Protein AF-A0A837ZTP1-F1 (afdb_monomer_lite)

Sequence (764 aa):
MNQFTVVFTGDTSLGDWYVQRAEPDIQRRLREQPLSFFAEVEPLVTGKDLFITNFESVLADDPTSPLEGQKNYLGWDSPDRSVDVLQRIGVDAVSLANNHTMDFGREILADTATKLTDAGIHAFGAGKGTSKAAEPLVRRVRIGDHEKNLYVLGALKNSAVMREQYKFFATETEWGLHPLATRAIARQIAELRADDPDALIILYPHWGQNYQWASDLMWRTSERFRKAGADLIIGHGAHMLQELSLSKHGSTVFSLGNFVFNSRGRYTSLNAPPYSLVSRLGLGVSAGRWHAALRLYPIVTDNVDTAYRSRPVTRDEAHAVFRTLAARSAEPSTFGRSYSLEKDGRGWHILQTRPISARYDSAARPSRRGQWRGKRLLATPLDHYPDAGADQATQGDAATATSDSRAEPAQFPPGSKRYGPGSTHECLANALEARGVPYSAGKATIRDRSQPALRFTINDIPYVSSGAVIFHTRDDGTVVSIDQGSARVVKRKDLLASILDARSFSVPRGSTFGSTRDRDAMLYFDALSTTFRHGFCVKPVDGNLGREVYTGITTRAAFEHAFGAVAAEHDEVLVQEELPGEVYRFLCVGGHVTAIRTGLPMNVRGDGERTITQLVEDKNNARRENPIHQYYPLEIGRPQREELDRQGRTPESIPAAGETVYLAQTSNLHRGADMVDRTDDVHPSYKDEVARAVSSIPGMHICGADVIIQDHRVPAEPGNHGIIELNTGPGVGGHHYPWSGQPRDAAGDIVDYLLTLKPADLDR

Foldseek 3Di:
DQKAKEKEFEEDDLFLVQCVPPDVVSVVCCVPPSLQLCVQVLLVQPPHPAYEYAHQAFADDPADFPCVVPDPDATHDHLVSVLVNCVVSPHQEYECQEPHLCRRHQVRNVVRCVSCVVSNYHYAQKDFAQLRNQAWDWDWDDAPPFIAIETEGEAEAQAPCCCPVSVAAHHGGTIHGHHPLLVLLLVVQLVCCVLWVQHAYEYEYQDDAAQDEDDPLLVVSVVSNLQSQHAEYEYANNQAWYAWDADQSFIYRSHQHHDQDPHQDCCVVSVHQQKGWIWMWIWHADPQWIAIKIKIFIWGHNCPVCVSRIHTDDPVVLVVVLQVNLVHYPHVPCSCVQWDFDADPSGIIIIGPDGRHNSRRDGRDHTDPRDCPRDPSPPPSFFHDDDDDDDHDDDDDDDDDDDDDDDDQDDDDPQDLCCFFLHLNVLLVVLCVVVVWDKHWDWDQAVNDTFTWIWTAAQNWIWIDGRLFIWTQDPVRHTATLLNQLQVQQLFQVSLQVLLVVVVAFAFAWDKDFLVVLVVQLVVCVVCLVVLPQAKWKAARRDDPCPLIDGSHNDSVSSSNSSSHRSNSHRMMIITRDADAFKKKFKDAQLFTQWIKTWAAAKFAFQQPAFLLVRLVVVQVVLCPFRNLVSARDDQDPQLQVQQVVVVHGSRDHDYHGDMDHSDDDRDSNNRTFIETCRPVFDCQVRVSVSVSQVSRPSRRIWTWIKGAHDRNDHPDHSRMHTRGIDSSNTCSSQQGTPYDDGGSSSNSNVVSVNVDHPVSSVD

Radius of gyration: 29.24 Å; chains: 1; bounding box: 66×72×80 Å

InterPro domains:
  IPR011761 ATP-grasp fold [PS50975] (497-755)
  IPR019079 Capsule synthesis protein, CapA [PF09587] (5-262)
  IPR019079 Capsule synthesis protein, CapA [SM00854] (5-263)
  IPR029052 Metallo-dependent phosphatase-like [G3DSA:3.60.21.10] (49-274)
  IPR029052 Metallo-dependent phosphatase-like [SSF56300] (2-267)
  IPR052169 Cell Wall Biosynthesis Accessory Protein [PTHR33393] (2-330)

Structure (mmCIF, N/CA/C/O backbone):
data_AF-A0A837ZTP1-F1
#
_entry.id   AF-A0A837ZTP1-F1
#
loop_
_atom_site.group_PDB
_atom_site.id
_atom_site.type_symbol
_atom_site.label_atom_id
_atom_site.label_alt_id
_atom_site.label_comp_id
_atom_site.label_asym_id
_atom_site.label_entity_id
_atom_site.label_seq_id
_atom_site.pdbx_PDB_ins_code
_atom_site.Cartn_x
_atom_site.Cartn_y
_atom_site.Cartn_z
_atom_site.occupancy
_atom_site.B_iso_or_equiv
_atom_site.auth_seq_id
_atom_site.auth_comp_id
_atom_site.auth_asym_id
_atom_site.auth_atom_id
_atom_site.pdbx_PDB_model_num
ATOM 1 N N . MET A 1 1 ? 10.553 -28.943 -27.998 1.00 48.81 1 MET A N 1
ATOM 2 C CA . MET A 1 1 ? 9.121 -28.872 -27.635 1.00 48.81 1 MET A CA 1
ATOM 3 C C . MET A 1 1 ? 8.634 -27.498 -28.054 1.00 48.81 1 MET A C 1
ATOM 5 O O . MET A 1 1 ? 9.334 -26.543 -27.750 1.00 48.81 1 MET A O 1
ATOM 9 N N . ASN A 1 2 ? 7.516 -27.391 -28.778 1.00 71.75 2 ASN A N 1
ATOM 10 C CA . ASN A 1 2 ? 6.935 -26.083 -29.098 1.00 71.75 2 ASN A CA 1
ATOM 11 C C . ASN A 1 2 ? 6.463 -25.442 -27.787 1.00 71.75 2 ASN A C 1
ATOM 13 O O . ASN A 1 2 ? 5.566 -25.971 -27.134 1.00 71.75 2 ASN A O 1
ATOM 17 N N . GLN A 1 3 ? 7.107 -24.352 -27.384 1.00 88.19 3 GLN A N 1
ATOM 18 C CA . GLN A 1 3 ? 6.805 -23.591 -26.177 1.00 88.19 3 GLN A CA 1
ATOM 19 C C . GLN A 1 3 ? 6.660 -22.130 -26.590 1.00 88.19 3 GLN A C 1
ATOM 21 O O . GLN A 1 3 ? 7.475 -21.652 -27.371 1.00 88.19 3 GLN A O 1
ATOM 26 N N . PHE A 1 4 ? 5.647 -21.441 -26.072 1.00 95.69 4 PHE A N 1
ATOM 27 C CA . PHE A 1 4 ? 5.475 -20.004 -26.264 1.00 95.69 4 PHE A CA 1
ATOM 28 C C . PHE A 1 4 ? 6.051 -19.272 -25.051 1.00 95.69 4 PHE A C 1
ATOM 30 O O . PHE A 1 4 ? 5.613 -19.510 -23.925 1.00 95.69 4 PHE A O 1
ATOM 37 N N . THR A 1 5 ? 7.036 -18.405 -25.245 1.00 97.69 5 THR A N 1
ATOM 38 C CA . THR A 1 5 ? 7.743 -17.710 -24.164 1.00 97.69 5 THR A CA 1
ATOM 39 C C . THR A 1 5 ? 7.392 -16.233 -24.134 1.00 97.69 5 THR A C 1
ATOM 41 O O . THR A 1 5 ? 7.645 -15.508 -25.096 1.00 97.69 5 THR A O 1
ATOM 44 N N . VAL A 1 6 ? 6.885 -15.781 -22.988 1.00 98.50 6 VAL A N 1
ATOM 45 C CA . VAL A 1 6 ? 6.649 -14.366 -22.695 1.00 98.50 6 VAL A CA 1
ATOM 46 C C . VAL A 1 6 ? 7.729 -13.860 -21.746 1.00 98.50 6 VAL A C 1
ATOM 48 O O . VAL A 1 6 ? 7.996 -14.488 -20.722 1.00 98.50 6 VAL A O 1
ATOM 51 N N . VAL A 1 7 ? 8.347 -12.732 -22.075 1.00 98.81 7 VAL A N 1
ATOM 52 C CA . VAL A 1 7 ? 9.304 -12.033 -21.213 1.00 98.81 7 VAL A CA 1
ATOM 53 C C . VAL A 1 7 ? 8.633 -10.794 -20.634 1.00 98.81 7 VAL A C 1
ATOM 55 O O . VAL A 1 7 ? 8.044 -10.022 -21.387 1.00 98.81 7 VAL A O 1
ATOM 58 N N . PHE A 1 8 ? 8.744 -10.609 -19.318 1.00 98.88 8 PHE A N 1
ATOM 59 C CA . PHE A 1 8 ? 8.361 -9.380 -18.625 1.00 98.88 8 PHE A CA 1
ATOM 60 C C . PHE A 1 8 ? 9.575 -8.768 -17.930 1.00 98.88 8 PHE A C 1
ATOM 62 O O . PHE A 1 8 ? 10.322 -9.465 -17.236 1.00 98.88 8 PHE A O 1
ATOM 69 N N . THR A 1 9 ? 9.743 -7.461 -18.077 1.00 98.75 9 THR A N 1
ATOM 70 C CA . THR A 1 9 ? 10.773 -6.675 -17.389 1.00 98.75 9 THR A CA 1
ATOM 71 C C . THR A 1 9 ? 10.155 -5.438 -16.772 1.00 98.75 9 THR A C 1
ATOM 73 O O . THR A 1 9 ? 9.270 -4.848 -17.381 1.00 98.75 9 THR A O 1
ATOM 76 N N . GLY A 1 10 ? 10.623 -5.034 -15.592 1.00 97.94 10 GLY A N 1
ATOM 77 C CA . GLY A 1 10 ? 10.083 -3.864 -14.906 1.00 97.94 10 GLY A CA 1
ATOM 78 C C . GLY A 1 10 ? 10.508 -2.535 -15.537 1.00 97.94 10 GLY A C 1
ATOM 79 O O . GLY A 1 10 ? 10.521 -2.374 -16.757 1.00 97.94 10 GLY A O 1
ATOM 80 N N . ASP A 1 11 ? 10.823 -1.566 -14.692 1.00 98.19 11 ASP A N 1
ATOM 81 C CA . ASP A 1 11 ? 10.925 -0.160 -15.083 1.00 98.19 11 ASP A CA 1
ATOM 82 C C . ASP A 1 11 ? 12.074 0.048 -16.084 1.00 98.19 11 ASP A C 1
ATOM 84 O O . ASP A 1 11 ? 13.220 -0.343 -15.833 1.00 98.19 11 ASP A O 1
ATOM 88 N N . THR A 1 12 ? 11.753 0.597 -17.260 1.00 98.06 12 THR A N 1
ATOM 89 C CA . THR A 1 12 ? 12.681 0.767 -18.385 1.00 98.06 12 THR A CA 1
ATOM 90 C C . THR A 1 12 ? 12.628 2.195 -18.918 1.00 98.06 12 THR A C 1
ATOM 92 O O . THR A 1 12 ? 11.559 2.690 -19.268 1.00 98.06 12 THR A O 1
ATOM 95 N N . SER A 1 13 ? 13.791 2.838 -19.001 1.00 96.31 13 SER A N 1
ATOM 96 C CA . SER A 1 13 ? 13.995 4.159 -19.600 1.00 96.31 13 SER A CA 1
ATOM 97 C C . SER A 1 13 ? 15.477 4.329 -19.943 1.00 96.31 13 SER A C 1
ATOM 99 O O . SER A 1 13 ? 16.359 3.980 -19.147 1.00 96.31 13 SER A O 1
ATOM 101 N N . LEU A 1 14 ? 15.759 4.887 -21.125 1.00 94.44 14 LEU A N 1
ATOM 102 C CA . LEU A 1 14 ? 17.125 5.271 -21.497 1.00 94.44 14 LEU A CA 1
ATOM 103 C C . LEU A 1 14 ? 17.643 6.445 -20.664 1.00 94.44 14 LEU A C 1
ATOM 105 O O . LEU A 1 14 ? 18.859 6.635 -20.577 1.00 94.44 14 LEU A O 1
ATOM 109 N N . GLY A 1 15 ? 16.729 7.158 -20.015 1.00 90.38 15 GLY A N 1
ATOM 110 C CA . GLY A 1 15 ? 16.956 8.191 -19.034 1.00 90.38 15 GLY A CA 1
ATOM 111 C C . GLY A 1 15 ? 17.604 9.428 -19.624 1.00 90.38 15 GLY A C 1
ATOM 112 O O . GLY A 1 15 ? 18.496 9.948 -18.968 1.00 90.38 15 GLY A O 1
ATOM 113 N N . ASP A 1 16 ? 17.212 9.921 -20.803 1.00 93.75 16 ASP A N 1
ATOM 114 C CA . ASP A 1 16 ? 17.805 11.137 -21.388 1.00 93.75 16 ASP A CA 1
ATOM 115 C C . ASP A 1 16 ? 17.778 12.307 -20.383 1.00 93.75 16 ASP A C 1
ATOM 117 O O . ASP A 1 16 ? 18.810 12.943 -20.131 1.00 93.75 16 ASP A O 1
ATOM 121 N N . TRP A 1 17 ? 16.650 12.505 -19.687 1.00 92.38 17 TRP A N 1
ATOM 122 C CA . TRP A 1 17 ? 16.549 13.502 -18.616 1.00 92.38 17 TRP A CA 1
ATOM 123 C C . TRP A 1 17 ? 17.462 13.227 -17.407 1.00 92.38 17 TRP A C 1
ATOM 125 O O . TRP A 1 17 ? 17.926 14.165 -16.753 1.00 92.38 17 TRP A O 1
ATOM 135 N N . TYR A 1 18 ? 17.731 11.965 -17.068 1.00 88.50 18 TYR A N 1
ATOM 136 C CA . TYR A 1 18 ? 18.614 11.607 -15.952 1.00 88.50 18 TYR A CA 1
ATOM 137 C C . TYR A 1 18 ? 20.091 11.731 -16.342 1.00 88.50 18 TYR A C 1
ATOM 139 O O . TYR A 1 18 ? 20.895 12.310 -15.607 1.00 88.50 18 TYR A O 1
ATOM 147 N N . VAL A 1 19 ? 20.440 11.216 -17.519 1.00 88.94 19 VAL A N 1
ATOM 148 C CA . VAL A 1 19 ? 21.801 11.090 -18.036 1.00 88.94 19 VAL A CA 1
ATOM 149 C C . VAL A 1 19 ? 22.401 12.447 -18.374 1.00 88.94 19 VAL A C 1
ATOM 151 O O . VAL A 1 19 ? 23.612 12.596 -18.240 1.00 88.94 19 VAL A O 1
ATOM 154 N N . GLN A 1 20 ? 21.608 13.478 -18.684 1.00 85.81 20 GLN A N 1
ATOM 155 C CA . GLN A 1 20 ? 22.143 14.841 -18.849 1.00 85.81 20 GLN A CA 1
ATOM 156 C C . GLN A 1 20 ? 22.914 15.351 -17.609 1.00 85.81 20 GLN A C 1
ATOM 158 O O . GLN A 1 20 ? 23.756 16.239 -17.724 1.00 85.81 20 GLN A O 1
ATOM 163 N N . ARG A 1 21 ? 22.652 14.776 -16.423 1.00 83.56 21 ARG A N 1
ATOM 164 C CA . ARG A 1 21 ? 23.344 15.073 -15.153 1.00 83.56 21 ARG A CA 1
ATOM 165 C C . ARG A 1 21 ? 24.400 14.023 -14.774 1.00 83.56 21 ARG A C 1
ATOM 167 O O . ARG A 1 21 ? 25.006 14.129 -13.711 1.00 83.56 21 ARG A O 1
ATOM 174 N N . ALA A 1 22 ? 24.593 12.995 -15.598 1.00 86.38 22 ALA A N 1
ATOM 175 C CA . ALA A 1 22 ? 25.599 11.956 -15.399 1.00 86.38 22 ALA A CA 1
ATOM 176 C C . ALA A 1 22 ? 26.975 12.390 -15.930 1.00 86.38 22 ALA A C 1
ATOM 178 O O . ALA A 1 22 ? 27.129 13.443 -16.552 1.00 86.38 22 ALA A O 1
ATOM 179 N N . GLU A 1 23 ? 27.981 11.553 -15.693 1.00 87.00 23 GLU A N 1
ATOM 180 C CA . GLU A 1 23 ? 29.354 11.750 -16.140 1.00 87.00 23 GLU A CA 1
ATOM 181 C C . GLU A 1 23 ? 29.434 11.855 -17.685 1.00 87.00 23 GLU A C 1
ATOM 183 O O . GLU A 1 23 ? 28.685 11.161 -18.386 1.00 87.00 23 GLU A O 1
ATOM 188 N N . PRO A 1 24 ? 30.351 12.669 -18.258 1.00 92.50 24 PRO A N 1
ATOM 189 C CA . PRO A 1 24 ? 30.421 12.911 -19.707 1.00 92.50 24 PRO A CA 1
ATOM 190 C C . PRO A 1 24 ? 30.516 11.647 -20.570 1.00 92.50 24 PRO A C 1
ATOM 192 O O . PRO A 1 24 ? 29.987 11.605 -21.682 1.00 92.50 24 PRO A O 1
ATOM 195 N N . ASP A 1 25 ? 31.157 10.597 -20.055 1.00 92.88 25 ASP A N 1
ATOM 196 C CA . ASP A 1 25 ? 31.279 9.315 -20.746 1.00 92.88 25 ASP A CA 1
ATOM 197 C C . ASP A 1 25 ? 29.939 8.575 -20.857 1.00 92.88 25 ASP A C 1
ATOM 199 O O . ASP A 1 25 ? 29.670 7.961 -21.890 1.00 92.88 25 ASP A O 1
ATOM 203 N N . ILE A 1 26 ? 29.064 8.673 -19.848 1.00 93.62 26 ILE A N 1
ATOM 204 C CA . ILE A 1 26 ? 27.717 8.080 -19.882 1.00 93.62 26 ILE A CA 1
ATOM 205 C C . ILE A 1 26 ? 26.833 8.841 -20.871 1.00 93.62 26 ILE A C 1
ATOM 207 O O . ILE A 1 26 ? 26.133 8.225 -21.674 1.00 93.62 26 ILE A O 1
ATOM 211 N N . GLN A 1 27 ? 26.937 10.172 -20.895 1.00 93.88 27 GLN A N 1
ATOM 212 C CA . GLN A 1 27 ? 26.252 11.000 -21.889 1.00 93.88 27 GLN A CA 1
ATOM 213 C C . GLN A 1 27 ? 26.698 10.671 -23.318 1.00 93.88 27 GLN A C 1
ATOM 215 O O . GLN A 1 27 ? 25.869 10.531 -24.219 1.00 93.88 27 GLN A O 1
ATOM 220 N N . ARG A 1 28 ? 28.013 10.521 -23.536 1.00 95.12 28 ARG A N 1
ATOM 221 C CA . ARG A 1 28 ? 28.572 10.120 -24.832 1.00 95.12 28 ARG A CA 1
ATOM 222 C C . ARG A 1 28 ? 28.072 8.734 -25.236 1.00 95.12 28 ARG A C 1
ATOM 224 O O . ARG A 1 28 ? 27.615 8.559 -26.360 1.00 95.12 28 ARG A O 1
ATOM 231 N N . ARG A 1 29 ? 28.072 7.778 -24.304 1.00 95.00 29 ARG A N 1
ATOM 232 C CA . ARG A 1 29 ? 27.564 6.418 -24.518 1.00 95.00 29 ARG A CA 1
ATOM 233 C C . ARG A 1 29 ? 26.085 6.392 -24.903 1.00 95.00 29 ARG A C 1
ATOM 235 O O . ARG A 1 29 ? 25.729 5.640 -25.802 1.00 95.00 29 ARG A O 1
ATOM 242 N N . LEU A 1 30 ? 25.238 7.211 -24.276 1.00 95.38 30 LEU A N 1
ATOM 243 C CA . LEU A 1 30 ? 23.826 7.338 -24.657 1.00 95.38 30 LEU A CA 1
ATOM 244 C C . LEU A 1 30 ? 23.655 7.859 -26.086 1.00 95.38 30 LEU A C 1
ATOM 246 O O . LEU A 1 30 ? 22.831 7.333 -26.830 1.00 95.38 30 LEU A O 1
ATOM 250 N N . ARG A 1 31 ? 24.458 8.845 -26.497 1.00 93.62 31 ARG A N 1
ATOM 251 C CA . ARG A 1 31 ? 24.390 9.397 -27.858 1.00 93.62 31 ARG A CA 1
ATOM 252 C C . ARG A 1 31 ? 24.933 8.445 -28.922 1.00 93.62 31 ARG A C 1
ATOM 254 O O . ARG A 1 31 ? 24.334 8.329 -29.983 1.00 93.62 31 ARG A O 1
ATOM 261 N N . GLU A 1 32 ? 26.058 7.790 -28.653 1.00 96.50 32 GLU A N 1
ATOM 262 C CA . GLU A 1 32 ? 26.819 7.053 -29.672 1.00 96.50 32 GLU A CA 1
ATOM 263 C C . GLU A 1 32 ? 26.557 5.541 -29.658 1.00 96.50 32 GLU A C 1
ATOM 265 O O . GLU A 1 32 ? 26.683 4.879 -30.686 1.00 96.50 32 GLU A O 1
ATOM 270 N N . GLN A 1 33 ? 26.229 4.965 -28.496 1.00 96.44 33 GLN A N 1
ATOM 271 C CA . GLN A 1 33 ? 26.122 3.515 -28.291 1.00 96.44 33 GLN A CA 1
ATOM 272 C C . GLN A 1 33 ? 24.955 3.130 -27.352 1.00 96.44 33 GLN A C 1
ATOM 274 O O . GLN A 1 33 ? 25.168 2.380 -26.392 1.00 96.44 33 GLN A O 1
ATOM 279 N N . PRO A 1 34 ? 23.710 3.580 -27.592 1.00 96.38 34 PRO A N 1
ATOM 280 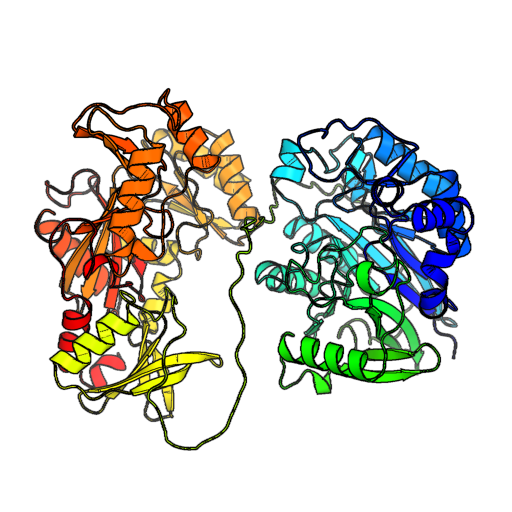C CA . PRO A 1 34 ? 22.600 3.392 -26.650 1.00 96.38 34 PRO A CA 1
ATOM 281 C C . PRO A 1 34 ? 22.220 1.919 -26.406 1.00 96.38 34 PRO A C 1
ATOM 283 O O . PRO A 1 34 ? 21.813 1.553 -25.308 1.00 96.38 34 PRO A O 1
ATOM 286 N N . LEU A 1 35 ? 22.438 1.013 -27.362 1.00 96.75 35 LEU A N 1
ATOM 287 C CA . LEU A 1 35 ? 22.211 -0.420 -27.114 1.00 96.75 35 LEU A CA 1
ATOM 288 C C . LEU A 1 35 ? 23.172 -1.034 -26.100 1.00 96.75 35 LEU A C 1
ATOM 290 O O . LEU A 1 35 ? 22.868 -2.060 -25.495 1.00 96.75 35 LEU A O 1
ATOM 294 N N . SER A 1 36 ? 24.330 -0.414 -25.878 1.00 96.06 36 SER A N 1
ATOM 295 C CA . SER A 1 36 ? 25.312 -0.969 -24.955 1.00 96.06 36 SER A CA 1
ATOM 296 C C . SER A 1 36 ? 24.789 -1.036 -23.515 1.00 96.06 36 SER A C 1
ATOM 298 O O . SER A 1 36 ? 25.313 -1.839 -22.749 1.00 96.06 36 SER A O 1
ATOM 300 N N . PHE A 1 37 ? 23.781 -0.238 -23.127 1.00 96.44 37 PHE A N 1
ATOM 301 C CA . PHE A 1 37 ? 23.142 -0.314 -21.801 1.00 96.44 37 PHE A CA 1
ATOM 302 C C . PHE A 1 37 ? 22.414 -1.650 -21.563 1.00 96.44 37 PHE A C 1
ATOM 304 O O . PHE A 1 37 ? 22.252 -2.058 -20.417 1.00 96.44 37 PHE A O 1
ATOM 311 N N . PHE A 1 38 ? 22.047 -2.359 -22.635 1.00 97.12 38 PHE A N 1
ATOM 312 C CA . PHE A 1 38 ? 21.342 -3.642 -22.589 1.00 97.12 38 PHE A CA 1
ATOM 313 C C . PHE A 1 38 ? 22.257 -4.849 -22.816 1.00 97.12 38 PHE A C 1
ATOM 315 O O . PHE A 1 38 ? 21.817 -5.973 -22.603 1.00 97.12 38 PHE A O 1
ATOM 322 N N . ALA A 1 39 ? 23.510 -4.649 -23.237 1.00 95.81 39 ALA A N 1
ATOM 323 C CA . ALA A 1 39 ? 24.370 -5.719 -23.755 1.00 95.81 39 ALA A CA 1
ATOM 324 C C . ALA A 1 39 ? 24.500 -6.934 -22.814 1.00 95.81 39 ALA A C 1
ATOM 326 O O . ALA A 1 39 ? 24.417 -8.075 -23.258 1.00 95.81 39 ALA A O 1
ATOM 327 N N . GLU A 1 40 ? 24.641 -6.702 -21.507 1.00 96.88 40 GLU A N 1
ATOM 328 C CA . GLU A 1 40 ? 24.808 -7.778 -20.517 1.00 96.88 40 GLU A CA 1
ATOM 329 C C . GLU A 1 40 ? 23.493 -8.513 -20.192 1.00 96.88 40 GLU A C 1
ATOM 331 O O . GLU A 1 40 ? 23.508 -9.664 -19.755 1.00 96.88 40 GLU A O 1
ATOM 336 N N . VAL A 1 41 ? 22.340 -7.871 -20.407 1.00 97.12 41 VAL A N 1
ATOM 337 C CA . VAL A 1 41 ? 21.005 -8.428 -20.117 1.00 97.12 41 VAL A CA 1
ATOM 338 C C . VAL A 1 41 ? 20.237 -8.858 -21.366 1.00 97.12 41 VAL A C 1
ATOM 340 O O . VAL A 1 41 ? 19.221 -9.542 -21.247 1.00 97.12 41 VAL A O 1
ATOM 343 N N . GLU A 1 42 ? 20.732 -8.548 -22.564 1.00 96.19 42 GLU A N 1
ATOM 344 C CA . GLU A 1 42 ? 20.184 -9.011 -23.842 1.00 96.19 42 GLU A CA 1
ATOM 345 C C . GLU A 1 42 ? 19.976 -10.543 -23.868 1.00 96.19 42 GLU A C 1
ATOM 347 O O . GLU A 1 42 ? 18.889 -11.000 -24.255 1.00 96.19 42 GLU A O 1
ATOM 352 N N . PRO A 1 43 ? 20.908 -11.384 -23.365 1.00 95.88 43 PRO A N 1
ATOM 353 C CA . PRO A 1 43 ? 20.678 -12.824 -23.290 1.00 95.88 43 PRO A CA 1
ATOM 354 C C . PRO A 1 43 ? 19.470 -13.216 -22.430 1.00 95.88 43 PRO A C 1
ATOM 356 O O . PRO A 1 43 ? 18.921 -14.297 -22.622 1.00 95.88 43 PRO A O 1
ATOM 359 N N . LEU A 1 44 ? 19.016 -12.382 -21.493 1.00 97.69 44 LEU A N 1
ATOM 360 C CA . LEU A 1 44 ? 17.842 -12.677 -20.665 1.00 97.69 44 LEU A CA 1
ATOM 361 C C . LEU A 1 44 ? 16.526 -12.404 -21.389 1.00 97.69 44 LEU A C 1
ATOM 363 O O . LEU A 1 44 ? 15.505 -12.984 -21.016 1.00 97.69 44 LEU A O 1
ATOM 367 N N . VAL A 1 45 ? 16.539 -11.576 -22.434 1.00 96.69 45 VAL A N 1
ATOM 368 C CA . VAL A 1 45 ? 15.330 -11.163 -23.158 1.00 96.69 45 VAL A CA 1
ATOM 369 C C . VAL A 1 45 ? 15.250 -11.728 -24.570 1.00 96.69 45 VAL A C 1
ATOM 371 O O . VAL A 1 45 ? 14.177 -11.692 -25.145 1.00 96.69 45 VAL A O 1
ATOM 374 N N . THR A 1 46 ? 16.307 -12.336 -25.116 1.00 94.81 46 THR A N 1
ATOM 375 C CA . THR A 1 46 ? 16.298 -12.999 -26.441 1.00 94.81 46 THR A CA 1
ATOM 376 C C . THR A 1 46 ? 15.584 -14.362 -26.456 1.00 94.81 46 THR A C 1
ATOM 378 O O . THR A 1 46 ? 15.331 -14.980 -25.416 1.00 94.81 46 THR A O 1
ATOM 381 N N . GLY A 1 47 ? 15.249 -14.859 -27.657 1.00 94.31 47 GLY A N 1
ATOM 382 C CA . GLY A 1 47 ? 14.610 -16.170 -27.859 1.00 94.31 47 GLY A CA 1
ATOM 383 C C . GLY A 1 47 ? 13.236 -16.271 -27.192 1.00 94.31 47 GLY A C 1
ATOM 384 O O . GLY A 1 47 ? 13.023 -17.146 -26.353 1.00 94.31 47 GLY A O 1
ATOM 385 N N . LYS A 1 48 ? 12.362 -15.310 -27.492 1.00 96.12 48 LYS A N 1
ATOM 386 C CA . LYS A 1 48 ? 11.025 -15.122 -26.916 1.00 96.12 48 LYS A CA 1
ATOM 387 C C . LYS A 1 48 ? 10.005 -14.863 -28.021 1.00 96.12 48 LYS A C 1
ATOM 389 O O . LYS A 1 48 ? 10.389 -14.389 -29.086 1.00 96.12 48 LYS A O 1
ATOM 394 N N . ASP A 1 49 ? 8.737 -15.136 -27.741 1.00 97.56 49 ASP A N 1
ATOM 395 C CA . ASP A 1 49 ? 7.618 -14.916 -28.668 1.00 97.56 49 ASP A CA 1
ATOM 396 C C . ASP A 1 49 ? 6.856 -13.616 -28.382 1.00 97.56 49 ASP A C 1
ATOM 398 O O . ASP A 1 49 ? 6.104 -13.136 -29.231 1.00 97.56 49 ASP A O 1
ATOM 402 N N . LEU A 1 50 ? 7.001 -13.090 -27.162 1.00 98.25 50 LEU A N 1
ATOM 403 C CA . LEU A 1 50 ? 6.424 -11.824 -26.728 1.00 98.25 50 LEU A CA 1
ATOM 404 C C . LEU A 1 50 ? 7.313 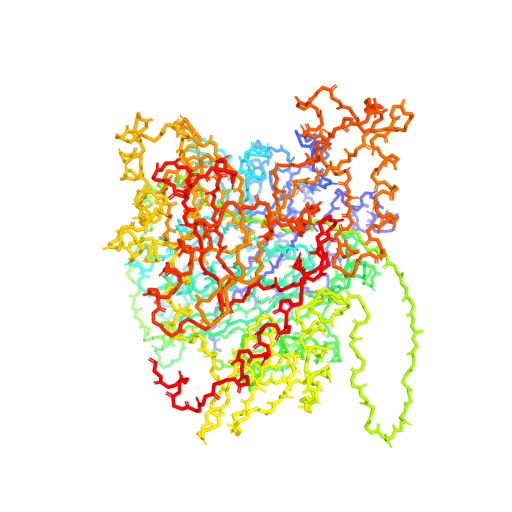-11.193 -25.651 1.00 98.25 50 LEU A C 1
ATOM 406 O O . LEU A 1 50 ? 7.626 -11.848 -24.656 1.00 98.25 50 LEU A O 1
ATOM 410 N N . PHE A 1 51 ? 7.698 -9.933 -25.824 1.00 98.69 51 PHE A N 1
ATOM 411 C CA . PHE A 1 51 ? 8.445 -9.151 -24.843 1.00 98.69 51 PHE A CA 1
ATOM 412 C C . PHE A 1 51 ? 7.647 -7.916 -24.412 1.00 98.69 51 PHE A C 1
ATOM 414 O O . PHE A 1 51 ? 7.338 -7.045 -25.225 1.00 98.69 51 PHE A O 1
ATOM 421 N N . ILE A 1 52 ? 7.313 -7.864 -23.121 1.00 98.88 52 ILE A N 1
ATOM 422 C CA . ILE A 1 52 ? 6.541 -6.801 -22.483 1.00 98.88 52 ILE A CA 1
ATOM 423 C C . ILE A 1 52 ? 7.420 -6.096 -21.449 1.00 98.88 52 ILE A C 1
ATOM 425 O O . ILE A 1 52 ? 8.017 -6.753 -20.597 1.00 98.88 52 ILE A O 1
ATOM 429 N N . THR A 1 53 ? 7.468 -4.766 -21.480 1.00 98.62 53 THR A N 1
ATOM 430 C CA . THR A 1 53 ? 8.180 -3.977 -20.463 1.00 98.62 53 THR A CA 1
ATOM 431 C C . THR A 1 53 ? 7.345 -2.813 -19.928 1.00 98.62 53 THR A C 1
ATOM 433 O O . THR A 1 53 ? 6.339 -2.439 -20.531 1.00 98.62 53 THR A O 1
ATOM 436 N N . ASN A 1 54 ? 7.727 -2.237 -18.788 1.00 98.62 54 ASN A N 1
ATOM 437 C CA . ASN A 1 54 ? 7.209 -0.938 -18.360 1.00 98.62 54 ASN A CA 1
ATOM 438 C C . ASN A 1 54 ? 8.076 0.174 -18.963 1.00 98.62 54 ASN A C 1
ATOM 440 O O . ASN A 1 54 ? 9.253 0.271 -18.618 1.00 98.62 54 ASN A O 1
ATOM 444 N N . PHE A 1 55 ? 7.514 1.004 -19.844 1.00 98.44 55 PHE A N 1
ATOM 445 C CA . PHE A 1 55 ? 8.224 2.172 -20.368 1.00 98.44 55 PHE A CA 1
ATOM 446 C C . PHE A 1 55 ? 7.933 3.379 -19.475 1.00 98.44 55 PHE A C 1
ATOM 448 O O . PHE A 1 55 ? 6.881 4.012 -19.576 1.00 98.44 55 PHE A O 1
ATOM 455 N N . GLU A 1 56 ? 8.851 3.663 -18.556 1.00 97.25 56 GLU A N 1
ATOM 456 C CA . GLU A 1 56 ? 8.664 4.631 -17.471 1.00 97.25 56 GLU A CA 1
ATOM 457 C C . GLU A 1 56 ? 9.212 6.009 -17.836 1.00 97.25 56 GLU A C 1
ATOM 459 O O . GLU A 1 56 ? 10.089 6.563 -17.179 1.00 97.25 56 GLU A O 1
ATOM 464 N N . SER A 1 57 ? 8.716 6.526 -18.956 1.00 96.50 57 SER A N 1
ATOM 465 C CA . SER A 1 57 ? 9.103 7.815 -19.520 1.00 96.50 57 SER A CA 1
ATOM 466 C C . SER A 1 57 ? 8.053 8.280 -20.537 1.00 96.50 57 SER A C 1
ATOM 468 O O . SER A 1 57 ? 7.042 7.606 -20.770 1.00 96.50 57 SER A O 1
ATOM 470 N N . VAL A 1 58 ? 8.300 9.430 -21.159 1.00 97.62 58 VAL A N 1
ATOM 471 C CA . VAL A 1 58 ? 7.601 9.899 -22.364 1.00 97.62 58 VAL A CA 1
ATOM 472 C C . VAL A 1 58 ? 8.583 10.066 -23.522 1.00 97.62 58 VAL A C 1
ATOM 474 O O . VAL A 1 58 ? 9.771 10.284 -23.300 1.00 97.62 58 VAL A O 1
ATOM 477 N N . LEU A 1 59 ? 8.088 9.995 -24.759 1.00 98.31 59 LEU A N 1
ATOM 478 C CA . LEU A 1 59 ? 8.894 10.201 -25.965 1.00 98.31 59 LEU A CA 1
ATOM 479 C C . LEU A 1 59 ? 8.785 11.651 -26.446 1.00 98.31 59 LEU A C 1
ATOM 481 O O . LEU A 1 59 ? 7.913 11.987 -27.257 1.00 98.31 59 LEU A O 1
ATOM 485 N N . ALA A 1 60 ? 9.699 12.499 -25.983 1.00 96.62 60 ALA A N 1
ATOM 486 C CA . ALA A 1 60 ? 9.788 13.907 -26.360 1.00 96.62 60 ALA A CA 1
ATOM 487 C C . ALA A 1 60 ? 11.213 14.440 -26.154 1.00 96.62 60 ALA A C 1
ATOM 489 O O . ALA A 1 60 ? 11.921 13.978 -25.264 1.00 96.62 60 ALA A O 1
ATOM 490 N N . ASP A 1 61 ? 11.619 15.428 -26.952 1.00 93.31 61 ASP A N 1
ATOM 491 C CA . ASP A 1 61 ? 12.922 16.083 -26.814 1.00 93.31 61 ASP A CA 1
ATOM 492 C C . ASP A 1 61 ? 12.776 17.356 -25.970 1.00 93.31 61 ASP A C 1
ATOM 494 O O . ASP A 1 61 ? 12.173 18.331 -26.413 1.00 93.31 61 ASP A O 1
ATOM 498 N N . ASP A 1 62 ? 13.302 17.311 -24.743 1.00 89.50 62 ASP A N 1
ATOM 499 C CA . ASP A 1 62 ? 13.288 18.411 -23.763 1.00 89.50 62 ASP A CA 1
ATOM 500 C C . ASP A 1 62 ? 11.941 19.164 -23.617 1.00 89.50 62 ASP A C 1
ATOM 502 O O . ASP A 1 62 ? 11.870 20.389 -23.758 1.00 89.50 62 ASP A O 1
ATOM 506 N N . PRO A 1 63 ? 10.827 18.449 -23.364 1.00 94.56 63 PRO A N 1
ATOM 507 C CA . PRO A 1 63 ? 9.517 19.068 -23.197 1.00 94.56 63 PRO A CA 1
ATOM 508 C C . PRO A 1 63 ? 9.424 19.938 -21.934 1.00 94.56 63 PRO A C 1
ATOM 510 O O . PRO A 1 63 ? 10.048 19.675 -20.908 1.00 94.56 63 PRO A O 1
ATOM 513 N N . THR A 1 64 ? 8.534 20.933 -21.964 1.00 92.50 64 THR A N 1
ATOM 514 C CA . THR A 1 64 ? 8.148 21.703 -20.768 1.00 92.50 64 THR A CA 1
ATOM 515 C C . THR A 1 64 ? 7.073 20.965 -19.971 1.00 92.50 64 THR A C 1
ATOM 517 O O . THR A 1 64 ? 6.086 20.498 -20.543 1.00 92.50 64 THR A O 1
ATOM 520 N N . SER A 1 65 ? 7.230 20.877 -18.647 1.00 93.38 65 SER A N 1
ATOM 521 C CA . SER A 1 65 ? 6.282 20.173 -17.778 1.00 93.38 65 SER A CA 1
ATOM 522 C C . SER A 1 65 ? 5.290 21.122 -17.089 1.00 93.38 65 SER A C 1
ATOM 524 O O . SER A 1 65 ? 5.701 22.127 -16.510 1.00 93.38 65 SER A O 1
ATOM 526 N N . PRO A 1 66 ? 3.988 20.776 -17.024 1.00 90.75 66 PRO A N 1
ATOM 527 C CA . PRO A 1 66 ? 3.035 21.456 -16.143 1.00 90.75 66 PRO A CA 1
ATOM 528 C C . PRO A 1 66 ? 3.245 21.132 -14.649 1.00 90.75 66 PRO A C 1
ATOM 530 O O . PRO A 1 66 ? 2.590 21.720 -13.789 1.00 90.75 66 PRO A O 1
ATOM 533 N N . LEU A 1 67 ? 4.128 20.182 -14.329 1.00 89.94 67 LEU A N 1
ATOM 534 C CA . LEU A 1 67 ? 4.442 19.721 -12.974 1.00 89.94 67 LEU A CA 1
ATOM 535 C C . LEU A 1 67 ? 5.796 20.242 -12.474 1.00 89.94 67 LEU A C 1
ATOM 537 O O . LEU A 1 67 ? 6.273 19.796 -11.426 1.00 89.94 67 LEU A O 1
ATOM 541 N N . GLU A 1 68 ? 6.405 21.185 -13.195 1.00 89.81 68 GLU A N 1
ATOM 542 C CA . GLU A 1 68 ? 7.616 21.882 -12.766 1.00 89.81 68 GLU A CA 1
ATOM 543 C C . GLU A 1 68 ? 7.417 22.464 -11.355 1.00 89.81 68 GLU A C 1
ATOM 545 O O . GLU A 1 68 ? 6.402 23.098 -11.058 1.00 89.81 68 GLU A O 1
ATOM 550 N N . GLY A 1 69 ? 8.351 22.183 -10.443 1.00 84.44 69 GLY A N 1
ATOM 551 C CA . GLY A 1 69 ? 8.253 22.582 -9.033 1.00 84.44 69 GLY A CA 1
ATOM 552 C C . GLY A 1 69 ? 7.229 21.806 -8.185 1.00 84.44 69 GLY A C 1
ATOM 553 O O . GLY A 1 69 ? 7.195 21.996 -6.972 1.00 84.44 69 GLY A O 1
ATOM 554 N N . GLN A 1 70 ? 6.425 20.912 -8.775 1.00 81.38 70 GLN A N 1
ATOM 555 C CA . GLN A 1 70 ? 5.458 20.065 -8.057 1.00 81.38 70 GLN A CA 1
ATOM 556 C C . GLN A 1 70 ? 5.895 18.602 -7.935 1.00 81.38 70 GLN A C 1
ATOM 558 O O . GLN A 1 70 ? 5.495 17.916 -6.990 1.00 81.38 70 GLN A O 1
ATOM 563 N N . LYS A 1 71 ? 6.681 18.105 -8.896 1.00 80.31 71 LYS A N 1
ATOM 564 C CA . LYS A 1 71 ? 7.243 16.751 -8.897 1.00 80.31 71 LYS A CA 1
ATOM 565 C C . LYS A 1 71 ? 8.765 16.836 -9.014 1.00 80.31 71 LYS A C 1
ATOM 567 O O . LYS A 1 71 ? 9.292 17.538 -9.866 1.00 80.31 71 LYS A O 1
ATOM 572 N N . ASN A 1 72 ? 9.476 16.087 -8.170 1.00 77.00 72 ASN A N 1
ATOM 573 C CA . ASN A 1 72 ? 10.945 16.145 -8.081 1.00 77.00 72 ASN A CA 1
ATOM 574 C C . ASN A 1 72 ? 11.676 15.574 -9.309 1.00 77.00 72 ASN A C 1
ATOM 576 O O . ASN A 1 72 ? 12.857 15.854 -9.504 1.00 77.00 72 ASN A O 1
ATOM 580 N N . TYR A 1 73 ? 11.004 14.728 -10.093 1.00 84.25 73 TYR A N 1
ATOM 581 C CA . TYR A 1 73 ? 11.588 14.027 -11.233 1.00 84.25 73 TYR A CA 1
ATOM 582 C C . TYR A 1 73 ? 10.585 14.001 -12.383 1.00 84.25 73 TYR A C 1
ATOM 584 O O . TYR A 1 73 ? 9.471 13.499 -12.209 1.00 84.25 73 TYR A O 1
ATOM 592 N N . LEU A 1 74 ? 11.006 14.531 -13.529 1.00 89.25 74 LEU A N 1
ATOM 593 C CA . LEU A 1 74 ? 10.203 14.690 -14.738 1.00 89.25 74 LEU A CA 1
ATOM 594 C C . LEU A 1 74 ? 10.921 13.971 -15.882 1.00 89.25 74 LEU A C 1
ATOM 596 O O . LEU A 1 74 ? 11.868 14.506 -16.450 1.00 89.25 74 LEU A O 1
ATOM 600 N N . GLY A 1 75 ? 10.548 12.718 -16.136 1.00 90.31 75 GLY A N 1
ATOM 601 C CA . GLY A 1 75 ? 11.312 11.809 -16.995 1.00 90.31 75 GLY A CA 1
ATOM 602 C C . GLY A 1 75 ? 10.881 11.881 -18.458 1.00 90.31 75 GLY A C 1
ATOM 603 O O . GLY A 1 75 ? 9.732 11.572 -18.765 1.00 90.31 75 GLY A O 1
ATOM 604 N N . TRP A 1 76 ? 11.798 12.255 -19.350 1.00 96.00 76 TRP A N 1
ATOM 605 C CA . TRP A 1 76 ? 11.614 12.179 -20.801 1.00 96.00 76 TRP A CA 1
ATOM 606 C C . TRP A 1 76 ? 12.794 11.465 -21.457 1.00 96.00 76 TRP A C 1
ATOM 608 O O . TRP A 1 76 ? 13.921 11.523 -20.954 1.00 96.00 76 TRP A O 1
ATOM 618 N N . ASP A 1 77 ? 12.510 10.812 -22.583 1.00 97.44 77 ASP A N 1
ATOM 619 C CA . ASP A 1 77 ? 13.480 10.154 -23.446 1.00 97.44 77 ASP A CA 1
ATOM 620 C C . ASP A 1 77 ? 13.321 10.598 -24.906 1.00 97.44 77 ASP A C 1
ATOM 622 O O . ASP A 1 77 ? 12.209 10.837 -25.385 1.00 97.44 77 ASP A O 1
ATOM 626 N N . SER A 1 78 ? 14.438 10.661 -25.636 1.00 97.12 78 SER A N 1
ATOM 627 C CA . SER A 1 78 ? 14.423 11.087 -27.038 1.00 97.12 78 SER A CA 1
ATOM 628 C C . SER A 1 78 ? 13.642 10.080 -27.898 1.00 97.12 78 SER A C 1
ATOM 630 O O . SER A 1 78 ? 13.949 8.878 -27.827 1.00 97.12 78 SER A O 1
ATOM 632 N N . PRO A 1 79 ? 12.664 10.527 -28.717 1.00 97.69 79 PRO A N 1
ATOM 633 C CA . PRO A 1 79 ? 11.824 9.655 -29.533 1.00 97.69 79 PRO A CA 1
ATOM 634 C C . PRO A 1 79 ? 12.622 8.701 -30.421 1.00 97.69 79 PRO A C 1
ATOM 636 O O . PRO A 1 79 ? 12.499 7.486 -30.274 1.00 97.69 79 PRO A O 1
ATOM 639 N N . ASP A 1 80 ? 13.476 9.243 -31.291 1.00 95.56 80 ASP A N 1
ATOM 640 C CA . ASP A 1 80 ? 14.180 8.472 -32.321 1.00 95.56 80 ASP A CA 1
ATOM 641 C C . ASP A 1 80 ? 15.081 7.402 -31.701 1.00 95.56 80 ASP A C 1
ATOM 643 O O . ASP A 1 80 ? 15.074 6.238 -32.103 1.00 95.56 80 ASP A O 1
ATOM 647 N N . ARG A 1 81 ? 15.834 7.789 -30.666 1.00 96.44 81 ARG A N 1
ATOM 648 C CA . ARG A 1 81 ? 16.776 6.902 -29.981 1.00 96.44 81 ARG A CA 1
ATOM 649 C C . ARG A 1 81 ? 16.054 5.808 -29.198 1.00 96.44 81 ARG A C 1
ATOM 651 O O . ARG A 1 81 ? 16.449 4.646 -29.277 1.00 96.44 81 ARG A O 1
ATOM 658 N N . SER A 1 82 ? 15.027 6.162 -28.430 1.00 97.56 82 SER A N 1
ATOM 659 C CA . SER A 1 82 ? 14.328 5.191 -27.584 1.00 97.56 82 SER A CA 1
ATOM 660 C C . SER A 1 82 ? 13.512 4.204 -28.397 1.00 97.56 82 SER A C 1
ATOM 662 O O . SER A 1 82 ? 13.539 3.011 -28.100 1.00 97.56 82 SER A O 1
ATOM 664 N N . VAL A 1 83 ? 12.840 4.668 -29.451 1.00 98.00 83 VAL A N 1
ATOM 665 C CA . VAL A 1 83 ? 12.093 3.791 -30.355 1.00 98.00 83 VAL A CA 1
ATOM 666 C C . VAL A 1 83 ? 13.033 2.817 -31.072 1.00 98.00 83 VAL A C 1
ATOM 668 O O . VAL A 1 83 ? 12.759 1.616 -31.039 1.00 98.00 83 VAL A O 1
ATOM 671 N N . ASP A 1 84 ? 14.167 3.283 -31.621 1.00 97.81 84 ASP A N 1
ATOM 672 C CA . ASP A 1 84 ? 15.172 2.400 -32.245 1.00 97.81 84 ASP A CA 1
ATOM 673 C C . ASP A 1 84 ? 15.661 1.327 -31.263 1.00 97.81 84 ASP A C 1
ATOM 675 O O . ASP A 1 84 ? 15.660 0.134 -31.574 1.00 97.81 84 ASP A O 1
ATOM 679 N N . VAL A 1 85 ? 16.017 1.723 -30.036 1.00 97.75 85 VAL A N 1
ATOM 680 C CA . VAL A 1 85 ? 16.479 0.776 -29.014 1.00 97.75 85 VAL A CA 1
ATOM 681 C C . VAL A 1 85 ? 15.409 -0.255 -28.674 1.00 97.75 85 VAL A C 1
ATOM 683 O O . VAL A 1 85 ? 15.712 -1.450 -28.679 1.00 97.75 85 VAL A O 1
ATOM 686 N N . LEU A 1 86 ? 14.172 0.173 -28.402 1.00 98.00 86 LEU A N 1
ATOM 687 C CA . LEU A 1 86 ? 13.072 -0.730 -28.054 1.00 98.00 86 LEU A CA 1
ATOM 688 C C . LEU A 1 86 ? 12.792 -1.734 -29.184 1.00 98.00 86 LEU A C 1
ATOM 690 O O . LEU A 1 86 ? 12.628 -2.925 -28.911 1.00 98.00 86 LEU A O 1
ATOM 694 N N . GLN A 1 87 ? 12.814 -1.293 -30.445 1.00 97.44 87 GLN A N 1
ATOM 695 C CA . GLN A 1 87 ? 12.663 -2.179 -31.602 1.00 97.44 87 GLN A CA 1
ATOM 696 C C . GLN A 1 87 ? 13.826 -3.171 -31.719 1.00 97.44 87 GLN A C 1
ATOM 698 O O . GLN A 1 87 ? 13.606 -4.364 -31.934 1.00 97.44 87 GLN A O 1
ATOM 703 N N . ARG A 1 88 ? 15.071 -2.715 -31.539 1.00 96.75 88 ARG A N 1
ATOM 704 C CA . ARG A 1 88 ? 16.267 -3.554 -31.711 1.00 96.75 88 ARG A CA 1
ATOM 705 C C . ARG A 1 88 ? 16.451 -4.594 -30.608 1.00 96.75 88 ARG A C 1
ATOM 707 O O . ARG A 1 88 ? 16.900 -5.696 -30.911 1.00 96.75 88 ARG A O 1
ATOM 714 N N . ILE A 1 89 ? 16.052 -4.302 -29.367 1.00 96.19 89 ILE A N 1
ATOM 715 C CA . ILE A 1 89 ? 15.976 -5.322 -28.299 1.00 96.19 89 ILE A CA 1
ATOM 716 C C . ILE A 1 89 ? 14.707 -6.194 -28.417 1.00 96.19 89 ILE A C 1
ATOM 718 O O . ILE A 1 89 ? 14.542 -7.186 -27.699 1.00 96.19 89 ILE A O 1
ATOM 722 N N . GLY A 1 90 ? 13.813 -5.845 -29.348 1.00 97.06 90 GLY A N 1
ATOM 723 C CA . GLY A 1 90 ? 12.627 -6.602 -29.722 1.00 97.06 90 GLY A CA 1
ATOM 724 C C . GLY A 1 90 ? 11.495 -6.507 -28.707 1.00 97.06 90 GLY A C 1
ATOM 725 O O . GLY A 1 90 ? 10.921 -7.544 -28.380 1.00 97.06 90 GLY A O 1
ATOM 726 N N . VAL A 1 91 ? 11.215 -5.325 -28.158 1.00 98.50 91 VAL A N 1
ATOM 727 C CA . VAL A 1 91 ? 10.011 -5.087 -27.349 1.00 98.50 91 VAL A CA 1
ATOM 728 C C . VAL A 1 91 ? 8.782 -5.140 -28.254 1.00 98.50 91 VAL A C 1
ATOM 730 O O . VAL A 1 91 ? 8.726 -4.449 -29.264 1.00 98.50 91 VAL A O 1
ATOM 733 N N . ASP A 1 92 ? 7.789 -5.942 -27.876 1.00 98.56 92 ASP A N 1
ATOM 734 C CA . ASP A 1 92 ? 6.530 -6.077 -28.616 1.00 98.56 92 ASP A CA 1
ATOM 735 C C . ASP A 1 92 ? 5.422 -5.197 -28.019 1.00 98.56 92 ASP A C 1
ATOM 737 O O . ASP A 1 92 ? 4.521 -4.744 -28.727 1.00 98.56 92 ASP A O 1
ATOM 741 N N . ALA A 1 93 ? 5.461 -4.970 -26.703 1.00 98.69 93 ALA A N 1
ATOM 742 C CA . ALA A 1 93 ? 4.484 -4.143 -26.010 1.00 98.69 93 ALA A CA 1
ATOM 743 C C . ALA A 1 93 ? 5.074 -3.432 -24.789 1.00 98.69 93 ALA A C 1
ATOM 745 O O . ALA A 1 93 ? 5.966 -3.950 -24.114 1.00 98.69 93 ALA A O 1
ATOM 746 N N . VAL A 1 94 ? 4.516 -2.267 -24.466 1.00 98.69 94 VAL A N 1
ATOM 747 C CA . VAL A 1 94 ? 4.887 -1.490 -23.283 1.00 98.69 94 VAL A CA 1
ATOM 748 C C . VAL A 1 94 ? 3.667 -1.106 -22.458 1.00 98.69 94 VAL A C 1
ATOM 750 O O . VAL A 1 94 ? 2.642 -0.681 -22.993 1.00 98.69 94 VAL A O 1
ATOM 753 N N . SER A 1 95 ? 3.791 -1.237 -21.140 1.00 98.69 95 SER A N 1
ATOM 754 C CA . SER A 1 95 ? 2.871 -0.580 -20.217 1.00 98.69 95 SER A CA 1
ATOM 755 C C . SER A 1 95 ? 3.251 0.891 -20.110 1.00 98.69 95 SER A C 1
ATOM 757 O O . SER A 1 95 ? 4.415 1.214 -19.872 1.00 98.69 95 SER A O 1
ATOM 759 N N . LEU A 1 96 ? 2.252 1.755 -20.262 1.00 98.62 96 LEU A N 1
ATOM 760 C CA . LEU A 1 96 ? 2.322 3.192 -19.999 1.00 98.62 96 LEU A CA 1
ATOM 761 C C . LEU A 1 96 ? 1.646 3.564 -18.668 1.00 98.62 96 LEU A C 1
ATOM 763 O O . LEU A 1 96 ? 1.576 4.731 -18.304 1.00 98.62 96 LEU A O 1
ATOM 767 N N . ALA A 1 97 ? 1.112 2.587 -17.928 1.00 97.81 97 ALA A N 1
ATOM 768 C CA . ALA A 1 97 ? 0.472 2.824 -16.637 1.00 97.81 97 ALA A CA 1
ATOM 769 C C . ALA A 1 97 ? 1.513 2.969 -15.516 1.00 97.81 97 ALA A C 1
ATOM 771 O O . ALA A 1 97 ? 1.578 2.126 -14.624 1.00 97.81 97 ALA A O 1
ATOM 772 N N . ASN A 1 98 ? 2.320 4.027 -15.556 1.00 97.56 98 ASN A N 1
ATOM 773 C CA . ASN A 1 98 ? 3.325 4.340 -14.540 1.00 97.56 98 ASN A CA 1
ATOM 774 C C . ASN A 1 98 ? 3.311 5.830 -14.166 1.00 97.56 98 ASN A C 1
ATOM 776 O O . ASN A 1 98 ? 2.621 6.650 -14.766 1.00 97.56 98 ASN A O 1
ATOM 780 N N . ASN A 1 99 ? 4.047 6.183 -13.120 1.00 93.94 99 ASN A N 1
ATOM 781 C CA . ASN A 1 99 ? 4.067 7.526 -12.542 1.00 93.94 99 ASN A CA 1
ATOM 782 C C . ASN A 1 99 ? 4.797 8.589 -13.395 1.00 93.94 99 ASN A C 1
ATOM 784 O O . ASN A 1 99 ? 4.787 9.752 -12.989 1.00 93.94 99 ASN A O 1
ATOM 788 N N . HIS A 1 100 ? 5.444 8.226 -14.507 1.00 96.38 100 HIS A N 1
ATOM 789 C CA . HIS A 1 100 ? 6.229 9.141 -15.346 1.00 96.38 100 HIS A CA 1
ATOM 790 C C . HIS A 1 100 ? 5.559 9.481 -16.685 1.00 96.38 100 HIS A C 1
ATOM 792 O O . HIS A 1 100 ? 5.812 10.546 -17.244 1.00 96.38 100 HIS A O 1
ATOM 798 N N . THR A 1 101 ? 4.633 8.659 -17.185 1.00 96.31 101 THR A N 1
ATOM 799 C CA . THR A 1 101 ? 4.035 8.884 -18.516 1.00 96.31 101 THR A CA 1
ATOM 800 C C . THR A 1 101 ? 3.124 10.122 -18.600 1.00 96.31 101 THR A C 1
ATOM 802 O O . THR A 1 101 ? 2.770 10.567 -19.688 1.00 96.31 101 THR A O 1
ATOM 805 N N . MET A 1 102 ? 2.744 10.711 -17.464 1.00 95.88 102 MET A N 1
ATOM 806 C CA . MET A 1 102 ? 1.947 11.945 -17.398 1.00 95.88 102 MET A CA 1
ATOM 807 C C . MET A 1 102 ? 2.757 13.181 -16.991 1.00 95.88 102 MET A C 1
ATOM 809 O O . MET A 1 102 ? 2.178 14.254 -16.813 1.00 95.88 102 MET A O 1
ATOM 813 N N . ASP A 1 103 ? 4.085 13.068 -16.891 1.00 95.31 103 ASP A N 1
ATOM 814 C CA . ASP A 1 103 ? 4.957 14.154 -16.421 1.00 95.31 103 ASP A CA 1
ATOM 815 C C . ASP A 1 103 ? 4.862 15.422 -17.264 1.00 95.31 103 ASP A C 1
ATOM 817 O O . ASP A 1 103 ? 5.041 16.522 -16.748 1.00 95.31 103 ASP A O 1
ATOM 821 N N . PHE A 1 104 ? 4.532 15.282 -18.546 1.00 96.38 104 PHE A N 1
ATOM 822 C CA . PHE A 1 104 ? 4.437 16.390 -19.497 1.00 96.38 104 PHE A CA 1
ATOM 823 C C . PHE A 1 104 ? 3.017 16.561 -20.050 1.00 96.38 104 PHE A C 1
ATOM 825 O O . PHE A 1 104 ? 2.791 17.191 -21.079 1.00 96.38 104 PHE A O 1
ATOM 832 N N . GLY A 1 105 ? 2.033 16.016 -19.332 1.00 95.12 105 GLY A N 1
ATOM 833 C CA . GLY A 1 105 ? 0.620 16.161 -19.646 1.00 95.12 105 GLY A CA 1
ATOM 834 C C . GLY A 1 105 ? 0.101 15.219 -20.735 1.00 95.12 105 GLY A C 1
ATOM 835 O O . GLY A 1 105 ? 0.812 14.433 -21.360 1.00 95.12 105 GLY A O 1
ATOM 836 N N . ARG A 1 106 ? -1.214 15.307 -20.943 1.00 95.62 106 ARG A N 1
ATOM 837 C CA . ARG A 1 106 ? -1.999 14.356 -21.743 1.00 95.62 106 ARG A CA 1
ATOM 838 C C . ARG A 1 106 ? -1.668 14.356 -23.239 1.00 95.62 106 ARG A C 1
ATOM 840 O O . ARG A 1 106 ? -1.887 13.349 -23.904 1.00 95.62 106 ARG A O 1
ATOM 847 N N . GLU A 1 107 ? -1.193 15.482 -23.769 1.00 96.31 107 GLU A N 1
ATOM 848 C CA . GLU A 1 107 ? -0.849 15.623 -25.189 1.00 96.31 107 GLU A CA 1
ATOM 849 C C . GLU A 1 107 ? 0.424 14.840 -25.510 1.00 96.31 107 GLU A C 1
ATOM 851 O O . GLU A 1 107 ? 0.431 14.041 -26.443 1.00 96.31 107 GLU A O 1
ATOM 856 N N . ILE A 1 108 ? 1.451 14.974 -24.667 1.00 97.81 108 ILE A N 1
ATOM 857 C CA . ILE A 1 108 ? 2.700 14.219 -24.804 1.00 97.81 108 ILE A CA 1
ATOM 858 C C . ILE A 1 108 ? 2.488 12.730 -24.501 1.00 97.81 108 ILE A C 1
ATOM 860 O O . ILE A 1 108 ? 3.082 11.892 -25.179 1.00 97.81 108 ILE A O 1
ATOM 864 N N . LEU A 1 109 ? 1.596 12.365 -23.568 1.00 98.00 109 LEU A N 1
ATOM 865 C CA . LEU A 1 109 ? 1.159 10.969 -23.404 1.00 98.00 109 LEU A CA 1
ATOM 866 C C . LEU A 1 109 ? 0.563 10.412 -24.710 1.00 98.00 109 LEU A C 1
ATOM 868 O O . LEU A 1 109 ? 0.933 9.321 -25.146 1.00 98.00 109 LEU A O 1
ATOM 872 N N . ALA A 1 110 ? -0.371 11.143 -25.325 1.00 97.81 110 ALA A N 1
ATOM 873 C CA . ALA A 1 110 ? -1.043 10.707 -26.548 1.00 97.81 110 ALA A CA 1
ATOM 874 C C . ALA A 1 110 ? -0.062 10.552 -27.722 1.00 97.81 110 ALA A C 1
ATOM 876 O O . ALA A 1 110 ? -0.120 9.571 -28.466 1.00 97.81 110 ALA A O 1
ATOM 877 N N . ASP A 1 111 ? 0.860 11.502 -27.862 1.00 98.25 111 ASP A N 1
ATOM 878 C CA . ASP A 1 111 ? 1.916 11.481 -28.872 1.00 98.25 111 ASP A CA 1
ATOM 879 C C . ASP A 1 111 ? 2.915 10.334 -28.628 1.00 98.25 111 ASP A C 1
ATOM 881 O O . ASP A 1 111 ? 3.227 9.574 -29.542 1.00 98.25 111 ASP A O 1
ATOM 885 N N . THR A 1 112 ? 3.313 10.101 -27.372 1.00 98.50 112 THR A N 1
ATOM 886 C CA . THR A 1 112 ? 4.139 8.946 -26.972 1.00 98.50 112 THR A CA 1
ATOM 887 C C . THR A 1 112 ? 3.489 7.623 -27.381 1.00 98.50 112 THR A C 1
ATOM 889 O O . THR A 1 112 ? 4.132 6.785 -28.014 1.00 98.50 112 THR A O 1
ATOM 892 N N . ALA A 1 113 ? 2.203 7.435 -27.067 1.00 97.94 113 ALA A N 1
ATOM 893 C CA . ALA A 1 113 ? 1.465 6.229 -27.442 1.00 97.94 113 ALA A CA 1
ATOM 894 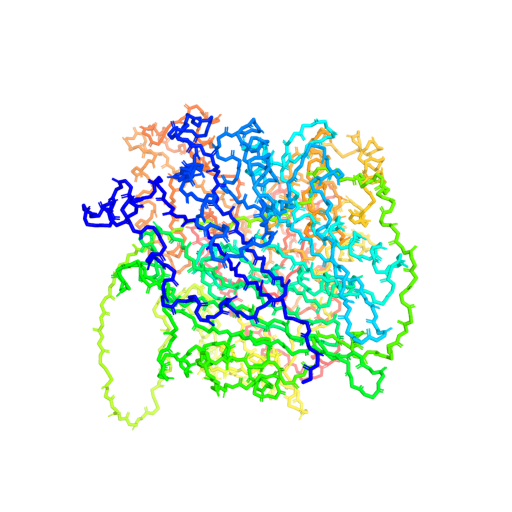C C . ALA A 1 113 ? 1.356 6.056 -28.969 1.00 97.94 113 ALA A C 1
ATOM 896 O O . ALA A 1 113 ? 1.431 4.931 -29.470 1.00 97.94 113 ALA A O 1
ATOM 897 N N . THR A 1 114 ? 1.216 7.161 -29.708 1.00 97.69 114 THR A N 1
ATOM 898 C CA . THR A 1 114 ? 1.161 7.165 -31.178 1.00 97.69 114 THR A CA 1
ATOM 899 C C . THR A 1 114 ? 2.502 6.745 -31.774 1.00 97.69 114 THR A C 1
ATOM 901 O O . THR A 1 114 ? 2.543 5.777 -32.526 1.00 97.69 114 THR A O 1
ATOM 904 N N . LYS A 1 115 ? 3.612 7.364 -31.351 1.00 98.50 115 LYS A N 1
ATOM 905 C CA . LYS A 1 115 ? 4.975 7.023 -31.800 1.00 98.50 115 LYS A CA 1
ATOM 906 C C . LYS A 1 115 ? 5.326 5.552 -31.568 1.00 98.50 115 LYS A C 1
ATOM 908 O O . LYS A 1 115 ? 5.896 4.908 -32.444 1.00 98.50 115 LYS A O 1
ATOM 913 N N . LEU A 1 116 ? 4.958 5.002 -30.408 1.00 98.31 116 LEU A N 1
ATOM 914 C CA . LEU A 1 116 ? 5.138 3.576 -30.114 1.00 98.31 116 LEU A CA 1
ATOM 915 C C . LEU A 1 116 ? 4.313 2.698 -31.064 1.00 98.31 116 LEU A C 1
ATOM 917 O O . LEU A 1 116 ? 4.836 1.734 -31.623 1.00 98.31 116 LEU A O 1
ATOM 921 N N . THR A 1 117 ? 3.047 3.060 -31.288 1.00 94.88 117 THR A N 1
ATOM 922 C CA . THR A 1 117 ? 2.142 2.322 -32.181 1.00 94.88 117 THR A CA 1
ATOM 923 C C . THR A 1 117 ? 2.636 2.338 -33.628 1.00 94.88 117 THR A C 1
ATOM 925 O O . THR A 1 117 ? 2.658 1.286 -34.269 1.00 94.88 117 THR A O 1
ATOM 928 N N . ASP A 1 118 ? 3.085 3.491 -34.126 1.00 97.19 118 ASP A N 1
ATOM 929 C CA . ASP A 1 118 ? 3.635 3.654 -35.478 1.00 97.19 118 ASP A CA 1
ATOM 930 C C . ASP A 1 118 ? 4.925 2.841 -35.671 1.00 97.19 118 ASP A C 1
ATOM 932 O O . ASP A 1 118 ? 5.188 2.318 -36.754 1.00 97.19 118 ASP A O 1
ATOM 936 N N . ALA A 1 119 ? 5.692 2.656 -34.595 1.00 96.94 119 ALA A N 1
ATOM 937 C CA . ALA A 1 119 ? 6.865 1.789 -34.555 1.00 96.94 119 ALA A CA 1
ATOM 938 C C . ALA A 1 119 ? 6.532 0.290 -34.394 1.00 96.94 119 ALA A C 1
ATOM 940 O O . ALA A 1 119 ? 7.440 -0.541 -34.316 1.00 96.94 119 ALA A O 1
ATOM 941 N N . GLY A 1 120 ? 5.249 -0.081 -34.340 1.00 96.50 120 GLY A N 1
ATOM 942 C CA . GLY A 1 120 ? 4.798 -1.462 -34.164 1.00 96.50 120 GLY A CA 1
ATOM 943 C C . GLY A 1 120 ? 4.910 -1.996 -32.731 1.00 96.50 120 GLY A C 1
ATOM 944 O O . GLY A 1 120 ? 4.791 -3.204 -32.533 1.00 96.50 120 GLY A O 1
ATOM 945 N N . ILE A 1 121 ? 5.112 -1.123 -31.740 1.00 98.38 121 ILE A N 1
ATOM 946 C CA . ILE A 1 121 ? 5.166 -1.464 -30.314 1.00 98.38 121 ILE A CA 1
ATOM 947 C C . ILE A 1 121 ? 3.796 -1.177 -29.692 1.00 98.38 121 ILE A C 1
ATOM 949 O O . ILE A 1 121 ? 3.322 -0.043 -29.673 1.00 98.38 121 ILE A O 1
ATOM 953 N N . HIS A 1 122 ? 3.139 -2.202 -29.151 1.00 97.81 122 HIS A N 1
ATOM 954 C CA . HIS A 1 122 ? 1.801 -2.042 -28.586 1.00 97.81 122 HIS A CA 1
ATOM 955 C C . HIS A 1 122 ? 1.837 -1.355 -27.212 1.00 97.81 122 HIS A C 1
ATOM 957 O O . HIS A 1 122 ? 2.318 -1.932 -26.238 1.00 97.81 122 HIS A O 1
ATOM 963 N N . ALA A 1 123 ? 1.275 -0.153 -27.102 1.00 98.06 123 ALA A N 1
ATOM 964 C CA . ALA A 1 123 ? 1.107 0.536 -25.824 1.00 98.06 123 ALA A CA 1
ATOM 965 C C . ALA A 1 123 ? -0.214 0.139 -25.136 1.00 98.06 123 ALA A C 1
ATOM 967 O O . ALA A 1 123 ? -1.267 0.142 -25.771 1.00 98.06 123 ALA A O 1
ATOM 968 N N . PHE A 1 124 ? -0.175 -0.165 -23.834 1.00 98.31 124 PHE A N 1
ATOM 969 C CA . PHE A 1 124 ? -1.367 -0.460 -23.023 1.00 98.31 124 PHE A CA 1
ATOM 970 C C . PHE A 1 124 ? -1.297 0.185 -21.628 1.00 98.31 124 PHE A C 1
ATOM 972 O O . PHE A 1 124 ? -0.252 0.679 -21.204 1.00 98.31 124 PHE A O 1
ATOM 979 N N . GLY A 1 125 ? -2.421 0.202 -20.901 1.00 97.88 125 GLY A N 1
ATOM 980 C CA . GLY A 1 125 ? -2.522 0.831 -19.574 1.00 97.88 125 GLY A CA 1
ATOM 981 C C . GLY A 1 125 ? -2.712 2.358 -19.597 1.00 97.88 125 GLY A C 1
ATOM 982 O O . GLY A 1 125 ? -2.780 2.997 -18.547 1.00 97.88 125 GLY A O 1
ATOM 983 N N . ALA A 1 126 ? -2.838 2.945 -20.786 1.00 98.00 126 ALA A N 1
ATOM 984 C CA . ALA A 1 126 ? -3.176 4.344 -21.008 1.00 98.00 126 ALA A CA 1
ATOM 985 C C . ALA A 1 126 ? -4.036 4.476 -22.269 1.00 98.00 126 ALA A C 1
ATOM 987 O O . ALA A 1 126 ? -3.973 3.634 -23.164 1.00 98.00 126 ALA A O 1
ATOM 988 N N . GLY A 1 127 ? -4.860 5.518 -22.349 1.00 96.81 127 GLY A N 1
ATOM 989 C CA . GLY A 1 127 ? -5.714 5.723 -23.514 1.00 96.81 127 GLY A CA 1
ATOM 990 C C . GLY A 1 127 ? -6.646 6.917 -23.389 1.00 96.81 127 GLY A C 1
ATOM 991 O O . GLY A 1 127 ? -6.829 7.473 -22.305 1.00 96.81 127 GLY A O 1
ATOM 992 N N . LYS A 1 128 ? -7.258 7.301 -24.515 1.00 94.81 128 LYS A N 1
ATOM 993 C CA . LYS A 1 128 ? -8.314 8.319 -24.563 1.00 94.81 128 LYS A CA 1
ATOM 994 C C . LYS A 1 128 ? -9.633 7.739 -24.067 1.00 94.81 128 LYS A C 1
ATOM 996 O O . LYS A 1 128 ? -10.282 6.981 -24.790 1.00 94.81 128 LYS A O 1
ATOM 1001 N N . GLY A 1 129 ? -10.040 8.115 -22.862 1.00 89.88 129 GLY A N 1
ATOM 1002 C CA . GLY A 1 129 ? -11.221 7.554 -22.220 1.00 89.88 129 GLY A CA 1
ATOM 1003 C C . GLY A 1 129 ? -10.892 6.389 -21.282 1.00 89.88 129 GLY A C 1
ATOM 1004 O O . GLY A 1 129 ? -10.036 5.552 -21.584 1.00 89.88 129 GLY A O 1
ATOM 1005 N N . THR A 1 130 ? -11.640 6.273 -20.183 1.00 86.81 130 THR A N 1
ATOM 1006 C CA . THR A 1 130 ? -11.509 5.191 -19.184 1.00 86.81 130 THR A CA 1
ATOM 1007 C C . THR A 1 130 ? -11.528 3.793 -19.802 1.00 86.81 130 THR A C 1
ATOM 1009 O O . THR A 1 130 ? -10.728 2.942 -19.425 1.00 86.81 130 THR A O 1
ATOM 1012 N N . SER A 1 131 ? -12.399 3.554 -20.789 1.00 84.94 131 SER A N 1
ATOM 1013 C CA . SER A 1 131 ? -12.499 2.253 -21.460 1.00 84.94 131 SER A CA 1
ATOM 1014 C C . SER A 1 131 ? -11.232 1.894 -22.229 1.00 84.94 131 SER A C 1
ATOM 1016 O O . SER A 1 131 ? -10.833 0.738 -22.188 1.00 84.94 131 SER A O 1
ATOM 1018 N N . LYS A 1 132 ? -10.617 2.855 -22.933 1.00 90.62 132 LYS A N 1
ATOM 1019 C CA . LYS A 1 132 ? -9.397 2.602 -23.710 1.00 90.62 132 LYS A CA 1
ATOM 1020 C C . LYS A 1 132 ? -8.183 2.449 -22.811 1.00 90.62 132 LYS A C 1
ATOM 1022 O O . LYS A 1 132 ? -7.385 1.557 -23.049 1.00 90.62 132 LYS A O 1
ATOM 1027 N N . ALA A 1 133 ? -8.076 3.255 -21.756 1.00 95.00 133 ALA A N 1
ATOM 1028 C CA . ALA A 1 133 ? -7.007 3.087 -20.777 1.00 95.00 133 ALA A CA 1
ATOM 1029 C C . ALA A 1 133 ? -7.056 1.700 -20.110 1.00 95.00 133 ALA A C 1
ATOM 1031 O O . ALA A 1 133 ? -6.016 1.075 -19.916 1.00 95.00 133 ALA A O 1
ATOM 1032 N N . ALA A 1 134 ? -8.261 1.201 -19.818 1.00 93.56 134 ALA A N 1
ATOM 1033 C CA . ALA A 1 134 ? -8.474 -0.102 -19.199 1.00 93.56 134 ALA A CA 1
ATOM 1034 C C . ALA A 1 134 ? -8.312 -1.303 -20.148 1.00 93.56 134 ALA A C 1
ATOM 1036 O O . ALA A 1 134 ? -8.385 -2.441 -19.680 1.00 93.56 134 ALA A O 1
ATOM 1037 N N . GLU A 1 135 ? -8.135 -1.105 -21.458 1.00 93.69 135 GLU A N 1
ATOM 1038 C CA . GLU A 1 135 ? -8.050 -2.223 -22.400 1.00 93.69 135 GLU A CA 1
ATOM 1039 C C . GLU A 1 135 ? -6.814 -3.097 -22.120 1.00 93.69 135 GLU A C 1
ATOM 1041 O O . GLU A 1 135 ? -5.692 -2.586 -22.070 1.00 93.69 135 GLU A O 1
ATOM 1046 N N . PRO A 1 136 ? -6.989 -4.421 -21.932 1.00 96.56 136 PRO A N 1
ATOM 1047 C CA . PRO A 1 136 ? -5.855 -5.319 -21.798 1.00 96.56 136 PRO A CA 1
ATOM 1048 C C . PRO A 1 136 ? -5.115 -5.450 -23.128 1.00 96.56 136 PRO A C 1
ATOM 1050 O O . PRO A 1 136 ? -5.734 -5.515 -24.193 1.00 96.56 136 PRO A O 1
ATOM 1053 N N . LEU A 1 137 ? -3.802 -5.658 -23.055 1.00 97.25 137 LEU A N 1
ATOM 1054 C CA . LEU A 1 137 ? -3.084 -6.296 -24.152 1.00 97.25 137 LEU A CA 1
ATOM 1055 C C . LEU A 1 137 ? -3.649 -7.712 -24.331 1.00 97.25 137 LEU A C 1
ATOM 1057 O O . LEU A 1 137 ? -3.693 -8.493 -23.376 1.00 97.25 137 LEU A O 1
ATOM 1061 N N . VAL A 1 138 ? -4.049 -8.054 -25.557 1.00 95.81 138 VAL A N 1
ATOM 1062 C CA . VAL A 1 138 ? -4.575 -9.381 -25.906 1.00 95.81 138 VAL A CA 1
ATOM 1063 C C . VAL A 1 138 ? -3.626 -10.077 -26.870 1.00 95.81 138 VAL A C 1
ATOM 1065 O O . VAL A 1 138 ? -3.396 -9.604 -27.984 1.00 95.81 138 VAL A O 1
ATOM 1068 N N . ARG A 1 139 ? -3.115 -11.249 -26.482 1.00 94.56 139 ARG A N 1
ATOM 1069 C CA . ARG A 1 139 ? -2.302 -12.104 -27.355 1.00 94.56 139 ARG A CA 1
ATOM 1070 C C . ARG A 1 139 ? -2.898 -13.497 -27.463 1.00 94.56 139 ARG A C 1
ATOM 1072 O O . ARG A 1 139 ? -3.191 -14.147 -26.466 1.00 94.56 139 ARG A O 1
ATOM 1079 N N . ARG A 1 140 ? -3.021 -13.992 -28.692 1.00 91.38 140 ARG A N 1
ATOM 1080 C CA . ARG A 1 140 ? -3.450 -15.365 -28.967 1.00 91.38 140 ARG A CA 1
ATOM 1081 C C . ARG A 1 140 ? -2.232 -16.286 -28.969 1.00 91.38 140 ARG A C 1
ATOM 1083 O O . ARG A 1 140 ? -1.375 -16.166 -29.841 1.00 91.38 140 ARG A O 1
ATOM 1090 N N . VAL A 1 141 ? -2.147 -17.177 -27.989 1.00 91.38 141 VAL A N 1
ATOM 1091 C CA . VAL A 1 141 ? -1.054 -18.143 -27.832 1.00 91.38 141 VAL A CA 1
ATOM 1092 C C . VAL A 1 141 ? -1.434 -19.434 -28.546 1.00 91.38 141 VAL A C 1
ATOM 1094 O O . VAL A 1 141 ? -2.472 -20.013 -28.233 1.00 91.38 141 VAL A O 1
ATOM 1097 N N . ARG A 1 142 ? -0.598 -19.892 -29.486 1.00 90.12 142 ARG A N 1
ATOM 1098 C CA . ARG A 1 142 ? -0.788 -21.136 -30.253 1.00 90.12 142 ARG A CA 1
ATOM 1099 C C . ARG A 1 142 ? 0.362 -22.101 -30.009 1.00 90.12 142 ARG A C 1
ATOM 1101 O O . ARG A 1 142 ? 1.515 -21.728 -30.200 1.00 90.12 142 ARG A O 1
ATOM 1108 N N . ILE A 1 143 ? 0.044 -23.334 -29.621 1.00 90.25 143 ILE A N 1
ATOM 1109 C CA . ILE A 1 143 ? 1.016 -24.409 -29.393 1.00 90.25 143 ILE A CA 1
ATOM 1110 C C . ILE A 1 143 ? 0.461 -25.700 -29.996 1.00 90.25 143 ILE A C 1
ATOM 1112 O O . ILE A 1 143 ? -0.432 -26.329 -29.428 1.00 90.25 143 ILE A O 1
ATOM 1116 N N . GLY A 1 144 ? 0.984 -26.091 -31.162 1.00 87.38 144 GLY A N 1
ATOM 1117 C CA . GLY A 1 144 ? 0.376 -27.160 -31.961 1.00 87.38 144 GLY A CA 1
ATOM 1118 C C . GLY A 1 144 ? -1.056 -26.780 -32.349 1.00 87.38 144 GLY A C 1
ATOM 1119 O O . GLY A 1 144 ? -1.292 -25.648 -32.767 1.00 87.38 144 GLY A O 1
ATOM 1120 N N . ASP A 1 145 ? -2.005 -27.690 -32.128 1.00 86.00 145 ASP A N 1
ATOM 1121 C CA . ASP A 1 145 ? -3.436 -27.465 -32.387 1.00 86.00 145 ASP A CA 1
ATOM 1122 C C . ASP A 1 145 ? -4.174 -26.795 -31.211 1.00 86.00 145 ASP A C 1
ATOM 1124 O O . ASP A 1 145 ? -5.394 -26.620 -31.241 1.00 86.00 145 ASP A O 1
ATOM 1128 N N . HIS A 1 146 ? -3.450 -26.425 -30.150 1.00 86.06 146 HIS A N 1
ATOM 1129 C CA . HIS A 1 146 ? -4.024 -25.804 -28.963 1.00 86.06 146 HIS A CA 1
ATOM 1130 C C . HIS A 1 146 ? -3.858 -24.294 -28.991 1.00 86.06 146 HIS A C 1
ATOM 1132 O O . HIS A 1 146 ? -2.814 -23.761 -29.373 1.00 86.06 146 HIS A O 1
ATOM 1138 N N . GLU A 1 147 ? -4.881 -23.599 -28.506 1.00 88.25 147 GLU A N 1
ATOM 1139 C CA . GLU A 1 147 ? -4.894 -22.149 -28.495 1.00 88.25 147 GLU A CA 1
ATOM 1140 C C . GLU A 1 147 ? -5.568 -21.588 -27.242 1.00 88.25 147 GLU A C 1
ATOM 1142 O O . GLU A 1 147 ? -6.542 -22.156 -26.744 1.00 88.25 147 GLU A O 1
ATOM 1147 N N . LYS A 1 148 ? -5.036 -20.474 -26.733 1.00 87.94 148 LYS A N 1
ATOM 1148 C CA . LYS A 1 148 ? -5.544 -19.772 -25.553 1.00 87.94 148 LYS A CA 1
ATOM 1149 C C . LYS A 1 148 ? -5.263 -18.273 -25.663 1.00 87.94 148 LYS A C 1
ATOM 1151 O O . LYS A 1 148 ? -4.245 -17.872 -26.226 1.00 87.94 148 LYS A O 1
ATOM 1156 N N . ASN A 1 149 ? -6.143 -17.447 -25.108 1.00 92.00 149 ASN A N 1
ATOM 1157 C CA . ASN A 1 149 ? -5.894 -16.013 -24.990 1.00 92.00 149 ASN A CA 1
ATOM 1158 C C . ASN A 1 149 ? -5.044 -15.703 -23.752 1.00 92.00 149 ASN A C 1
ATOM 1160 O O . ASN A 1 149 ? -5.249 -16.270 -22.678 1.00 92.00 149 ASN A O 1
ATOM 1164 N N . LEU A 1 150 ? -4.104 -14.782 -23.919 1.00 95.69 150 LEU A N 1
ATOM 1165 C CA . LEU A 1 150 ? -3.362 -14.107 -22.866 1.00 95.69 150 LEU A CA 1
ATOM 1166 C C . LEU A 1 150 ? -3.868 -12.665 -22.782 1.00 95.69 150 LEU A C 1
ATOM 1168 O O . LEU A 1 150 ? -3.779 -11.932 -23.766 1.00 95.69 150 LEU A O 1
ATOM 1172 N N . TYR A 1 151 ? -4.360 -12.278 -21.608 1.00 98.19 151 TYR A N 1
ATOM 1173 C CA . TYR A 1 151 ? -4.706 -10.902 -21.266 1.00 98.19 151 TYR A CA 1
ATOM 1174 C C . TYR A 1 151 ? -3.665 -10.341 -20.300 1.00 98.19 151 TYR A C 1
ATOM 1176 O O . TYR A 1 151 ? -3.374 -10.976 -19.283 1.00 98.19 151 TYR A O 1
ATOM 1184 N N . VAL A 1 152 ? -3.139 -9.151 -20.591 1.00 98.69 152 VAL A N 1
ATOM 1185 C CA . VAL A 1 152 ? -2.255 -8.407 -19.683 1.00 98.69 152 VAL A CA 1
ATOM 1186 C C . VAL A 1 152 ? -2.868 -7.043 -19.387 1.00 98.69 152 VAL A C 1
ATOM 1188 O O . VAL A 1 152 ? -3.073 -6.239 -20.293 1.00 98.69 152 VAL A O 1
ATOM 1191 N N . LEU A 1 153 ? -3.182 -6.795 -18.117 1.00 98.56 153 LEU A N 1
ATOM 1192 C CA . LEU A 1 153 ? -3.774 -5.545 -17.637 1.00 98.56 153 LEU A CA 1
ATOM 1193 C C . LEU A 1 153 ? -2.696 -4.660 -17.006 1.00 98.56 153 LEU A C 1
ATOM 1195 O O . LEU A 1 153 ? -2.139 -5.032 -15.977 1.00 98.56 153 LEU A O 1
ATOM 1199 N N . GLY A 1 154 ? -2.424 -3.494 -17.592 1.00 98.19 154 GLY A N 1
ATOM 1200 C CA . GLY A 1 154 ? -1.561 -2.468 -16.995 1.00 98.19 154 GLY A CA 1
ATOM 1201 C C . GLY A 1 154 ? -2.379 -1.514 -16.128 1.00 98.19 154 GLY A C 1
ATOM 1202 O O . GLY A 1 154 ? -3.474 -1.121 -16.535 1.00 98.19 154 GLY A O 1
ATOM 1203 N N . ALA A 1 155 ? -1.886 -1.162 -14.939 1.00 97.81 155 ALA A N 1
ATOM 1204 C CA . ALA A 1 155 ? -2.549 -0.197 -14.061 1.00 97.81 155 ALA A CA 1
ATOM 1205 C C . ALA A 1 155 ? -1.567 0.482 -13.091 1.00 97.81 155 ALA A C 1
ATOM 1207 O O . ALA A 1 155 ? -0.666 -0.165 -12.561 1.00 97.81 155 ALA A O 1
ATOM 1208 N N . LEU A 1 156 ? -1.784 1.770 -12.819 1.00 97.75 156 LEU A N 1
ATOM 1209 C CA . LEU A 1 156 ? -0.960 2.597 -11.934 1.00 97.75 156 LEU A CA 1
ATOM 1210 C C . LEU A 1 156 ? -1.625 2.763 -10.565 1.00 97.75 156 LEU A C 1
ATOM 1212 O O . LEU A 1 156 ? -2.800 3.119 -10.504 1.00 97.75 156 LEU A O 1
ATOM 1216 N N . LYS A 1 157 ? -0.873 2.592 -9.469 1.00 89.50 157 LYS A N 1
ATOM 1217 C CA . LYS A 1 157 ? -1.283 2.951 -8.097 1.00 89.50 157 LYS A CA 1
ATOM 1218 C C . LYS A 1 157 ? -2.141 4.228 -8.067 1.00 89.50 157 LYS A C 1
ATOM 1220 O O . LYS A 1 157 ? -1.692 5.299 -8.456 1.00 89.50 157 LYS A O 1
ATOM 1225 N N . ASN A 1 158 ? -3.357 4.127 -7.534 1.00 80.56 158 ASN A N 1
ATOM 1226 C CA . ASN A 1 158 ? -4.315 5.232 -7.521 1.00 80.56 158 ASN A CA 1
ATOM 1227 C C . ASN A 1 158 ? -4.205 6.092 -6.246 1.00 80.56 158 ASN A C 1
ATOM 1229 O O . ASN A 1 158 ? -4.947 5.886 -5.289 1.00 80.56 158 ASN A O 1
ATOM 1233 N N . SER A 1 159 ? -3.270 7.047 -6.194 1.00 75.31 159 SER A N 1
ATOM 1234 C CA . SER A 1 159 ? -3.153 7.976 -5.053 1.00 75.31 159 SER A CA 1
ATOM 1235 C C . SER A 1 159 ? -3.963 9.265 -5.254 1.00 75.31 159 SER A C 1
ATOM 1237 O O . SER A 1 159 ? -4.207 9.695 -6.384 1.00 75.31 159 SER A O 1
ATOM 1239 N N . ALA A 1 160 ? -4.358 9.919 -4.152 1.00 65.38 160 ALA A N 1
ATOM 1240 C CA . ALA A 1 160 ? -5.055 11.210 -4.200 1.00 65.38 160 ALA A CA 1
ATOM 1241 C C . ALA A 1 160 ? -4.236 12.275 -4.942 1.00 65.38 160 ALA A C 1
ATOM 1243 O O . ALA A 1 160 ? -4.770 12.965 -5.801 1.00 65.38 160 ALA A O 1
ATOM 1244 N N . VAL A 1 161 ? -2.924 12.337 -4.695 1.00 72.56 161 VAL A N 1
ATOM 1245 C CA . VAL A 1 161 ? -2.009 13.261 -5.382 1.00 72.56 161 VAL A CA 1
ATOM 1246 C C . VAL A 1 161 ? -2.033 13.030 -6.897 1.00 72.56 161 VAL A C 1
ATOM 1248 O O . VAL A 1 161 ? -2.264 13.969 -7.656 1.00 72.56 161 VAL A O 1
ATOM 1251 N N . MET A 1 162 ? -1.887 11.782 -7.356 1.00 81.88 162 MET A N 1
ATOM 1252 C CA . MET A 1 162 ? -1.908 11.462 -8.791 1.00 81.88 162 MET A CA 1
ATOM 1253 C C . MET A 1 162 ? -3.256 11.793 -9.438 1.00 81.88 162 MET A C 1
ATOM 1255 O O . MET A 1 162 ? -3.304 12.272 -10.568 1.00 81.88 162 MET A O 1
ATOM 1259 N N . ARG A 1 163 ? -4.361 11.571 -8.724 1.00 79.75 163 ARG A N 1
ATOM 1260 C CA . ARG A 1 163 ? -5.716 11.798 -9.233 1.00 79.75 163 ARG A CA 1
ATOM 1261 C C . ARG A 1 163 ? -6.131 13.267 -9.219 1.00 79.75 163 ARG A C 1
ATOM 1263 O O . ARG A 1 163 ? -6.742 13.742 -10.172 1.00 79.75 163 ARG A O 1
ATOM 1270 N N . GLU A 1 164 ? -5.864 13.973 -8.130 1.00 72.38 164 GLU A N 1
ATOM 1271 C CA . GLU A 1 164 ? -6.416 15.301 -7.862 1.00 72.38 164 GLU A CA 1
ATOM 1272 C C . GLU A 1 164 ? -5.442 16.419 -8.177 1.00 72.38 164 GLU A C 1
ATOM 1274 O O . GLU A 1 164 ? -5.866 17.410 -8.768 1.00 72.38 164 GLU A O 1
ATOM 1279 N N . GLN A 1 165 ? -4.173 16.258 -7.809 1.00 74.94 165 GLN A N 1
ATOM 1280 C CA . GLN A 1 165 ? -3.155 17.271 -8.051 1.00 74.94 165 GLN A CA 1
ATOM 1281 C C . GLN A 1 165 ? -2.582 17.116 -9.458 1.00 74.94 165 GLN A C 1
ATOM 1283 O O . GLN A 1 165 ? -2.626 18.055 -10.245 1.00 74.94 165 GLN A O 1
ATOM 1288 N N . TYR A 1 166 ? -2.102 15.920 -9.803 1.00 84.06 166 TYR A N 1
ATOM 1289 C CA . TYR A 1 166 ? -1.420 15.701 -11.080 1.00 84.06 166 TYR A CA 1
ATOM 1290 C C . TYR A 1 166 ? -2.355 15.318 -12.235 1.00 84.06 166 TYR A C 1
ATOM 1292 O O . TYR A 1 166 ? -1.956 15.396 -13.392 1.00 84.06 166 TYR A O 1
ATOM 1300 N N . LYS A 1 167 ? -3.602 14.923 -11.939 1.00 88.81 167 LYS A N 1
ATOM 1301 C CA . LYS A 1 167 ? -4.624 14.528 -12.930 1.00 88.81 167 LYS A CA 1
ATOM 1302 C C . LYS A 1 167 ? -4.148 13.434 -13.906 1.00 88.81 167 LYS A C 1
ATOM 1304 O O . LYS A 1 167 ? -4.380 13.517 -15.107 1.00 88.81 167 LYS A O 1
ATOM 1309 N N . PHE A 1 168 ? -3.490 12.394 -13.394 1.00 93.31 168 PHE A N 1
ATOM 1310 C CA . PHE A 1 168 ? -2.875 11.334 -14.204 1.00 93.31 168 PHE A CA 1
ATOM 1311 C C . PHE A 1 168 ? -3.870 10.395 -14.896 1.00 93.31 168 PHE A C 1
ATOM 1313 O O . PHE A 1 168 ? -3.569 9.846 -15.955 1.00 93.31 168 PHE A O 1
ATOM 1320 N N . PHE A 1 169 ? -5.037 10.155 -14.303 1.00 94.31 169 PHE A N 1
ATOM 1321 C CA . PHE A 1 169 ? -5.934 9.093 -14.761 1.00 94.31 169 PHE A CA 1
ATOM 1322 C C . PHE A 1 169 ? -6.863 9.541 -15.888 1.00 94.31 169 PHE A C 1
ATOM 1324 O O . PHE A 1 169 ? -7.310 10.687 -15.922 1.00 94.31 169 PHE A O 1
ATOM 1331 N N . ALA A 1 170 ? -7.175 8.613 -16.796 1.00 91.75 170 ALA A N 1
ATOM 1332 C CA . ALA A 1 170 ? -8.098 8.874 -17.896 1.00 91.75 170 ALA A CA 1
ATOM 1333 C C . ALA A 1 170 ? -9.488 9.255 -17.363 1.00 91.75 170 ALA A C 1
ATOM 1335 O O . ALA A 1 170 ? -10.018 8.610 -16.456 1.00 91.75 170 ALA A O 1
ATOM 1336 N N . THR A 1 171 ? -10.096 10.278 -17.962 1.00 87.25 171 THR A N 1
ATOM 1337 C CA . THR A 1 171 ? -11.513 10.618 -17.755 1.00 87.25 171 THR A CA 1
ATOM 1338 C C . THR A 1 171 ? -12.362 9.946 -18.834 1.00 87.25 171 THR A C 1
ATOM 1340 O O . THR A 1 171 ? -11.858 9.121 -19.590 1.00 87.25 171 THR A O 1
ATOM 1343 N N . GLU A 1 172 ? -13.661 10.237 -18.935 1.00 79.56 172 GLU A N 1
ATOM 1344 C CA . GLU A 1 172 ? -14.497 9.643 -19.992 1.00 79.56 172 GLU A CA 1
ATOM 1345 C C . GLU A 1 172 ? -14.070 10.061 -21.410 1.00 79.56 172 GLU A C 1
ATOM 1347 O O . GLU A 1 172 ? -14.292 9.313 -22.362 1.00 79.56 172 GLU A O 1
ATOM 1352 N N . THR A 1 173 ? -13.450 11.235 -21.558 1.00 83.56 173 THR A N 1
ATOM 1353 C CA . THR A 1 173 ? -13.165 11.852 -22.864 1.00 83.56 173 THR A CA 1
ATOM 1354 C C . THR A 1 173 ? -11.691 12.169 -23.095 1.00 83.56 173 THR A C 1
ATOM 1356 O O . THR A 1 173 ? -11.276 12.329 -24.248 1.00 83.56 173 THR A O 1
ATOM 1359 N N . GLU A 1 174 ? -10.889 12.252 -22.034 1.00 92.56 174 GLU A N 1
ATOM 1360 C CA . GLU A 1 174 ? -9.495 12.673 -22.117 1.00 92.56 174 GLU A CA 1
ATOM 1361 C C . GLU A 1 174 ? -8.525 11.492 -22.034 1.00 92.56 174 GLU A C 1
ATOM 1363 O O . GLU A 1 174 ? -8.837 10.423 -21.505 1.00 92.56 174 GLU A O 1
ATOM 1368 N N . TRP A 1 175 ? -7.325 11.704 -22.571 1.00 96.81 175 TRP A N 1
ATOM 1369 C CA . TRP A 1 175 ? -6.202 10.798 -22.367 1.00 96.81 175 TRP A CA 1
ATOM 1370 C C . TRP A 1 175 ? -5.780 10.766 -20.903 1.00 96.81 175 TRP A C 1
ATOM 1372 O O . TRP A 1 175 ? -5.748 11.801 -20.236 1.00 96.81 175 TRP A O 1
ATOM 1382 N N . GLY A 1 176 ? -5.414 9.577 -20.443 1.00 97.69 176 GLY A N 1
ATOM 1383 C CA . GLY A 1 176 ? -4.759 9.370 -19.163 1.00 97.69 176 GLY A CA 1
ATOM 1384 C C . GLY A 1 176 ? -4.490 7.893 -18.908 1.00 97.69 176 GLY A C 1
ATOM 1385 O O . GLY A 1 176 ? -4.655 7.044 -19.789 1.00 97.69 176 GLY A O 1
ATOM 1386 N N . LEU A 1 177 ? -4.071 7.602 -17.685 1.00 98.19 177 LEU A N 1
ATOM 1387 C CA . LEU A 1 177 ? -3.631 6.281 -17.252 1.00 98.19 177 LEU A CA 1
ATOM 1388 C C . LEU A 1 177 ? -4.782 5.463 -16.662 1.00 98.19 177 LEU A C 1
ATOM 1390 O O . LEU A 1 177 ? -5.762 6.015 -16.154 1.00 98.19 177 LEU A O 1
ATOM 1394 N N . HIS A 1 178 ? -4.650 4.140 -16.694 1.00 97.81 178 HIS A N 1
ATOM 1395 C CA . HIS A 1 178 ? -5.574 3.226 -16.034 1.00 97.81 178 HIS A CA 1
ATOM 1396 C C . HIS A 1 178 ? -5.266 3.146 -14.530 1.00 97.81 178 HIS A C 1
ATOM 1398 O O . HIS A 1 178 ? -4.171 2.711 -14.158 1.00 97.81 178 HIS A O 1
ATOM 1404 N N . PRO A 1 179 ? -6.188 3.555 -13.639 1.00 94.50 179 PRO A N 1
ATOM 1405 C CA . PRO A 1 179 ? -5.949 3.477 -12.205 1.00 94.50 179 PRO A CA 1
ATOM 1406 C C . PRO A 1 179 ? -6.006 2.034 -11.702 1.00 94.50 179 PRO A C 1
ATOM 1408 O O . PRO A 1 179 ? -6.920 1.275 -12.025 1.00 94.50 179 PRO A O 1
ATOM 1411 N N . LEU A 1 180 ? -5.094 1.687 -10.797 1.00 91.19 180 LEU A N 1
ATOM 1412 C CA . LEU A 1 180 ? -5.135 0.479 -9.978 1.00 91.19 180 LEU A CA 1
ATOM 1413 C C . LEU A 1 180 ? -6.167 0.651 -8.853 1.00 91.19 180 LEU A C 1
ATOM 1415 O O . LEU A 1 180 ? -5.858 0.622 -7.664 1.00 91.19 180 LEU A O 1
ATOM 1419 N N . ALA A 1 181 ? -7.411 0.863 -9.263 1.00 84.06 181 ALA A N 1
ATOM 1420 C CA . ALA A 1 181 ? -8.585 0.915 -8.417 1.00 84.06 181 ALA A CA 1
ATOM 1421 C C . ALA A 1 181 ? -8.953 -0.516 -8.003 1.00 84.06 181 ALA A C 1
ATOM 1423 O O . ALA A 1 181 ? -9.471 -1.296 -8.807 1.00 84.06 181 ALA A O 1
ATOM 1424 N N . THR A 1 182 ? -8.636 -0.897 -6.761 1.00 81.88 182 THR A N 1
ATOM 1425 C CA . THR A 1 182 ? -8.684 -2.295 -6.296 1.00 81.88 182 THR A CA 1
ATOM 1426 C C . THR A 1 182 ? -10.022 -2.990 -6.578 1.00 81.88 182 THR A C 1
ATOM 1428 O O . THR A 1 182 ? -10.041 -4.177 -6.915 1.00 81.88 182 THR A O 1
ATOM 1431 N N . ARG A 1 183 ? -11.167 -2.299 -6.480 1.00 76.38 183 ARG A N 1
ATOM 1432 C CA . ARG A 1 183 ? -12.458 -2.915 -6.827 1.00 76.38 183 ARG A CA 1
ATOM 1433 C C . ARG A 1 183 ? -12.665 -3.011 -8.323 1.00 76.38 183 ARG A C 1
ATOM 1435 O O . ARG A 1 183 ? -13.060 -4.074 -8.798 1.00 76.38 183 ARG A O 1
ATOM 1442 N N . ALA A 1 184 ? -12.423 -1.920 -9.042 1.00 79.50 184 ALA A N 1
ATOM 1443 C CA . ALA A 1 184 ? -12.634 -1.868 -10.482 1.00 79.50 184 ALA A CA 1
ATOM 1444 C C . ALA A 1 184 ? -11.780 -2.916 -11.210 1.00 79.50 184 ALA A C 1
ATOM 1446 O O . ALA A 1 184 ? -12.309 -3.656 -12.035 1.00 79.50 184 ALA A O 1
ATOM 1447 N N . ILE A 1 185 ? -10.510 -3.060 -10.825 1.00 92.94 185 ILE A N 1
ATOM 1448 C CA . ILE A 1 185 ? -9.590 -4.053 -11.390 1.00 92.94 185 ILE A CA 1
ATOM 1449 C C . ILE A 1 185 ? -10.018 -5.476 -11.027 1.00 92.94 185 ILE A C 1
ATOM 1451 O O . ILE A 1 185 ? -10.066 -6.340 -11.898 1.00 92.94 185 ILE A O 1
ATOM 1455 N N . ALA A 1 186 ? -10.392 -5.742 -9.768 1.00 89.19 186 ALA A N 1
ATOM 1456 C CA . ALA A 1 186 ? -10.900 -7.061 -9.385 1.00 89.19 186 ALA A CA 1
ATOM 1457 C C . ALA A 1 186 ? -12.170 -7.427 -10.173 1.00 89.19 186 ALA A C 1
ATOM 1459 O O . ALA A 1 186 ? -12.294 -8.550 -10.657 1.00 89.19 186 ALA A O 1
ATOM 1460 N N . ARG A 1 187 ? -13.092 -6.475 -10.356 1.00 83.88 187 ARG A N 1
ATOM 1461 C CA . ARG A 1 187 ? -14.293 -6.661 -11.177 1.00 83.88 187 ARG A CA 1
ATOM 1462 C C . ARG A 1 187 ? -13.932 -6.924 -12.638 1.00 83.88 187 ARG A C 1
ATOM 1464 O O . ARG A 1 187 ? -14.433 -7.887 -13.200 1.00 83.88 187 ARG A O 1
ATOM 1471 N N . GLN A 1 188 ? -13.029 -6.140 -13.220 1.00 90.88 188 GLN A N 1
ATOM 1472 C CA . GLN A 1 188 ? -12.574 -6.322 -14.598 1.00 90.88 188 GLN A CA 1
ATOM 1473 C C . GLN A 1 188 ? -11.926 -7.697 -14.814 1.00 90.88 188 GLN A C 1
ATOM 1475 O O . GLN A 1 188 ? -12.211 -8.371 -15.800 1.00 90.88 188 GLN A O 1
ATOM 1480 N N . ILE A 1 189 ? -11.087 -8.147 -13.877 1.00 96.69 189 ILE A N 1
ATOM 1481 C CA . ILE A 1 189 ? -10.489 -9.487 -13.896 1.00 96.69 189 ILE A CA 1
ATOM 1482 C C . ILE A 1 189 ? -11.578 -10.566 -13.839 1.00 96.69 189 ILE A C 1
ATOM 1484 O O . ILE A 1 189 ? -11.513 -11.540 -14.589 1.00 96.69 189 ILE A O 1
ATOM 1488 N N . ALA A 1 190 ? -12.574 -10.404 -12.965 1.00 91.62 190 ALA A N 1
ATOM 1489 C CA . ALA A 1 190 ? -13.677 -11.351 -12.835 1.00 91.62 190 ALA A CA 1
ATOM 1490 C C . ALA A 1 190 ? -14.557 -11.394 -14.095 1.00 91.62 190 ALA A C 1
ATOM 1492 O O . ALA A 1 190 ? -14.954 -12.476 -14.519 1.00 91.62 190 ALA A O 1
ATOM 1493 N N . GLU A 1 191 ? -14.817 -10.245 -14.721 1.00 88.06 191 GLU A N 1
ATOM 1494 C CA . GLU A 1 191 ? -15.539 -10.136 -15.993 1.00 88.06 191 GLU A CA 1
ATOM 1495 C C . GLU A 1 191 ? -14.766 -10.813 -17.130 1.00 88.06 191 GLU A C 1
ATOM 1497 O O . GLU A 1 191 ? -15.323 -11.667 -17.814 1.00 88.06 191 GLU A O 1
ATOM 1502 N N . LEU A 1 192 ? -13.464 -10.532 -17.270 1.00 90.62 192 LEU A N 1
ATOM 1503 C CA . LEU A 1 192 ? -12.599 -11.216 -18.240 1.00 90.62 192 LEU A CA 1
ATOM 1504 C C . LEU A 1 192 ? -12.600 -12.730 -18.029 1.00 90.62 192 LEU A C 1
ATOM 1506 O O . LEU A 1 192 ? -12.695 -13.488 -18.989 1.00 90.62 192 LEU A O 1
ATOM 1510 N N . ARG A 1 193 ? -12.523 -13.181 -16.772 1.00 92.25 193 ARG A N 1
ATOM 1511 C CA . ARG A 1 193 ? -12.571 -14.606 -16.440 1.00 92.25 193 ARG A CA 1
ATOM 1512 C C . ARG A 1 193 ? -13.932 -15.228 -16.746 1.00 92.25 193 ARG A C 1
ATOM 1514 O O . ARG A 1 193 ? -13.981 -16.391 -17.131 1.00 92.25 193 ARG A O 1
ATOM 1521 N N . ALA A 1 194 ? -15.026 -14.504 -16.536 1.00 87.38 194 ALA A N 1
ATOM 1522 C CA . ALA A 1 194 ? -16.365 -14.992 -16.843 1.00 87.38 194 ALA A CA 1
ATOM 1523 C C . ALA A 1 194 ? -16.583 -15.117 -18.360 1.00 87.38 194 ALA A C 1
ATOM 1525 O O . ALA A 1 194 ? -17.149 -16.111 -18.816 1.00 87.38 194 ALA A O 1
ATOM 1526 N N . ASP A 1 195 ? -16.094 -14.140 -19.126 1.00 87.19 195 ASP A N 1
ATOM 1527 C CA . ASP A 1 195 ? -16.204 -14.106 -20.585 1.00 87.19 195 ASP A CA 1
ATOM 1528 C C . ASP A 1 195 ? -15.263 -15.116 -21.268 1.00 87.19 195 ASP A C 1
ATOM 1530 O O . ASP A 1 195 ? -15.638 -15.741 -22.265 1.00 87.19 195 ASP A O 1
ATOM 1534 N N . ASP A 1 196 ? -14.061 -15.315 -20.719 1.00 88.12 196 ASP A N 1
ATOM 1535 C CA . ASP A 1 196 ? -13.047 -16.247 -21.222 1.00 88.12 196 ASP A CA 1
ATOM 1536 C C . ASP A 1 196 ? -12.480 -17.135 -20.089 1.00 88.12 196 ASP A C 1
ATOM 1538 O O . ASP A 1 196 ? -11.386 -16.891 -19.561 1.00 88.12 196 ASP A O 1
ATOM 1542 N N . PRO A 1 197 ? -13.216 -18.195 -19.691 1.00 87.94 197 PRO A N 1
ATOM 1543 C CA . PRO A 1 197 ? -12.857 -19.041 -18.550 1.00 87.94 197 PRO A CA 1
ATOM 1544 C C . PRO A 1 197 ? -11.494 -19.718 -18.662 1.00 87.94 197 PRO A C 1
ATOM 1546 O O . PRO A 1 197 ? -10.861 -19.976 -17.636 1.00 87.94 197 PRO A O 1
ATOM 1549 N N . ASP A 1 198 ? -11.031 -19.978 -19.886 1.00 85.69 198 ASP A N 1
ATOM 1550 C CA . ASP A 1 198 ? -9.808 -20.733 -20.155 1.00 85.69 198 ASP A CA 1
ATOM 1551 C C . ASP A 1 198 ? -8.569 -19.834 -20.312 1.00 85.69 198 ASP A C 1
ATOM 1553 O O . ASP A 1 198 ? -7.453 -20.358 -20.355 1.00 85.69 198 ASP A O 1
ATOM 1557 N N . ALA A 1 199 ? -8.725 -18.506 -20.369 1.00 91.00 199 ALA A N 1
ATOM 1558 C CA . ALA A 1 199 ? -7.635 -17.565 -20.619 1.00 91.00 199 ALA A CA 1
ATOM 1559 C C . ALA A 1 199 ? -6.532 -17.559 -19.550 1.00 91.00 199 ALA A C 1
ATOM 1561 O O . ALA A 1 199 ? -6.744 -17.926 -18.394 1.00 91.00 199 ALA A O 1
ATOM 1562 N N . LEU A 1 200 ? -5.350 -17.082 -19.935 1.00 95.00 200 LEU A N 1
ATOM 1563 C CA . LEU A 1 200 ? -4.323 -16.639 -18.999 1.00 95.00 200 LEU A CA 1
ATOM 1564 C C . LEU A 1 200 ? -4.537 -15.155 -18.705 1.00 95.00 200 LEU A C 1
ATOM 1566 O O . LEU A 1 200 ? -4.452 -14.341 -19.622 1.00 95.00 200 LEU A O 1
ATOM 1570 N N . ILE A 1 201 ? -4.806 -14.803 -17.449 1.00 97.94 201 ILE A N 1
ATOM 1571 C CA . ILE A 1 201 ? -5.018 -13.404 -17.049 1.00 97.94 201 ILE A CA 1
ATOM 1572 C C . ILE A 1 201 ? -3.860 -12.957 -16.162 1.00 97.94 201 ILE A C 1
ATOM 1574 O O . ILE A 1 201 ? -3.671 -13.497 -15.068 1.00 97.94 201 ILE A O 1
ATOM 1578 N N . ILE A 1 202 ? -3.111 -11.963 -16.636 1.00 98.69 202 ILE A N 1
ATOM 1579 C CA . ILE A 1 202 ? -1.970 -11.370 -15.941 1.00 98.69 202 ILE A CA 1
ATOM 1580 C C . ILE A 1 202 ? -2.284 -9.915 -15.593 1.00 98.69 202 ILE A C 1
ATOM 1582 O O . ILE A 1 202 ? -2.710 -9.140 -16.448 1.00 98.69 202 ILE A O 1
ATOM 1586 N N . LEU A 1 203 ? -2.055 -9.533 -14.338 1.00 98.81 203 LEU A N 1
ATOM 1587 C CA . LEU A 1 203 ? -2.038 -8.129 -13.928 1.00 98.81 203 LEU A CA 1
ATOM 1588 C C . LEU A 1 203 ? -0.585 -7.642 -13.879 1.00 98.81 203 LEU A C 1
ATOM 1590 O O . LEU A 1 203 ? 0.266 -8.307 -13.286 1.00 98.81 203 LEU A O 1
ATOM 1594 N N . TYR A 1 204 ? -0.326 -6.480 -14.468 1.00 98.81 204 TYR A N 1
ATOM 1595 C CA . TYR A 1 204 ? 0.982 -5.840 -14.580 1.00 98.81 204 TYR A CA 1
ATOM 1596 C C . TYR A 1 204 ? 0.963 -4.449 -13.914 1.00 98.81 204 TYR A C 1
ATOM 1598 O O . TYR A 1 204 ? 0.874 -3.436 -14.611 1.00 98.81 204 TYR A O 1
ATOM 1606 N N . PRO A 1 205 ? 0.897 -4.378 -12.565 1.00 98.56 205 PRO A N 1
ATOM 1607 C CA . PRO A 1 205 ? 0.688 -3.118 -11.865 1.00 98.56 205 PRO A CA 1
ATOM 1608 C C . PRO A 1 205 ? 1.996 -2.354 -11.605 1.00 98.56 205 PRO A C 1
ATOM 1610 O O . PRO A 1 205 ? 2.969 -2.931 -11.115 1.00 98.56 205 PRO A O 1
ATOM 1613 N N . HIS A 1 206 ? 1.964 -1.035 -11.803 1.00 98.38 206 HIS A N 1
ATOM 1614 C CA . HIS A 1 206 ? 2.967 -0.117 -11.267 1.00 98.38 206 HIS A CA 1
ATOM 1615 C C . HIS A 1 206 ? 2.528 0.350 -9.874 1.00 98.38 206 HIS A C 1
ATOM 1617 O O . HIS A 1 206 ? 1.581 1.132 -9.725 1.00 98.38 206 HIS A O 1
ATOM 1623 N N . TRP A 1 207 ? 3.163 -0.182 -8.833 1.00 96.44 207 TRP A N 1
ATOM 1624 C CA . TRP A 1 207 ? 2.766 0.014 -7.438 1.00 96.44 207 TRP A CA 1
ATOM 1625 C C . TRP A 1 207 ? 3.952 -0.125 -6.477 1.00 96.44 207 TRP A C 1
ATOM 1627 O O . TRP A 1 207 ? 5.092 -0.333 -6.877 1.00 96.44 207 TRP A O 1
ATOM 1637 N N . GLY A 1 208 ? 3.666 -0.064 -5.179 1.00 86.06 208 GLY A N 1
ATOM 1638 C CA . GLY A 1 208 ? 4.692 -0.143 -4.147 1.00 86.06 208 GLY A CA 1
ATOM 1639 C C . GLY A 1 208 ? 5.291 1.216 -3.816 1.00 86.06 208 GLY A C 1
ATOM 1640 O O . GLY A 1 208 ? 4.814 2.257 -4.263 1.00 86.06 208 GLY A O 1
ATOM 1641 N N . GLN A 1 209 ? 6.274 1.183 -2.924 1.00 84.19 209 GLN A N 1
ATOM 1642 C CA . GLN A 1 209 ? 7.034 2.351 -2.508 1.00 84.19 209 GLN A CA 1
ATOM 1643 C C . GLN A 1 209 ? 8.470 2.193 -2.976 1.00 84.19 209 GLN A C 1
ATOM 1645 O O . GLN A 1 209 ? 9.024 1.092 -2.918 1.00 84.19 209 GLN A O 1
ATOM 1650 N N . ASN A 1 210 ? 9.066 3.303 -3.402 1.00 85.31 210 ASN A N 1
ATOM 1651 C CA . ASN A 1 210 ? 10.438 3.345 -3.887 1.00 85.31 210 ASN A CA 1
ATOM 1652 C C . ASN A 1 210 ? 11.389 2.698 -2.873 1.00 85.31 210 ASN A C 1
ATOM 1654 O O . ASN A 1 210 ? 11.504 3.179 -1.746 1.00 85.31 210 ASN A O 1
ATOM 1658 N N . TYR A 1 211 ? 12.095 1.648 -3.296 1.00 88.94 211 TYR A N 1
ATOM 1659 C CA . TYR A 1 211 ? 13.122 0.953 -2.518 1.00 88.94 211 TYR A CA 1
ATOM 1660 C C . TYR A 1 211 ? 12.618 0.344 -1.196 1.00 88.94 211 TYR A C 1
ATOM 1662 O O . TYR A 1 211 ? 13.393 0.150 -0.262 1.00 88.94 211 TYR A O 1
ATOM 1670 N N . GLN A 1 212 ? 11.322 0.030 -1.098 1.00 91.44 212 GLN A N 1
ATOM 1671 C CA . GLN A 1 212 ? 10.752 -0.665 0.059 1.00 91.44 212 GLN A CA 1
ATOM 1672 C C . GLN A 1 212 ? 10.167 -2.023 -0.323 1.00 91.44 212 GLN A C 1
ATOM 1674 O O . GLN A 1 212 ? 9.855 -2.294 -1.478 1.00 91.44 212 GLN A O 1
ATOM 1679 N N . TRP A 1 213 ? 9.992 -2.878 0.681 1.00 93.69 213 TRP A N 1
ATOM 1680 C CA . TRP A 1 213 ? 9.335 -4.181 0.571 1.00 93.69 213 TRP A CA 1
ATOM 1681 C C . TRP A 1 213 ? 7.808 -4.065 0.449 1.00 93.69 213 TRP A C 1
ATOM 1683 O O . TRP A 1 213 ? 7.240 -2.999 0.706 1.00 93.69 213 TRP A O 1
ATOM 1693 N N . ALA A 1 214 ? 7.134 -5.149 0.049 1.00 90.25 214 ALA A N 1
ATOM 1694 C CA . ALA A 1 214 ? 5.695 -5.125 -0.186 1.00 90.25 214 ALA A CA 1
ATOM 1695 C C . ALA A 1 214 ? 4.911 -4.818 1.103 1.00 90.25 214 ALA A C 1
ATOM 1697 O O . ALA A 1 214 ? 5.113 -5.443 2.146 1.00 90.25 214 ALA A O 1
ATOM 1698 N N . SER A 1 215 ? 3.977 -3.866 1.033 1.00 82.50 215 SER A N 1
ATOM 1699 C CA . SER A 1 215 ? 3.153 -3.479 2.183 1.00 82.50 215 SER A CA 1
ATOM 1700 C C . SER A 1 215 ? 2.018 -4.474 2.443 1.00 82.50 215 SER A C 1
ATOM 1702 O O . SER A 1 215 ? 1.579 -5.192 1.543 1.00 82.50 215 SER A O 1
ATOM 1704 N N . ASP A 1 216 ? 1.452 -4.466 3.655 1.00 77.88 216 ASP A N 1
ATOM 1705 C CA . ASP A 1 216 ? 0.264 -5.275 3.984 1.00 77.88 216 ASP A CA 1
ATOM 1706 C C . ASP A 1 216 ? -0.906 -5.033 3.011 1.00 77.88 216 ASP A C 1
ATOM 1708 O O . ASP A 1 216 ? -1.678 -5.948 2.714 1.00 77.88 216 ASP A O 1
ATOM 1712 N N . LEU A 1 217 ? -1.036 -3.804 2.497 1.00 76.31 217 LEU A N 1
ATOM 1713 C CA . LEU A 1 217 ? -2.035 -3.465 1.488 1.00 76.31 217 LEU A CA 1
ATOM 1714 C C . LEU A 1 217 ? -1.758 -4.200 0.173 1.00 76.31 217 LEU A C 1
ATOM 1716 O O . LEU A 1 217 ? -2.674 -4.812 -0.367 1.00 76.31 217 LEU A O 1
ATOM 1720 N N . MET A 1 218 ? -0.507 -4.222 -0.305 1.00 90.25 218 MET A N 1
ATOM 1721 C CA . MET A 1 218 ? -0.126 -4.992 -1.500 1.00 90.25 218 MET A CA 1
ATOM 1722 C C . MET A 1 218 ? -0.497 -6.461 -1.335 1.00 90.25 218 MET A C 1
ATOM 1724 O O . MET A 1 218 ? -1.097 -7.051 -2.233 1.00 90.25 218 MET A O 1
ATOM 1728 N N . TRP A 1 219 ? -0.201 -7.048 -0.173 1.00 88.12 219 TRP A N 1
ATOM 1729 C CA . TRP A 1 219 ? -0.538 -8.438 0.124 1.00 88.12 219 TRP A CA 1
ATOM 1730 C C . TRP A 1 219 ? -2.039 -8.710 0.010 1.00 88.12 219 TRP A C 1
ATOM 1732 O O . TRP A 1 219 ? -2.438 -9.602 -0.750 1.00 88.12 219 TRP A O 1
ATOM 1742 N N . ARG A 1 220 ? -2.870 -7.910 0.693 1.00 84.44 220 ARG A N 1
ATOM 1743 C CA . ARG A 1 220 ? -4.339 -8.026 0.653 1.00 84.44 220 ARG A CA 1
ATOM 1744 C C . ARG A 1 220 ? -4.894 -7.814 -0.755 1.00 84.44 220 ARG A C 1
ATOM 1746 O O . ARG A 1 220 ? -5.688 -8.625 -1.233 1.00 84.44 220 ARG A O 1
ATOM 1753 N N . THR A 1 221 ? -4.434 -6.773 -1.439 1.00 85.62 221 THR A N 1
ATOM 1754 C CA . THR A 1 221 ? -4.862 -6.423 -2.796 1.00 85.62 221 THR A CA 1
ATOM 1755 C C . THR A 1 221 ? -4.474 -7.510 -3.804 1.00 85.62 221 THR A C 1
ATOM 1757 O O . THR A 1 221 ? -5.309 -7.929 -4.607 1.00 85.62 221 THR A O 1
ATOM 1760 N N . SER A 1 222 ? -3.264 -8.073 -3.708 1.00 95.38 222 SER A N 1
ATOM 1761 C CA . SER A 1 222 ? -2.830 -9.183 -4.568 1.00 95.38 222 SER A CA 1
ATOM 1762 C C . SER A 1 222 ? -3.685 -10.442 -4.383 1.00 95.38 222 SER A C 1
ATOM 1764 O O . SER A 1 222 ? -3.999 -11.133 -5.351 1.00 95.38 222 SER A O 1
ATOM 1766 N N . GLU A 1 223 ? -4.076 -10.762 -3.144 1.00 91.00 223 GLU A N 1
ATOM 1767 C CA . GLU A 1 223 ? -4.958 -11.896 -2.859 1.00 91.00 223 GLU A CA 1
ATOM 1768 C C . GLU A 1 223 ? -6.346 -11.657 -3.459 1.00 91.00 223 GLU A C 1
ATOM 1770 O O . GLU A 1 223 ? -6.921 -12.564 -4.062 1.00 91.00 223 GLU A O 1
ATOM 1775 N N . ARG A 1 224 ? -6.859 -10.424 -3.373 1.00 91.69 224 ARG A N 1
ATOM 1776 C CA . ARG A 1 224 ? -8.149 -10.037 -3.957 1.00 91.69 224 ARG A CA 1
ATOM 1777 C C . ARG A 1 224 ? -8.172 -10.235 -5.472 1.00 91.69 224 ARG A C 1
ATOM 1779 O O . ARG A 1 224 ? -9.095 -10.862 -5.987 1.00 91.69 224 ARG A O 1
ATOM 1786 N N . PHE A 1 225 ? -7.138 -9.782 -6.177 1.00 97.31 225 PHE A N 1
ATOM 1787 C CA . PHE A 1 225 ? -7.023 -9.951 -7.630 1.00 97.31 225 PHE A CA 1
ATOM 1788 C C . PHE A 1 225 ? -6.888 -11.421 -8.055 1.00 97.31 225 PHE A C 1
ATOM 1790 O O . PHE A 1 225 ? -7.543 -11.857 -9.006 1.00 97.31 225 PHE A O 1
ATOM 1797 N N . ARG A 1 226 ? -6.109 -12.228 -7.323 1.00 96.62 226 ARG A N 1
ATOM 1798 C CA . ARG A 1 226 ? -5.978 -13.672 -7.598 1.00 96.62 226 ARG A CA 1
ATOM 1799 C C . ARG A 1 226 ? -7.280 -14.435 -7.360 1.00 96.62 226 ARG A C 1
ATOM 1801 O O . ARG A 1 226 ? -7.645 -15.309 -8.154 1.00 96.62 226 ARG A O 1
ATOM 1808 N N . LYS A 1 227 ? -8.018 -14.086 -6.301 1.00 93.00 227 LYS A N 1
ATOM 1809 C CA . LYS A 1 227 ? -9.366 -14.621 -6.048 1.00 93.00 227 LYS A CA 1
ATOM 1810 C C . LYS A 1 227 ? -10.357 -14.215 -7.137 1.00 93.00 227 LYS A C 1
ATOM 1812 O O . LYS A 1 227 ? -11.169 -15.047 -7.526 1.00 93.00 227 LYS A O 1
ATOM 1817 N N . ALA A 1 228 ? -10.257 -12.988 -7.650 1.00 93.06 228 ALA A N 1
ATOM 1818 C CA . ALA A 1 228 ? -11.113 -12.501 -8.728 1.00 93.06 228 ALA A CA 1
ATOM 1819 C C . ALA A 1 228 ? -10.883 -13.225 -10.066 1.00 93.06 228 ALA A C 1
ATOM 1821 O O . ALA A 1 228 ? -11.807 -13.331 -10.865 1.00 93.06 228 ALA A O 1
ATOM 1822 N N . GLY A 1 229 ? -9.682 -13.763 -10.308 1.00 96.06 229 GLY A N 1
ATOM 1823 C CA . GLY A 1 229 ? -9.413 -14.586 -11.491 1.00 96.06 229 GLY A CA 1
ATOM 1824 C C . GLY A 1 229 ? -8.046 -14.401 -12.145 1.00 96.06 229 GLY A C 1
ATOM 1825 O O . GLY A 1 229 ? -7.775 -15.106 -13.121 1.00 96.06 229 GLY A O 1
ATOM 1826 N N . ALA A 1 230 ? -7.192 -13.506 -11.634 1.00 97.81 230 ALA A N 1
ATOM 1827 C CA . ALA A 1 230 ? -5.829 -13.337 -12.135 1.00 97.81 230 ALA A CA 1
ATOM 1828 C C . ALA A 1 230 ? -4.995 -14.578 -11.804 1.00 97.81 230 ALA A C 1
ATOM 1830 O O . ALA A 1 230 ? -5.000 -15.054 -10.668 1.00 97.81 230 ALA A O 1
ATOM 1831 N N . ASP A 1 231 ? -4.298 -15.123 -12.796 1.00 97.62 231 ASP A N 1
ATOM 1832 C CA . ASP A 1 231 ? -3.419 -16.282 -12.613 1.00 97.62 231 ASP A CA 1
ATOM 1833 C C . ASP A 1 231 ? -2.033 -15.861 -12.132 1.00 97.62 231 ASP A C 1
ATOM 1835 O O . ASP A 1 231 ? -1.414 -16.565 -11.335 1.00 97.62 231 ASP A O 1
ATOM 1839 N N . LEU A 1 232 ? -1.564 -14.704 -12.601 1.00 98.31 232 LEU A N 1
ATOM 1840 C CA . LEU A 1 232 ? -0.262 -14.157 -12.260 1.00 98.31 232 LEU A CA 1
ATOM 1841 C C . LEU A 1 232 ? -0.352 -12.636 -12.105 1.00 98.31 232 LEU A C 1
ATOM 1843 O O . LEU A 1 232 ? -0.985 -11.950 -12.903 1.00 98.31 232 LEU A O 1
ATOM 1847 N N . ILE A 1 233 ? 0.292 -12.108 -11.074 1.00 98.81 233 ILE A N 1
ATOM 1848 C CA . ILE A 1 233 ? 0.505 -10.672 -10.889 1.00 98.81 233 ILE A CA 1
ATOM 1849 C C . ILE A 1 233 ? 2.008 -10.435 -10.969 1.00 98.81 233 ILE A C 1
ATOM 1851 O O . ILE A 1 233 ? 2.759 -11.091 -10.248 1.00 98.81 233 ILE A O 1
ATOM 1855 N N . ILE A 1 234 ? 2.447 -9.530 -11.837 1.00 98.75 234 ILE A N 1
ATOM 1856 C CA . ILE A 1 234 ? 3.857 -9.161 -11.991 1.00 98.75 234 ILE A CA 1
ATOM 1857 C C . ILE A 1 234 ? 3.961 -7.653 -11.793 1.00 98.75 234 ILE A C 1
ATOM 1859 O O . ILE A 1 234 ? 3.708 -6.889 -12.717 1.00 98.75 234 ILE A O 1
ATOM 1863 N N . GLY A 1 235 ? 4.257 -7.227 -10.569 1.00 98.56 235 GLY A N 1
ATOM 1864 C CA . GLY A 1 235 ? 4.383 -5.811 -10.247 1.00 98.56 235 GLY A CA 1
ATOM 1865 C C . GLY A 1 235 ? 5.729 -5.218 -10.647 1.00 98.56 235 GLY A C 1
ATOM 1866 O O . GLY A 1 235 ? 6.695 -5.936 -10.911 1.00 98.56 235 GLY A O 1
ATOM 1867 N N . HIS A 1 236 ? 5.789 -3.894 -10.645 1.00 98.44 236 HIS A N 1
ATOM 1868 C CA . HIS A 1 236 ? 6.994 -3.075 -10.792 1.00 98.44 236 HIS A CA 1
ATOM 1869 C C . HIS A 1 236 ? 6.742 -1.687 -10.152 1.00 98.44 236 HIS A C 1
ATOM 1871 O O . HIS A 1 236 ? 5.673 -1.483 -9.571 1.00 98.44 236 HIS A O 1
ATOM 1877 N N . GLY A 1 237 ? 7.705 -0.758 -10.191 1.00 94.62 237 GLY A N 1
ATOM 1878 C CA . GLY A 1 237 ? 7.592 0.576 -9.574 1.00 94.62 237 GLY A CA 1
ATOM 1879 C C . GLY A 1 237 ? 8.188 0.734 -8.174 1.00 94.62 237 GLY A C 1
ATOM 1880 O O . GLY A 1 237 ? 8.370 1.851 -7.703 1.00 94.62 237 GLY A O 1
ATOM 1881 N N . ALA A 1 238 ? 8.580 -0.356 -7.507 1.00 94.75 238 ALA A N 1
ATOM 1882 C CA . ALA A 1 238 ? 9.381 -0.261 -6.282 1.00 94.75 238 ALA A CA 1
ATOM 1883 C C . ALA A 1 238 ? 10.878 -0.014 -6.570 1.00 94.75 238 ALA A C 1
ATOM 1885 O O . ALA A 1 238 ? 11.656 0.143 -5.630 1.00 94.75 238 ALA A O 1
ATOM 1886 N N . HIS A 1 239 ? 11.305 -0.029 -7.842 1.00 95.94 239 HIS A N 1
ATOM 1887 C CA . HIS A 1 239 ? 12.702 0.055 -8.312 1.00 95.94 239 HIS A CA 1
ATOM 1888 C C . HIS A 1 239 ? 13.669 -1.035 -7.800 1.00 95.94 239 HIS A C 1
ATOM 1890 O O . HIS A 1 239 ? 14.856 -1.030 -8.126 1.00 95.94 239 HIS A O 1
ATOM 1896 N N . MET A 1 240 ? 13.171 -2.007 -7.039 1.00 97.00 240 MET A N 1
ATOM 1897 C CA . MET A 1 240 ? 13.882 -3.206 -6.594 1.00 97.00 240 MET A CA 1
ATOM 1898 C C . MET A 1 240 ? 12.967 -4.426 -6.700 1.00 97.00 240 MET A C 1
ATOM 1900 O O . MET A 1 240 ? 11.738 -4.289 -6.771 1.00 97.00 240 MET A O 1
ATOM 1904 N N . LEU A 1 241 ? 13.556 -5.621 -6.674 1.00 97.94 241 LEU A N 1
ATOM 1905 C CA . LEU A 1 241 ? 12.797 -6.852 -6.495 1.00 97.94 241 LEU A CA 1
ATOM 1906 C C . LEU A 1 241 ? 12.023 -6.830 -5.171 1.00 97.94 241 LEU A C 1
ATOM 1908 O O . LEU A 1 241 ? 12.479 -6.262 -4.182 1.00 97.94 241 LEU A O 1
ATOM 1912 N N . GLN A 1 242 ? 10.861 -7.472 -5.140 1.00 97.88 242 GLN A N 1
ATOM 1913 C CA . GLN A 1 242 ? 10.084 -7.680 -3.915 1.00 97.88 242 GLN A CA 1
ATOM 1914 C C . GLN A 1 242 ? 9.681 -9.150 -3.770 1.00 97.88 242 GLN A C 1
ATOM 1916 O O . GLN A 1 242 ? 10.042 -10.001 -4.582 1.00 97.88 242 GLN A O 1
ATOM 1921 N N . GLU A 1 243 ? 8.951 -9.443 -2.699 1.00 97.19 243 GLU A N 1
ATOM 1922 C CA . GLU A 1 243 ? 8.499 -10.766 -2.300 1.00 97.19 243 GLU A CA 1
ATOM 1923 C C . GLU A 1 243 ? 7.785 -11.554 -3.409 1.00 97.19 243 GLU A C 1
ATOM 1925 O O . GLU A 1 243 ? 7.240 -11.010 -4.376 1.00 97.19 243 GLU A O 1
ATOM 1930 N N . LEU A 1 244 ? 7.740 -12.874 -3.218 1.00 96.56 244 LEU A N 1
ATOM 1931 C CA . LEU A 1 244 ? 6.962 -13.792 -4.037 1.00 96.56 244 LEU A CA 1
ATOM 1932 C C . LEU A 1 244 ? 5.805 -14.365 -3.211 1.00 96.56 244 LEU A C 1
ATOM 1934 O O . LEU A 1 244 ? 5.936 -14.648 -2.019 1.00 96.56 244 LEU A O 1
ATOM 1938 N N . SER A 1 245 ? 4.661 -14.584 -3.846 1.00 93.56 245 SER A N 1
ATOM 1939 C CA . SER A 1 245 ? 3.509 -15.248 -3.236 1.00 93.56 245 SER A CA 1
ATOM 1940 C C . SER A 1 245 ? 2.964 -16.302 -4.175 1.00 93.56 245 SER A C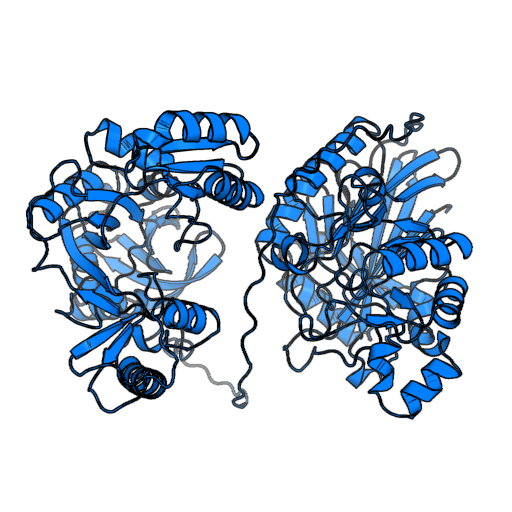 1
ATOM 1942 O O . SER A 1 245 ? 2.806 -16.049 -5.365 1.00 93.56 245 SER A O 1
ATOM 1944 N N . LEU A 1 246 ? 2.642 -17.472 -3.635 1.00 91.19 246 LEU A N 1
ATOM 1945 C CA . LEU A 1 246 ? 1.968 -18.535 -4.363 1.00 91.19 246 LEU A CA 1
ATOM 1946 C C . LEU A 1 246 ? 0.798 -19.041 -3.525 1.00 91.19 246 LEU A C 1
ATOM 1948 O O . LEU A 1 246 ? 0.962 -19.391 -2.359 1.00 91.19 246 LEU A O 1
ATOM 1952 N N . SER A 1 247 ? -0.380 -19.132 -4.135 1.00 88.88 247 SER A N 1
ATOM 1953 C CA . SER A 1 247 ? -1.526 -19.841 -3.569 1.00 88.88 247 SER A CA 1
ATOM 1954 C C . SER A 1 247 ? -2.245 -20.641 -4.651 1.00 88.88 247 SER A C 1
ATOM 1956 O O . SER A 1 247 ? -1.961 -20.511 -5.841 1.00 88.88 247 SER A O 1
ATOM 1958 N N . LYS A 1 248 ? -3.249 -21.435 -4.261 1.00 84.44 248 LYS A N 1
ATOM 1959 C CA . LYS A 1 248 ? -4.121 -22.135 -5.223 1.00 84.44 248 LYS A CA 1
ATOM 1960 C C . LYS A 1 248 ? -4.803 -21.188 -6.223 1.00 84.44 248 LYS A C 1
ATOM 1962 O O . LYS A 1 248 ? -5.176 -21.616 -7.313 1.00 84.44 248 LYS A O 1
ATOM 1967 N N . HIS A 1 249 ? -4.988 -19.921 -5.845 1.00 89.94 249 HIS A N 1
ATOM 1968 C CA . HIS A 1 249 ? -5.659 -18.917 -6.662 1.00 89.94 249 HIS A CA 1
ATOM 1969 C C . HIS A 1 249 ? -4.725 -18.218 -7.649 1.00 89.94 249 HIS A C 1
ATOM 1971 O O . HIS A 1 249 ? -5.239 -17.575 -8.551 1.00 89.94 249 HIS A O 1
ATOM 1977 N N . GLY A 1 250 ? -3.404 -18.306 -7.506 1.00 94.12 250 GLY A N 1
ATOM 1978 C CA . GLY A 1 250 ? -2.477 -17.601 -8.388 1.00 94.12 250 GLY A CA 1
ATOM 1979 C C . GLY A 1 250 ? -1.133 -17.285 -7.734 1.00 94.12 250 GLY A C 1
ATOM 1980 O O .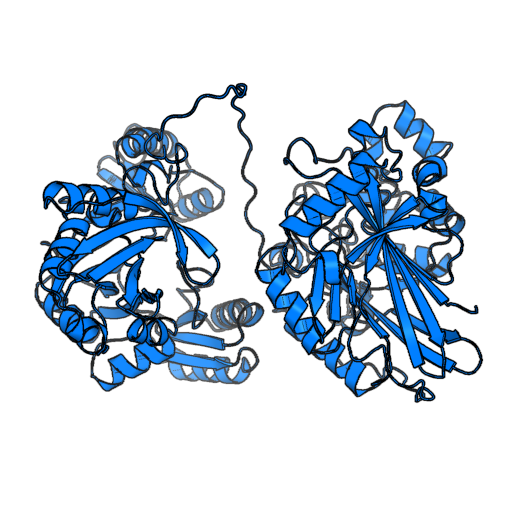 GLY A 1 250 ? -0.992 -17.376 -6.504 1.00 94.12 250 GLY A O 1
ATOM 1981 N N . SER A 1 251 ? -0.201 -16.815 -8.557 1.00 96.19 251 SER A N 1
ATOM 1982 C CA . SER A 1 251 ? 1.114 -16.316 -8.151 1.00 96.19 251 SER A CA 1
ATOM 1983 C C . SER A 1 251 ? 1.178 -14.786 -8.173 1.00 96.19 251 SER A C 1
ATOM 1985 O O . SER A 1 251 ? 0.528 -14.134 -8.989 1.00 96.19 251 SER A O 1
ATOM 1987 N N . THR A 1 252 ? 2.017 -14.214 -7.315 1.00 98.25 252 THR A N 1
ATOM 1988 C CA . THR A 1 252 ? 2.382 -12.793 -7.322 1.00 98.25 252 THR A CA 1
ATOM 1989 C C . THR A 1 252 ? 3.898 -12.667 -7.255 1.00 98.25 252 THR A C 1
ATOM 1991 O O . THR A 1 252 ? 4.520 -13.201 -6.339 1.00 98.25 252 THR A O 1
ATOM 1994 N N . VAL A 1 253 ? 4.474 -11.914 -8.186 1.00 98.44 253 VAL A N 1
ATOM 1995 C CA . VAL A 1 253 ? 5.793 -11.291 -8.067 1.00 98.44 253 VAL A CA 1
ATOM 1996 C C . VAL A 1 253 ? 5.523 -9.834 -7.711 1.00 98.44 253 VAL A C 1
ATOM 1998 O O . VAL A 1 253 ? 4.976 -9.106 -8.538 1.00 98.44 253 VAL A O 1
ATOM 2001 N N . PHE A 1 254 ? 5.799 -9.417 -6.471 1.00 98.31 254 PHE A N 1
ATOM 2002 C CA . PHE A 1 254 ? 5.353 -8.097 -6.004 1.00 98.31 254 PHE A CA 1
ATOM 2003 C C . PHE A 1 254 ? 6.030 -6.946 -6.745 1.00 98.31 254 PHE A C 1
ATOM 2005 O O . PHE A 1 254 ? 5.372 -5.956 -7.042 1.00 98.31 254 PHE A O 1
ATOM 2012 N N . SER A 1 255 ? 7.297 -7.100 -7.113 1.00 98.56 255 SER A N 1
ATOM 2013 C CA . SER A 1 255 ? 8.008 -6.154 -7.963 1.00 98.56 255 SER A CA 1
ATOM 2014 C C . SER A 1 255 ? 9.138 -6.867 -8.690 1.00 98.56 255 SER A C 1
ATOM 2016 O O . SER A 1 255 ? 9.893 -7.623 -8.072 1.00 98.56 255 SER A O 1
ATOM 2018 N N . LEU A 1 256 ? 9.257 -6.613 -9.991 1.00 98.75 256 LEU A N 1
ATOM 2019 C CA . LEU A 1 256 ? 10.445 -6.937 -10.771 1.00 98.75 256 LEU A CA 1
ATOM 2020 C C . LEU A 1 256 ? 11.592 -5.963 -10.484 1.00 98.75 256 LEU A C 1
ATOM 2022 O O . LEU A 1 256 ? 12.740 -6.374 -10.553 1.00 98.75 256 LEU A O 1
ATOM 2026 N N . GLY A 1 257 ? 11.307 -4.710 -10.128 1.00 98.19 257 GLY A N 1
ATOM 2027 C CA . GLY A 1 257 ? 12.307 -3.646 -10.021 1.00 98.19 257 GLY A CA 1
ATOM 2028 C C . GLY A 1 257 ? 12.654 -3.023 -11.374 1.00 98.19 257 GLY A C 1
ATOM 2029 O O . GLY A 1 257 ? 11.855 -3.075 -12.306 1.00 98.19 257 GLY A O 1
ATOM 2030 N N . ASN A 1 258 ? 13.842 -2.434 -11.479 1.00 98.12 258 ASN A N 1
ATOM 2031 C CA . ASN A 1 258 ? 14.317 -1.820 -12.720 1.00 98.12 258 ASN A CA 1
ATOM 2032 C C . ASN A 1 258 ? 14.813 -2.891 -13.703 1.00 98.12 258 ASN A C 1
ATOM 2034 O O . ASN A 1 258 ? 15.344 -3.921 -13.295 1.00 98.12 258 ASN A O 1
ATOM 2038 N N . PHE A 1 259 ? 14.698 -2.641 -15.004 1.00 98.00 259 PHE A N 1
ATOM 2039 C CA . PHE A 1 259 ? 15.398 -3.430 -16.019 1.00 98.00 259 PHE A CA 1
ATOM 2040 C C . PHE A 1 259 ? 16.635 -2.698 -16.526 1.00 98.00 259 PHE A C 1
ATOM 2042 O O . PHE A 1 259 ? 17.731 -2.935 -16.032 1.00 98.00 259 PHE A O 1
ATOM 2049 N N . VAL A 1 260 ? 16.451 -1.772 -17.465 1.00 97.12 260 VAL A N 1
ATOM 2050 C CA . VAL A 1 260 ? 17.443 -0.753 -17.811 1.00 97.12 260 VAL A CA 1
ATOM 2051 C C . VAL A 1 260 ? 16.766 0.584 -17.588 1.00 97.12 260 VAL A C 1
ATOM 2053 O O . VAL A 1 260 ? 15.953 1.020 -18.397 1.00 97.12 260 VAL A O 1
ATOM 2056 N N . PHE A 1 261 ? 17.068 1.195 -16.448 1.00 95.88 261 PHE A N 1
ATOM 2057 C CA . PHE A 1 261 ? 16.536 2.488 -16.041 1.00 95.88 261 PHE A CA 1
ATOM 2058 C C . PHE A 1 261 ? 17.714 3.377 -15.651 1.00 95.88 261 PHE A C 1
ATOM 2060 O O . PHE A 1 261 ? 18.264 3.242 -14.555 1.00 95.88 261 PHE A O 1
ATOM 2067 N N . ASN A 1 262 ? 18.151 4.247 -16.563 1.00 92.38 262 ASN A N 1
ATOM 2068 C CA . ASN A 1 262 ? 19.417 4.984 -16.444 1.00 92.38 262 ASN A CA 1
ATOM 2069 C C . ASN A 1 262 ? 19.345 6.195 -15.489 1.00 92.38 262 ASN A C 1
ATOM 2071 O O . ASN A 1 262 ? 19.795 7.295 -15.802 1.00 92.38 262 ASN A O 1
ATOM 2075 N N . SER A 1 263 ? 18.828 5.982 -14.281 1.00 89.69 263 SER A N 1
ATOM 2076 C CA . SER A 1 263 ? 19.041 6.871 -13.132 1.00 89.69 263 SER A CA 1
ATOM 2077 C C . SER A 1 263 ? 20.231 6.380 -12.301 1.00 89.69 263 SER A C 1
ATOM 2079 O O . SER A 1 263 ? 20.563 5.201 -12.360 1.00 89.69 263 SER A O 1
ATOM 2081 N N . ARG A 1 264 ? 20.857 7.224 -11.469 1.00 85.69 264 ARG A N 1
ATOM 2082 C CA . ARG A 1 264 ? 21.959 6.762 -10.592 1.00 85.69 264 ARG A CA 1
ATOM 2083 C C . ARG A 1 264 ? 21.544 5.635 -9.632 1.00 85.69 264 ARG A C 1
ATOM 2085 O O . ARG A 1 264 ? 22.391 4.846 -9.249 1.00 85.69 264 ARG A O 1
ATOM 2092 N N . GLY A 1 265 ? 20.263 5.546 -9.267 1.00 84.00 265 GLY A N 1
ATOM 2093 C CA . GLY A 1 265 ? 19.785 4.646 -8.216 1.00 84.00 265 GLY A CA 1
ATOM 2094 C C . GLY A 1 265 ? 19.949 5.233 -6.807 1.00 84.00 265 GLY A C 1
ATOM 2095 O O . GLY A 1 265 ? 20.682 6.198 -6.591 1.00 84.00 265 GLY A O 1
ATOM 2096 N N . ARG A 1 266 ? 19.203 4.684 -5.841 1.00 86.00 266 ARG A N 1
ATOM 2097 C CA . ARG A 1 266 ? 19.236 5.080 -4.414 1.00 86.00 266 ARG A CA 1
ATOM 2098 C C . ARG A 1 266 ? 19.338 3.872 -3.474 1.00 86.00 266 ARG A C 1
ATOM 2100 O O . ARG A 1 266 ? 18.906 3.942 -2.328 1.00 86.00 266 ARG A O 1
ATOM 2107 N N . TYR A 1 267 ? 19.883 2.759 -3.962 1.00 87.38 267 TYR A N 1
ATOM 2108 C CA . TYR A 1 267 ? 19.915 1.493 -3.229 1.00 87.38 267 TYR A CA 1
ATOM 2109 C C . TYR A 1 267 ? 20.697 1.619 -1.918 1.00 87.38 267 TYR A C 1
ATOM 2111 O O . TYR A 1 267 ? 20.139 1.374 -0.853 1.00 87.38 267 TYR A O 1
ATOM 2119 N N . THR A 1 268 ? 21.938 2.112 -1.971 1.00 81.56 268 THR A N 1
ATOM 2120 C CA . THR A 1 268 ? 22.776 2.306 -0.775 1.00 81.56 268 THR A CA 1
ATOM 2121 C C . THR A 1 268 ? 22.177 3.307 0.213 1.00 81.56 268 THR A C 1
ATOM 2123 O O . THR A 1 268 ? 22.097 3.018 1.405 1.00 81.56 268 THR A O 1
ATOM 2126 N N . SER A 1 269 ? 21.709 4.470 -0.257 1.00 79.44 269 SER A N 1
ATOM 2127 C CA . SER A 1 269 ? 21.178 5.516 0.633 1.00 79.44 269 SER A CA 1
ATOM 2128 C C . SER A 1 269 ? 19.854 5.139 1.299 1.00 79.44 269 SER A C 1
ATOM 2130 O O . SER A 1 269 ? 19.564 5.637 2.383 1.00 79.44 269 SER A O 1
ATOM 2132 N N . LEU A 1 270 ? 19.070 4.250 0.683 1.00 77.81 270 LEU A N 1
ATOM 2133 C CA . LEU A 1 270 ? 17.811 3.739 1.231 1.00 77.81 270 LEU A CA 1
ATOM 2134 C C . LEU A 1 270 ? 17.936 2.320 1.806 1.00 77.81 270 LEU A C 1
ATOM 2136 O O . LEU A 1 270 ? 16.924 1.717 2.158 1.00 77.81 270 LEU A O 1
ATOM 2140 N N . ASN A 1 271 ? 19.162 1.796 1.931 1.00 81.94 271 ASN A N 1
ATOM 2141 C CA . ASN A 1 271 ? 19.454 0.451 2.435 1.00 81.94 271 ASN A CA 1
ATOM 2142 C C . ASN A 1 271 ? 18.613 -0.649 1.752 1.00 81.94 271 ASN A C 1
ATOM 2144 O O . ASN A 1 271 ? 18.066 -1.553 2.394 1.00 81.94 271 ASN A O 1
ATOM 2148 N N . ALA A 1 272 ? 18.480 -0.542 0.434 1.00 88.31 272 ALA A N 1
ATOM 2149 C CA . ALA A 1 272 ? 17.716 -1.458 -0.392 1.00 88.31 272 ALA A CA 1
ATOM 2150 C C . ALA A 1 272 ? 18.636 -2.399 -1.179 1.00 88.31 272 ALA A C 1
ATOM 2152 O O . ALA A 1 272 ? 19.715 -1.994 -1.614 1.00 88.31 272 ALA A O 1
ATOM 2153 N N . PRO A 1 273 ? 18.225 -3.660 -1.399 1.00 93.12 273 PRO A N 1
ATOM 2154 C CA . PRO A 1 273 ? 18.992 -4.585 -2.218 1.00 93.12 273 PRO A CA 1
ATOM 2155 C C . PRO A 1 273 ? 19.103 -4.078 -3.669 1.00 93.12 273 PRO A C 1
ATOM 2157 O O . PRO A 1 273 ? 18.073 -3.763 -4.269 1.00 93.12 273 PRO A O 1
ATOM 2160 N N . PRO A 1 274 ? 20.307 -4.073 -4.271 1.00 96.00 274 PRO A N 1
ATOM 2161 C CA . PRO A 1 274 ? 20.563 -3.558 -5.621 1.00 96.00 274 PRO A CA 1
ATOM 2162 C C . PRO A 1 274 ? 20.137 -4.536 -6.725 1.00 96.00 274 PRO A C 1
ATOM 2164 O O . PRO A 1 274 ? 20.793 -4.648 -7.762 1.00 96.00 274 PRO A O 1
ATOM 2167 N N . TYR A 1 275 ? 19.068 -5.297 -6.487 1.00 98.12 275 TYR A N 1
ATOM 2168 C CA . TYR A 1 275 ? 18.654 -6.399 -7.340 1.00 98.12 275 TYR A CA 1
ATOM 2169 C C . TYR A 1 275 ? 17.263 -6.171 -7.912 1.00 98.12 275 TYR A C 1
ATOM 2171 O O . TYR A 1 275 ? 16.347 -5.731 -7.217 1.00 98.12 275 TYR A O 1
ATOM 2179 N N . SER A 1 276 ? 17.107 -6.582 -9.161 1.00 98.56 276 SER A N 1
ATOM 2180 C CA . SER A 1 276 ? 15.836 -6.642 -9.876 1.00 98.56 276 SER A CA 1
ATOM 2181 C C . SER A 1 276 ? 15.689 -8.019 -10.536 1.00 98.56 276 SER A C 1
ATOM 2183 O O . SER A 1 276 ? 16.565 -8.875 -10.396 1.00 98.56 276 SER A O 1
ATOM 2185 N N . LEU A 1 277 ? 14.577 -8.275 -11.219 1.00 98.75 277 LEU A N 1
ATOM 2186 C CA . LEU A 1 277 ? 14.233 -9.560 -11.821 1.00 98.75 277 LEU A CA 1
ATOM 2187 C C . LEU A 1 277 ? 13.795 -9.373 -13.277 1.00 98.75 277 LEU A C 1
ATOM 2189 O O . LEU A 1 277 ? 12.957 -8.529 -13.585 1.00 98.75 277 LEU A O 1
ATOM 2193 N N . VAL A 1 278 ? 14.277 -10.246 -14.160 1.00 98.81 278 VAL A N 1
ATOM 2194 C CA . VAL A 1 278 ? 13.697 -10.466 -15.491 1.00 98.81 278 VAL A CA 1
ATOM 2195 C C . VAL A 1 278 ? 12.831 -11.718 -15.433 1.00 98.81 278 VAL A C 1
ATOM 2197 O O . VAL A 1 278 ? 13.310 -12.799 -15.086 1.00 98.81 278 VAL A O 1
ATOM 2200 N N . SER A 1 279 ? 11.550 -11.596 -15.763 1.00 98.62 279 SER A N 1
ATOM 2201 C CA . SER A 1 279 ? 10.619 -12.722 -15.751 1.00 98.62 279 SER A CA 1
ATOM 2202 C C . SER A 1 279 ? 10.531 -13.371 -17.127 1.00 98.62 279 SER A C 1
ATOM 2204 O O . SER A 1 279 ? 10.320 -12.698 -18.133 1.00 98.62 279 SER A O 1
ATOM 2206 N N . ARG A 1 280 ? 10.656 -14.699 -17.174 1.00 98.38 280 ARG A N 1
ATOM 2207 C CA . ARG A 1 280 ? 10.380 -15.517 -18.358 1.00 98.38 280 ARG A CA 1
ATOM 2208 C C . ARG A 1 280 ? 9.294 -16.529 -18.026 1.00 98.38 280 ARG A C 1
ATOM 2210 O O . ARG A 1 280 ? 9.507 -17.448 -17.234 1.00 98.38 280 ARG A O 1
ATOM 2217 N N . LEU A 1 281 ? 8.143 -16.372 -18.664 1.00 97.75 281 LEU A N 1
ATOM 2218 C CA . LEU A 1 281 ? 7.001 -17.263 -18.558 1.00 97.75 281 LEU A CA 1
ATOM 2219 C C . LEU A 1 281 ? 6.934 -18.151 -19.798 1.00 97.75 281 LEU A C 1
ATOM 2221 O O . LEU A 1 281 ? 6.558 -17.710 -20.883 1.00 97.75 281 LEU A O 1
ATOM 2225 N N . GLY A 1 282 ? 7.310 -19.412 -19.635 1.00 95.88 282 GLY A N 1
ATOM 2226 C CA . GLY A 1 282 ? 7.243 -20.399 -20.700 1.00 95.88 282 GLY A CA 1
ATOM 2227 C C . GLY A 1 282 ? 5.939 -21.189 -20.644 1.00 95.88 282 GLY A C 1
ATOM 2228 O O . GLY A 1 282 ? 5.693 -21.895 -19.669 1.00 95.88 282 GLY A O 1
ATOM 2229 N N . LEU A 1 283 ? 5.138 -21.118 -21.702 1.00 94.38 283 LEU A N 1
ATOM 2230 C CA . LEU A 1 283 ? 3.844 -21.787 -21.832 1.00 94.38 283 LEU A CA 1
ATOM 2231 C C . LEU A 1 283 ? 3.975 -22.984 -22.766 1.00 94.38 283 LEU A C 1
ATOM 2233 O O . LEU A 1 283 ? 4.501 -22.843 -23.868 1.00 94.38 283 LEU A O 1
ATOM 2237 N N . GLY A 1 284 ? 3.493 -24.149 -22.352 1.00 92.00 284 GLY A N 1
ATOM 2238 C CA . GLY A 1 284 ? 3.545 -25.365 -23.155 1.00 92.00 284 GLY A CA 1
ATOM 2239 C C . GLY A 1 284 ? 2.282 -26.203 -23.026 1.00 92.00 284 GLY A C 1
ATOM 2240 O O . GLY A 1 284 ? 1.429 -25.954 -22.172 1.00 92.00 284 GLY A O 1
ATOM 2241 N N . VAL A 1 285 ? 2.179 -27.220 -23.883 1.00 89.81 285 VAL A N 1
ATOM 2242 C CA . VAL A 1 285 ? 1.131 -28.240 -23.802 1.00 89.81 285 VAL A CA 1
ATOM 2243 C C . VAL A 1 285 ? 1.771 -29.621 -23.789 1.00 89.81 285 VAL A C 1
ATOM 2245 O O . VAL A 1 285 ? 2.596 -29.943 -24.642 1.00 89.81 285 VAL A O 1
ATOM 2248 N N . SER A 1 286 ? 1.402 -30.442 -22.809 1.00 87.38 286 SER A N 1
ATOM 2249 C CA . SER A 1 286 ? 1.850 -31.830 -22.685 1.00 87.38 286 SER A CA 1
ATOM 2250 C C . SER A 1 286 ? 0.679 -32.710 -22.259 1.00 87.38 286 SER A C 1
ATOM 2252 O O . SER A 1 286 ? -0.119 -32.323 -21.408 1.00 87.38 286 SER A O 1
ATOM 2254 N N . ALA A 1 287 ? 0.523 -33.872 -22.905 1.00 85.38 287 ALA A N 1
ATOM 2255 C CA . ALA A 1 287 ? -0.612 -34.781 -22.690 1.00 85.38 287 ALA A CA 1
ATOM 2256 C C . ALA A 1 287 ? -1.989 -34.071 -22.719 1.00 85.38 287 ALA A C 1
ATOM 2258 O O . ALA A 1 287 ? -2.872 -34.360 -21.914 1.00 85.38 287 ALA A O 1
ATOM 2259 N N . GLY A 1 288 ? -2.153 -33.092 -23.619 1.00 81.69 288 GLY A N 1
ATOM 2260 C CA . GLY A 1 288 ? -3.384 -32.309 -23.744 1.00 81.69 288 GLY A CA 1
ATOM 2261 C C . GLY A 1 288 ? -3.684 -31.392 -22.552 1.00 81.69 288 GLY A C 1
ATOM 2262 O O . GLY A 1 288 ? -4.839 -31.021 -22.363 1.00 81.69 288 GLY A O 1
ATOM 2263 N N . ARG A 1 289 ? -2.693 -31.027 -21.728 1.00 85.12 289 ARG A N 1
ATOM 2264 C CA . ARG A 1 289 ? -2.826 -30.057 -20.626 1.00 85.12 289 ARG A CA 1
ATOM 2265 C C . ARG A 1 289 ? -1.861 -28.898 -20.811 1.00 85.12 289 ARG A C 1
ATOM 2267 O O . ARG A 1 289 ? -0.709 -29.107 -21.193 1.00 85.12 289 ARG A O 1
ATOM 2274 N N . TRP A 1 290 ? -2.339 -27.691 -20.532 1.00 87.69 290 TRP A N 1
ATOM 2275 C CA . TRP A 1 290 ? -1.478 -26.513 -20.483 1.00 87.69 290 TRP A CA 1
ATOM 2276 C C . TRP A 1 290 ? -0.577 -26.582 -19.253 1.00 87.69 290 TRP A C 1
ATOM 2278 O O . TRP A 1 290 ? -1.006 -27.065 -18.209 1.00 87.69 290 TRP A O 1
ATOM 2288 N N . HIS A 1 291 ? 0.656 -26.102 -19.391 1.00 88.94 291 HIS A N 1
ATOM 2289 C CA . HIS A 1 291 ? 1.583 -25.907 -18.283 1.00 88.94 291 HIS A CA 1
ATOM 2290 C C . HIS A 1 291 ? 2.326 -24.582 -18.442 1.00 88.94 291 HIS A C 1
ATOM 2292 O O . HIS A 1 291 ? 2.643 -24.160 -19.558 1.00 88.94 291 HIS A O 1
ATOM 2298 N N . ALA A 1 292 ? 2.608 -23.928 -17.319 1.00 92.00 292 ALA A N 1
ATOM 2299 C CA . ALA A 1 292 ? 3.367 -22.684 -17.262 1.00 92.00 292 ALA A CA 1
ATOM 2300 C C . ALA A 1 292 ? 4.588 -22.841 -16.353 1.00 92.00 292 ALA A C 1
ATOM 2302 O O . ALA A 1 292 ? 4.462 -23.257 -15.204 1.00 92.00 292 ALA A O 1
ATOM 2303 N N . ALA A 1 293 ? 5.758 -22.454 -16.857 1.00 93.25 293 ALA A N 1
ATOM 2304 C CA . ALA A 1 293 ? 7.000 -22.400 -16.097 1.00 93.25 293 ALA A CA 1
ATOM 2305 C C . ALA A 1 293 ? 7.446 -20.942 -15.946 1.00 93.25 293 ALA A C 1
ATOM 2307 O O . ALA A 1 293 ? 7.841 -20.312 -16.930 1.00 93.25 293 ALA A O 1
ATOM 2308 N N . LEU A 1 294 ? 7.385 -20.418 -14.720 1.00 97.62 294 LEU A N 1
ATOM 2309 C CA . LEU A 1 294 ? 7.849 -19.075 -14.379 1.00 97.62 294 LEU A CA 1
ATOM 2310 C C . LEU A 1 294 ? 9.302 -19.136 -13.896 1.00 97.62 294 LEU A C 1
ATOM 2312 O O . LEU A 1 294 ? 9.588 -19.744 -12.864 1.00 97.62 294 LEU A O 1
ATOM 2316 N N . ARG A 1 295 ? 10.205 -18.490 -14.637 1.00 98.44 295 ARG A N 1
ATOM 2317 C CA . ARG A 1 295 ? 11.611 -18.294 -14.262 1.00 98.44 295 ARG A CA 1
ATOM 2318 C C . ARG A 1 295 ? 11.871 -16.818 -14.007 1.00 98.44 295 ARG A C 1
ATOM 2320 O O . ARG A 1 295 ? 11.497 -15.985 -14.827 1.00 98.44 295 ARG A O 1
ATOM 2327 N N . LEU A 1 296 ? 12.519 -16.503 -12.894 1.00 98.75 296 LEU A N 1
ATOM 2328 C CA . LEU A 1 296 ? 12.884 -15.141 -12.512 1.00 98.75 296 LEU A CA 1
ATOM 2329 C C . LEU A 1 296 ? 14.410 -15.044 -12.478 1.00 98.75 296 LEU A C 1
ATOM 2331 O O . LEU A 1 296 ? 15.040 -15.682 -11.638 1.00 98.75 296 LEU A O 1
ATOM 2335 N N . TYR A 1 297 ? 14.999 -14.288 -13.399 1.00 98.81 297 TYR A N 1
ATOM 2336 C CA . TYR A 1 297 ? 16.445 -14.101 -13.517 1.00 98.81 297 TYR A CA 1
ATOM 2337 C C . TYR A 1 297 ? 16.849 -12.834 -12.763 1.00 98.81 297 TYR A C 1
ATOM 2339 O O . TYR A 1 297 ? 16.541 -11.737 -13.234 1.00 98.81 297 TYR A O 1
ATOM 2347 N N . PRO A 1 298 ? 17.497 -12.952 -11.596 1.00 98.75 298 PRO A N 1
ATOM 2348 C CA . PRO A 1 298 ? 18.000 -11.792 -10.891 1.00 98.75 298 PRO A CA 1
ATOM 2349 C C . PRO A 1 298 ? 19.121 -11.082 -11.649 1.00 98.75 298 PRO A C 1
ATOM 2351 O O . PRO A 1 298 ? 20.022 -11.709 -12.214 1.00 98.75 298 PRO A O 1
ATOM 2354 N N . ILE A 1 299 ? 19.062 -9.756 -11.615 1.00 98.62 299 ILE A N 1
ATOM 2355 C CA . ILE A 1 299 ? 20.048 -8.843 -12.191 1.00 98.62 299 ILE A CA 1
ATOM 2356 C C . ILE A 1 299 ? 20.469 -7.805 -11.150 1.00 98.62 299 ILE A C 1
ATOM 2358 O O . ILE A 1 299 ? 19.687 -7.468 -10.262 1.00 98.62 299 ILE A O 1
ATOM 2362 N N . VAL A 1 300 ? 21.698 -7.307 -11.257 1.00 98.06 300 VAL A N 1
ATOM 2363 C CA . VAL A 1 300 ? 22.195 -6.164 -10.480 1.00 98.06 300 VAL A CA 1
ATOM 2364 C C . VAL A 1 300 ? 21.871 -4.889 -11.246 1.00 98.06 300 VAL A C 1
ATOM 2366 O O . VAL A 1 300 ? 22.213 -4.800 -12.425 1.00 98.06 300 VAL A O 1
ATOM 2369 N N . THR A 1 301 ? 21.214 -3.932 -10.591 1.00 95.12 301 THR A N 1
ATOM 2370 C CA . THR A 1 301 ? 20.675 -2.716 -11.232 1.00 95.12 301 THR A CA 1
ATOM 2371 C C . THR A 1 301 ? 21.092 -1.414 -10.555 1.00 95.12 301 THR A C 1
ATOM 2373 O O . THR A 1 301 ? 20.594 -0.351 -10.922 1.00 95.12 301 THR A O 1
ATOM 2376 N N . ASP A 1 302 ? 22.003 -1.460 -9.580 1.00 93.44 302 ASP A N 1
ATOM 2377 C CA . ASP A 1 302 ? 22.634 -0.239 -9.079 1.00 93.44 302 ASP A CA 1
ATOM 2378 C C . ASP A 1 302 ? 23.605 0.307 -10.135 1.00 93.44 302 ASP A C 1
ATOM 2380 O O . ASP A 1 302 ? 24.616 -0.317 -10.473 1.00 93.44 302 ASP A O 1
ATOM 2384 N N . ASN A 1 303 ? 23.278 1.465 -10.705 1.00 91.44 303 ASN A N 1
ATOM 2385 C CA . ASN A 1 303 ? 24.067 2.071 -11.772 1.00 91.44 303 ASN A CA 1
ATOM 2386 C C . ASN A 1 303 ? 25.358 2.719 -11.259 1.00 91.44 303 ASN A C 1
ATOM 2388 O O . ASN A 1 303 ? 26.266 2.919 -12.070 1.00 91.44 303 ASN A O 1
ATOM 2392 N N . VAL A 1 304 ? 25.477 2.980 -9.949 1.00 87.81 304 VAL A N 1
ATOM 2393 C CA . VAL A 1 304 ? 26.750 3.365 -9.320 1.00 87.81 304 VAL A CA 1
ATOM 2394 C C . VAL A 1 304 ? 27.738 2.202 -9.389 1.00 87.81 304 VAL A C 1
ATOM 2396 O O . VAL A 1 304 ? 28.870 2.390 -9.827 1.00 87.81 304 VAL A O 1
ATOM 2399 N N . ASP A 1 305 ? 27.289 0.995 -9.048 1.00 86.50 305 ASP A N 1
ATOM 2400 C CA . ASP A 1 305 ? 28.149 -0.193 -9.008 1.00 86.50 305 ASP A CA 1
ATOM 2401 C C . ASP A 1 305 ? 28.399 -0.787 -10.397 1.00 86.50 305 ASP A C 1
ATOM 2403 O O . ASP A 1 305 ? 29.463 -1.337 -10.681 1.00 86.50 305 ASP A O 1
ATOM 2407 N N . THR A 1 306 ? 27.407 -0.699 -11.283 1.00 91.12 306 THR A N 1
ATOM 2408 C CA . THR A 1 306 ? 27.465 -1.328 -12.608 1.00 91.12 306 THR A CA 1
ATOM 2409 C C . THR A 1 306 ? 27.938 -0.395 -13.719 1.00 91.12 306 THR A C 1
ATOM 2411 O O . THR A 1 306 ? 28.078 -0.839 -14.859 1.00 91.12 306 THR A O 1
ATOM 2414 N N . ALA A 1 307 ? 28.165 0.892 -13.434 1.00 90.81 307 ALA A N 1
ATOM 2415 C CA . ALA A 1 307 ? 28.435 1.913 -14.449 1.00 90.81 307 ALA A CA 1
ATOM 2416 C C . ALA A 1 307 ? 27.385 1.899 -15.583 1.00 90.81 307 ALA A C 1
ATOM 2418 O O . ALA A 1 307 ? 27.713 1.920 -16.777 1.00 90.81 307 ALA A O 1
ATOM 2419 N N . TYR A 1 308 ? 26.105 1.837 -15.197 1.00 93.94 308 TYR A N 1
ATOM 2420 C CA . TYR A 1 308 ? 24.964 1.727 -16.112 1.00 93.94 308 TYR A CA 1
ATOM 2421 C C . TYR A 1 308 ? 25.066 0.505 -17.046 1.00 93.94 308 TYR A C 1
ATOM 2423 O O . TYR A 1 308 ? 24.884 0.588 -18.265 1.00 93.94 308 TYR A O 1
ATOM 2431 N N . ARG A 1 309 ? 25.454 -0.644 -16.487 1.00 93.44 309 ARG A N 1
ATOM 2432 C CA . ARG A 1 309 ? 25.481 -1.949 -17.168 1.00 93.44 309 ARG A CA 1
ATOM 2433 C C . ARG A 1 309 ? 24.797 -2.965 -16.281 1.00 93.44 309 ARG A C 1
ATOM 2435 O O . ARG A 1 309 ? 25.453 -3.803 -15.662 1.00 93.44 309 ARG A O 1
ATOM 2442 N N . SER A 1 310 ? 23.471 -2.867 -16.214 1.00 96.12 310 SER A N 1
ATOM 2443 C CA . SER A 1 310 ? 22.680 -3.891 -15.537 1.00 96.12 310 SER A CA 1
ATOM 2444 C C . SER A 1 310 ? 23.102 -5.260 -16.054 1.00 96.12 310 SER A C 1
ATOM 2446 O O . SER A 1 310 ? 23.267 -5.429 -17.260 1.00 96.12 310 SER A O 1
ATOM 2448 N N . ARG A 1 311 ? 23.350 -6.203 -15.145 1.00 97.19 311 ARG A N 1
ATOM 2449 C CA . ARG A 1 311 ? 23.979 -7.492 -15.471 1.00 97.19 311 ARG A CA 1
ATOM 2450 C C . ARG A 1 311 ? 23.340 -8.640 -14.699 1.00 97.19 311 ARG A C 1
ATOM 2452 O O . ARG A 1 311 ? 22.855 -8.416 -13.589 1.00 97.19 311 ARG A O 1
ATOM 2459 N N . PRO A 1 312 ? 23.386 -9.879 -15.213 1.00 98.31 312 PRO A N 1
ATOM 2460 C CA . PRO A 1 312 ? 23.054 -11.058 -14.428 1.00 98.31 312 PRO A CA 1
ATOM 2461 C C . PRO A 1 312 ? 23.873 -11.130 -13.134 1.00 98.31 312 PRO A C 1
ATOM 2463 O O . PRO A 1 312 ? 25.035 -10.708 -13.070 1.00 98.31 312 PRO A O 1
ATOM 2466 N N . VAL A 1 313 ? 23.264 -11.688 -12.093 1.00 98.38 313 VAL A N 1
ATOM 2467 C CA . VAL A 1 313 ? 23.961 -11.942 -10.831 1.00 98.38 313 VAL A CA 1
ATOM 2468 C C . VAL A 1 313 ? 25.034 -13.028 -10.970 1.00 98.38 313 VAL A C 1
ATOM 2470 O O . VAL A 1 313 ? 24.913 -13.990 -11.736 1.00 98.38 313 VAL A O 1
ATOM 2473 N N . THR A 1 314 ? 26.078 -12.908 -10.158 1.00 97.81 314 THR A N 1
ATOM 2474 C CA . THR A 1 314 ? 27.038 -13.980 -9.887 1.00 97.81 314 THR A CA 1
ATOM 2475 C C . THR A 1 314 ? 26.390 -15.092 -9.053 1.00 97.81 314 THR A C 1
ATOM 2477 O O . THR A 1 314 ? 25.254 -14.979 -8.591 1.00 97.81 314 THR A O 1
ATOM 2480 N N . ARG A 1 315 ? 27.114 -16.195 -8.826 1.00 97.75 315 ARG A N 1
ATOM 2481 C CA . ARG A 1 315 ? 26.632 -17.296 -7.976 1.00 97.75 315 ARG A CA 1
ATOM 2482 C C . ARG A 1 315 ? 26.292 -16.824 -6.558 1.00 97.75 315 ARG A C 1
ATOM 2484 O O . ARG A 1 315 ? 25.221 -17.155 -6.054 1.00 97.75 315 ARG A O 1
ATOM 2491 N N . ASP A 1 316 ? 27.183 -16.069 -5.927 1.00 97.94 316 ASP A N 1
ATOM 2492 C CA . ASP A 1 316 ? 27.020 -15.672 -4.525 1.00 97.94 316 ASP A CA 1
ATOM 2493 C C . ASP A 1 316 ? 25.878 -14.664 -4.359 1.00 97.94 316 ASP A C 1
ATOM 2495 O O . ASP A 1 316 ? 25.049 -14.811 -3.456 1.00 97.94 316 ASP A O 1
ATOM 2499 N N . GLU A 1 317 ? 25.769 -13.717 -5.294 1.00 98.31 317 GLU A N 1
ATOM 2500 C CA . GLU A 1 317 ? 24.643 -12.784 -5.399 1.00 98.31 317 GLU A CA 1
ATOM 2501 C C . GLU A 1 317 ? 23.317 -13.535 -5.628 1.00 98.31 317 GLU A C 1
ATOM 2503 O O . GLU A 1 317 ? 22.334 -13.259 -4.945 1.00 98.31 317 GLU A O 1
ATOM 2508 N N . ALA A 1 318 ? 23.282 -14.550 -6.503 1.00 98.50 318 ALA A N 1
ATOM 2509 C CA . ALA A 1 318 ? 22.084 -15.364 -6.738 1.00 98.50 318 ALA A CA 1
ATOM 2510 C C . ALA A 1 318 ? 21.611 -16.087 -5.468 1.00 98.50 318 ALA A C 1
ATOM 2512 O O . ALA A 1 318 ? 20.424 -16.070 -5.130 1.00 98.50 318 ALA A O 1
ATOM 2513 N N . HIS A 1 319 ? 22.544 -16.691 -4.727 1.00 97.94 319 HIS A N 1
ATOM 2514 C CA . HIS A 1 319 ? 22.239 -17.313 -3.441 1.00 97.94 319 HIS A CA 1
ATOM 2515 C C . HIS A 1 319 ? 21.783 -16.282 -2.397 1.00 97.94 319 HIS A C 1
ATOM 2517 O O . HIS A 1 319 ? 20.898 -16.588 -1.595 1.00 97.94 319 HIS A O 1
ATOM 2523 N N . ALA A 1 320 ? 22.347 -15.070 -2.396 1.00 96.94 320 ALA A N 1
ATOM 2524 C CA . ALA A 1 320 ? 21.911 -13.988 -1.517 1.00 96.94 320 ALA A CA 1
ATOM 2525 C C . ALA A 1 320 ? 20.482 -13.529 -1.843 1.00 96.94 320 ALA A C 1
ATOM 2527 O O . ALA A 1 320 ? 19.655 -13.453 -0.935 1.00 96.94 320 ALA A O 1
ATOM 2528 N N . VAL A 1 321 ? 20.160 -13.318 -3.123 1.00 97.94 321 VAL A N 1
ATOM 2529 C CA . VAL A 1 321 ? 18.803 -12.981 -3.580 1.00 97.94 321 VAL A CA 1
ATOM 2530 C C . VAL A 1 321 ? 17.806 -14.059 -3.162 1.00 97.94 321 VAL A C 1
ATOM 2532 O O . VAL A 1 321 ? 16.775 -13.744 -2.567 1.00 97.94 321 VAL A O 1
ATOM 2535 N N . PHE A 1 322 ? 18.124 -15.335 -3.405 1.00 97.31 322 PHE A N 1
ATOM 2536 C CA . PHE A 1 322 ? 17.235 -16.441 -3.050 1.00 97.31 322 PHE A CA 1
ATOM 2537 C C . PHE A 1 322 ? 16.970 -16.508 -1.539 1.00 97.31 322 PHE A C 1
ATOM 2539 O O . PHE A 1 322 ? 15.821 -16.662 -1.129 1.00 97.31 322 PHE A O 1
ATOM 2546 N N . ARG A 1 323 ? 18.001 -16.331 -0.696 1.00 95.00 323 ARG A N 1
ATOM 2547 C CA . ARG A 1 323 ? 17.836 -16.273 0.769 1.00 95.00 323 ARG A CA 1
ATOM 2548 C C . ARG A 1 323 ? 16.988 -15.082 1.212 1.00 95.00 323 ARG A C 1
ATOM 2550 O O . ARG A 1 323 ? 16.127 -15.248 2.072 1.00 95.00 323 ARG A O 1
ATOM 2557 N N . THR A 1 324 ? 17.207 -13.907 0.625 1.00 94.88 324 THR A N 1
ATOM 2558 C CA . THR A 1 324 ? 16.435 -12.696 0.932 1.00 94.88 324 THR A CA 1
ATOM 2559 C C . THR A 1 324 ? 14.956 -12.890 0.608 1.00 94.88 324 THR A C 1
ATOM 2561 O O . THR A 1 324 ? 14.103 -12.631 1.456 1.00 94.88 324 THR A O 1
ATOM 2564 N N . LEU A 1 325 ? 14.643 -13.419 -0.578 1.00 95.31 325 LEU A N 1
ATOM 2565 C CA . LEU A 1 325 ? 13.267 -13.713 -0.978 1.00 95.31 325 LEU A CA 1
ATOM 2566 C C . LEU A 1 325 ? 12.632 -14.801 -0.108 1.00 95.31 325 LEU A C 1
ATOM 2568 O O . LEU A 1 325 ? 11.476 -14.647 0.292 1.00 95.31 325 LEU A O 1
ATOM 2572 N N . ALA A 1 326 ? 13.382 -15.849 0.241 1.00 92.81 326 ALA A N 1
ATOM 2573 C CA . ALA A 1 326 ? 12.910 -16.900 1.137 1.00 92.81 326 ALA A CA 1
ATOM 2574 C C . ALA A 1 326 ? 12.554 -16.360 2.529 1.00 92.81 326 ALA A C 1
ATOM 2576 O O . ALA A 1 326 ? 11.533 -16.742 3.086 1.00 92.81 326 ALA A O 1
ATOM 2577 N N . ALA A 1 327 ? 13.354 -15.441 3.076 1.00 90.00 327 ALA A N 1
ATOM 2578 C CA . ALA A 1 327 ? 13.122 -14.867 4.401 1.00 90.00 327 ALA A CA 1
ATOM 2579 C C . ALA A 1 327 ? 11.922 -13.903 4.464 1.00 90.00 327 ALA A C 1
ATOM 2581 O O . ALA A 1 327 ? 11.376 -13.687 5.545 1.00 90.00 327 ALA A O 1
ATOM 2582 N N . ARG A 1 328 ? 11.537 -13.297 3.335 1.00 88.44 328 ARG A N 1
ATOM 2583 C CA . ARG A 1 328 ? 10.513 -12.237 3.272 1.00 88.44 328 ARG A CA 1
ATOM 2584 C C . ARG A 1 328 ? 9.154 -12.709 2.752 1.00 88.44 328 ARG A C 1
ATOM 2586 O O . ARG A 1 328 ? 8.131 -12.146 3.122 1.00 88.44 328 ARG A O 1
ATOM 2593 N N . SER A 1 329 ? 9.140 -13.721 1.889 1.00 88.31 329 SER A N 1
ATOM 2594 C CA . SER A 1 329 ? 7.924 -14.211 1.229 1.00 88.31 329 SER A CA 1
ATOM 2595 C C . SER A 1 329 ? 6.984 -14.948 2.196 1.00 88.31 329 SER A C 1
ATOM 2597 O O . SER A 1 329 ? 7.411 -15.398 3.254 1.00 88.31 329 SER A O 1
ATOM 2599 N N . ALA A 1 330 ? 5.708 -15.097 1.810 1.00 63.59 330 ALA A N 1
ATOM 2600 C CA . ALA A 1 330 ? 4.572 -15.472 2.674 1.00 63.59 330 ALA A CA 1
ATOM 2601 C C . ALA A 1 330 ? 4.782 -16.674 3.614 1.00 63.59 330 ALA A C 1
ATOM 2603 O O . ALA A 1 330 ? 4.179 -16.723 4.684 1.00 63.59 330 ALA A O 1
ATOM 2604 N N . GLU A 1 331 ? 5.618 -17.639 3.223 1.00 69.00 331 GLU A N 1
ATOM 2605 C CA . GLU A 1 331 ? 5.925 -18.830 4.015 1.00 69.00 331 GLU A CA 1
ATOM 2606 C C . GLU A 1 331 ? 7.414 -19.209 3.891 1.00 69.00 331 GLU A C 1
ATOM 2608 O O . GLU A 1 331 ? 7.779 -20.049 3.060 1.00 69.00 331 GLU A O 1
ATOM 2613 N N . PRO A 1 332 ? 8.306 -18.643 4.724 1.00 69.25 332 PRO A N 1
ATOM 2614 C CA . PRO A 1 332 ? 9.739 -18.935 4.648 1.00 69.25 332 PRO A CA 1
ATOM 2615 C C . PRO A 1 332 ? 10.075 -20.426 4.797 1.00 69.25 332 PRO A C 1
ATOM 2617 O O . PRO A 1 332 ? 11.002 -20.930 4.165 1.00 69.25 332 PRO A O 1
ATOM 2620 N N . SER A 1 333 ? 9.281 -21.161 5.585 1.00 62.44 333 SER A N 1
ATOM 2621 C CA . SER A 1 333 ? 9.447 -22.601 5.823 1.00 62.44 333 SER A CA 1
ATOM 2622 C C . SER A 1 333 ? 9.051 -23.482 4.630 1.00 62.44 333 SER A C 1
ATOM 2624 O O . SER A 1 333 ? 9.504 -24.624 4.538 1.00 62.44 333 SER A O 1
ATOM 2626 N N . THR A 1 334 ? 8.229 -22.980 3.702 1.00 70.81 334 THR A N 1
ATOM 2627 C CA . THR A 1 334 ? 7.775 -23.726 2.514 1.00 70.81 334 THR A CA 1
ATOM 2628 C C . THR A 1 334 ? 8.267 -23.117 1.203 1.00 70.81 334 THR A C 1
ATOM 2630 O O . THR A 1 334 ? 8.057 -23.718 0.147 1.00 70.81 334 THR A O 1
ATOM 2633 N N . PHE A 1 335 ? 8.992 -21.994 1.248 1.00 86.00 335 PHE A N 1
ATOM 2634 C CA . PHE A 1 335 ? 9.536 -21.316 0.071 1.00 86.00 335 PHE A CA 1
ATOM 2635 C C . PHE A 1 335 ? 10.317 -22.273 -0.840 1.00 86.00 335 PHE A C 1
ATOM 2637 O O . PHE A 1 335 ? 10.018 -22.362 -2.028 1.00 86.00 335 PHE A O 1
ATOM 2644 N N . GLY A 1 336 ? 11.213 -23.091 -0.276 1.00 82.81 336 GLY A N 1
ATOM 2645 C CA . GLY A 1 336 ? 11.988 -24.095 -1.022 1.00 82.81 336 GLY A CA 1
ATOM 2646 C C . GLY A 1 336 ? 11.169 -25.246 -1.631 1.00 82.81 336 GLY A C 1
ATOM 2647 O O . GLY A 1 336 ? 11.687 -26.006 -2.440 1.00 82.81 336 GLY A O 1
ATOM 2648 N N . ARG A 1 337 ? 9.886 -25.395 -1.267 1.00 85.44 337 ARG A N 1
ATOM 2649 C CA . ARG A 1 337 ? 8.948 -26.333 -1.918 1.00 85.44 337 ARG A CA 1
ATOM 2650 C C . ARG A 1 337 ? 8.229 -25.714 -3.115 1.00 85.44 337 ARG A C 1
ATOM 2652 O O . ARG A 1 337 ? 7.632 -26.454 -3.896 1.00 85.44 337 ARG A O 1
ATOM 2659 N N . SER A 1 338 ? 8.230 -24.387 -3.208 1.00 90.00 338 SER A N 1
ATOM 2660 C CA . SER A 1 338 ? 7.535 -23.614 -4.242 1.00 90.00 338 SER A CA 1
ATOM 2661 C C . SER A 1 338 ? 8.502 -22.974 -5.237 1.00 90.00 338 SER A C 1
ATOM 2663 O O . SER A 1 338 ? 8.102 -22.683 -6.363 1.00 90.00 338 SER A O 1
ATOM 2665 N N . TYR A 1 339 ? 9.759 -22.780 -4.832 1.00 95.19 339 TYR A N 1
ATOM 2666 C CA . TYR A 1 339 ? 10.803 -22.149 -5.624 1.00 95.19 339 TYR A CA 1
ATOM 2667 C C . TYR A 1 339 ? 12.134 -22.887 -5.463 1.00 95.19 339 TYR A C 1
ATOM 2669 O O . TYR A 1 339 ? 12.516 -23.250 -4.349 1.00 95.19 339 TYR A O 1
ATOM 2677 N N . SER A 1 340 ? 12.859 -23.060 -6.563 1.00 96.50 340 SER A N 1
ATOM 2678 C CA . SER A 1 340 ? 14.233 -23.570 -6.602 1.00 96.50 340 SER A CA 1
ATOM 2679 C C . SER A 1 340 ? 15.166 -22.524 -7.208 1.00 96.50 340 SER A C 1
ATOM 2681 O O . SER A 1 340 ? 14.763 -21.740 -8.065 1.00 96.50 340 SER A O 1
ATOM 2683 N N . LEU A 1 341 ? 16.419 -22.493 -6.749 1.00 97.88 341 LEU A N 1
ATOM 2684 C CA . LEU A 1 341 ? 17.482 -21.728 -7.397 1.00 97.88 341 LEU A CA 1
ATOM 2685 C C . LEU A 1 341 ? 18.223 -22.652 -8.363 1.00 97.88 341 LEU A C 1
ATOM 2687 O O . LEU A 1 341 ? 18.827 -23.637 -7.940 1.00 97.88 341 LEU A O 1
ATOM 2691 N N . GLU A 1 342 ? 18.186 -22.320 -9.645 1.00 98.12 342 GLU A N 1
ATOM 2692 C CA . GLU A 1 342 ? 18.740 -23.123 -10.732 1.00 98.12 342 GLU A CA 1
ATOM 2693 C C . GLU A 1 342 ? 19.645 -22.273 -11.628 1.00 98.12 342 GLU A C 1
ATOM 2695 O O . GLU A 1 342 ? 19.719 -21.049 -11.498 1.00 98.12 342 GLU A O 1
ATOM 2700 N N . LYS A 1 343 ? 20.366 -22.929 -12.539 1.00 97.56 343 LYS A N 1
ATOM 2701 C CA . LYS A 1 343 ? 21.208 -22.266 -13.533 1.00 97.56 343 LYS A CA 1
ATOM 2702 C C . LYS A 1 343 ? 20.991 -22.904 -14.896 1.00 97.56 343 LYS A C 1
ATOM 2704 O O . LYS A 1 343 ? 21.045 -24.124 -15.020 1.00 97.56 343 LYS A O 1
ATOM 2709 N N . ASP A 1 344 ? 20.795 -22.076 -15.914 1.00 96.06 344 ASP A N 1
ATOM 2710 C CA . ASP A 1 344 ? 20.745 -22.497 -17.314 1.00 96.06 344 ASP A CA 1
ATOM 2711 C C . ASP A 1 344 ? 21.742 -21.691 -18.169 1.00 96.06 344 ASP A C 1
ATOM 2713 O O . ASP A 1 344 ? 22.606 -20.984 -17.644 1.00 96.06 344 ASP A O 1
ATOM 2717 N N . GLY A 1 345 ? 21.643 -21.808 -19.498 1.00 95.12 345 GLY A N 1
ATOM 2718 C CA . GLY A 1 345 ? 22.507 -21.089 -20.440 1.00 95.12 345 GLY A CA 1
ATOM 2719 C C . GLY A 1 345 ? 22.360 -19.561 -20.425 1.00 95.12 345 GLY A C 1
ATOM 2720 O O . GLY A 1 345 ? 23.182 -18.884 -21.032 1.00 95.12 345 GLY A O 1
ATOM 2721 N N . ARG A 1 346 ? 21.342 -19.011 -19.750 1.00 96.00 346 ARG A N 1
ATOM 2722 C CA . ARG A 1 346 ? 21.115 -17.564 -19.598 1.00 96.00 346 ARG A CA 1
ATOM 2723 C C . ARG A 1 346 ? 21.603 -17.033 -18.253 1.00 96.00 346 ARG A C 1
ATOM 2725 O O . ARG A 1 346 ? 21.862 -15.842 -18.134 1.00 96.00 346 ARG A O 1
ATOM 2732 N N . GLY A 1 347 ? 21.754 -17.902 -17.255 1.00 97.19 347 GLY A N 1
ATOM 2733 C CA . GLY A 1 347 ? 22.298 -17.547 -15.949 1.00 97.19 347 GLY A CA 1
ATOM 2734 C C . GLY A 1 347 ? 21.581 -18.233 -14.793 1.00 97.19 347 GLY A C 1
ATOM 2735 O O . GLY A 1 347 ? 20.858 -19.218 -14.966 1.00 97.19 347 GLY A O 1
ATOM 2736 N N . TRP A 1 348 ? 21.817 -17.713 -13.589 1.00 98.62 348 TRP A N 1
ATOM 2737 C CA . TRP A 1 348 ? 21.093 -18.135 -12.394 1.00 98.62 348 TRP A CA 1
ATOM 2738 C C . TRP A 1 348 ? 19.663 -17.602 -12.425 1.00 98.62 348 TRP A C 1
ATOM 2740 O O . TRP A 1 348 ? 19.437 -16.449 -12.788 1.00 98.62 348 TRP A O 1
ATOM 2750 N N . HIS A 1 349 ? 18.703 -18.430 -12.027 1.00 98.69 349 HIS A N 1
ATOM 2751 C CA . HIS A 1 349 ? 17.301 -18.048 -11.954 1.00 98.69 349 HIS A CA 1
ATOM 2752 C C . HIS A 1 349 ? 16.562 -18.785 -10.849 1.00 98.69 349 HIS A C 1
ATOM 2754 O O . HIS A 1 349 ? 16.932 -19.878 -10.427 1.00 98.69 349 HIS A O 1
ATOM 2760 N N . ILE A 1 350 ? 15.474 -18.172 -10.407 1.00 98.44 350 ILE A N 1
ATOM 2761 C CA . ILE A 1 350 ? 14.520 -18.761 -9.484 1.00 98.44 350 ILE A CA 1
ATOM 2762 C C . ILE A 1 350 ? 13.417 -19.392 -10.326 1.00 98.44 350 ILE A C 1
ATOM 2764 O O . ILE A 1 350 ? 12.692 -18.685 -11.029 1.00 98.44 350 ILE A O 1
ATOM 2768 N N . LEU A 1 351 ? 13.305 -20.716 -10.286 1.00 97.81 351 LEU A N 1
ATOM 2769 C CA . LEU A 1 351 ? 12.223 -21.452 -10.926 1.00 97.81 351 LEU A CA 1
ATOM 2770 C C . LEU A 1 351 ? 11.077 -21.613 -9.929 1.00 97.81 351 LEU A C 1
ATOM 2772 O O . LEU A 1 351 ? 11.276 -22.124 -8.830 1.00 97.81 351 LEU A O 1
ATOM 2776 N N . GLN A 1 352 ? 9.863 -21.229 -10.319 1.00 95.12 352 GLN A N 1
ATOM 2777 C CA . GLN A 1 352 ? 8.674 -21.645 -9.584 1.00 95.12 352 GLN A CA 1
ATOM 2778 C C . GLN A 1 352 ? 8.375 -23.115 -9.909 1.00 95.12 352 GLN A C 1
ATOM 2780 O O . GLN A 1 352 ? 8.047 -23.456 -11.044 1.00 95.12 352 GLN A O 1
ATOM 2785 N N . THR A 1 353 ? 8.484 -23.991 -8.912 1.00 88.88 353 THR A N 1
ATOM 2786 C CA . THR A 1 353 ? 8.367 -25.452 -9.080 1.00 88.88 353 THR A CA 1
ATOM 2787 C C . THR A 1 353 ? 6.921 -25.942 -9.107 1.00 88.88 353 THR A C 1
ATOM 2789 O O . THR A 1 353 ? 6.650 -27.098 -9.430 1.00 88.88 353 THR A O 1
ATOM 2792 N N . ARG A 1 354 ? 5.979 -25.067 -8.751 1.00 87.25 354 ARG A N 1
ATOM 2793 C CA . ARG A 1 354 ? 4.541 -25.333 -8.713 1.00 87.25 354 ARG A CA 1
ATOM 2794 C C . ARG A 1 354 ? 3.799 -24.506 -9.767 1.00 87.25 354 ARG A C 1
ATOM 2796 O O . ARG A 1 354 ? 4.279 -23.431 -10.133 1.00 87.25 354 ARG A O 1
ATOM 2803 N N . PRO A 1 355 ? 2.610 -24.950 -10.210 1.00 87.69 355 PRO A N 1
ATOM 2804 C CA . PRO A 1 355 ? 1.823 -24.221 -11.202 1.00 87.69 355 PRO A CA 1
ATOM 2805 C C . PRO A 1 355 ? 1.509 -22.794 -10.751 1.00 87.69 355 PRO A C 1
ATOM 2807 O O . PRO A 1 355 ? 1.240 -22.565 -9.572 1.00 87.69 355 PRO A O 1
ATOM 2810 N N . ILE A 1 356 ? 1.500 -21.843 -11.691 1.00 90.94 356 ILE A N 1
ATOM 2811 C CA . ILE A 1 356 ? 1.189 -20.429 -11.404 1.00 90.94 356 ILE A CA 1
ATOM 2812 C C . ILE A 1 356 ? -0.225 -20.234 -10.854 1.00 90.94 356 ILE A C 1
ATOM 2814 O O . ILE A 1 356 ? -0.457 -19.318 -10.080 1.00 90.94 356 ILE A O 1
ATOM 2818 N N . SER A 1 357 ? -1.170 -21.105 -11.210 1.00 89.69 357 SER A N 1
ATOM 2819 C CA . SER A 1 357 ? -2.505 -21.158 -10.620 1.00 89.69 357 SER A CA 1
ATOM 2820 C C . SER A 1 357 ? -3.088 -22.561 -10.795 1.00 89.69 357 SER A C 1
ATOM 2822 O O . SER A 1 357 ? -2.742 -23.273 -11.740 1.00 89.69 357 SER A O 1
ATOM 2824 N N . ALA A 1 358 ? -4.026 -22.961 -9.930 1.00 83.56 358 ALA A N 1
ATOM 2825 C CA . ALA A 1 358 ? -4.744 -24.228 -10.111 1.00 83.56 358 ALA A CA 1
ATOM 2826 C C . ALA A 1 358 ? -5.645 -24.235 -11.365 1.00 83.56 358 ALA A C 1
ATOM 2828 O O . ALA A 1 358 ? -6.063 -25.297 -11.819 1.00 83.56 358 ALA A O 1
ATOM 2829 N N . ARG A 1 359 ? -5.964 -23.054 -11.916 1.00 82.12 359 ARG A N 1
ATOM 2830 C CA . ARG A 1 359 ? -6.817 -22.895 -13.104 1.00 82.12 359 ARG A CA 1
ATOM 2831 C C . ARG A 1 359 ? -6.046 -23.122 -14.401 1.00 82.12 359 ARG A C 1
ATOM 2833 O O . ARG A 1 359 ? -6.609 -23.653 -15.359 1.00 82.12 359 ARG A O 1
ATOM 2840 N N . TYR A 1 360 ? -4.779 -22.709 -14.441 1.00 73.69 360 TYR A N 1
ATOM 2841 C CA . TYR A 1 360 ? -4.002 -22.733 -15.674 1.00 73.69 360 TYR A CA 1
ATOM 2842 C C . TYR A 1 360 ? -3.599 -24.151 -16.098 1.00 73.69 360 TYR A C 1
ATOM 2844 O O . TYR A 1 360 ? -3.696 -24.466 -17.283 1.00 73.69 360 TYR A O 1
ATOM 2852 N N . ASP A 1 361 ? -3.276 -25.023 -15.138 1.00 67.38 361 ASP A N 1
ATOM 2853 C CA . ASP A 1 361 ? -2.966 -26.447 -15.360 1.00 67.38 361 ASP A CA 1
ATOM 2854 C C . ASP A 1 361 ? -4.233 -27.295 -15.606 1.00 67.38 361 ASP A C 1
ATOM 2856 O O . ASP A 1 361 ? -4.472 -28.349 -15.004 1.00 67.38 361 ASP A O 1
ATOM 2860 N N . SER A 1 362 ? -5.091 -26.825 -16.506 1.00 62.88 362 SER A N 1
ATOM 2861 C CA . SER A 1 362 ? -6.341 -27.463 -16.915 1.00 62.88 362 SER A CA 1
ATOM 2862 C C . SER A 1 362 ? -6.199 -28.209 -18.249 1.00 62.88 362 SER A C 1
ATOM 2864 O O . SER A 1 362 ? -5.218 -28.061 -18.986 1.00 62.88 362 SER A O 1
ATOM 2866 N N . ALA A 1 363 ? -7.176 -29.071 -18.551 1.00 59.56 363 ALA A N 1
ATOM 2867 C CA . ALA A 1 363 ? -7.274 -29.731 -19.852 1.00 59.56 363 ALA A CA 1
ATOM 2868 C C . ALA A 1 363 ? -7.323 -28.682 -20.975 1.00 59.56 363 ALA A C 1
ATOM 2870 O O . ALA A 1 363 ? -8.059 -27.701 -20.881 1.00 59.56 363 ALA A O 1
ATOM 2871 N N . ALA A 1 364 ? -6.555 -28.893 -22.041 1.00 59.16 364 ALA A N 1
ATOM 2872 C CA . ALA A 1 364 ? -6.519 -28.020 -23.200 1.00 59.16 364 ALA A CA 1
ATOM 2873 C C . ALA A 1 364 ? -7.841 -28.142 -23.966 1.00 59.16 364 ALA A C 1
ATOM 2875 O O . ALA A 1 364 ? -8.058 -29.076 -24.735 1.00 59.16 364 ALA A O 1
ATOM 2876 N N . ARG A 1 365 ? -8.751 -27.201 -23.711 1.00 59.59 365 ARG A N 1
ATOM 2877 C CA . ARG A 1 365 ? -10.019 -27.064 -24.429 1.00 59.59 365 ARG A CA 1
ATOM 2878 C C . ARG A 1 365 ? -9.856 -26.064 -25.577 1.00 59.59 365 ARG A C 1
ATOM 2880 O O . ARG A 1 365 ? -9.039 -25.150 -25.458 1.00 59.59 365 ARG A O 1
ATOM 2887 N N . PRO A 1 366 ? -10.605 -26.209 -26.684 1.00 51.94 366 PRO A N 1
ATOM 2888 C CA . PRO A 1 366 ? -10.639 -25.188 -27.723 1.00 51.94 366 PRO A CA 1
ATOM 2889 C C . PRO A 1 366 ? -11.190 -23.886 -27.132 1.00 51.94 366 PRO A C 1
ATOM 2891 O O . PRO A 1 366 ? -12.288 -23.890 -26.569 1.00 51.94 366 PRO A O 1
ATOM 2894 N N . SER A 1 367 ? -10.448 -22.781 -27.255 1.00 47.69 367 SER A N 1
ATOM 2895 C CA . SER A 1 367 ? -10.926 -21.473 -26.797 1.00 47.69 367 SER A CA 1
ATOM 2896 C C . SER A 1 367 ? -12.214 -21.093 -27.543 1.00 47.69 367 SER A C 1
ATOM 2898 O O . SER A 1 367 ? -12.334 -21.248 -28.764 1.00 47.69 367 SER A O 1
ATOM 2900 N N . ARG A 1 368 ? -13.206 -20.574 -26.808 1.00 50.59 368 ARG A N 1
ATOM 2901 C CA . ARG A 1 368 ? -14.353 -19.898 -27.427 1.00 50.59 368 ARG A CA 1
ATOM 2902 C C . ARG A 1 368 ? -13.857 -18.582 -28.032 1.00 50.59 368 ARG A C 1
ATOM 2904 O O . ARG A 1 368 ? -13.023 -17.905 -27.438 1.00 50.59 368 ARG A O 1
ATOM 2911 N N . ARG A 1 369 ? -14.375 -18.205 -29.209 1.00 44.41 369 ARG A N 1
ATOM 2912 C CA . ARG A 1 369 ? -14.143 -16.884 -29.826 1.00 44.41 369 ARG A CA 1
ATOM 2913 C C . ARG A 1 369 ? -14.794 -15.791 -28.961 1.00 44.41 369 ARG A C 1
ATOM 2915 O O . ARG A 1 369 ? -15.883 -15.324 -29.279 1.00 44.41 369 ARG A O 1
ATOM 2922 N N . GLY A 1 370 ? -14.162 -15.420 -27.854 1.00 42.53 370 GLY A N 1
ATOM 2923 C CA . GLY A 1 370 ? -14.517 -14.246 -27.068 1.00 42.53 370 GLY A CA 1
ATOM 2924 C C . GLY A 1 370 ? -13.771 -13.033 -27.614 1.00 42.53 370 GLY A C 1
ATOM 2925 O O . GLY A 1 370 ? -12.548 -12.995 -27.574 1.00 42.53 370 GLY A O 1
ATOM 2926 N N . GLN A 1 371 ? -14.488 -12.054 -28.162 1.00 42.00 371 GLN A N 1
ATOM 2927 C CA . GLN A 1 371 ? -13.983 -10.682 -28.227 1.00 42.00 371 GLN A CA 1
ATOM 2928 C C . GLN A 1 371 ? -14.400 -10.012 -26.922 1.00 42.00 371 GLN A C 1
ATOM 2930 O O . GLN A 1 371 ? -15.582 -10.075 -26.578 1.00 42.00 371 GLN A O 1
ATOM 2935 N N . TRP A 1 372 ? -13.466 -9.363 -26.224 1.00 41.59 372 TRP A N 1
ATOM 2936 C CA . TRP A 1 372 ? -13.812 -8.445 -25.143 1.00 41.59 372 TRP A CA 1
ATOM 2937 C C . TRP A 1 372 ? -14.744 -7.371 -25.717 1.00 41.59 372 TRP A C 1
ATOM 2939 O O . TRP A 1 372 ? -14.339 -6.532 -26.521 1.00 41.59 372 TRP A O 1
ATOM 2949 N N . ARG A 1 373 ? -16.033 -7.449 -25.380 1.00 42.91 373 ARG A N 1
ATOM 2950 C CA . ARG A 1 373 ? -17.045 -6.477 -25.799 1.00 42.91 373 ARG A CA 1
ATOM 2951 C C . ARG A 1 373 ? -17.111 -5.423 -24.717 1.00 42.91 373 ARG A C 1
ATOM 2953 O O . ARG A 1 373 ? -18.043 -5.478 -23.923 1.00 42.91 373 ARG A O 1
ATOM 2960 N N . GLY A 1 374 ? -16.098 -4.556 -24.651 1.00 42.59 374 GLY A N 1
ATOM 2961 C CA . GLY A 1 374 ? -15.945 -3.517 -23.632 1.00 42.59 374 GLY A CA 1
ATOM 2962 C C . GLY A 1 374 ? -17.280 -2.950 -23.169 1.00 42.59 374 GLY A C 1
ATOM 2963 O O . GLY A 1 374 ? -17.861 -2.072 -23.805 1.00 42.59 374 GLY A O 1
ATOM 2964 N N . LYS A 1 375 ? -17.811 -3.500 -22.073 1.00 37.97 375 LYS A N 1
ATOM 2965 C CA . LYS A 1 375 ? -18.939 -2.887 -21.387 1.00 37.97 375 LYS A CA 1
ATOM 2966 C C . LYS A 1 375 ? -18.357 -1.667 -20.698 1.00 37.97 375 LYS A C 1
ATOM 2968 O O . LYS A 1 375 ? -17.251 -1.747 -20.172 1.00 37.97 375 LYS A O 1
ATOM 2973 N N . ARG A 1 376 ? -19.086 -0.545 -20.729 1.00 36.53 376 ARG A N 1
ATOM 2974 C CA . ARG A 1 376 ? -18.730 0.680 -19.999 1.00 36.53 376 ARG A CA 1
ATOM 2975 C C . ARG A 1 376 ? -18.322 0.305 -18.574 1.00 36.53 376 ARG A C 1
ATOM 2977 O O . ARG A 1 376 ? -19.181 0.065 -17.728 1.00 36.53 376 ARG A O 1
ATOM 2984 N N . LEU A 1 377 ? -17.020 0.263 -18.315 1.00 36.16 377 LEU A N 1
ATOM 2985 C CA . LEU A 1 377 ? -16.499 0.272 -16.965 1.00 36.16 377 LEU A CA 1
ATOM 2986 C C . LEU A 1 377 ? -16.760 1.690 -16.472 1.00 36.16 377 LEU A C 1
ATOM 2988 O O . LEU A 1 377 ? -16.023 2.619 -16.794 1.00 36.16 377 LEU A O 1
ATOM 2992 N N . LEU A 1 378 ? -17.855 1.865 -15.731 1.00 31.77 378 LEU A N 1
ATOM 2993 C CA . LEU A 1 378 ? -17.995 3.003 -14.835 1.00 31.77 378 LEU A CA 1
ATOM 2994 C C . LEU A 1 378 ? -16.892 2.832 -13.784 1.00 31.77 378 LEU A C 1
ATOM 2996 O O . LEU A 1 378 ? -17.063 2.157 -12.764 1.00 31.77 378 LEU A O 1
ATOM 3000 N N . ALA A 1 379 ? -15.705 3.338 -14.103 1.00 29.78 379 ALA A N 1
ATOM 3001 C CA . ALA A 1 379 ? -14.704 3.672 -13.116 1.00 29.78 379 ALA A CA 1
ATOM 3002 C C . ALA A 1 379 ? -15.247 4.909 -12.401 1.00 29.78 379 ALA A C 1
ATOM 3004 O O . ALA A 1 379 ? -15.091 6.033 -12.870 1.00 29.78 379 ALA A O 1
ATOM 3005 N N . THR A 1 380 ? -15.976 4.704 -11.306 1.00 31.48 380 THR A N 1
ATOM 3006 C CA . THR A 1 380 ? -16.231 5.797 -10.370 1.00 31.48 380 THR A CA 1
ATOM 3007 C C . THR A 1 380 ? -14.873 6.259 -9.826 1.00 31.48 380 THR A C 1
ATOM 3009 O O . THR A 1 380 ? -14.077 5.398 -9.446 1.00 31.48 380 THR A O 1
ATOM 3012 N N . PRO A 1 381 ? -14.565 7.569 -9.788 1.00 32.22 381 PRO A N 1
ATOM 3013 C CA . PRO A 1 381 ? -13.206 8.078 -9.566 1.00 32.22 381 PRO A CA 1
ATOM 3014 C C . PRO A 1 381 ? -12.527 7.757 -8.217 1.00 32.22 381 PRO A C 1
ATOM 3016 O O . PRO A 1 381 ? -11.489 8.347 -7.943 1.00 32.22 381 PRO A O 1
ATOM 3019 N N . LEU A 1 382 ? -13.063 6.897 -7.341 1.00 32.34 382 LEU A N 1
ATOM 3020 C CA . LEU A 1 382 ? -12.859 6.989 -5.883 1.00 32.34 382 LEU A CA 1
ATOM 3021 C C . LEU A 1 382 ? -11.968 5.940 -5.177 1.00 32.34 382 LEU A C 1
ATOM 3023 O O . LEU A 1 382 ? -11.791 6.058 -3.974 1.00 32.34 382 LEU A O 1
ATOM 3027 N N . ASP A 1 383 ? -11.319 4.999 -5.868 1.00 31.45 383 ASP A N 1
ATOM 3028 C CA . ASP A 1 383 ? -10.565 3.915 -5.195 1.00 31.45 383 ASP A CA 1
ATOM 3029 C C . ASP A 1 383 ? -9.074 4.258 -4.902 1.00 31.45 383 ASP A C 1
ATOM 3031 O O . ASP A 1 383 ? -8.219 4.027 -5.749 1.00 31.45 383 ASP A O 1
ATOM 3035 N N . HIS A 1 384 ? -8.739 4.775 -3.716 1.00 39.00 384 HIS A N 1
ATOM 3036 C CA . HIS A 1 384 ? -7.390 5.131 -3.230 1.00 39.00 384 HIS A CA 1
ATOM 3037 C C . HIS A 1 384 ? -6.388 4.004 -2.875 1.00 39.00 384 HIS A C 1
ATOM 3039 O O . HIS A 1 384 ? -6.748 2.866 -2.582 1.00 39.00 384 HIS A O 1
ATOM 3045 N N . TYR A 1 385 ? -5.101 4.394 -2.858 1.00 28.48 385 TYR A N 1
ATOM 3046 C CA . TYR A 1 385 ? -3.927 3.695 -2.320 1.00 28.48 385 TYR A CA 1
ATOM 3047 C C . TYR A 1 385 ? -2.982 4.735 -1.653 1.00 28.48 385 TYR A C 1
ATOM 3049 O O . TYR A 1 385 ? -2.519 5.646 -2.353 1.00 28.48 385 TYR A O 1
ATOM 3057 N N . PRO A 1 386 ? -2.632 4.647 -0.352 1.00 30.50 386 PRO A N 1
ATOM 3058 C CA . PRO A 1 386 ? -1.919 5.721 0.347 1.00 30.50 386 PRO A CA 1
ATOM 3059 C C . PRO A 1 386 ? -0.380 5.664 0.210 1.00 30.50 386 PRO A C 1
ATOM 3061 O O . PRO A 1 386 ? 0.222 4.612 -0.043 1.00 30.50 386 PRO A O 1
ATOM 3064 N N . ASP A 1 387 ? 0.265 6.830 0.351 1.00 27.67 387 ASP A N 1
ATOM 3065 C CA . ASP A 1 387 ? 1.715 7.015 0.530 1.00 27.67 387 ASP A CA 1
ATOM 3066 C C . ASP A 1 387 ? 2.063 7.085 2.021 1.00 27.67 387 ASP A C 1
ATOM 3068 O O . ASP A 1 387 ? 1.437 7.826 2.777 1.00 27.67 387 ASP A O 1
ATOM 3072 N N . ALA A 1 388 ? 3.069 6.317 2.445 1.00 28.30 388 ALA A N 1
ATOM 3073 C CA . ALA A 1 388 ? 3.693 6.492 3.751 1.00 28.30 388 ALA A CA 1
ATOM 3074 C C . ALA A 1 388 ? 4.843 7.495 3.589 1.00 28.30 388 ALA A C 1
ATOM 3076 O O . ALA A 1 388 ? 5.653 7.350 2.677 1.00 28.30 388 ALA A O 1
ATOM 3077 N N . GLY A 1 389 ? 4.854 8.522 4.440 1.00 26.77 389 GLY A N 1
ATOM 3078 C CA . GLY A 1 389 ? 5.743 9.679 4.364 1.00 26.77 389 GLY A CA 1
ATOM 3079 C C . GLY A 1 389 ? 7.227 9.341 4.215 1.00 26.77 389 GLY A C 1
ATOM 3080 O O . GLY A 1 389 ? 7.730 8.364 4.768 1.00 26.77 389 GLY A O 1
ATOM 3081 N N . ALA A 1 390 ? 7.902 10.189 3.443 1.00 26.00 390 ALA A N 1
ATOM 3082 C CA . ALA A 1 390 ? 9.348 10.287 3.403 1.00 26.00 390 ALA A CA 1
ATOM 3083 C C . ALA A 1 390 ? 9.850 10.804 4.754 1.00 26.00 390 ALA A C 1
ATOM 3085 O O . ALA A 1 390 ? 9.381 11.849 5.188 1.00 26.00 390 ALA A O 1
ATOM 3086 N N . ASP A 1 391 ? 10.810 10.109 5.364 1.00 26.00 391 ASP A N 1
ATOM 3087 C CA . ASP A 1 391 ? 11.620 10.675 6.439 1.00 26.00 391 ASP A CA 1
ATOM 3088 C C . ASP A 1 391 ? 13.079 10.240 6.339 1.00 26.00 391 ASP A C 1
ATOM 3090 O O . ASP A 1 391 ? 13.426 9.173 5.827 1.00 26.00 391 ASP A O 1
ATOM 3094 N N . GLN A 1 392 ? 13.911 11.182 6.764 1.00 26.34 392 GLN A N 1
ATOM 3095 C CA . GLN A 1 392 ? 15.322 11.347 6.475 1.00 26.34 392 GLN A CA 1
ATOM 3096 C C . GLN A 1 392 ? 16.201 10.389 7.285 1.00 26.34 392 GLN A C 1
ATOM 3098 O O . GLN A 1 392 ? 15.958 10.114 8.457 1.00 26.34 392 GLN A O 1
ATOM 3103 N N . ALA A 1 393 ? 17.260 9.908 6.638 1.00 21.86 393 ALA A N 1
ATOM 3104 C CA . ALA A 1 393 ? 18.323 9.141 7.263 1.00 21.86 393 ALA A CA 1
ATOM 3105 C C . ALA A 1 393 ? 19.280 10.066 8.032 1.00 21.86 393 ALA A C 1
ATOM 3107 O O . ALA A 1 393 ? 19.773 11.047 7.476 1.00 21.86 393 ALA A O 1
ATOM 3108 N N . THR A 1 394 ? 19.627 9.688 9.262 1.00 24.38 394 THR A N 1
ATOM 3109 C CA . THR A 1 394 ? 20.854 10.124 9.940 1.00 24.38 394 THR A CA 1
ATOM 3110 C C . THR A 1 394 ? 21.634 8.907 10.446 1.00 24.38 394 THR A C 1
ATOM 3112 O O . THR A 1 394 ? 21.069 7.914 10.899 1.00 24.38 394 THR A O 1
ATOM 3115 N N . GLN A 1 395 ? 22.950 8.977 10.239 1.00 24.67 395 GLN A N 1
ATOM 3116 C CA . GLN A 1 395 ? 23.973 7.942 10.420 1.00 24.67 395 GLN A CA 1
ATOM 3117 C C . GLN A 1 395 ? 24.376 7.729 11.891 1.00 24.67 395 GLN A C 1
ATOM 3119 O O . GLN A 1 395 ? 24.188 8.621 12.716 1.00 24.67 395 GLN A O 1
ATOM 3124 N N . GLY A 1 396 ? 25.027 6.591 12.182 1.00 23.03 396 GLY A N 1
ATOM 3125 C CA . GLY A 1 396 ? 25.778 6.380 13.427 1.00 23.03 396 GLY A CA 1
ATOM 3126 C C . GLY A 1 396 ? 26.302 4.952 13.645 1.00 23.03 396 GLY A C 1
ATOM 3127 O O . GLY A 1 396 ? 25.698 4.202 14.397 1.00 23.03 396 GLY A O 1
ATOM 3128 N N . ASP A 1 397 ? 27.406 4.629 12.965 1.00 23.84 397 ASP A N 1
ATOM 3129 C CA . ASP A 1 397 ? 28.555 3.765 13.308 1.00 23.84 397 ASP A CA 1
ATOM 3130 C C . ASP A 1 397 ? 28.473 2.333 13.892 1.00 23.84 397 ASP A C 1
ATOM 3132 O O . ASP A 1 397 ? 27.591 1.905 14.629 1.00 23.84 397 ASP A O 1
ATOM 3136 N N . ALA A 1 398 ? 29.506 1.583 13.491 1.00 24.25 398 ALA A N 1
ATOM 3137 C CA . ALA A 1 398 ? 29.732 0.148 13.597 1.00 24.25 398 ALA A CA 1
ATOM 3138 C C . ALA A 1 398 ? 30.488 -0.295 14.865 1.00 24.25 398 ALA A C 1
ATOM 3140 O O . ALA A 1 398 ? 31.349 0.436 15.341 1.00 24.25 398 ALA A O 1
ATOM 3141 N N . ALA A 1 399 ? 30.300 -1.555 15.295 1.00 22.95 399 ALA A N 1
ATOM 3142 C CA . ALA A 1 399 ? 31.371 -2.369 15.895 1.00 22.95 399 ALA A CA 1
ATOM 3143 C C . ALA A 1 399 ? 31.055 -3.885 15.949 1.00 22.95 399 ALA A C 1
ATOM 3145 O O . ALA A 1 399 ? 30.062 -4.327 16.517 1.00 22.95 399 ALA A O 1
ATOM 3146 N N . THR A 1 400 ? 31.956 -4.640 15.316 1.00 22.98 400 THR A N 1
ATOM 3147 C CA . THR A 1 400 ? 32.511 -5.989 15.574 1.00 22.98 400 THR A CA 1
ATOM 3148 C C . THR A 1 400 ? 31.897 -6.952 16.602 1.00 22.98 400 THR A C 1
ATOM 3150 O O . THR A 1 400 ? 31.724 -6.637 17.774 1.00 22.98 400 THR A O 1
ATOM 3153 N N . ALA A 1 401 ? 31.765 -8.209 16.164 1.00 24.64 401 ALA A N 1
ATOM 3154 C CA . ALA A 1 401 ? 31.474 -9.389 16.973 1.00 24.64 401 ALA A CA 1
ATOM 3155 C C . ALA A 1 401 ? 32.732 -9.993 17.626 1.00 24.64 401 ALA A C 1
ATOM 3157 O O . ALA A 1 401 ? 33.731 -10.204 16.939 1.00 24.64 401 ALA A O 1
ATOM 3158 N N . THR A 1 402 ? 32.620 -10.405 18.892 1.00 23.20 402 THR A N 1
ATOM 3159 C CA . THR A 1 402 ? 33.398 -11.502 19.494 1.00 23.20 402 THR A CA 1
ATOM 3160 C C . THR A 1 402 ? 32.540 -12.273 20.505 1.00 23.20 402 THR A C 1
ATOM 3162 O O . THR A 1 402 ? 31.643 -11.731 21.143 1.00 23.20 402 THR A O 1
ATOM 3165 N N . SER A 1 403 ? 32.794 -13.577 20.580 1.00 30.00 403 SER A N 1
ATOM 3166 C CA . SER A 1 403 ? 32.124 -14.595 21.390 1.00 30.00 403 SER A CA 1
ATOM 3167 C C . SER A 1 403 ? 32.541 -14.569 22.863 1.00 30.00 403 SER A C 1
ATOM 3169 O O . SER A 1 403 ? 33.740 -14.597 23.120 1.00 30.00 403 SER A O 1
ATOM 3171 N N . ASP A 1 404 ? 31.592 -14.676 23.800 1.00 24.80 404 ASP A N 1
ATOM 3172 C CA . ASP A 1 404 ? 31.726 -15.600 24.937 1.00 24.80 404 ASP A CA 1
ATOM 3173 C C . ASP A 1 404 ? 30.406 -15.822 25.694 1.00 24.80 404 ASP A C 1
ATOM 3175 O O . ASP A 1 404 ? 29.557 -14.942 25.818 1.00 24.80 404 ASP A O 1
ATOM 3179 N N . SER A 1 405 ? 30.215 -17.053 26.162 1.00 36.00 405 SER A N 1
ATOM 3180 C CA . SER A 1 405 ? 28.984 -17.574 26.752 1.00 36.00 405 SER A CA 1
ATOM 3181 C C . SER A 1 405 ? 28.825 -17.214 28.233 1.00 36.00 405 SER A C 1
ATOM 3183 O O . SER A 1 405 ? 29.538 -17.763 29.072 1.00 36.00 405 SER A O 1
ATOM 3185 N N . ARG A 1 406 ? 27.817 -16.394 28.554 1.00 26.36 406 ARG A N 1
ATOM 3186 C CA . ARG A 1 406 ? 27.059 -16.336 29.823 1.00 26.36 406 ARG A CA 1
ATOM 3187 C C . ARG A 1 406 ? 25.711 -15.671 29.514 1.00 26.36 406 ARG A C 1
ATOM 3189 O O . ARG A 1 406 ? 25.666 -14.736 28.726 1.00 26.36 406 ARG A O 1
ATOM 3196 N N . ALA A 1 407 ? 24.608 -16.196 30.050 1.00 32.38 407 ALA A N 1
ATOM 3197 C CA . ALA A 1 407 ? 23.274 -15.650 29.795 1.00 32.38 407 ALA A CA 1
ATOM 3198 C C . ALA A 1 407 ? 23.149 -14.250 30.420 1.00 32.38 407 ALA A C 1
ATOM 3200 O O . ALA A 1 407 ? 22.946 -14.126 31.626 1.00 32.38 407 ALA A O 1
ATOM 3201 N N . GLU A 1 408 ? 23.305 -13.212 29.600 1.00 25.33 408 GLU A N 1
ATOM 3202 C CA . GLU A 1 408 ? 22.994 -11.834 29.972 1.00 25.33 408 GLU A CA 1
ATOM 3203 C C . GLU A 1 408 ? 21.483 -11.561 29.862 1.00 25.33 408 GLU A C 1
ATOM 3205 O O . GLU A 1 408 ? 20.817 -12.126 28.983 1.00 25.33 408 GLU A O 1
ATOM 3210 N N . PRO A 1 409 ? 20.917 -10.694 30.724 1.00 28.44 409 PRO A N 1
ATOM 3211 C CA . PRO A 1 409 ? 19.559 -10.199 30.540 1.00 28.44 409 PRO A CA 1
ATOM 3212 C C . PRO A 1 409 ? 19.477 -9.492 29.185 1.00 28.44 409 PRO A C 1
ATOM 3214 O O . PRO A 1 409 ? 20.331 -8.674 28.849 1.00 28.44 409 PRO A O 1
ATOM 3217 N N . ALA A 1 410 ? 18.466 -9.831 28.384 1.00 34.81 410 ALA A N 1
ATOM 3218 C CA . ALA A 1 410 ? 18.297 -9.259 27.056 1.00 34.81 410 ALA A CA 1
ATOM 3219 C C . ALA A 1 410 ? 18.201 -7.727 27.146 1.00 34.81 410 ALA A C 1
ATOM 3221 O O . ALA A 1 410 ? 17.172 -7.190 27.550 1.00 34.81 410 ALA A O 1
ATOM 3222 N N . GLN A 1 411 ? 19.268 -7.027 26.756 1.00 36.16 411 GLN A N 1
ATOM 3223 C CA . GLN A 1 411 ? 19.229 -5.584 26.560 1.00 36.16 411 GLN A CA 1
ATOM 3224 C C . GLN A 1 411 ? 18.270 -5.288 25.402 1.00 36.16 411 GLN A C 1
ATOM 3226 O O . GLN A 1 411 ? 18.419 -5.800 24.287 1.00 36.16 411 GLN A O 1
ATOM 3231 N N . PHE A 1 412 ? 17.228 -4.508 25.691 1.00 46.50 412 PHE A N 1
ATOM 3232 C CA . PHE A 1 412 ? 16.270 -4.054 24.691 1.00 46.50 412 PHE A CA 1
ATOM 3233 C C . PHE A 1 412 ? 16.982 -3.177 23.649 1.00 46.50 412 PHE A C 1
ATOM 3235 O O . PHE A 1 412 ? 17.936 -2.482 23.997 1.00 46.50 412 PHE A O 1
ATOM 3242 N N . PRO A 1 413 ? 16.528 -3.151 22.381 1.00 38.94 413 PRO A N 1
ATOM 3243 C CA . PRO A 1 413 ? 17.071 -2.220 21.400 1.00 38.94 413 PRO A CA 1
ATOM 3244 C C . PRO A 1 413 ? 16.934 -0.786 21.941 1.00 38.94 413 PRO A C 1
ATOM 3246 O O . PRO A 1 413 ? 15.802 -0.387 22.256 1.00 38.94 413 PRO A O 1
ATOM 3249 N N . PRO A 1 414 ? 18.030 -0.013 22.052 1.00 41.75 414 PRO A N 1
ATOM 3250 C CA . PRO A 1 414 ? 17.961 1.382 22.470 1.00 41.75 414 PRO A CA 1
ATOM 3251 C C . PRO A 1 414 ? 16.943 2.143 21.605 1.00 41.75 414 PRO A C 1
ATOM 3253 O O . PRO A 1 414 ? 16.940 2.011 20.382 1.00 41.75 414 PRO A O 1
ATOM 3256 N N . GLY A 1 415 ? 16.037 2.900 22.234 1.00 50.66 415 GLY A N 1
ATOM 3257 C CA . GLY A 1 415 ? 15.071 3.757 21.530 1.00 50.66 415 GLY A CA 1
ATOM 3258 C C . GLY A 1 415 ? 13.763 3.098 21.056 1.00 50.66 415 GLY A C 1
ATOM 3259 O O . GLY A 1 415 ? 13.002 3.716 20.309 1.00 50.66 415 GLY A O 1
ATOM 3260 N N . SER A 1 416 ? 13.443 1.863 21.466 1.00 63.50 416 SER A N 1
ATOM 3261 C CA . SER A 1 416 ? 12.171 1.230 21.078 1.00 63.50 416 SER A CA 1
ATOM 3262 C C . SER A 1 416 ? 10.952 1.834 21.791 1.00 63.50 416 SER A C 1
ATOM 3264 O O . SER A 1 416 ? 10.722 1.569 22.965 1.00 63.50 416 SER A O 1
ATOM 3266 N N . LYS A 1 417 ? 10.054 2.502 21.056 1.00 66.12 417 LYS A N 1
ATOM 3267 C CA . LYS A 1 417 ? 8.773 3.020 21.601 1.00 66.12 417 LYS A CA 1
ATOM 3268 C C . LYS A 1 417 ? 7.846 1.935 22.180 1.00 66.12 417 LYS A C 1
ATOM 3270 O O . LYS A 1 417 ? 6.900 2.243 22.898 1.00 66.12 417 LYS A O 1
ATOM 3275 N N . ARG A 1 418 ? 8.046 0.663 21.801 1.00 66.00 418 ARG A N 1
ATOM 3276 C CA . ARG A 1 418 ? 7.194 -0.468 22.221 1.00 66.00 418 ARG A CA 1
ATOM 3277 C C . ARG A 1 418 ? 7.702 -1.197 23.463 1.00 66.00 418 ARG A C 1
ATOM 3279 O O . ARG A 1 418 ? 6.889 -1.841 24.118 1.00 66.00 418 ARG A O 1
ATOM 3286 N N . TYR A 1 419 ? 9.002 -1.120 23.745 1.00 76.19 419 TYR A N 1
ATOM 3287 C CA . TYR A 1 419 ? 9.653 -1.922 24.789 1.00 76.19 419 TYR A CA 1
ATOM 3288 C C . TYR A 1 419 ? 10.692 -1.153 25.618 1.00 76.19 419 TYR A C 1
ATOM 3290 O O . TYR A 1 419 ? 11.276 -1.732 26.521 1.00 76.19 419 TYR A O 1
ATOM 3298 N N . GLY A 1 420 ? 10.955 0.114 25.297 1.00 78.81 420 GLY A N 1
ATOM 3299 C CA . GLY A 1 420 ? 11.860 0.985 26.042 1.00 78.81 420 GLY A CA 1
ATOM 3300 C C . GLY A 1 420 ? 11.157 1.760 27.163 1.00 78.81 420 GLY A C 1
ATOM 3301 O O . GLY A 1 420 ? 9.996 1.453 27.475 1.00 78.81 420 GLY A O 1
ATOM 3302 N N . PRO A 1 421 ? 11.835 2.789 27.707 1.00 84.38 421 PRO A N 1
ATOM 3303 C CA . PRO A 1 421 ? 11.311 3.693 28.725 1.00 84.38 421 PRO A CA 1
ATOM 3304 C C . PRO A 1 421 ? 9.861 4.107 28.487 1.00 84.38 421 PRO A C 1
ATOM 3306 O O . PRO A 1 421 ? 9.510 4.443 27.361 1.00 84.38 421 PRO A O 1
ATOM 3309 N N . GLY A 1 422 ? 9.003 4.060 29.499 1.00 85.38 422 GLY A N 1
ATOM 3310 C CA . GLY A 1 422 ? 7.607 4.496 29.424 1.00 85.38 422 GLY A CA 1
ATOM 3311 C C . GLY A 1 422 ? 6.666 3.603 28.612 1.00 85.38 422 GLY A C 1
ATOM 3312 O O . GLY A 1 422 ? 5.475 3.906 28.484 1.00 85.38 422 GLY A O 1
ATOM 3313 N N . SER A 1 423 ? 7.164 2.508 28.034 1.00 87.81 423 SER A N 1
ATOM 3314 C CA . SER A 1 423 ? 6.324 1.545 27.325 1.00 87.81 423 SER A CA 1
ATOM 3315 C C . SER A 1 423 ? 5.455 0.744 28.297 1.00 87.81 423 SER A C 1
ATOM 3317 O O . SER A 1 423 ? 5.804 0.537 29.453 1.00 87.81 423 SER A O 1
ATOM 3319 N N . THR A 1 424 ? 4.330 0.200 27.814 1.00 88.19 424 THR A N 1
ATOM 3320 C CA . THR A 1 424 ? 3.490 -0.696 28.640 1.00 88.19 424 THR A CA 1
ATOM 3321 C C . THR A 1 424 ? 4.264 -1.904 29.161 1.00 88.19 424 THR A C 1
ATOM 3323 O O . THR A 1 424 ? 3.961 -2.408 30.235 1.00 88.19 424 THR A O 1
ATOM 3326 N N . HIS A 1 425 ? 5.259 -2.361 28.402 1.00 88.25 425 HIS A N 1
ATOM 3327 C CA . HIS A 1 425 ? 6.095 -3.484 28.788 1.00 88.25 425 HIS A CA 1
ATOM 3328 C C . HIS A 1 425 ? 6.956 -3.154 30.006 1.00 88.25 425 HIS A C 1
ATOM 3330 O O . HIS A 1 425 ? 6.953 -3.906 30.971 1.00 88.25 425 HIS A O 1
ATOM 3336 N N . GLU A 1 426 ? 7.641 -2.012 29.976 1.00 89.12 426 GLU A N 1
ATOM 3337 C CA . GLU A 1 426 ? 8.480 -1.566 31.084 1.00 89.12 426 GLU A CA 1
ATOM 3338 C C . GLU A 1 426 ? 7.640 -1.218 32.319 1.00 89.12 426 GLU A C 1
ATOM 3340 O O . GLU A 1 426 ? 7.940 -1.699 33.407 1.00 89.12 426 GLU A O 1
ATOM 3345 N N . CYS A 1 427 ? 6.532 -0.482 32.154 1.00 93.44 427 CYS A N 1
ATOM 3346 C CA . CYS A 1 427 ? 5.615 -0.196 33.261 1.00 93.44 427 CYS A CA 1
ATOM 3347 C C . CYS A 1 427 ? 5.151 -1.486 33.956 1.00 93.44 427 CYS A C 1
ATOM 3349 O O . CYS A 1 427 ? 5.088 -1.541 35.180 1.00 93.44 427 CYS A O 1
ATOM 3351 N N . LEU A 1 428 ? 4.840 -2.533 33.181 1.00 93.75 428 LEU A N 1
ATOM 3352 C CA . LEU A 1 428 ? 4.418 -3.820 33.728 1.00 93.75 428 LEU A CA 1
ATOM 3353 C C . LEU A 1 428 ? 5.566 -4.570 34.412 1.00 93.75 428 LEU A C 1
ATOM 3355 O O . LEU A 1 428 ? 5.344 -5.151 35.467 1.00 93.75 428 LEU A O 1
ATOM 3359 N N . ALA A 1 429 ? 6.777 -4.545 33.851 1.00 92.62 429 ALA A N 1
ATOM 3360 C CA . ALA A 1 429 ? 7.960 -5.128 34.487 1.00 92.62 429 ALA A CA 1
ATOM 3361 C C . ALA A 1 429 ? 8.221 -4.495 35.863 1.00 92.62 429 ALA A C 1
ATOM 3363 O O . ALA A 1 429 ? 8.345 -5.210 36.855 1.00 92.62 429 ALA A O 1
ATOM 3364 N N . ASN A 1 430 ? 8.192 -3.161 35.932 1.00 93.56 430 ASN A N 1
ATOM 3365 C CA . ASN A 1 430 ? 8.363 -2.412 37.177 1.00 93.56 430 ASN A CA 1
ATOM 3366 C C . ASN A 1 430 ? 7.244 -2.726 38.183 1.00 93.56 430 ASN A C 1
ATOM 3368 O O . ASN A 1 430 ? 7.504 -2.899 39.371 1.00 93.56 430 ASN A O 1
ATOM 3372 N N . ALA A 1 431 ? 5.998 -2.843 37.713 1.00 95.94 431 ALA A N 1
ATOM 3373 C CA . ALA A 1 431 ? 4.862 -3.197 38.559 1.00 95.94 431 ALA A CA 1
ATOM 3374 C C . ALA A 1 431 ? 4.965 -4.622 39.132 1.00 95.94 431 ALA A C 1
ATOM 3376 O O . ALA A 1 431 ? 4.635 -4.822 40.302 1.00 95.94 431 ALA A O 1
ATOM 3377 N N . LEU A 1 432 ? 5.429 -5.591 38.332 1.00 96.12 432 LEU A N 1
ATOM 3378 C CA . LEU A 1 432 ? 5.684 -6.970 38.766 1.00 96.12 432 LEU A CA 1
ATOM 3379 C C . LEU A 1 432 ? 6.795 -7.014 39.819 1.00 96.12 432 LEU A C 1
ATOM 3381 O O . LEU A 1 432 ? 6.622 -7.640 40.863 1.00 96.12 432 LEU A O 1
ATOM 3385 N N . GLU A 1 433 ? 7.897 -6.300 39.579 1.00 95.31 433 GLU A N 1
ATOM 3386 C CA . GLU A 1 433 ? 9.016 -6.199 40.518 1.00 95.31 433 GLU A CA 1
ATOM 3387 C C . GLU A 1 433 ? 8.587 -5.581 41.853 1.00 95.31 433 GLU A C 1
ATOM 3389 O O . GLU A 1 433 ? 8.837 -6.160 42.910 1.00 95.31 433 GLU A O 1
ATOM 3394 N N . ALA A 1 434 ? 7.849 -4.466 41.813 1.00 95.69 434 ALA A N 1
ATOM 3395 C CA . ALA A 1 434 ? 7.335 -3.788 43.003 1.00 95.69 434 ALA A CA 1
ATOM 3396 C C . ALA A 1 434 ? 6.393 -4.665 43.850 1.00 95.69 434 ALA A C 1
ATOM 3398 O O . ALA A 1 434 ? 6.275 -4.460 45.057 1.00 95.69 434 ALA A O 1
ATOM 3399 N N . ARG A 1 435 ? 5.736 -5.655 43.231 1.00 96.56 435 ARG A N 1
ATOM 3400 C CA . ARG A 1 435 ? 4.825 -6.611 43.887 1.00 96.56 435 ARG A CA 1
ATOM 3401 C C . ARG A 1 435 ? 5.492 -7.948 44.209 1.00 96.56 435 ARG A C 1
ATOM 3403 O O . ARG A 1 435 ? 4.822 -8.878 44.649 1.00 96.56 435 ARG A O 1
ATOM 3410 N N . GLY A 1 436 ? 6.805 -8.057 43.999 1.00 95.25 436 GLY A N 1
ATOM 3411 C CA . GLY A 1 436 ? 7.570 -9.270 44.276 1.00 95.25 436 GLY A CA 1
ATOM 3412 C C . GLY A 1 436 ? 7.194 -10.456 43.385 1.00 95.25 436 GLY A C 1
ATOM 3413 O O . GLY A 1 436 ? 7.417 -11.598 43.780 1.00 95.25 436 GLY A O 1
ATOM 3414 N N . VAL A 1 437 ? 6.620 -10.210 42.202 1.00 95.69 437 VAL A N 1
ATOM 3415 C CA . VAL A 1 437 ? 6.255 -11.253 41.237 1.00 95.69 437 VAL A CA 1
ATOM 3416 C C . VAL A 1 437 ? 7.446 -11.512 40.310 1.00 95.69 437 VAL A C 1
ATOM 3418 O O . VAL A 1 437 ? 7.802 -10.636 39.515 1.00 95.69 437 VAL A O 1
ATOM 3421 N N . PRO A 1 438 ? 8.065 -12.708 40.348 1.00 93.69 438 PRO A N 1
ATOM 3422 C CA . PRO A 1 438 ? 9.166 -13.029 39.453 1.00 93.69 438 PRO A CA 1
ATOM 3423 C C . PRO A 1 438 ? 8.712 -13.025 37.992 1.00 93.69 438 PRO A C 1
ATOM 3425 O O . PRO A 1 438 ? 7.676 -13.597 37.640 1.00 93.69 438 PRO A O 1
ATOM 3428 N N . TYR A 1 439 ? 9.527 -12.433 37.124 1.00 94.00 439 TYR A N 1
ATOM 3429 C CA . TYR A 1 439 ? 9.283 -12.415 35.688 1.00 94.00 439 TYR A CA 1
ATOM 3430 C C . TYR A 1 439 ? 10.568 -12.655 34.895 1.00 94.00 439 TYR A C 1
ATOM 3432 O O . TYR A 1 439 ? 11.682 -12.531 35.399 1.00 94.00 439 TYR A O 1
ATOM 3440 N N . SER A 1 440 ? 10.409 -13.003 33.621 1.00 91.31 440 SER A N 1
ATOM 3441 C CA . SER A 1 440 ? 11.502 -13.101 32.655 1.00 91.31 440 SER A CA 1
ATOM 3442 C C . SER A 1 440 ? 11.147 -12.354 31.375 1.00 91.31 440 SER A C 1
ATOM 3444 O O . SER A 1 440 ? 10.033 -12.475 30.861 1.00 91.31 440 SER A O 1
ATOM 3446 N N . ALA A 1 441 ? 12.098 -11.586 30.850 1.00 86.56 441 ALA A N 1
ATOM 3447 C CA . ALA A 1 441 ? 11.983 -10.937 29.550 1.00 86.56 441 ALA A CA 1
ATOM 3448 C C . ALA A 1 441 ? 12.620 -11.814 28.462 1.00 86.56 441 ALA A C 1
ATOM 3450 O O . ALA A 1 441 ? 13.654 -12.448 28.670 1.00 86.56 441 ALA A O 1
ATOM 3451 N N . GLY A 1 442 ? 12.011 -11.866 27.281 1.00 84.06 442 GLY A N 1
ATOM 3452 C CA . GLY A 1 442 ? 12.554 -12.615 26.151 1.00 84.06 442 GLY A CA 1
ATOM 3453 C C . GLY A 1 442 ? 11.635 -12.567 24.942 1.00 84.06 442 GLY A C 1
ATOM 3454 O O . GLY A 1 442 ? 10.873 -11.624 24.770 1.00 84.06 442 GLY A O 1
ATOM 3455 N N . LYS A 1 443 ? 11.681 -13.596 24.092 1.00 81.88 443 LYS A N 1
ATOM 3456 C CA . LYS A 1 443 ? 10.725 -13.760 22.987 1.00 81.88 443 LYS A CA 1
ATOM 3457 C C . LYS A 1 443 ? 9.706 -14.838 23.313 1.00 81.88 443 LYS A C 1
ATOM 3459 O O . LYS A 1 443 ? 10.106 -15.888 23.812 1.00 81.88 443 LYS A O 1
ATOM 3464 N N . ALA A 1 444 ? 8.435 -14.621 22.991 1.00 78.56 444 ALA A N 1
ATOM 3465 C CA . ALA A 1 444 ? 7.369 -15.619 23.037 1.00 78.56 444 ALA A CA 1
ATOM 3466 C C . ALA A 1 444 ? 6.701 -15.778 21.669 1.00 78.56 444 ALA A C 1
ATOM 3468 O O . ALA A 1 444 ? 6.580 -14.815 20.912 1.00 78.56 444 ALA A O 1
ATOM 3469 N N . THR A 1 445 ? 6.279 -17.002 21.353 1.00 79.06 445 THR A N 1
ATOM 3470 C CA . THR A 1 445 ? 5.479 -17.279 20.159 1.00 79.06 445 THR A CA 1
ATOM 3471 C C . THR A 1 445 ? 4.021 -17.007 20.490 1.00 79.06 445 THR A C 1
ATOM 3473 O O . THR A 1 445 ? 3.405 -17.752 21.244 1.00 79.06 445 THR A O 1
ATOM 3476 N N . ILE A 1 446 ? 3.473 -15.929 19.939 1.00 75.12 446 ILE A N 1
ATOM 3477 C CA . ILE A 1 446 ? 2.073 -15.538 20.115 1.00 75.12 446 ILE A CA 1
ATOM 3478 C C . ILE A 1 446 ? 1.447 -15.495 18.728 1.00 75.12 446 ILE A C 1
ATOM 3480 O O . ILE A 1 446 ? 1.897 -14.717 17.882 1.00 75.12 446 ILE A O 1
ATOM 3484 N N . ARG A 1 447 ? 0.420 -16.326 18.495 1.00 71.06 447 ARG A N 1
ATOM 3485 C CA . ARG A 1 447 ? -0.250 -16.470 17.186 1.00 71.06 447 ARG A CA 1
ATOM 3486 C C . ARG A 1 447 ? 0.761 -16.680 16.045 1.00 71.06 447 ARG A C 1
ATOM 3488 O O . ARG A 1 447 ? 0.804 -15.897 15.097 1.00 71.06 447 ARG A O 1
ATOM 3495 N N . ASP A 1 448 ? 1.632 -17.676 16.209 1.00 71.44 448 ASP A N 1
ATOM 3496 C CA . ASP A 1 448 ? 2.668 -18.087 15.244 1.00 71.44 448 ASP A CA 1
ATOM 3497 C C . ASP A 1 448 ? 3.747 -17.037 14.926 1.00 71.44 448 ASP A C 1
ATOM 3499 O O . ASP A 1 448 ? 4.498 -17.163 13.959 1.00 71.44 448 ASP A O 1
ATOM 3503 N N . ARG A 1 449 ? 3.870 -15.993 15.755 1.00 70.81 449 ARG A N 1
ATOM 3504 C CA . ARG A 1 449 ? 4.889 -14.945 15.608 1.00 70.81 449 ARG A CA 1
ATOM 3505 C C . ARG A 1 449 ? 5.753 -14.852 16.853 1.00 70.81 449 ARG A C 1
ATOM 3507 O O . ARG A 1 449 ? 5.233 -14.727 17.959 1.00 70.81 449 ARG A O 1
ATOM 3514 N N . SER A 1 450 ? 7.070 -14.856 16.664 1.00 78.56 450 SER A N 1
ATOM 3515 C CA . SER A 1 450 ? 8.035 -14.602 17.737 1.00 78.56 450 SER A CA 1
ATOM 3516 C C . SER A 1 450 ? 8.076 -13.105 18.054 1.00 78.56 450 SER A C 1
ATOM 3518 O O . SER A 1 450 ? 8.443 -12.300 17.197 1.00 78.56 450 SER A O 1
ATOM 3520 N N . GLN A 1 451 ? 7.675 -12.723 19.266 1.00 79.50 451 GLN A N 1
ATOM 3521 C CA . GLN A 1 451 ? 7.557 -11.328 19.700 1.00 79.50 451 GLN A CA 1
ATOM 3522 C C . GLN A 1 451 ? 8.230 -11.122 21.061 1.00 79.50 451 GLN A C 1
ATOM 3524 O O . GLN A 1 451 ? 8.203 -12.046 21.876 1.00 79.50 451 GLN A O 1
ATOM 3529 N N . PRO A 1 452 ? 8.816 -9.943 21.341 1.00 83.00 452 PRO A N 1
ATOM 3530 C CA . PRO A 1 452 ? 9.272 -9.614 22.686 1.00 83.00 452 PRO A CA 1
ATOM 3531 C C . PRO A 1 452 ? 8.125 -9.711 23.699 1.00 83.00 452 PRO A C 1
ATOM 3533 O O . PRO A 1 452 ? 6.998 -9.286 23.421 1.00 83.00 452 PRO A O 1
ATOM 3536 N N . ALA A 1 453 ? 8.404 -10.325 24.842 1.00 88.88 453 ALA A N 1
ATOM 3537 C CA . ALA A 1 453 ? 7.411 -10.699 25.831 1.00 88.88 453 ALA A CA 1
ATOM 3538 C C . ALA A 1 453 ? 7.991 -10.716 27.256 1.00 88.88 453 ALA A C 1
ATOM 3540 O O . ALA A 1 453 ? 9.143 -11.115 27.446 1.00 88.88 453 ALA A O 1
ATOM 3541 N N . LEU A 1 454 ? 7.151 -10.377 28.239 1.00 91.25 454 LEU A N 1
ATOM 3542 C CA . LEU A 1 454 ? 7.366 -10.716 29.645 1.00 91.25 454 LEU A CA 1
ATOM 3543 C C . LEU A 1 454 ? 6.621 -12.010 29.926 1.00 91.25 454 LEU A C 1
ATOM 3545 O O . LEU A 1 454 ? 5.475 -12.158 29.503 1.00 91.25 454 LEU A O 1
ATOM 3549 N N . ARG A 1 455 ? 7.252 -12.924 30.655 1.00 92.94 455 ARG A N 1
ATOM 3550 C CA . ARG A 1 455 ? 6.613 -14.119 31.203 1.00 92.94 455 ARG A CA 1
ATOM 3551 C C . ARG A 1 455 ? 6.667 -14.069 32.712 1.00 92.94 455 ARG A C 1
ATOM 3553 O O . ARG A 1 455 ? 7.738 -13.832 33.262 1.00 92.94 455 ARG A O 1
ATOM 3560 N N . PHE A 1 456 ? 5.545 -14.332 33.353 1.00 94.75 456 PHE A N 1
ATOM 3561 C CA . PHE A 1 456 ? 5.418 -14.353 34.806 1.00 94.75 456 PHE A CA 1
ATOM 3562 C C . PHE A 1 456 ? 4.305 -15.323 35.195 1.00 94.75 456 PHE A C 1
ATOM 3564 O O . PHE A 1 456 ? 3.491 -15.703 34.358 1.00 94.75 456 PHE A O 1
ATOM 3571 N N . THR A 1 457 ? 4.295 -15.769 36.446 1.00 94.19 457 THR A N 1
ATOM 3572 C CA . THR A 1 457 ? 3.269 -16.686 36.961 1.00 94.19 457 THR A CA 1
ATOM 3573 C C . THR A 1 457 ? 2.651 -16.082 38.209 1.00 94.19 457 THR A C 1
ATOM 3575 O O . THR A 1 457 ? 3.377 -15.638 39.095 1.00 94.19 457 THR A O 1
ATOM 3578 N N . ILE A 1 458 ? 1.322 -16.054 38.262 1.00 93.88 458 ILE A N 1
ATOM 3579 C CA . ILE A 1 458 ? 0.537 -15.568 39.403 1.00 93.88 458 ILE A CA 1
ATOM 3580 C C . ILE A 1 458 ? -0.583 -16.581 39.648 1.00 93.88 458 ILE A C 1
ATOM 3582 O O . ILE A 1 458 ? -1.262 -16.955 38.697 1.00 93.88 458 ILE A O 1
ATOM 3586 N N . ASN A 1 459 ? -0.778 -17.021 40.898 1.00 91.00 459 ASN A N 1
ATOM 3587 C CA . ASN A 1 459 ? -1.817 -17.989 41.290 1.00 91.00 459 ASN A CA 1
ATOM 3588 C C . ASN A 1 459 ? -1.856 -19.248 40.400 1.00 91.00 459 ASN A C 1
ATOM 3590 O O . ASN A 1 459 ? -2.923 -19.662 39.953 1.00 91.00 459 ASN A O 1
ATOM 3594 N N . ASP A 1 460 ? -0.681 -19.812 40.103 1.00 89.25 460 ASP A N 1
ATOM 3595 C CA . ASP A 1 460 ? -0.486 -20.962 39.202 1.00 89.25 460 ASP A CA 1
ATOM 3596 C C . ASP A 1 460 ? -0.920 -20.734 37.740 1.00 89.25 460 ASP A C 1
ATOM 3598 O O . ASP A 1 460 ? -0.958 -21.669 36.943 1.00 89.25 460 ASP A O 1
ATOM 3602 N N . ILE A 1 461 ? -1.183 -19.484 37.347 1.00 92.00 461 ILE A N 1
ATOM 3603 C CA . ILE A 1 461 ? -1.525 -19.108 35.975 1.00 92.00 461 ILE A CA 1
ATOM 3604 C C . ILE A 1 461 ? -0.276 -18.541 35.281 1.00 92.00 461 ILE A C 1
ATOM 3606 O O . ILE A 1 461 ? 0.244 -17.497 35.696 1.00 92.00 461 ILE A O 1
ATOM 3610 N N . PRO A 1 462 ? 0.221 -19.186 34.211 1.00 93.44 462 PRO A N 1
ATOM 3611 C CA . PRO A 1 462 ? 1.341 -18.680 33.427 1.00 93.44 462 PRO A CA 1
ATOM 3612 C C . PRO A 1 462 ? 0.883 -17.579 32.464 1.00 93.44 462 PRO A C 1
ATOM 3614 O O . PRO A 1 462 ? 0.197 -17.839 31.471 1.00 93.44 462 PRO A O 1
ATOM 3617 N N . TYR A 1 463 ? 1.320 -16.348 32.713 1.00 94.25 463 TYR A N 1
ATOM 3618 C CA . TYR A 1 463 ? 1.020 -15.184 31.888 1.00 94.25 463 TYR A CA 1
ATOM 3619 C C . TYR A 1 463 ? 2.149 -14.842 30.915 1.00 94.25 463 TYR A C 1
ATOM 3621 O O . TYR A 1 463 ? 3.340 -15.037 31.176 1.00 94.25 463 TYR A O 1
ATOM 3629 N N . VAL A 1 464 ? 1.753 -14.258 29.786 1.00 92.25 464 VAL A N 1
ATOM 3630 C CA . VAL A 1 464 ? 2.639 -13.656 28.793 1.00 92.25 464 VAL A CA 1
ATOM 3631 C C . VAL A 1 464 ? 2.112 -12.263 28.466 1.00 92.25 464 VAL A C 1
ATOM 3633 O O . VAL A 1 464 ? 0.962 -12.122 28.071 1.00 92.25 464 VAL A O 1
ATOM 3636 N N . SER A 1 465 ? 2.933 -11.222 28.581 1.00 90.25 465 SER A N 1
ATOM 3637 C CA . SER A 1 465 ? 2.573 -9.865 28.145 1.00 90.25 465 SER A CA 1
ATOM 3638 C C . SER A 1 465 ? 3.370 -9.470 26.911 1.00 90.25 465 SER A C 1
ATOM 3640 O O . SER A 1 465 ? 4.598 -9.568 26.906 1.00 90.25 465 SER A O 1
ATOM 3642 N N . SER A 1 466 ? 2.689 -9.014 25.859 1.00 86.56 466 SER A N 1
ATOM 3643 C CA . SER A 1 466 ? 3.321 -8.529 24.628 1.00 86.56 466 SER A CA 1
ATOM 3644 C C . SER A 1 466 ? 2.442 -7.490 23.934 1.00 86.56 466 SER A C 1
ATOM 3646 O O . SER A 1 466 ? 1.227 -7.652 23.842 1.00 86.56 466 SER A O 1
ATOM 3648 N N . GLY A 1 467 ? 3.047 -6.403 23.441 1.00 72.00 467 GLY A N 1
ATOM 3649 C CA . GLY A 1 467 ? 2.333 -5.383 22.663 1.00 72.00 467 GLY A CA 1
ATOM 3650 C C . GLY A 1 467 ? 1.156 -4.719 23.392 1.00 72.00 467 GLY A C 1
ATOM 3651 O O . GLY A 1 467 ? 0.170 -4.389 22.743 1.00 72.00 467 GLY A O 1
ATOM 3652 N N . ALA A 1 468 ? 1.264 -4.540 24.715 1.00 80.38 468 ALA A N 1
ATOM 3653 C CA . ALA A 1 468 ? 0.222 -4.023 25.615 1.00 80.38 468 ALA A CA 1
ATOM 3654 C C . ALA A 1 468 ? -0.999 -4.938 25.838 1.00 80.38 468 ALA A C 1
ATOM 3656 O O . ALA A 1 468 ? -1.980 -4.491 26.425 1.00 80.38 468 ALA A O 1
ATOM 3657 N N . VAL A 1 469 ? -0.931 -6.202 25.409 1.00 87.94 469 VAL A N 1
ATOM 3658 C CA . VAL A 1 469 ? -1.959 -7.223 25.656 1.00 87.94 469 VAL A CA 1
ATOM 3659 C C . VAL A 1 469 ? -1.404 -8.286 26.598 1.00 87.94 469 VAL A C 1
ATOM 3661 O O . VAL A 1 469 ? -0.236 -8.674 26.487 1.00 87.94 469 VAL A O 1
ATOM 3664 N N . ILE A 1 470 ? -2.256 -8.773 27.499 1.00 91.62 470 ILE A N 1
ATOM 3665 C CA . ILE A 1 470 ? -1.939 -9.865 28.419 1.00 91.62 470 ILE A CA 1
ATOM 3666 C C . ILE A 1 470 ? -2.589 -11.152 27.917 1.00 91.62 470 ILE A C 1
ATOM 3668 O O . ILE A 1 470 ? -3.744 -11.193 27.484 1.00 91.62 470 ILE A O 1
ATOM 3672 N N . PHE A 1 471 ? -1.795 -12.208 27.945 1.00 91.56 471 PHE A N 1
ATOM 3673 C CA . PHE A 1 471 ? -2.146 -13.555 27.547 1.00 91.56 471 PHE A CA 1
ATOM 3674 C C . PHE A 1 471 ? -1.908 -14.495 28.723 1.00 91.56 471 PHE A C 1
ATOM 3676 O O . PHE A 1 471 ? -1.056 -14.220 29.566 1.00 91.56 471 PHE A O 1
ATOM 3683 N N . HIS A 1 472 ? -2.606 -15.623 28.739 1.00 91.12 472 HIS A N 1
ATOM 3684 C CA . HIS A 1 472 ? -2.291 -16.753 29.603 1.00 91.12 472 HIS A CA 1
ATOM 3685 C C . HIS A 1 472 ? -2.056 -18.006 28.757 1.00 91.12 472 HIS A C 1
ATOM 3687 O O . HIS A 1 472 ? -2.528 -18.102 27.618 1.00 91.12 472 HIS A O 1
ATOM 3693 N N . THR A 1 473 ? -1.280 -18.940 29.297 1.00 87.06 473 THR A N 1
ATOM 3694 C CA . THR A 1 473 ? -1.065 -20.256 28.687 1.00 87.06 473 THR A CA 1
ATOM 3695 C C . THR A 1 473 ? -2.018 -21.249 29.337 1.00 87.06 473 THR A C 1
ATOM 3697 O O . THR A 1 473 ? -2.044 -21.361 30.559 1.00 87.06 473 THR A O 1
ATOM 3700 N N . ARG A 1 474 ? -2.818 -21.940 28.527 1.00 83.19 474 ARG A N 1
ATOM 3701 C CA . ARG A 1 474 ? -3.707 -23.017 28.976 1.00 83.19 474 ARG A CA 1
ATOM 3702 C C . ARG A 1 474 ? -2.929 -24.314 29.197 1.00 83.19 474 ARG A C 1
ATOM 3704 O O . ARG A 1 474 ? -1.811 -24.458 28.703 1.00 83.19 474 ARG A O 1
ATOM 3711 N N . ASP A 1 475 ? -3.556 -25.278 29.866 1.00 82.38 475 ASP A N 1
ATOM 3712 C CA . ASP A 1 475 ? -2.971 -26.597 30.159 1.00 82.38 475 ASP A CA 1
ATOM 3713 C C . ASP A 1 475 ? -2.537 -27.366 28.898 1.00 82.38 475 ASP A C 1
ATOM 3715 O O . ASP A 1 475 ? -1.585 -28.143 28.929 1.00 82.38 475 ASP A O 1
ATOM 3719 N N . ASP A 1 476 ? -3.197 -27.122 27.760 1.00 82.00 476 ASP A N 1
ATOM 3720 C CA . ASP A 1 476 ? -2.853 -27.698 26.452 1.00 82.00 476 ASP A CA 1
ATOM 3721 C C . ASP A 1 476 ? -1.672 -26.993 25.749 1.00 82.00 476 ASP A C 1
ATOM 3723 O O . ASP A 1 476 ? -1.312 -27.338 24.621 1.00 82.00 476 ASP A O 1
ATOM 3727 N N . GLY A 1 477 ? -1.066 -25.999 26.404 1.00 80.44 477 GLY A N 1
ATOM 3728 C CA . GLY A 1 477 ? 0.047 -25.202 25.896 1.00 80.44 477 GLY A CA 1
ATOM 3729 C C . GLY A 1 477 ? -0.365 -24.050 24.976 1.00 80.44 477 GLY A C 1
ATOM 3730 O O . GLY A 1 477 ? 0.507 -23.344 24.461 1.00 80.44 477 GLY A O 1
ATOM 3731 N N . THR A 1 478 ? -1.662 -23.825 24.748 1.00 81.56 478 THR A N 1
ATOM 3732 C CA . THR A 1 478 ? -2.126 -22.718 23.903 1.00 81.56 478 THR A CA 1
ATOM 3733 C C . THR A 1 478 ? -2.039 -21.377 24.629 1.00 81.56 478 THR A C 1
ATOM 3735 O O . THR A 1 478 ? -2.429 -21.244 25.785 1.00 81.56 478 THR A O 1
ATOM 3738 N N . VAL A 1 479 ? -1.535 -20.350 23.935 1.00 84.94 479 VAL A N 1
ATOM 3739 C CA . VAL A 1 479 ? -1.442 -18.978 24.461 1.00 84.94 479 VAL A CA 1
ATOM 3740 C C . VAL A 1 479 ? -2.617 -18.158 23.937 1.00 84.94 479 VAL A C 1
ATOM 3742 O O . VAL A 1 479 ? -2.699 -17.869 22.737 1.00 84.94 479 VAL A O 1
ATOM 3745 N N . VAL A 1 480 ? -3.517 -17.754 24.829 1.00 86.56 480 VAL A N 1
ATOM 3746 C CA . VAL A 1 480 ? -4.711 -16.966 24.493 1.00 86.56 480 VAL A CA 1
ATOM 3747 C C . VAL A 1 480 ? -4.744 -15.667 25.290 1.00 86.56 480 VAL A C 1
ATOM 3749 O O . VAL A 1 480 ? -4.169 -15.572 26.366 1.00 86.56 480 VAL A O 1
ATOM 3752 N N . SER A 1 481 ? -5.362 -14.626 24.728 1.00 88.88 481 SER A N 1
ATOM 3753 C CA . SER A 1 481 ? -5.525 -13.356 25.448 1.00 88.88 481 SER A CA 1
ATOM 3754 C C . SER A 1 481 ? -6.475 -13.568 26.619 1.00 88.88 481 SER A C 1
ATOM 3756 O O . SER A 1 481 ? -7.462 -14.281 26.447 1.00 88.88 481 SER A O 1
ATOM 3758 N N . ILE A 1 482 ? -6.214 -12.921 27.756 1.00 89.75 482 ILE A N 1
ATOM 3759 C CA . ILE A 1 482 ? -7.152 -12.957 28.886 1.00 89.75 482 ILE A CA 1
ATOM 3760 C C . ILE A 1 482 ? -8.520 -12.368 28.492 1.00 89.75 482 ILE A C 1
ATOM 3762 O O . ILE A 1 482 ? -9.537 -12.791 29.010 1.00 89.75 482 ILE A O 1
ATOM 3766 N N . ASP A 1 483 ? -8.559 -11.485 27.485 1.00 87.88 483 ASP A N 1
ATOM 3767 C CA . ASP A 1 483 ? -9.777 -10.872 26.942 1.00 87.88 483 ASP A CA 1
ATOM 3768 C C . ASP A 1 483 ? -10.228 -11.507 25.605 1.00 87.88 483 ASP A C 1
ATOM 3770 O O . ASP A 1 483 ? -10.840 -10.841 24.768 1.00 87.88 483 ASP A O 1
ATOM 3774 N N . GLN A 1 484 ? -9.875 -12.769 25.305 1.00 81.44 484 GLN A N 1
ATOM 3775 C CA . GLN A 1 484 ? -10.036 -13.356 23.959 1.00 81.44 484 GLN A CA 1
ATOM 3776 C C . GLN A 1 484 ? -11.465 -13.255 23.387 1.00 81.44 484 GLN A C 1
ATOM 3778 O O . GLN A 1 484 ? -11.613 -12.992 22.186 1.00 81.44 484 GLN A O 1
ATOM 3783 N N . GLY A 1 485 ? -12.493 -13.490 24.211 1.00 75.88 485 GLY A N 1
ATOM 3784 C CA . GLY A 1 485 ? -13.902 -13.385 23.814 1.00 75.88 485 GLY A CA 1
ATOM 3785 C C . GLY A 1 485 ? -14.276 -11.947 23.454 1.00 75.88 485 GLY A C 1
ATOM 3786 O O . GLY A 1 485 ? -14.708 -11.670 22.330 1.00 75.88 485 GLY A O 1
ATOM 3787 N N . SER A 1 486 ? -13.985 -11.025 24.367 1.00 84.00 486 SER A N 1
ATOM 3788 C CA . SER A 1 486 ? -14.186 -9.583 24.216 1.00 84.00 486 SER A CA 1
ATOM 3789 C C . SER A 1 486 ? -13.449 -8.997 23.016 1.00 84.00 486 SER A C 1
ATOM 3791 O O . SER A 1 486 ? -14.030 -8.234 22.247 1.00 84.00 486 SER A O 1
ATOM 3793 N N . ALA A 1 487 ? -12.199 -9.407 22.782 1.00 80.62 487 ALA A N 1
ATOM 3794 C CA . ALA A 1 487 ? -11.354 -8.910 21.698 1.00 80.62 487 ALA A CA 1
ATOM 3795 C C . ALA A 1 487 ? -11.977 -9.115 20.308 1.00 80.62 487 ALA A C 1
ATOM 3797 O O . ALA A 1 487 ? -11.720 -8.334 19.393 1.00 80.62 487 ALA A O 1
ATOM 3798 N N . ARG A 1 488 ? -12.795 -10.161 20.120 1.00 78.56 488 ARG A N 1
ATOM 3799 C CA . ARG A 1 488 ? -13.513 -10.389 18.854 1.00 78.56 488 ARG A CA 1
ATOM 3800 C C . ARG A 1 488 ? -14.679 -9.423 18.677 1.00 78.56 488 ARG A C 1
ATOM 3802 O O . ARG A 1 488 ? -14.902 -8.965 17.561 1.00 78.56 488 ARG A O 1
ATOM 3809 N N . VAL A 1 489 ? -15.389 -9.125 19.765 1.00 83.44 489 VAL A N 1
ATOM 3810 C CA . VAL A 1 489 ? -16.542 -8.218 19.777 1.00 83.44 489 VAL A CA 1
ATOM 3811 C C . VAL A 1 489 ? -16.081 -6.782 19.560 1.00 83.44 489 VAL A C 1
ATOM 3813 O O . VAL A 1 489 ? -16.532 -6.127 18.626 1.00 83.44 489 VAL A O 1
ATOM 3816 N N . VAL A 1 490 ? -15.126 -6.315 20.366 1.00 87.00 490 VAL A N 1
ATOM 3817 C CA . VAL A 1 490 ? -14.725 -4.901 20.375 1.00 87.00 490 VAL A CA 1
ATOM 3818 C C . VAL A 1 490 ? -13.880 -4.490 19.169 1.00 87.00 490 VAL A C 1
ATOM 3820 O O . VAL A 1 490 ? -13.752 -3.307 18.876 1.00 87.00 490 VAL A O 1
ATOM 3823 N N . LYS A 1 491 ? -13.355 -5.461 18.407 1.00 84.19 491 LYS A N 1
ATOM 3824 C CA . LYS A 1 491 ? -12.658 -5.193 17.142 1.00 84.19 491 LYS A CA 1
ATOM 3825 C C . LYS A 1 491 ? -13.582 -4.587 16.076 1.00 84.19 491 LYS A C 1
ATOM 3827 O O . LYS A 1 491 ? -13.100 -3.843 15.226 1.00 84.19 491 LYS A O 1
ATOM 3832 N N . ARG A 1 492 ? -14.882 -4.910 16.096 1.00 87.94 492 ARG A N 1
ATOM 3833 C CA . ARG A 1 492 ? -15.879 -4.327 15.188 1.00 87.94 492 ARG A CA 1
ATOM 3834 C C . ARG A 1 492 ? -16.618 -3.192 15.887 1.00 87.94 492 ARG A C 1
ATOM 3836 O O . ARG A 1 492 ? -17.381 -3.423 16.822 1.00 87.94 492 ARG A O 1
ATOM 3843 N N . LYS A 1 493 ? -16.418 -1.965 15.404 1.00 90.19 493 LYS A N 1
ATOM 3844 C CA . LYS A 1 493 ? -16.992 -0.751 16.010 1.00 90.19 493 LYS A CA 1
ATOM 3845 C C . LYS A 1 493 ? -18.518 -0.706 15.937 1.00 90.19 493 LYS A C 1
ATOM 3847 O O . LYS A 1 493 ? -19.161 -0.219 16.859 1.00 90.19 493 LYS A O 1
ATOM 3852 N N . ASP A 1 494 ? -19.096 -1.237 14.867 1.00 91.56 494 ASP A N 1
ATOM 3853 C CA . ASP A 1 494 ? -20.545 -1.293 14.661 1.00 91.56 494 ASP A CA 1
ATOM 3854 C C . ASP A 1 494 ? -21.239 -2.320 15.567 1.00 91.56 494 ASP A C 1
ATOM 3856 O O . ASP A 1 494 ? -22.283 -2.034 16.155 1.00 91.56 494 ASP A O 1
ATOM 3860 N N . LEU A 1 495 ? -20.629 -3.496 15.732 1.00 90.75 495 LEU A N 1
ATOM 3861 C CA . LEU A 1 495 ? -21.104 -4.531 16.643 1.00 90.75 495 LEU A CA 1
ATOM 3862 C C . LEU A 1 495 ? -21.037 -4.057 18.097 1.00 90.75 495 LEU A C 1
ATOM 3864 O O . LEU A 1 495 ? -22.006 -4.223 18.835 1.00 90.75 495 LEU A O 1
ATOM 3868 N N . LEU A 1 496 ? -19.919 -3.440 18.494 1.00 91.62 496 LEU A N 1
ATOM 3869 C CA . LEU A 1 496 ? -19.772 -2.839 19.817 1.00 91.62 496 LEU A CA 1
ATOM 3870 C C . LEU A 1 496 ? -20.865 -1.794 20.077 1.00 91.62 496 LEU A C 1
ATOM 3872 O O . LEU A 1 496 ? -21.557 -1.889 21.089 1.00 91.62 496 LEU A O 1
ATOM 3876 N N . ALA A 1 497 ? -21.050 -0.841 19.157 1.00 93.19 497 ALA A N 1
ATOM 3877 C CA . ALA A 1 497 ? -22.074 0.193 19.289 1.00 93.19 497 ALA A CA 1
ATOM 3878 C C . ALA A 1 497 ? -23.478 -0.415 19.425 1.00 93.19 497 ALA A C 1
ATOM 3880 O O . ALA A 1 497 ? -24.208 -0.049 20.336 1.00 93.19 497 ALA A O 1
ATOM 3881 N N . SER A 1 498 ? -23.821 -1.410 18.600 1.00 92.19 498 SER A N 1
ATOM 3882 C CA . SER A 1 498 ? -25.128 -2.086 18.654 1.00 92.19 498 SER A CA 1
ATOM 3883 C C . SER A 1 498 ? -25.383 -2.776 20.000 1.00 92.19 498 SER A C 1
ATOM 3885 O O . SER A 1 498 ? -26.494 -2.745 20.523 1.00 92.19 498 SER A O 1
ATOM 3887 N N . ILE A 1 499 ? -24.355 -3.408 20.574 1.00 92.81 499 ILE A N 1
ATOM 3888 C CA . ILE A 1 499 ? -24.448 -4.087 21.872 1.00 92.81 499 ILE A CA 1
ATOM 3889 C C . ILE A 1 499 ? -24.640 -3.081 23.013 1.00 92.81 499 ILE A C 1
ATOM 3891 O O . ILE A 1 499 ? -25.426 -3.332 23.927 1.00 92.81 499 ILE A O 1
ATOM 3895 N N . LEU A 1 500 ? -23.909 -1.967 22.978 1.00 94.88 500 LEU A N 1
ATOM 3896 C CA . LEU A 1 500 ? -23.986 -0.923 23.996 1.00 94.88 500 LEU A CA 1
ATOM 3897 C C . LEU A 1 500 ? -25.312 -0.147 23.915 1.00 94.88 500 LEU A C 1
ATOM 3899 O O . LEU A 1 500 ? -25.957 0.046 24.944 1.00 94.88 500 LEU A O 1
ATOM 3903 N N . ASP A 1 501 ? -25.766 0.198 22.709 1.00 94.50 501 ASP A N 1
ATOM 3904 C CA . ASP A 1 501 ? -27.055 0.861 22.466 1.00 94.50 501 ASP A CA 1
ATOM 3905 C C . ASP A 1 501 ? -28.236 0.004 22.949 1.00 94.50 501 ASP A C 1
ATOM 3907 O O . ASP A 1 501 ? -29.097 0.471 23.696 1.00 94.50 501 ASP A O 1
ATOM 3911 N N . ALA A 1 502 ? -28.218 -1.305 22.658 1.00 94.38 502 ALA A N 1
ATOM 3912 C CA . ALA A 1 502 ? -29.223 -2.254 23.152 1.00 94.38 502 ALA A CA 1
ATOM 3913 C C . ALA A 1 502 ? -29.278 -2.357 24.691 1.00 94.38 502 ALA A C 1
ATOM 3915 O O . ALA A 1 502 ? -30.242 -2.886 25.246 1.00 94.38 502 ALA A O 1
ATOM 3916 N N . ARG A 1 503 ? -28.247 -1.864 25.386 1.00 94.31 503 ARG A N 1
ATOM 3917 C CA . ARG A 1 503 ? -28.154 -1.789 26.851 1.00 94.31 503 ARG A CA 1
ATOM 3918 C C . ARG A 1 503 ? -28.274 -0.363 27.384 1.00 94.31 503 ARG A C 1
ATOM 3920 O O . ARG A 1 503 ? -27.989 -0.130 28.556 1.00 94.31 503 ARG A O 1
ATOM 3927 N N . SER A 1 504 ? -28.731 0.560 26.539 1.00 94.06 504 SER A N 1
ATOM 3928 C CA . SER A 1 504 ? -29.003 1.958 26.873 1.00 94.06 504 SER A CA 1
ATOM 3929 C C . SER A 1 504 ? -27.767 2.772 27.271 1.00 94.06 504 SER A C 1
ATOM 3931 O O . SER A 1 504 ? -27.899 3.754 27.998 1.00 94.06 504 SER A O 1
ATOM 3933 N N . PHE A 1 505 ? -26.580 2.390 26.789 1.00 95.88 505 PHE A N 1
ATOM 3934 C CA . PHE A 1 505 ? -25.387 3.234 26.877 1.00 95.88 505 PHE A CA 1
ATOM 3935 C C . PHE A 1 505 ? -25.354 4.233 25.721 1.00 95.88 505 PHE A C 1
ATOM 3937 O O . PHE A 1 505 ? -25.738 3.910 24.597 1.00 95.88 505 PHE A O 1
ATOM 3944 N N . SER A 1 506 ? -24.844 5.437 25.982 1.00 95.19 506 SER A N 1
ATOM 3945 C CA . SER A 1 506 ? -24.691 6.456 24.943 1.00 95.19 506 SER A CA 1
ATOM 3946 C C . SER A 1 506 ? -23.565 6.076 23.977 1.00 95.19 506 SER A C 1
ATOM 3948 O O . SER A 1 506 ? -22.403 5.965 24.377 1.00 95.19 506 SER A O 1
ATOM 3950 N N . VAL A 1 507 ? -23.892 5.891 22.698 1.00 95.56 507 VAL A N 1
ATOM 3951 C CA . VAL A 1 507 ? -22.944 5.620 21.605 1.00 95.56 507 VAL A CA 1
ATOM 3952 C C . VAL A 1 507 ? -23.294 6.473 20.383 1.00 95.56 507 VAL A C 1
ATOM 3954 O O . VAL A 1 507 ? -24.454 6.860 20.238 1.00 95.56 507 VAL A O 1
ATOM 3957 N N . PRO A 1 508 ? -22.342 6.752 19.471 1.00 94.31 508 PRO A N 1
ATOM 3958 C CA . PRO A 1 508 ? -22.663 7.430 18.221 1.00 94.31 508 PRO A CA 1
ATOM 3959 C C . PRO A 1 508 ? -23.658 6.611 17.396 1.00 94.31 508 PRO A C 1
ATOM 3961 O O . PRO A 1 508 ? -23.368 5.478 16.996 1.00 94.31 508 PRO A O 1
ATOM 3964 N N . ARG A 1 509 ? -24.817 7.196 17.091 1.00 93.81 509 ARG A N 1
ATOM 3965 C CA . ARG A 1 509 ? -25.807 6.579 16.200 1.00 93.81 509 ARG A CA 1
ATOM 3966 C C . ARG A 1 509 ? -25.243 6.462 14.792 1.00 93.81 509 ARG A C 1
ATOM 3968 O O . ARG A 1 509 ? -24.663 7.408 14.265 1.00 93.81 509 ARG A O 1
ATOM 3975 N N . GLY A 1 510 ? -25.433 5.319 14.145 1.00 94.50 510 GLY A N 1
ATOM 3976 C CA . GLY A 1 510 ? -24.833 5.082 12.838 1.00 94.50 510 GLY A CA 1
ATOM 3977 C C . GLY A 1 510 ? -25.339 3.842 12.126 1.00 94.50 510 GLY A C 1
ATOM 3978 O O . GLY A 1 510 ? -26.185 3.103 12.622 1.00 94.50 510 GLY A O 1
ATOM 3979 N N . SER A 1 511 ? -24.809 3.620 10.931 1.00 96.00 511 SER A N 1
ATOM 3980 C CA . SER A 1 511 ? -25.054 2.429 10.128 1.00 96.00 511 SER A CA 1
ATOM 3981 C C . SER A 1 511 ? -23.804 2.040 9.349 1.00 96.00 511 SER A C 1
ATOM 3983 O O . SER A 1 511 ? -23.016 2.887 8.920 1.00 96.00 511 SER A O 1
ATOM 3985 N N . THR A 1 512 ? -23.633 0.733 9.170 1.00 95.69 512 THR A N 1
ATOM 3986 C CA . THR A 1 512 ? -22.576 0.164 8.335 1.00 95.69 512 THR A CA 1
ATOM 3987 C C . THR A 1 512 ? -23.110 -0.038 6.927 1.00 95.69 512 THR A C 1
ATOM 3989 O O . THR A 1 512 ? -24.166 -0.636 6.720 1.00 95.69 512 THR A O 1
ATOM 3992 N N . PHE A 1 513 ? -22.347 0.420 5.947 1.00 93.00 513 PHE A N 1
ATOM 3993 C CA . PHE A 1 513 ? -22.642 0.233 4.540 1.00 93.00 513 PHE A CA 1
ATOM 3994 C C . PHE A 1 513 ? -21.586 -0.662 3.922 1.00 93.00 513 PHE A C 1
ATOM 3996 O O . PHE A 1 513 ? -20.387 -0.493 4.149 1.00 93.00 513 PHE A O 1
ATOM 4003 N N . GLY A 1 514 ? -22.026 -1.589 3.074 1.00 77.31 514 GLY A N 1
ATOM 4004 C CA . GLY A 1 514 ? -21.108 -2.218 2.141 1.00 77.31 514 GLY A CA 1
ATOM 4005 C C . GLY A 1 514 ? -20.442 -1.129 1.306 1.00 77.31 514 GLY A C 1
ATOM 4006 O O . GLY A 1 514 ? -21.083 -0.201 0.829 1.00 77.31 514 GLY A O 1
ATOM 4007 N N . SER A 1 515 ? -19.153 -1.255 1.090 1.00 72.19 515 SER A N 1
ATOM 4008 C CA . SER A 1 515 ? -18.328 -0.309 0.335 1.00 72.19 515 SER A CA 1
ATOM 4009 C C . SER A 1 515 ? -18.724 -0.081 -1.139 1.00 72.19 515 SER A C 1
ATOM 4011 O O . SER A 1 515 ? -18.181 0.789 -1.812 1.00 72.19 515 SER A O 1
ATOM 4013 N N . THR A 1 516 ? -19.680 -0.856 -1.657 1.00 61.69 516 THR A N 1
ATOM 4014 C CA . THR A 1 516 ? -20.308 -0.679 -2.982 1.00 61.69 516 THR A CA 1
ATOM 4015 C C . THR A 1 516 ? -21.709 -0.060 -2.908 1.00 61.69 516 THR A C 1
ATOM 4017 O O . THR A 1 516 ? -22.381 0.065 -3.927 1.00 61.69 516 THR A O 1
ATOM 4020 N N . ARG A 1 517 ? -22.170 0.294 -1.705 1.00 79.12 517 ARG A N 1
ATOM 4021 C CA . ARG A 1 517 ? -23.508 0.822 -1.402 1.00 79.12 517 ARG A CA 1
ATOM 4022 C C . ARG A 1 517 ? -23.446 2.339 -1.195 1.00 79.12 517 ARG A C 1
ATOM 4024 O O . ARG A 1 517 ? -24.066 2.867 -0.278 1.00 79.12 517 ARG A O 1
ATOM 4031 N N . ASP A 1 518 ? -22.684 3.028 -2.042 1.00 72.88 518 ASP A N 1
ATOM 4032 C CA . ASP A 1 518 ? -22.525 4.487 -2.032 1.00 72.88 518 ASP A CA 1
ATOM 4033 C C . ASP A 1 518 ? -23.882 5.192 -2.117 1.00 72.88 518 ASP A C 1
ATOM 4035 O O . ASP A 1 518 ? -24.174 6.065 -1.310 1.00 72.88 518 ASP A O 1
ATOM 4039 N N . ARG A 1 519 ? -24.771 4.743 -3.010 1.00 78.31 519 ARG A N 1
ATOM 4040 C CA . ARG A 1 519 ? -26.124 5.307 -3.132 1.00 78.31 519 ARG A CA 1
ATOM 4041 C C . ARG A 1 519 ? -26.941 5.194 -1.848 1.00 78.31 519 ARG A C 1
ATOM 4043 O O . ARG A 1 519 ? -27.619 6.149 -1.487 1.00 78.31 519 ARG A O 1
ATOM 4050 N N . ASP A 1 520 ? -26.879 4.055 -1.162 1.00 88.31 520 ASP A N 1
ATOM 4051 C CA . ASP A 1 520 ? -27.616 3.862 0.091 1.00 88.31 520 ASP A CA 1
ATOM 4052 C C . ASP A 1 520 ? -27.018 4.713 1.218 1.00 88.31 520 ASP A C 1
ATOM 4054 O O . ASP A 1 520 ? -27.761 5.296 2.004 1.00 88.31 520 ASP A O 1
ATOM 4058 N N . ALA A 1 521 ? -25.688 4.844 1.257 1.00 90.31 521 ALA A N 1
ATOM 4059 C CA . ALA A 1 521 ? -25.004 5.737 2.186 1.00 90.31 521 ALA A CA 1
ATOM 4060 C C . ALA A 1 521 ? -25.338 7.215 1.918 1.00 90.31 521 ALA A C 1
ATOM 4062 O O . ALA A 1 521 ? -25.533 7.976 2.861 1.00 90.31 521 ALA A O 1
ATOM 4063 N N . MET A 1 522 ? -25.480 7.615 0.649 1.00 89.50 522 MET A N 1
ATOM 4064 C CA . MET A 1 522 ? -25.921 8.963 0.277 1.00 89.50 522 MET A CA 1
ATOM 4065 C C . MET A 1 522 ? -27.360 9.238 0.702 1.00 89.50 522 MET A C 1
ATOM 4067 O O . MET A 1 522 ? -27.635 10.297 1.256 1.00 89.50 522 MET A O 1
ATOM 4071 N N . LEU A 1 523 ? -28.272 8.285 0.487 1.00 92.62 523 LEU A N 1
ATOM 4072 C CA . LEU A 1 523 ? -29.652 8.407 0.963 1.00 92.62 523 LEU A CA 1
ATOM 4073 C C . LEU A 1 523 ? -29.706 8.514 2.490 1.00 92.62 523 LEU A C 1
ATOM 4075 O O . LEU A 1 523 ? -30.484 9.301 3.023 1.00 92.62 523 LEU A O 1
ATOM 4079 N N . TYR A 1 524 ? -28.860 7.756 3.190 1.00 96.06 524 TYR A N 1
ATOM 4080 C CA . TYR A 1 524 ? -28.722 7.839 4.640 1.00 96.06 524 TYR A CA 1
ATOM 4081 C C . TYR A 1 524 ? -28.208 9.211 5.097 1.00 96.06 524 TYR A C 1
ATOM 4083 O O . TYR A 1 524 ? -28.775 9.796 6.021 1.00 96.06 524 TYR A O 1
ATOM 4091 N N . PHE A 1 525 ? -27.183 9.752 4.429 1.00 95.38 525 PHE A N 1
ATOM 4092 C CA . PHE A 1 525 ? -26.684 11.103 4.685 1.00 95.38 525 PHE A CA 1
ATOM 4093 C C . PHE A 1 525 ? -27.781 12.152 4.483 1.00 95.38 525 PHE A C 1
ATOM 4095 O O . PHE A 1 525 ? -28.057 12.930 5.395 1.00 95.38 525 PHE A O 1
ATOM 4102 N N . ASP A 1 526 ? -28.446 12.142 3.324 1.00 93.00 526 ASP A N 1
ATOM 4103 C CA . ASP A 1 526 ? -29.498 13.106 2.992 1.00 93.00 526 ASP A CA 1
ATOM 4104 C C . ASP A 1 526 ? -30.625 13.058 4.043 1.00 93.00 526 ASP A C 1
ATOM 4106 O O . ASP A 1 526 ? -31.040 14.102 4.549 1.00 93.00 526 ASP A O 1
ATOM 4110 N N . ALA A 1 527 ? -31.053 11.853 4.442 1.00 95.38 527 ALA A N 1
ATOM 4111 C CA . ALA A 1 527 ? -32.122 11.643 5.418 1.00 95.38 527 ALA A CA 1
ATOM 4112 C C . ALA A 1 527 ? -31.782 12.115 6.842 1.00 95.38 527 ALA A C 1
ATOM 4114 O O . ALA A 1 527 ? -32.680 12.533 7.572 1.00 95.38 527 ALA A O 1
ATOM 4115 N N . LEU A 1 528 ? -30.512 12.040 7.254 1.00 96.06 528 LEU A N 1
ATOM 4116 C CA . LEU A 1 528 ? -30.091 12.348 8.628 1.00 96.06 528 LEU A CA 1
ATOM 4117 C C . LEU A 1 528 ? -29.328 13.666 8.765 1.00 96.06 528 LEU A C 1
ATOM 4119 O O . LEU A 1 528 ? -29.028 14.071 9.887 1.00 96.06 528 LEU A O 1
ATOM 4123 N N . SER A 1 529 ? -29.069 14.366 7.661 1.00 90.25 529 SER A N 1
ATOM 4124 C CA . SER A 1 529 ? -28.342 15.642 7.628 1.00 90.25 529 SER A CA 1
ATOM 4125 C C . SER A 1 529 ? -28.926 16.722 8.546 1.00 90.25 529 SER A C 1
ATOM 4127 O O . SER A 1 529 ? -28.183 17.511 9.121 1.00 90.25 529 SER A O 1
ATOM 4129 N N . THR A 1 530 ? -30.245 16.726 8.761 1.00 88.38 530 THR A N 1
ATOM 4130 C CA . THR A 1 530 ? -30.915 17.639 9.704 1.00 88.38 530 THR A CA 1
ATOM 4131 C C . THR A 1 530 ? -31.005 17.090 11.131 1.00 88.38 530 THR A C 1
ATOM 4133 O O . THR A 1 530 ? -31.292 17.836 12.067 1.00 88.38 530 THR A O 1
ATOM 4136 N N . THR A 1 531 ? -30.799 15.784 11.314 1.00 92.38 531 THR A N 1
ATOM 4137 C CA . THR A 1 531 ? -30.881 15.094 12.610 1.00 92.38 531 THR A CA 1
ATOM 4138 C C . THR A 1 531 ? -29.528 15.067 13.321 1.00 92.38 531 THR A C 1
ATOM 4140 O O . THR A 1 531 ? -29.474 15.269 14.535 1.00 92.38 531 THR A O 1
ATOM 4143 N N . PHE A 1 532 ? -28.437 14.838 12.588 1.00 93.31 532 PHE A N 1
ATOM 4144 C CA . PHE A 1 532 ? -27.073 14.828 13.116 1.00 93.31 532 PHE A CA 1
ATOM 4145 C C . PHE A 1 532 ? -26.504 16.248 13.142 1.00 93.31 532 PHE A C 1
ATOM 4147 O O . PHE A 1 532 ? -25.865 16.714 12.202 1.00 93.31 532 PHE A O 1
ATOM 4154 N N . ARG A 1 533 ? -26.763 16.957 14.247 1.00 88.12 533 ARG A N 1
ATOM 4155 C CA . ARG A 1 533 ? -26.493 18.400 14.386 1.00 88.12 533 ARG A CA 1
ATOM 4156 C C . ARG A 1 533 ? -25.022 18.796 14.253 1.00 88.12 533 ARG A C 1
ATOM 4158 O O . ARG A 1 533 ? -24.746 19.921 13.855 1.00 88.12 533 ARG A O 1
ATOM 4165 N N . HIS A 1 534 ? -24.105 17.899 14.599 1.00 90.75 534 HIS A N 1
ATOM 4166 C CA . HIS A 1 534 ? -22.662 18.148 14.545 1.00 90.75 534 HIS A CA 1
ATOM 4167 C C . HIS A 1 534 ? -22.005 17.570 13.286 1.00 90.75 534 HIS A C 1
ATOM 4169 O O . HIS A 1 534 ? -20.797 17.683 13.131 1.00 90.75 534 HIS A O 1
ATOM 4175 N N . GLY A 1 535 ? -22.800 17.005 12.372 1.00 94.88 535 GLY A N 1
ATOM 4176 C CA . GLY A 1 535 ? -22.313 16.364 11.159 1.00 94.88 535 GLY A CA 1
ATOM 4177 C C . GLY A 1 535 ? -22.112 14.860 11.316 1.00 94.88 535 GLY A C 1
ATOM 4178 O O . GLY A 1 535 ? -22.678 14.213 12.202 1.00 94.88 535 GLY A O 1
ATOM 4179 N N . PHE A 1 536 ? -21.333 14.303 10.395 1.00 97.38 536 PHE A N 1
ATOM 4180 C CA . PHE A 1 536 ? -21.064 12.877 10.291 1.00 97.38 536 PHE A CA 1
ATOM 4181 C C . PHE A 1 536 ? -19.587 12.571 10.523 1.00 97.38 536 PHE A C 1
ATOM 4183 O O . PHE A 1 536 ? -18.692 13.314 10.121 1.00 97.38 536 PHE A O 1
ATOM 4190 N N . CYS A 1 537 ? -19.352 11.391 11.080 1.00 95.56 537 CYS A N 1
ATOM 4191 C CA . CYS A 1 537 ? -18.066 10.727 11.102 1.00 95.56 537 CYS A CA 1
ATOM 4192 C C . CYS A 1 537 ? -18.127 9.489 10.197 1.00 95.56 537 CYS A C 1
ATOM 4194 O O . CYS A 1 537 ? -19.031 8.655 10.312 1.00 95.56 537 CYS A O 1
ATOM 4196 N N . VAL A 1 538 ? -17.164 9.374 9.284 1.00 95.38 538 VAL A N 1
ATOM 4197 C CA . VAL A 1 538 ? -17.048 8.259 8.336 1.00 95.38 538 VAL A CA 1
ATOM 4198 C C . VAL A 1 538 ? -15.709 7.569 8.554 1.00 95.38 538 VAL A C 1
ATOM 4200 O O . VAL A 1 538 ? -14.661 8.212 8.513 1.00 95.38 538 VAL A O 1
ATOM 4203 N N . LYS A 1 539 ? -15.739 6.262 8.825 1.00 93.25 539 LYS A N 1
ATOM 4204 C CA . LYS A 1 539 ? -14.547 5.488 9.202 1.00 93.25 539 LYS A CA 1
ATOM 4205 C C . LYS A 1 539 ? -14.678 4.000 8.863 1.00 93.25 539 LYS A C 1
ATOM 4207 O O . LYS A 1 539 ? -15.796 3.516 8.684 1.00 93.25 539 LYS A O 1
ATOM 4212 N N . PRO A 1 540 ? -13.576 3.239 8.793 1.00 90.50 540 PRO A N 1
ATOM 4213 C CA . PRO A 1 540 ? -13.647 1.786 8.660 1.00 90.50 540 PRO A CA 1
ATOM 4214 C C . PRO A 1 540 ? -14.225 1.118 9.914 1.00 90.50 540 PRO A C 1
ATOM 4216 O O . PRO A 1 540 ? -14.040 1.592 11.039 1.00 90.50 540 PRO A O 1
ATOM 4219 N N . VAL A 1 541 ? -14.891 -0.025 9.727 1.00 87.56 541 VAL A N 1
ATOM 4220 C CA . VAL A 1 541 ? -15.500 -0.802 10.824 1.00 87.56 541 VAL A CA 1
ATOM 4221 C C . VAL A 1 541 ? -14.448 -1.406 11.766 1.00 87.56 541 VAL A C 1
ATOM 4223 O O . VAL A 1 541 ? -14.684 -1.490 12.974 1.00 87.56 541 VAL A O 1
ATOM 4226 N N . ASP A 1 542 ? -13.293 -1.810 11.233 1.00 79.31 542 ASP A N 1
ATOM 4227 C CA . ASP A 1 542 ? -12.228 -2.536 11.940 1.00 79.31 542 ASP A CA 1
ATOM 4228 C C . ASP A 1 542 ? -10.865 -1.812 11.934 1.00 79.31 542 ASP A C 1
ATOM 4230 O O . ASP A 1 542 ? -9.836 -2.404 12.281 1.00 79.31 542 ASP A O 1
ATOM 4234 N N . GLY A 1 543 ? -10.840 -0.525 11.562 1.00 70.94 543 GLY A N 1
ATOM 4235 C CA . GLY A 1 543 ? -9.623 0.294 11.580 1.00 70.94 543 GLY A CA 1
ATOM 4236 C C . GLY A 1 543 ? -9.167 0.659 12.994 1.00 70.94 543 GLY A C 1
ATOM 4237 O O . GLY A 1 543 ? -9.943 0.585 13.936 1.00 70.94 543 GLY A O 1
ATOM 4238 N N . ASN A 1 544 ? -7.912 1.091 13.151 1.00 64.44 544 ASN A N 1
ATOM 4239 C CA . ASN A 1 544 ? -7.301 1.440 14.443 1.00 64.44 544 ASN A CA 1
ATOM 4240 C C . ASN A 1 544 ? -6.467 2.730 14.338 1.00 64.44 544 ASN A C 1
ATOM 4242 O O . ASN A 1 544 ? -6.089 3.147 13.242 1.00 64.44 544 ASN A O 1
ATOM 4246 N N . LEU A 1 545 ? -6.111 3.324 15.487 1.00 61.47 545 LEU A N 1
ATOM 4247 C CA . LEU A 1 545 ? -5.218 4.497 15.596 1.00 61.47 545 LEU A CA 1
ATOM 4248 C C . LEU A 1 545 ? -5.720 5.754 14.860 1.00 61.47 545 LEU A C 1
ATOM 4250 O O . LEU A 1 545 ? -4.916 6.587 14.441 1.00 61.47 545 LEU A O 1
ATOM 4254 N N . GLY A 1 546 ? -7.035 5.876 14.661 1.00 60.06 546 GLY A N 1
ATOM 4255 C CA . GLY A 1 546 ? -7.635 7.008 13.951 1.00 60.06 546 GLY A CA 1
ATOM 4256 C C . GLY A 1 546 ? -7.275 7.089 12.462 1.00 60.06 546 GLY A C 1
ATOM 4257 O O . GLY A 1 546 ? -7.401 8.154 11.866 1.00 60.06 546 GLY A O 1
ATOM 4258 N N . ARG A 1 547 ? -6.790 6.000 11.851 1.00 68.88 547 ARG A N 1
ATOM 4259 C CA . ARG A 1 547 ? -6.522 5.959 10.407 1.00 68.88 547 ARG A CA 1
ATOM 4260 C C . ARG A 1 547 ? -7.835 5.940 9.631 1.00 68.88 547 ARG A C 1
ATOM 4262 O O . ARG A 1 547 ? -8.739 5.197 10.002 1.00 68.88 547 ARG A O 1
ATOM 4269 N N . GLU A 1 548 ? -7.901 6.749 8.573 1.00 77.00 548 GLU A N 1
ATOM 4270 C CA . GLU A 1 548 ? -9.053 6.831 7.659 1.00 77.00 548 GLU A CA 1
ATOM 4271 C C . GLU A 1 548 ? -10.364 7.190 8.377 1.00 77.00 548 GLU A C 1
ATOM 4273 O O . GLU A 1 548 ? -11.447 6.749 8.002 1.00 77.00 548 GLU A O 1
ATOM 4278 N N . VAL A 1 549 ? -10.253 7.987 9.443 1.00 84.88 549 VAL A N 1
ATOM 4279 C CA . VAL A 1 549 ? -11.391 8.585 10.136 1.00 84.88 549 VAL A CA 1
ATOM 4280 C C . VAL A 1 549 ? -11.569 9.999 9.603 1.00 84.88 549 VAL A C 1
ATOM 4282 O O . VAL A 1 549 ? -10.677 10.834 9.743 1.00 84.88 549 VAL A O 1
ATOM 4285 N N . TYR A 1 550 ? -12.723 10.257 9.002 1.00 89.00 550 TYR A N 1
ATOM 4286 C CA . TYR A 1 550 ? -13.120 11.565 8.502 1.00 89.00 550 TYR A CA 1
ATOM 4287 C C . TYR A 1 550 ? -14.195 12.140 9.421 1.00 89.00 550 TYR A C 1
ATOM 4289 O O . TYR A 1 550 ? -15.215 11.494 9.656 1.00 89.00 550 TYR A O 1
ATOM 4297 N N . THR A 1 551 ? -13.956 13.343 9.931 1.00 89.75 551 THR A N 1
ATOM 4298 C CA . THR A 1 551 ? -14.848 14.096 10.825 1.00 89.75 551 THR A CA 1
ATOM 4299 C C . THR A 1 551 ? -15.118 15.486 10.238 1.00 89.75 551 THR A C 1
ATOM 4301 O O . THR A 1 551 ? -14.553 15.848 9.203 1.00 89.75 551 THR A O 1
ATOM 4304 N N . GLY A 1 552 ? -15.998 16.266 10.856 1.00 88.19 552 GLY A N 1
ATOM 4305 C CA . GLY A 1 552 ? -16.444 17.574 10.384 1.00 88.19 552 GLY A CA 1
ATOM 4306 C C . GLY A 1 552 ? -17.323 17.517 9.132 1.00 88.19 552 GLY A C 1
ATOM 4307 O O . GLY A 1 552 ? -17.399 18.497 8.386 1.00 88.19 552 GLY A O 1
ATOM 4308 N N . ILE A 1 553 ? -17.956 16.377 8.838 1.00 94.00 553 ILE A N 1
ATOM 4309 C CA . ILE A 1 553 ? -18.671 16.184 7.572 1.00 94.00 553 ILE A CA 1
ATOM 4310 C C . ILE A 1 553 ? -20.081 16.763 7.682 1.00 94.00 553 ILE A C 1
ATOM 4312 O O . ILE A 1 553 ? -21.000 16.128 8.197 1.00 94.00 553 ILE A O 1
ATOM 4316 N N . THR A 1 554 ? -20.262 17.965 7.143 1.00 93.06 554 THR A N 1
ATOM 4317 C CA . THR A 1 554 ? -21.550 18.682 7.145 1.00 93.06 554 THR A CA 1
ATOM 4318 C C . THR A 1 554 ? -22.140 18.882 5.751 1.00 93.06 554 THR A C 1
ATOM 4320 O O . THR A 1 554 ? -23.290 19.294 5.615 1.00 93.06 554 THR A O 1
ATOM 4323 N N . THR A 1 555 ? -21.380 18.580 4.696 1.00 92.12 555 THR A N 1
ATOM 4324 C CA . THR A 1 555 ? -21.815 18.761 3.308 1.00 92.12 555 THR A CA 1
ATOM 4325 C C . THR A 1 555 ? -21.824 17.440 2.560 1.00 92.12 555 THR A C 1
ATOM 4327 O O . THR A 1 555 ? -20.999 16.558 2.804 1.00 92.12 555 THR A O 1
ATOM 4330 N N . ARG A 1 556 ? -22.734 17.331 1.588 1.00 89.94 556 ARG A N 1
ATOM 4331 C CA . ARG A 1 556 ? -22.847 16.158 0.718 1.00 89.94 556 ARG A CA 1
ATOM 4332 C C . ARG A 1 556 ? -21.532 15.838 0.003 1.00 89.94 556 ARG A C 1
ATOM 4334 O O . ARG A 1 556 ? -21.121 14.688 -0.026 1.00 89.94 556 ARG A O 1
ATOM 4341 N N . ALA A 1 557 ? -20.847 16.858 -0.514 1.00 79.94 557 ALA A N 1
ATOM 4342 C CA . ALA A 1 557 ? -19.568 16.691 -1.201 1.00 79.94 557 ALA A CA 1
ATOM 4343 C C . ALA A 1 557 ? -18.472 16.143 -0.269 1.00 79.94 557 ALA A C 1
ATOM 4345 O O . ALA A 1 557 ? -17.738 15.232 -0.648 1.00 79.94 557 ALA A O 1
ATOM 4346 N N . ALA A 1 558 ? -18.386 16.653 0.967 1.00 81.88 558 ALA A N 1
ATOM 4347 C CA . ALA A 1 558 ? -17.453 16.126 1.962 1.00 81.88 558 ALA A CA 1
ATOM 4348 C C . ALA A 1 558 ? -17.785 14.673 2.336 1.00 81.88 558 ALA A C 1
ATOM 4350 O O . ALA A 1 558 ? -16.877 13.862 2.514 1.00 81.88 558 ALA A O 1
ATOM 4351 N N . PHE A 1 559 ? -19.074 14.331 2.404 1.00 92.44 559 PHE A N 1
ATOM 4352 C CA . PHE A 1 559 ? -19.526 12.973 2.681 1.00 92.44 559 PHE A CA 1
ATOM 4353 C C . PHE A 1 559 ? -19.194 12.003 1.545 1.00 92.44 559 PHE A C 1
ATOM 4355 O O . PHE A 1 559 ? -18.626 10.947 1.803 1.00 92.44 559 PHE A O 1
ATOM 4362 N N . GLU A 1 560 ? -19.488 12.368 0.294 1.00 83.31 560 GLU A N 1
ATOM 4363 C CA . GLU A 1 560 ? -19.142 11.577 -0.896 1.00 83.31 560 GLU A CA 1
ATOM 4364 C C . GLU A 1 560 ? -17.635 11.300 -0.950 1.00 83.31 560 GLU A C 1
ATOM 4366 O O . GLU A 1 560 ? -17.212 10.167 -1.187 1.00 83.31 560 GLU A O 1
ATOM 4371 N N . HIS A 1 561 ? -16.827 12.322 -0.656 1.00 76.25 561 HIS A N 1
ATOM 4372 C CA . HIS A 1 561 ? -15.379 12.189 -0.564 1.00 76.25 561 HIS A CA 1
ATOM 4373 C C . HIS A 1 561 ? -14.958 11.224 0.554 1.00 76.25 561 HIS A C 1
ATOM 4375 O O . HIS A 1 561 ? -14.219 10.275 0.299 1.00 76.25 561 HIS A O 1
ATOM 4381 N N . ALA A 1 562 ? -15.439 11.436 1.782 1.00 84.06 562 ALA A N 1
ATOM 4382 C CA . ALA A 1 562 ? -15.073 10.620 2.935 1.00 84.06 562 ALA A CA 1
ATOM 4383 C C . ALA A 1 562 ? -15.514 9.156 2.782 1.00 84.06 562 ALA A C 1
ATOM 4385 O O . ALA A 1 562 ? -14.729 8.239 3.020 1.00 84.06 562 ALA A O 1
ATOM 4386 N N . PHE A 1 563 ? -16.752 8.928 2.334 1.00 85.12 563 PHE A N 1
ATOM 4387 C CA . PHE A 1 563 ? -17.274 7.592 2.070 1.00 85.12 563 PHE A CA 1
ATOM 4388 C C . PHE A 1 563 ? -16.470 6.900 0.980 1.00 85.12 563 PHE A C 1
ATOM 4390 O O . PHE A 1 563 ? -16.040 5.769 1.181 1.00 85.12 563 PHE A O 1
ATOM 4397 N N . GLY A 1 564 ? -16.231 7.577 -0.147 1.00 70.62 564 GLY A N 1
ATOM 4398 C CA . GLY A 1 564 ? -15.418 7.041 -1.234 1.00 70.62 564 GLY A CA 1
ATOM 4399 C C . GLY A 1 564 ? -14.010 6.676 -0.770 1.00 70.62 564 GLY A C 1
ATOM 4400 O O . GLY A 1 564 ? -13.512 5.608 -1.119 1.00 70.62 564 GLY A O 1
ATOM 4401 N N . ALA A 1 565 ? -13.406 7.511 0.079 1.00 69.81 565 ALA A N 1
ATOM 4402 C CA . ALA A 1 565 ? -12.064 7.275 0.578 1.00 69.81 565 ALA A CA 1
ATOM 4403 C C . ALA A 1 565 ? -11.964 6.059 1.503 1.00 69.81 565 ALA A C 1
ATOM 4405 O O . ALA A 1 565 ? -11.094 5.219 1.293 1.00 69.81 565 ALA A O 1
ATOM 4406 N N . VAL A 1 566 ? -12.882 5.896 2.460 1.00 76.88 566 VAL A N 1
ATOM 4407 C CA . VAL A 1 566 ? -12.908 4.682 3.297 1.00 76.88 566 VAL A CA 1
ATOM 4408 C C . VAL A 1 566 ? -13.308 3.461 2.467 1.00 76.88 566 VAL A C 1
ATOM 4410 O O . VAL A 1 566 ? -12.712 2.390 2.589 1.00 76.88 566 VAL A O 1
ATOM 4413 N N . ALA A 1 567 ? -14.295 3.611 1.581 1.00 76.00 567 ALA A N 1
ATOM 4414 C CA . ALA A 1 567 ? -14.752 2.533 0.720 1.00 76.00 567 ALA A CA 1
ATOM 4415 C C . ALA A 1 567 ? -13.636 2.028 -0.193 1.00 76.00 567 ALA A C 1
ATOM 4417 O O . ALA A 1 567 ? -13.652 0.853 -0.522 1.00 76.00 567 ALA A O 1
ATOM 4418 N N . ALA A 1 568 ? -12.677 2.846 -0.610 1.00 61.09 568 ALA A N 1
ATOM 4419 C CA . ALA A 1 568 ? -11.576 2.403 -1.458 1.00 61.09 568 ALA A CA 1
ATOM 4420 C C . ALA A 1 568 ? -10.743 1.261 -0.856 1.00 61.09 568 ALA A C 1
ATOM 4422 O O . ALA A 1 568 ? -10.321 0.344 -1.569 1.00 61.09 568 ALA A O 1
ATOM 4423 N N . GLU A 1 569 ? -10.507 1.332 0.453 1.00 65.25 569 GLU A N 1
ATOM 4424 C CA . GLU A 1 569 ? -9.561 0.471 1.164 1.00 65.25 569 GLU A CA 1
ATOM 4425 C C . GLU A 1 569 ? -10.263 -0.611 1.995 1.00 65.25 569 GLU A C 1
ATOM 4427 O O . GLU A 1 569 ? -9.679 -1.668 2.251 1.00 65.25 569 GLU A O 1
ATOM 4432 N N . HIS A 1 570 ? -11.536 -0.392 2.349 1.00 75.19 570 HIS A N 1
ATOM 4433 C CA . HIS A 1 570 ? -12.295 -1.250 3.262 1.00 75.19 570 HIS A CA 1
ATOM 4434 C C . HIS A 1 570 ? -13.569 -1.788 2.626 1.00 75.19 570 HIS A C 1
ATOM 4436 O O . HIS A 1 570 ? -14.242 -1.101 1.862 1.00 75.19 570 HIS A O 1
ATOM 4442 N N . ASP A 1 571 ? -13.919 -3.036 2.946 1.00 78.00 571 ASP A N 1
ATOM 4443 C CA . ASP A 1 571 ? -15.120 -3.694 2.414 1.00 78.00 571 ASP A CA 1
ATOM 4444 C C . ASP A 1 571 ? -16.422 -3.155 3.030 1.00 78.00 571 ASP A C 1
ATOM 4446 O O . ASP A 1 571 ? -17.475 -3.224 2.386 1.00 78.00 571 ASP A O 1
ATOM 4450 N N . GLU A 1 572 ? -16.342 -2.567 4.222 1.00 86.31 572 GLU A N 1
ATOM 4451 C CA . GLU A 1 572 ? -17.449 -1.970 4.964 1.00 86.31 572 GLU A CA 1
ATOM 4452 C C . GLU A 1 572 ? -17.054 -0.571 5.461 1.00 86.31 572 GLU A C 1
ATOM 4454 O O . GLU A 1 572 ? -15.944 -0.365 5.956 1.00 86.31 572 GLU A O 1
ATOM 4459 N N . VAL A 1 573 ? -17.976 0.382 5.345 1.00 91.00 573 VAL A N 1
ATOM 4460 C CA . VAL A 1 573 ? -17.813 1.769 5.790 1.00 91.00 573 VAL A CA 1
ATOM 4461 C C . VAL A 1 573 ? -18.821 2.045 6.893 1.00 91.00 573 VAL A C 1
ATOM 4463 O O . VAL A 1 573 ? -20.025 1.878 6.699 1.00 91.00 573 VAL A O 1
ATOM 4466 N N . LEU A 1 574 ? -18.335 2.482 8.049 1.00 95.88 574 LEU A N 1
ATOM 4467 C CA . LEU A 1 574 ? -19.169 2.905 9.159 1.00 95.88 574 LEU A CA 1
ATOM 4468 C C . LEU A 1 574 ? -19.437 4.404 9.042 1.00 95.88 574 LEU A C 1
ATOM 4470 O O . LEU A 1 574 ? -18.515 5.218 9.102 1.00 95.88 574 LEU A O 1
ATOM 4474 N N . VAL A 1 575 ? -20.712 4.749 8.893 1.00 97.12 575 VAL A N 1
ATOM 4475 C CA . VAL A 1 575 ? -21.205 6.123 8.848 1.00 97.12 575 VAL A CA 1
ATOM 4476 C C . VAL A 1 575 ? -21.990 6.386 10.124 1.00 97.12 575 VAL A C 1
ATOM 4478 O O . VAL A 1 575 ? -22.976 5.705 10.398 1.00 97.12 575 VAL A O 1
ATOM 4481 N N . GLN A 1 576 ? -21.572 7.367 10.909 1.00 95.75 576 GLN A N 1
ATOM 4482 C CA . GLN A 1 576 ? -22.179 7.666 12.204 1.00 95.75 576 GLN A CA 1
ATOM 4483 C C . GLN A 1 576 ? -22.283 9.167 12.447 1.00 95.75 576 GLN A C 1
ATOM 4485 O O . GLN A 1 576 ? -21.661 9.957 11.739 1.00 95.75 576 GLN A O 1
ATOM 4490 N N . GLU A 1 577 ? -23.089 9.557 13.426 1.00 95.25 577 GLU A N 1
ATOM 4491 C CA . GLU A 1 577 ? -23.130 10.934 13.898 1.00 95.25 577 GLU A CA 1
ATOM 4492 C C . GLU A 1 577 ? -21.777 11.328 14.487 1.00 95.25 577 GLU A C 1
ATOM 4494 O O . GLU A 1 577 ? -21.077 10.525 15.112 1.00 95.25 577 GLU A O 1
ATOM 4499 N N . GLU A 1 578 ? -21.395 12.576 14.266 1.00 94.75 578 GLU A N 1
ATOM 4500 C CA . GLU A 1 578 ? -20.271 13.172 14.962 1.00 94.75 578 GLU A CA 1
ATOM 4501 C C . GLU A 1 578 ? -20.721 13.632 16.349 1.00 94.75 578 GLU A C 1
ATOM 4503 O O . GLU A 1 578 ? -21.745 14.301 16.492 1.00 94.75 578 GLU A O 1
ATOM 4508 N N . LEU A 1 579 ? -19.966 13.251 17.379 1.00 93.50 579 LEU A N 1
ATOM 4509 C CA . LEU A 1 579 ? -20.216 13.703 18.743 1.00 93.50 579 LEU A CA 1
ATOM 4510 C C . LEU A 1 579 ? -19.353 14.936 19.041 1.00 93.50 579 LEU A C 1
ATOM 4512 O O . LEU A 1 579 ? -18.162 14.924 18.719 1.00 93.50 579 LEU A O 1
ATOM 4516 N N . PRO A 1 580 ? -19.910 15.983 19.671 1.00 92.12 580 PRO A N 1
ATOM 4517 C CA . PRO A 1 580 ? -19.133 17.134 20.102 1.00 92.12 580 PRO A CA 1
ATOM 4518 C C . PRO A 1 580 ? -18.325 16.789 21.360 1.00 92.12 580 PRO A C 1
ATOM 4520 O O . PRO A 1 580 ? -18.814 16.094 22.248 1.00 92.12 580 PRO A O 1
ATOM 4523 N N . GLY A 1 581 ? -17.113 17.330 21.473 1.00 92.19 581 GLY A N 1
ATOM 4524 C CA . GLY A 1 581 ? -16.310 17.238 22.694 1.00 92.19 581 GLY A CA 1
ATOM 4525 C C . GLY A 1 581 ? -14.908 16.685 22.487 1.00 92.19 581 GLY A C 1
ATOM 4526 O O . GLY A 1 581 ? -14.430 16.528 21.364 1.00 92.19 581 GLY A O 1
ATOM 4527 N N . GLU A 1 582 ? -14.243 16.402 23.603 1.00 92.38 582 GLU A N 1
ATOM 4528 C CA . GLU A 1 582 ? -12.882 15.870 23.633 1.00 92.38 582 GLU A CA 1
ATOM 4529 C C . GLU A 1 582 ? -12.889 14.357 23.860 1.00 92.38 582 GLU A C 1
ATOM 4531 O O . GLU A 1 582 ? -13.785 13.811 24.505 1.00 92.38 582 GLU A O 1
ATOM 4536 N N . VAL A 1 583 ? -11.865 13.669 23.350 1.00 93.69 583 VAL A N 1
ATOM 4537 C CA . VAL A 1 583 ? -11.692 12.226 23.557 1.00 93.69 583 VAL A CA 1
ATOM 4538 C C . VAL A 1 583 ? -10.950 11.976 24.867 1.00 93.69 583 VAL A C 1
ATOM 4540 O O . VAL A 1 583 ? -9.771 12.309 24.999 1.00 93.69 583 VAL A O 1
ATOM 4543 N N . TYR A 1 584 ? -11.618 11.304 25.795 1.00 96.81 584 TYR A N 1
ATOM 4544 C CA . TYR A 1 584 ? -11.053 10.807 27.041 1.00 96.81 584 TYR A CA 1
ATOM 4545 C C . TYR A 1 584 ? -10.824 9.303 26.942 1.00 96.81 584 TYR A C 1
ATOM 4547 O O . TYR A 1 584 ? -11.702 8.558 26.508 1.00 96.81 584 TYR A O 1
ATOM 4555 N N . ARG A 1 585 ? -9.655 8.850 27.394 1.00 96.44 585 ARG A N 1
ATOM 4556 C CA . ARG A 1 585 ? -9.342 7.436 27.566 1.00 96.44 585 ARG A CA 1
ATOM 4557 C C . ARG A 1 585 ? -9.426 7.048 29.032 1.00 96.44 585 ARG A C 1
ATOM 4559 O O . ARG A 1 585 ? -8.648 7.533 29.854 1.00 96.44 585 ARG A O 1
ATOM 4566 N N . PHE A 1 586 ? -10.328 6.123 29.315 1.00 97.94 586 PHE A N 1
ATOM 4567 C CA . PHE A 1 586 ? -10.529 5.489 30.607 1.00 97.94 586 PHE A CA 1
ATOM 4568 C C . PHE A 1 586 ? -9.815 4.140 30.606 1.00 97.94 586 PHE A C 1
ATOM 4570 O O . PHE A 1 586 ? -10.045 3.311 29.727 1.00 97.94 586 PHE A O 1
ATOM 4577 N N . LEU A 1 587 ? -8.959 3.907 31.592 1.00 97.56 587 LEU A N 1
ATOM 4578 C CA . LEU A 1 587 ? -8.437 2.585 31.888 1.00 97.56 587 LEU A CA 1
ATOM 4579 C C . LEU A 1 587 ? -9.391 1.898 32.859 1.00 97.56 587 LEU A C 1
ATOM 4581 O O . LEU A 1 587 ? -9.605 2.387 33.968 1.00 97.56 587 LEU A O 1
ATOM 4585 N N . CYS A 1 588 ? -9.935 0.764 32.437 1.00 97.19 588 CYS A N 1
ATOM 4586 C CA . CYS A 1 588 ? -10.746 -0.108 33.260 1.00 97.19 588 CYS A CA 1
ATOM 4587 C C . CYS A 1 588 ? -10.006 -1.423 33.519 1.00 97.19 588 CYS A C 1
ATOM 4589 O O . CYS A 1 588 ? -9.546 -2.076 32.579 1.00 97.19 588 CYS A O 1
ATOM 4591 N N . VAL A 1 589 ? -9.900 -1.798 34.790 1.00 95.69 589 VAL A N 1
ATOM 4592 C CA . VAL A 1 589 ? -9.264 -3.028 35.261 1.00 95.69 589 VAL A CA 1
ATOM 4593 C C . VAL A 1 589 ? -10.236 -3.721 36.209 1.00 95.69 589 VAL A C 1
ATOM 4595 O O . VAL A 1 589 ? -10.726 -3.108 37.156 1.00 95.69 589 VAL A O 1
ATOM 4598 N N . GLY A 1 590 ? -10.570 -4.981 35.930 1.00 92.25 590 GLY A N 1
ATOM 4599 C CA . GLY A 1 590 ? -11.471 -5.765 36.777 1.00 92.25 590 GLY A CA 1
ATOM 4600 C C . GLY A 1 590 ? -12.869 -5.166 36.943 1.00 92.25 590 GLY A C 1
ATOM 4601 O O . GLY A 1 590 ? -13.477 -5.326 37.995 1.00 92.25 590 GLY A O 1
ATOM 4602 N N . GLY A 1 591 ? -13.364 -4.442 35.935 1.00 91.12 591 GLY A N 1
ATOM 4603 C CA . GLY A 1 591 ? -14.666 -3.768 35.986 1.00 91.12 591 GLY A CA 1
ATOM 4604 C C . GLY A 1 591 ? -14.660 -2.400 36.680 1.00 91.12 591 GLY A C 1
ATOM 4605 O O . GLY A 1 591 ? -15.714 -1.780 36.785 1.00 91.12 591 GLY A O 1
ATOM 4606 N N . HIS A 1 592 ? -13.502 -1.887 37.107 1.00 95.12 592 HIS A N 1
ATOM 4607 C CA . HIS A 1 592 ? -13.371 -0.572 37.743 1.00 95.12 592 HIS A CA 1
ATOM 4608 C C . HIS A 1 592 ? -12.524 0.378 36.902 1.00 95.12 592 HIS A C 1
ATOM 4610 O O . HIS A 1 592 ? -11.528 -0.039 36.321 1.00 95.12 592 HIS A O 1
ATOM 4616 N N . VAL A 1 593 ? -12.891 1.659 36.836 1.00 97.88 593 VAL A N 1
ATOM 4617 C CA . VAL A 1 593 ? -12.052 2.688 36.203 1.00 97.88 593 VAL A CA 1
ATOM 4618 C C . VAL A 1 593 ? -10.953 3.111 37.175 1.00 97.88 593 VAL A C 1
ATOM 4620 O O . VAL A 1 593 ? -11.261 3.658 38.233 1.00 97.88 593 VAL A O 1
ATOM 4623 N N . THR A 1 594 ? -9.687 2.915 36.802 1.00 96.50 594 THR A N 1
ATOM 4624 C CA . THR A 1 594 ? -8.538 3.228 37.671 1.00 96.50 594 THR A CA 1
ATOM 4625 C C . THR A 1 594 ? -7.770 4.479 37.245 1.00 96.50 594 THR A C 1
ATOM 4627 O O . THR A 1 594 ? -7.198 5.170 38.085 1.00 96.50 594 THR A O 1
ATOM 4630 N N . ALA A 1 595 ? -7.817 4.841 35.960 1.00 97.88 595 ALA A N 1
ATOM 4631 C CA . ALA A 1 595 ? -7.190 6.058 35.453 1.00 97.88 595 ALA A CA 1
ATOM 4632 C C . ALA A 1 595 ? -7.969 6.653 34.276 1.00 97.88 595 ALA A C 1
ATOM 4634 O O . ALA A 1 595 ? -8.572 5.933 33.481 1.00 97.88 595 ALA A O 1
ATOM 4635 N N . ILE A 1 596 ? -7.922 7.975 34.126 1.00 98.12 596 ILE A N 1
ATOM 4636 C CA . ILE A 1 596 ? -8.546 8.711 33.023 1.00 98.12 596 ILE A CA 1
ATOM 4637 C C . ILE A 1 596 ? -7.537 9.713 32.484 1.00 98.12 596 ILE A C 1
ATOM 4639 O O . ILE A 1 596 ? -6.882 10.416 33.250 1.00 98.12 596 ILE A O 1
ATOM 4643 N N . ARG A 1 597 ? -7.420 9.811 31.163 1.00 96.56 597 ARG A N 1
ATOM 4644 C CA . ARG A 1 597 ? -6.598 10.836 30.516 1.00 96.56 597 ARG A CA 1
ATOM 4645 C C . ARG A 1 597 ? -7.282 11.417 29.293 1.00 96.56 597 ARG A C 1
ATOM 4647 O O . ARG A 1 597 ? -8.083 10.744 28.657 1.00 96.56 597 ARG A O 1
ATOM 4654 N N . THR A 1 598 ? -6.895 12.625 28.921 1.00 96.31 598 THR A N 1
ATOM 4655 C CA . THR A 1 598 ? -7.205 13.222 27.614 1.00 96.31 598 THR A CA 1
ATOM 4656 C C . THR A 1 598 ? -5.906 13.553 26.881 1.00 96.31 598 THR A C 1
ATOM 4658 O O . THR A 1 598 ? -4.819 13.480 27.463 1.00 96.31 598 THR A O 1
ATOM 4661 N N . GLY A 1 599 ? -5.998 13.868 25.593 1.00 94.50 599 GLY A N 1
ATOM 4662 C CA . GLY A 1 599 ? -4.871 14.353 24.806 1.00 94.50 599 GLY A CA 1
ATOM 4663 C C . GLY A 1 599 ? -5.098 15.791 24.368 1.00 94.50 599 GLY A C 1
ATOM 4664 O O . GLY A 1 599 ? -5.978 16.039 23.548 1.00 94.50 599 GLY A O 1
ATOM 4665 N N . LEU A 1 600 ? -4.279 16.726 24.848 1.00 93.62 600 LEU A N 1
ATOM 4666 C CA . LEU A 1 600 ? -4.260 18.072 24.278 1.00 93.62 600 LEU A CA 1
ATOM 4667 C C . LEU A 1 600 ? -3.556 17.999 22.920 1.00 93.62 600 LEU A C 1
ATOM 4669 O O . LEU A 1 600 ? -2.415 17.524 22.885 1.00 93.62 600 LEU A O 1
ATOM 4673 N N . PRO A 1 601 ? -4.188 18.430 21.810 1.00 93.94 601 PRO A N 1
ATOM 4674 C CA . PRO A 1 601 ? -3.557 18.392 20.495 1.00 93.94 601 PRO A CA 1
ATOM 4675 C C . PRO A 1 601 ? -2.189 19.076 20.488 1.00 93.94 601 PRO A C 1
ATOM 4677 O O . PRO A 1 601 ? -1.897 19.892 21.365 1.00 93.94 601 PRO A O 1
ATOM 4680 N N . MET A 1 602 ? -1.343 18.732 19.510 1.00 94.94 602 MET A N 1
ATOM 4681 C CA . MET A 1 602 ? 0.011 19.286 19.393 1.00 94.94 602 MET A CA 1
ATOM 4682 C C . MET A 1 602 ? -0.025 20.805 19.588 1.00 94.94 602 MET A C 1
ATOM 4684 O O . MET A 1 602 ? -0.750 21.492 18.878 1.00 94.94 602 MET A O 1
ATOM 4688 N N . ASN A 1 603 ? 0.728 21.314 20.560 1.00 97.00 603 ASN A N 1
ATOM 4689 C CA . ASN A 1 603 ? 0.639 22.709 20.981 1.00 97.00 603 ASN A CA 1
ATOM 4690 C C . ASN A 1 603 ? 1.972 23.246 21.507 1.00 97.00 603 ASN A C 1
ATOM 4692 O O . ASN A 1 603 ? 2.866 22.473 21.864 1.00 97.00 603 ASN A O 1
ATOM 4696 N N . VAL A 1 604 ? 2.047 24.567 21.636 1.00 97.62 604 VAL A N 1
ATOM 4697 C CA . VAL A 1 604 ? 3.026 25.289 22.453 1.00 97.62 604 VAL A CA 1
ATOM 4698 C C . VAL A 1 604 ? 2.327 26.376 23.267 1.00 97.62 604 VAL A C 1
ATOM 4700 O O . VAL A 1 604 ? 1.278 26.881 22.865 1.00 97.62 604 VAL A O 1
ATOM 4703 N N . ARG A 1 605 ? 2.911 26.748 24.410 1.00 97.12 605 ARG A N 1
ATOM 4704 C CA . ARG A 1 605 ? 2.415 27.842 25.251 1.00 97.12 605 ARG A CA 1
ATOM 4705 C C . ARG A 1 605 ? 3.329 29.055 25.113 1.00 97.12 605 ARG A C 1
ATOM 4707 O O . ARG A 1 605 ? 4.520 28.943 25.380 1.00 97.12 605 ARG A O 1
ATOM 4714 N N . GLY A 1 606 ? 2.760 30.181 24.702 1.00 97.31 606 GLY A N 1
ATOM 4715 C CA . GLY A 1 606 ? 3.442 31.455 24.541 1.00 97.31 606 GLY A CA 1
ATOM 4716 C C . GLY A 1 606 ? 3.972 32.006 25.853 1.00 97.31 606 GLY A C 1
ATOM 4717 O O . GLY A 1 606 ? 3.344 31.880 26.908 1.00 97.31 606 GLY A O 1
ATOM 4718 N N . ASP A 1 607 ? 5.117 32.661 25.768 1.00 96.81 607 ASP A N 1
ATOM 4719 C CA . ASP A 1 607 ? 5.732 33.427 26.848 1.00 96.81 607 ASP A CA 1
ATOM 4720 C C . ASP A 1 607 ? 5.808 34.929 26.540 1.00 96.81 607 ASP A C 1
ATOM 4722 O O . ASP A 1 607 ? 6.205 35.701 27.404 1.00 96.81 607 ASP A O 1
ATOM 4726 N N . GLY A 1 608 ? 5.369 35.351 25.349 1.00 97.50 608 GLY A N 1
ATOM 4727 C CA . GLY A 1 608 ? 5.425 36.738 24.892 1.00 97.50 608 GLY A CA 1
ATOM 4728 C C . GLY A 1 608 ? 6.771 37.164 24.302 1.00 97.50 608 GLY A C 1
ATOM 4729 O O . GLY A 1 608 ? 6.879 38.310 23.870 1.00 97.50 608 GLY A O 1
ATOM 4730 N N . GLU A 1 609 ? 7.769 36.278 24.249 1.00 97.88 609 GLU A N 1
ATOM 4731 C CA . GLU A 1 609 ? 9.140 36.617 23.840 1.00 97.88 609 GLU A CA 1
ATOM 4732 C C . GLU A 1 609 ? 9.667 35.728 22.708 1.00 97.88 609 GLU A C 1
ATOM 4734 O O . GLU A 1 609 ? 10.307 36.224 21.779 1.00 97.88 609 GLU A O 1
ATOM 4739 N N . ARG A 1 610 ? 9.403 34.417 22.761 1.00 98.38 610 ARG A N 1
ATOM 4740 C CA . ARG A 1 610 ? 9.934 33.432 21.809 1.00 98.38 610 ARG A CA 1
ATOM 4741 C C . ARG A 1 610 ? 8.964 33.136 20.670 1.00 98.38 610 ARG A C 1
ATOM 4743 O O . ARG A 1 610 ? 7.742 33.155 20.822 1.00 98.38 610 ARG A O 1
ATOM 4750 N N . THR A 1 611 ? 9.532 32.809 19.511 1.00 98.62 611 THR A N 1
ATOM 4751 C CA . THR A 1 611 ? 8.764 32.354 18.344 1.00 98.62 611 THR A CA 1
ATOM 4752 C C . THR A 1 611 ? 8.189 30.956 18.566 1.00 98.62 611 THR A C 1
ATOM 4754 O O . THR A 1 611 ? 8.703 30.181 19.375 1.00 98.62 611 THR A O 1
ATOM 4757 N N . ILE A 1 612 ? 7.155 30.585 17.809 1.00 98.44 612 ILE A N 1
ATOM 4758 C CA . ILE A 1 612 ? 6.583 29.228 17.845 1.00 98.44 612 ILE A CA 1
ATOM 4759 C C . ILE A 1 612 ? 7.654 28.159 17.580 1.00 98.44 612 ILE A C 1
ATOM 4761 O O . ILE A 1 612 ? 7.674 27.153 18.287 1.00 98.44 612 ILE A O 1
ATOM 4765 N N . THR A 1 613 ? 8.568 28.378 16.628 1.00 98.12 613 THR A N 1
ATOM 4766 C CA . THR A 1 613 ? 9.698 27.466 16.366 1.00 98.12 613 THR A CA 1
ATOM 4767 C C . THR A 1 613 ? 10.567 27.259 17.608 1.00 98.12 613 THR A C 1
ATOM 4769 O O . THR A 1 613 ? 10.835 26.121 17.984 1.00 98.12 613 THR A O 1
ATOM 4772 N N . GLN A 1 614 ? 10.942 28.342 18.295 1.00 98.25 614 GLN A N 1
ATOM 4773 C CA . GLN A 1 614 ? 11.746 28.266 19.520 1.00 98.25 614 GLN A CA 1
ATOM 4774 C C . GLN A 1 614 ? 10.989 27.558 20.652 1.00 98.25 614 GLN A C 1
ATOM 4776 O O . GLN A 1 614 ? 11.536 26.679 21.312 1.00 98.25 614 GLN A O 1
ATOM 4781 N N . LEU A 1 615 ? 9.700 27.860 20.832 1.00 98.44 615 LEU A N 1
ATOM 4782 C CA . LEU A 1 615 ? 8.863 27.189 21.831 1.00 98.44 615 LEU A CA 1
ATOM 4783 C C . LEU A 1 615 ? 8.707 25.684 21.548 1.00 98.44 615 LEU A C 1
ATOM 4785 O O . LEU A 1 615 ? 8.622 24.886 22.482 1.00 98.44 615 LEU A O 1
ATOM 4789 N N . VAL A 1 616 ? 8.677 25.280 20.273 1.00 98.00 616 VAL A N 1
ATOM 4790 C CA . VAL A 1 616 ? 8.676 23.867 19.863 1.00 98.00 616 VAL A CA 1
ATOM 4791 C C . VAL A 1 616 ? 9.994 23.189 20.234 1.00 98.00 616 VAL A C 1
ATOM 4793 O O . VAL A 1 616 ? 9.969 22.094 20.798 1.00 98.00 616 VAL A O 1
ATOM 4796 N N . GLU A 1 617 ? 11.131 23.827 19.963 1.00 97.19 617 GLU A N 1
ATOM 4797 C CA . GLU A 1 617 ? 12.456 23.315 20.334 1.00 97.19 617 GLU A CA 1
ATOM 4798 C C . GLU A 1 617 ? 12.590 23.143 21.853 1.00 97.19 617 GLU A C 1
ATOM 4800 O O . GLU A 1 617 ? 12.983 22.073 22.327 1.00 97.19 617 GLU A O 1
ATOM 4805 N N . ASP A 1 618 ? 12.166 24.141 22.627 1.00 97.38 618 ASP A N 1
ATOM 4806 C CA . ASP A 1 618 ? 12.185 24.089 24.089 1.00 97.38 618 ASP A CA 1
ATOM 4807 C C . ASP A 1 618 ? 11.280 22.984 24.637 1.00 97.38 618 ASP A C 1
ATOM 4809 O O . ASP A 1 618 ? 11.672 22.214 25.521 1.00 97.38 618 ASP A O 1
ATOM 4813 N N . LYS A 1 619 ? 10.078 22.842 24.070 1.00 97.38 619 LYS A N 1
ATOM 4814 C CA . LYS A 1 619 ? 9.169 21.758 24.438 1.00 97.38 619 LYS A CA 1
ATOM 4815 C C . LYS A 1 619 ? 9.755 20.395 24.083 1.00 97.38 619 LYS A C 1
ATOM 4817 O O . LYS A 1 619 ? 9.620 19.466 24.873 1.00 97.38 619 LYS A O 1
ATOM 4822 N N . ASN A 1 620 ? 10.440 20.261 22.950 1.00 96.62 620 ASN A N 1
ATOM 4823 C CA . ASN A 1 620 ? 11.128 19.026 22.576 1.00 96.62 620 ASN A CA 1
ATOM 4824 C C . ASN A 1 620 ? 12.249 18.661 23.545 1.00 96.62 620 ASN A C 1
ATOM 4826 O O . ASN A 1 620 ? 12.378 17.485 23.885 1.00 96.62 620 ASN A O 1
ATOM 4830 N N . ASN A 1 621 ? 13.012 19.641 24.027 1.00 95.94 621 ASN A N 1
ATOM 4831 C CA . ASN A 1 621 ? 14.021 19.409 25.059 1.00 95.94 621 ASN A CA 1
ATOM 4832 C C . ASN A 1 621 ? 13.377 18.863 26.339 1.00 95.94 621 ASN A C 1
ATOM 4834 O O . ASN A 1 621 ? 13.813 17.833 26.842 1.00 95.94 621 ASN A O 1
ATOM 4838 N N . ALA A 1 622 ? 12.276 19.462 26.800 1.00 95.38 622 ALA A N 1
ATOM 4839 C CA . ALA A 1 622 ? 11.529 18.948 27.949 1.00 95.38 622 ALA A CA 1
ATOM 4840 C C . ALA A 1 622 ? 10.908 17.559 27.693 1.00 95.38 622 ALA A C 1
ATOM 4842 O O . ALA A 1 622 ? 10.881 16.712 28.585 1.00 95.38 622 ALA A O 1
ATOM 4843 N N . ARG A 1 623 ? 10.438 17.278 26.468 1.00 94.62 623 ARG A N 1
ATOM 4844 C CA . ARG A 1 623 ? 9.889 15.960 26.098 1.00 94.62 623 ARG A CA 1
ATOM 4845 C C . ARG A 1 623 ? 10.912 14.839 26.201 1.00 94.62 623 ARG A C 1
ATOM 4847 O O . ARG A 1 623 ? 10.490 13.727 26.499 1.00 94.62 623 ARG A O 1
ATOM 4854 N N . ARG A 1 624 ? 12.210 15.102 26.002 1.00 94.00 624 ARG A N 1
ATOM 4855 C CA . ARG A 1 624 ? 13.276 14.087 26.140 1.00 94.00 624 ARG A CA 1
ATOM 4856 C C . ARG A 1 624 ? 13.359 13.501 27.551 1.00 94.00 624 ARG A C 1
ATOM 4858 O O . ARG A 1 624 ? 13.678 12.328 27.682 1.00 94.00 624 ARG A O 1
ATOM 4865 N N . GLU A 1 625 ? 12.993 14.278 28.567 1.00 94.00 625 GLU A N 1
ATOM 4866 C CA . GLU A 1 625 ? 12.991 13.842 29.970 1.00 94.00 625 GLU A CA 1
ATOM 4867 C C . GLU A 1 625 ? 11.737 13.039 30.352 1.00 94.00 625 GLU A C 1
ATOM 4869 O O . GLU A 1 625 ? 11.703 12.374 31.386 1.00 94.00 625 GLU A O 1
ATOM 4874 N N . ASN A 1 626 ? 10.680 13.080 29.535 1.00 94.88 626 ASN A N 1
ATOM 4875 C CA . ASN A 1 626 ? 9.460 12.326 29.799 1.00 94.88 626 ASN A CA 1
ATOM 4876 C C . ASN A 1 626 ? 9.523 10.946 29.110 1.00 94.88 626 ASN A C 1
ATOM 4878 O O . ASN A 1 626 ? 9.574 10.893 27.873 1.00 94.88 626 ASN A O 1
ATOM 4882 N N . PRO A 1 627 ? 9.417 9.827 29.863 1.00 93.25 627 PRO A N 1
ATOM 4883 C CA . PRO A 1 627 ? 9.651 8.484 29.336 1.00 93.25 627 PRO A CA 1
ATOM 4884 C C . PRO A 1 627 ? 8.850 8.117 28.089 1.00 93.25 627 PRO A C 1
ATOM 4886 O O . PRO A 1 627 ? 9.372 7.396 27.245 1.00 93.25 627 PRO A O 1
ATOM 4889 N N . ILE A 1 628 ? 7.622 8.624 27.926 1.00 90.94 628 ILE A N 1
ATOM 4890 C CA . ILE A 1 628 ? 6.787 8.304 26.762 1.00 90.94 628 ILE A CA 1
ATOM 4891 C C . ILE A 1 628 ? 6.739 9.419 25.708 1.00 90.94 628 ILE A C 1
ATOM 4893 O O . ILE A 1 628 ? 6.634 9.125 24.513 1.00 90.94 628 ILE A O 1
ATOM 4897 N N . HIS A 1 629 ? 6.828 10.691 26.107 1.00 93.50 629 HIS A N 1
ATOM 4898 C CA . HIS A 1 629 ? 6.755 11.812 25.161 1.00 93.50 629 HIS A CA 1
ATOM 4899 C C . HIS A 1 629 ? 8.061 11.997 24.373 1.00 93.50 629 HIS A C 1
ATOM 4901 O O . HIS A 1 629 ? 8.000 12.496 23.246 1.00 93.50 629 HIS A O 1
ATOM 4907 N N . GLN A 1 630 ? 9.203 11.519 24.889 1.00 92.31 630 GLN A N 1
ATOM 4908 C CA . GLN A 1 630 ? 10.512 11.580 24.217 1.00 92.31 630 GLN A CA 1
ATOM 4909 C C . GLN A 1 630 ? 10.508 10.962 22.816 1.00 92.31 630 GLN A C 1
ATOM 4911 O O . GLN A 1 630 ? 11.229 11.398 21.922 1.00 92.31 630 GLN A O 1
ATOM 4916 N N . TYR A 1 631 ? 9.657 9.960 22.593 1.00 89.19 631 TYR A N 1
ATOM 4917 C CA . TYR A 1 631 ? 9.574 9.276 21.312 1.00 89.19 631 TYR A CA 1
ATOM 4918 C C . TYR A 1 631 ? 8.791 10.046 20.251 1.00 89.19 631 TYR A C 1
ATOM 4920 O O . TYR A 1 631 ? 8.724 9.598 19.104 1.00 89.19 631 TYR A O 1
ATOM 4928 N N . TYR A 1 632 ? 8.131 11.139 20.619 1.00 90.69 632 TYR A N 1
ATOM 4929 C CA . TYR A 1 632 ? 7.258 11.903 19.736 1.00 90.69 632 TYR A CA 1
ATOM 4930 C C . TYR A 1 632 ? 7.643 13.381 19.807 1.00 90.69 632 TYR A C 1
ATOM 4932 O O . TYR A 1 632 ? 6.888 14.169 20.392 1.00 90.69 632 TYR A O 1
ATOM 4940 N N . PRO A 1 633 ? 8.827 13.745 19.272 1.00 91.00 633 PRO A N 1
ATOM 4941 C CA . PRO A 1 633 ? 9.205 15.140 19.123 1.00 91.00 633 PRO A CA 1
ATOM 4942 C C . PRO A 1 633 ? 8.210 15.850 18.202 1.00 91.00 633 PRO A C 1
ATOM 4944 O O . PRO A 1 633 ? 7.584 15.250 17.327 1.00 91.00 633 PRO A O 1
ATOM 4947 N N . LEU A 1 634 ? 8.026 17.134 18.461 1.00 93.69 634 LEU A N 1
ATOM 4948 C CA . LEU A 1 634 ? 7.164 18.022 17.709 1.00 93.69 634 LEU A CA 1
ATOM 4949 C C . LEU A 1 634 ? 7.956 18.592 16.534 1.00 93.69 634 LEU A C 1
ATOM 4951 O O . LEU A 1 634 ? 9.074 19.071 16.714 1.00 93.69 634 LEU A O 1
ATOM 4955 N N . GLU A 1 635 ? 7.365 18.575 15.346 1.00 90.75 635 GLU A N 1
ATOM 4956 C CA . GLU A 1 635 ? 7.989 19.081 14.126 1.00 90.75 635 GLU A CA 1
ATOM 4957 C C . GLU A 1 635 ? 7.014 19.986 13.380 1.00 90.75 635 GLU A C 1
ATOM 4959 O O . GLU A 1 635 ? 5.827 19.675 13.255 1.00 90.75 635 GLU A O 1
ATOM 4964 N N . ILE A 1 636 ? 7.519 21.109 12.865 1.00 90.19 636 ILE A N 1
ATOM 4965 C CA . ILE A 1 636 ? 6.731 22.064 12.080 1.00 90.19 636 ILE A CA 1
ATOM 4966 C C . ILE A 1 636 ? 6.874 21.724 10.591 1.00 90.19 636 ILE A C 1
ATOM 4968 O O . ILE A 1 636 ? 7.615 22.362 9.836 1.00 90.19 636 ILE A O 1
ATOM 4972 N N . GLY A 1 637 ? 6.156 20.681 10.178 1.00 87.19 637 GLY A N 1
ATOM 4973 C CA . GLY A 1 637 ? 6.016 20.290 8.779 1.00 87.19 637 GLY A CA 1
ATOM 4974 C C . GLY A 1 637 ? 4.945 21.099 8.041 1.00 87.19 637 GLY A C 1
ATOM 4975 O O . GLY A 1 637 ? 4.353 22.041 8.570 1.00 87.19 637 GLY A O 1
ATOM 4976 N N . ARG A 1 638 ? 4.655 20.703 6.797 1.00 81.75 638 ARG A N 1
ATOM 4977 C CA . ARG A 1 638 ? 3.582 21.308 5.987 1.00 81.75 638 ARG A CA 1
ATOM 4978 C C . ARG A 1 638 ? 2.211 21.306 6.694 1.00 81.75 638 ARG A C 1
ATOM 4980 O O . ARG A 1 638 ? 1.598 22.368 6.714 1.00 81.75 638 ARG A O 1
ATOM 4987 N N . PRO A 1 639 ? 1.743 20.206 7.323 1.00 80.25 639 PRO A N 1
ATOM 4988 C CA . PRO A 1 639 ? 0.439 20.202 7.993 1.00 80.25 639 PRO A CA 1
ATOM 4989 C C . PRO A 1 639 ? 0.349 21.198 9.157 1.00 80.25 639 PRO A C 1
ATOM 4991 O O . PRO A 1 639 ? -0.680 21.839 9.342 1.00 80.25 639 PRO A O 1
ATOM 4994 N N . GLN A 1 640 ? 1.432 21.354 9.925 1.00 91.69 640 GLN A N 1
ATOM 4995 C CA . GLN A 1 640 ? 1.500 22.310 11.033 1.00 91.69 640 GLN A CA 1
ATOM 4996 C C . GLN A 1 640 ? 1.509 23.752 10.524 1.00 91.69 640 GLN A C 1
ATOM 4998 O O . GLN A 1 640 ? 0.871 24.611 11.120 1.00 91.69 640 GLN A O 1
ATOM 5003 N N . ARG A 1 641 ? 2.196 24.021 9.405 1.00 89.06 641 ARG A N 1
ATOM 5004 C CA . ARG A 1 641 ? 2.167 25.339 8.750 1.00 89.06 641 ARG A CA 1
ATOM 5005 C C . ARG A 1 641 ? 0.763 25.688 8.267 1.00 89.06 641 ARG A C 1
ATOM 5007 O O . ARG A 1 641 ? 0.296 26.774 8.561 1.00 89.06 641 ARG A O 1
ATOM 5014 N N . GLU A 1 642 ? 0.059 24.747 7.643 1.00 80.62 642 GLU A N 1
ATOM 5015 C CA . GLU A 1 642 ? -1.335 24.950 7.224 1.00 80.62 642 GLU A CA 1
ATOM 5016 C C . GLU A 1 642 ? -2.278 25.214 8.413 1.00 80.62 642 GLU A C 1
ATOM 5018 O O . GLU A 1 642 ? -3.227 25.985 8.290 1.00 80.62 642 GLU A O 1
ATOM 5023 N N . GLU A 1 643 ? -2.040 24.582 9.567 1.00 87.69 643 GLU A N 1
ATOM 5024 C CA . GLU A 1 643 ? -2.793 24.855 10.797 1.00 87.69 643 GLU A CA 1
ATOM 5025 C C . GLU A 1 643 ? -2.491 26.253 11.359 1.00 87.69 643 GLU A C 1
ATOM 5027 O O . GLU A 1 643 ? -3.412 26.978 11.731 1.00 87.69 643 GLU A O 1
ATOM 5032 N N . LEU A 1 644 ? -1.221 26.662 11.367 1.00 92.44 644 LEU A N 1
ATOM 5033 C CA . LEU A 1 644 ? -0.817 28.010 11.772 1.00 92.44 644 LEU A CA 1
ATOM 5034 C C . LEU A 1 644 ? -1.392 29.082 10.839 1.00 92.44 644 LEU A C 1
ATOM 5036 O O . LEU A 1 644 ? -1.931 30.079 11.321 1.00 92.44 644 LEU A O 1
ATOM 5040 N N . ASP A 1 645 ? -1.364 28.848 9.527 1.00 90.00 645 ASP A N 1
ATOM 5041 C CA . ASP A 1 645 ? -1.907 29.763 8.523 1.00 90.00 645 ASP A CA 1
ATOM 5042 C C . ASP A 1 645 ? -3.413 29.990 8.737 1.00 90.00 645 ASP A C 1
ATOM 5044 O O . ASP A 1 645 ? -3.888 31.124 8.661 1.00 90.00 645 ASP A O 1
ATOM 5048 N N . ARG A 1 646 ? -4.175 28.941 9.094 1.00 89.12 646 ARG A N 1
ATOM 5049 C CA . ARG A 1 646 ? -5.604 29.068 9.458 1.00 89.12 646 ARG A CA 1
ATOM 5050 C C . ARG A 1 646 ? -5.835 29.942 10.687 1.00 89.12 646 ARG A C 1
ATOM 5052 O O . ARG A 1 646 ? -6.896 30.550 10.810 1.00 89.12 646 ARG A O 1
ATOM 5059 N N . GLN A 1 647 ? -4.855 30.010 11.579 1.00 93.38 647 GLN A N 1
ATOM 5060 C CA . GLN A 1 647 ? -4.860 30.875 12.757 1.00 93.38 647 GLN A CA 1
ATOM 5061 C C . GLN A 1 647 ? -4.246 32.259 12.469 1.00 93.38 647 GLN A C 1
ATOM 5063 O O . GLN A 1 647 ? -4.128 33.071 13.385 1.00 93.38 647 GLN A O 1
ATOM 5068 N N . GLY A 1 648 ? -3.853 32.544 11.220 1.00 94.75 648 GLY A N 1
ATOM 5069 C CA . GLY A 1 648 ? -3.200 33.795 10.830 1.00 94.75 648 GLY A CA 1
ATOM 5070 C C . GLY A 1 648 ? -1.787 33.947 11.400 1.00 94.75 648 GLY A C 1
ATOM 5071 O O . GLY A 1 648 ? -1.351 35.067 11.667 1.00 94.75 648 GLY A O 1
ATOM 5072 N N . ARG A 1 649 ? -1.091 32.832 11.641 1.00 96.12 649 ARG A N 1
ATOM 5073 C CA . ARG A 1 649 ? 0.232 32.772 12.274 1.00 96.12 649 ARG A CA 1
ATOM 5074 C C . ARG A 1 649 ? 1.243 32.094 11.358 1.00 96.12 649 ARG A C 1
ATOM 5076 O O . ARG A 1 649 ? 0.891 31.297 10.502 1.00 96.12 649 ARG A O 1
ATOM 5083 N N . THR A 1 650 ? 2.517 32.363 11.606 1.00 96.62 650 THR A N 1
ATOM 5084 C CA . THR A 1 650 ? 3.651 31.654 10.999 1.00 96.62 650 THR A CA 1
ATOM 5085 C C . THR A 1 650 ? 4.527 31.047 12.097 1.00 96.62 650 THR A C 1
ATOM 5087 O O . THR A 1 650 ? 4.388 31.430 13.263 1.00 96.62 650 THR A O 1
ATOM 5090 N N . PRO A 1 651 ? 5.461 30.134 11.780 1.00 96.94 651 PRO A N 1
ATOM 5091 C CA . PRO A 1 651 ? 6.395 29.594 12.776 1.00 96.94 651 PRO A CA 1
ATOM 5092 C C . PRO A 1 651 ? 7.240 30.664 13.497 1.00 96.94 651 PRO A C 1
ATOM 5094 O O . PRO A 1 651 ? 7.697 30.451 14.617 1.00 96.94 651 PRO A O 1
ATOM 5097 N N . GLU A 1 652 ? 7.410 31.833 12.881 1.00 97.88 652 GLU A N 1
ATOM 5098 C CA . GLU A 1 652 ? 8.147 32.990 13.401 1.00 97.88 652 GLU A CA 1
ATOM 5099 C C . GLU A 1 652 ? 7.273 33.927 14.252 1.00 97.88 652 GLU A C 1
ATOM 5101 O O . GLU A 1 652 ? 7.772 34.892 14.827 1.00 97.88 652 GLU A O 1
ATOM 5106 N N . SER A 1 653 ? 5.968 33.666 14.355 1.00 98.12 653 SER A N 1
ATOM 5107 C CA . SER A 1 653 ? 5.077 34.439 15.222 1.00 98.12 653 SER A CA 1
ATOM 5108 C C . SER A 1 653 ? 5.426 34.222 16.695 1.00 98.12 653 SER A C 1
ATOM 5110 O O . SER A 1 653 ? 5.723 33.100 17.103 1.00 98.12 653 SER A O 1
ATOM 5112 N N . ILE A 1 654 ? 5.335 35.285 17.497 1.00 98.44 654 ILE A N 1
ATOM 5113 C CA . ILE A 1 654 ? 5.526 35.257 18.954 1.00 98.44 654 ILE A CA 1
ATOM 5114 C C . ILE A 1 654 ? 4.138 35.237 19.614 1.00 98.44 654 ILE A C 1
ATOM 5116 O O . ILE A 1 654 ? 3.409 36.229 19.511 1.00 98.44 654 ILE A O 1
ATOM 5120 N N . PRO A 1 655 ? 3.705 34.123 20.233 1.00 97.75 655 PRO A N 1
ATOM 5121 C CA . PRO A 1 655 ? 2.418 34.067 20.920 1.00 97.75 655 PRO A CA 1
ATOM 5122 C C . PRO A 1 655 ? 2.458 34.847 22.237 1.00 97.75 655 PRO A C 1
ATOM 5124 O O . PRO A 1 655 ? 3.496 34.914 22.898 1.00 97.75 655 PRO A O 1
ATOM 5127 N N . ALA A 1 656 ? 1.321 35.416 22.640 1.00 98.00 656 ALA A N 1
ATOM 5128 C CA . ALA A 1 656 ? 1.246 36.186 23.877 1.00 98.00 656 ALA A CA 1
ATOM 5129 C C . ALA A 1 656 ? 1.521 35.301 25.105 1.00 98.00 656 ALA A C 1
ATOM 5131 O O . ALA A 1 656 ? 1.266 34.094 25.096 1.00 98.00 656 ALA A O 1
ATOM 5132 N N . ALA A 1 657 ? 2.011 35.901 26.191 1.00 97.50 657 ALA A N 1
ATOM 5133 C CA . ALA A 1 657 ? 2.277 35.171 27.425 1.00 97.50 657 ALA A CA 1
ATOM 5134 C C . ALA A 1 657 ? 1.011 34.451 27.930 1.00 97.50 657 ALA A C 1
ATOM 5136 O O . ALA A 1 657 ? -0.024 35.067 28.182 1.00 97.50 657 ALA A O 1
ATOM 5137 N N . GLY A 1 658 ? 1.101 33.130 28.078 1.00 95.12 658 GLY A N 1
ATOM 5138 C CA . GLY A 1 658 ? 0.010 32.262 28.516 1.00 95.12 658 GLY A CA 1
ATOM 5139 C C . GLY A 1 658 ? -0.915 31.754 27.408 1.00 95.12 658 GLY A C 1
ATOM 5140 O O . GLY A 1 658 ? -1.692 30.834 27.677 1.00 95.12 658 GLY A O 1
ATOM 5141 N N . GLU A 1 659 ? -0.811 32.281 26.187 1.00 97.06 659 GLU A N 1
ATOM 5142 C CA . GLU A 1 659 ? -1.575 31.821 25.025 1.00 97.06 659 GLU A CA 1
ATOM 5143 C C . GLU A 1 659 ? -1.170 30.392 24.637 1.00 97.06 659 GLU A C 1
ATOM 5145 O O . GLU A 1 659 ? 0.013 30.072 24.596 1.00 97.06 659 GLU A O 1
ATOM 5150 N N . THR A 1 660 ? -2.132 29.521 24.328 1.00 96.75 660 THR A N 1
ATOM 5151 C CA . THR A 1 660 ? -1.840 28.192 23.764 1.00 96.75 660 THR A CA 1
ATOM 5152 C C . THR A 1 660 ? -2.072 28.220 22.263 1.00 96.75 660 THR A C 1
ATOM 5154 O O . THR A 1 660 ? -3.186 28.490 21.822 1.00 96.75 660 THR A O 1
ATOM 5157 N N . VAL A 1 661 ? -1.031 27.917 21.490 1.00 97.06 661 VAL A N 1
ATOM 5158 C CA . VAL A 1 661 ? -1.110 27.787 20.032 1.00 97.06 661 VAL A CA 1
ATOM 5159 C C . VAL A 1 661 ? -1.118 26.312 19.675 1.00 97.06 661 VAL A C 1
ATOM 5161 O O . VAL A 1 661 ? -0.193 25.582 20.038 1.00 97.06 661 VAL A O 1
ATOM 5164 N N . TYR A 1 662 ? -2.148 25.878 18.954 1.00 95.94 662 TYR A N 1
ATOM 5165 C CA . TYR A 1 662 ? -2.260 24.511 18.459 1.00 95.94 662 TYR A CA 1
ATOM 5166 C C . TYR A 1 662 ? -1.630 24.393 17.068 1.00 95.94 662 TYR A C 1
ATOM 5168 O O . TYR A 1 662 ? -1.831 25.240 16.207 1.00 95.94 662 TYR A O 1
ATOM 5176 N N . LEU A 1 663 ? -0.863 23.330 16.854 1.00 93.75 663 LEU A N 1
ATOM 5177 C CA . LEU A 1 663 ? -0.161 23.004 15.609 1.00 93.75 663 LEU A CA 1
ATOM 5178 C C . LEU A 1 663 ? -0.828 21.834 14.868 1.00 93.75 663 LEU A C 1
ATOM 5180 O O . LEU A 1 663 ? -0.462 21.513 13.742 1.00 93.75 663 LEU A O 1
ATOM 5184 N N . ALA A 1 664 ? -1.786 21.158 15.503 1.00 88.88 664 ALA A N 1
ATOM 5185 C CA . ALA A 1 664 ? -2.602 20.114 14.900 1.00 88.88 664 ALA A CA 1
ATOM 5186 C C . ALA A 1 664 ? -3.944 20.001 15.633 1.00 88.88 664 ALA A C 1
ATOM 5188 O O . ALA A 1 664 ? -4.075 20.447 16.769 1.00 88.88 664 ALA A O 1
ATOM 5189 N N . GLN A 1 665 ? -4.911 19.324 15.014 1.00 81.88 665 GLN A N 1
ATOM 5190 C CA . GLN A 1 665 ? -6.243 19.098 15.594 1.00 81.88 665 GLN A CA 1
ATOM 5191 C C . GLN A 1 665 ? -6.388 17.731 16.287 1.00 81.88 665 GLN A C 1
ATOM 5193 O O . GLN A 1 665 ? -7.370 17.473 16.973 1.00 81.88 665 GLN A O 1
ATOM 5198 N N . THR A 1 666 ? -5.418 16.827 16.123 1.00 81.94 666 THR A N 1
ATOM 5199 C CA . THR A 1 666 ? -5.510 15.459 16.655 1.00 81.94 666 THR A CA 1
ATOM 5200 C C . THR A 1 666 ? -4.952 15.341 18.072 1.00 81.94 666 THR A C 1
ATOM 5202 O O . THR A 1 666 ? -3.826 15.767 18.324 1.00 81.94 666 THR A O 1
ATOM 5205 N N . SER A 1 667 ? -5.665 14.635 18.951 1.00 87.25 667 SER A N 1
ATOM 5206 C CA . SER A 1 667 ? -5.319 14.395 20.365 1.00 87.25 667 SER A CA 1
ATOM 5207 C C . SER A 1 667 ? -4.447 13.150 20.620 1.00 87.25 667 SER A C 1
ATOM 5209 O O . SER A 1 667 ? -4.269 12.709 21.754 1.00 87.25 667 SER A O 1
ATOM 5211 N N . ASN A 1 668 ? -3.876 12.545 19.576 1.00 84.44 668 ASN A N 1
ATOM 5212 C CA . ASN A 1 668 ? -3.090 11.316 19.698 1.00 84.44 668 ASN A CA 1
ATOM 5213 C C . ASN A 1 668 ? -1.635 11.588 20.111 1.00 84.44 668 ASN A C 1
ATOM 5215 O O . ASN A 1 668 ? -0.938 12.357 19.451 1.00 84.44 668 ASN A O 1
ATOM 5219 N N . LEU A 1 669 ? -1.121 10.864 21.116 1.00 88.12 669 LEU A N 1
ATOM 5220 C CA . LEU A 1 669 ? 0.275 10.988 21.577 1.00 88.12 669 LEU A CA 1
ATOM 5221 C C . LEU A 1 669 ? 1.298 10.834 20.441 1.00 88.12 669 LEU A C 1
ATOM 5223 O O . LEU A 1 669 ? 2.232 11.621 20.321 1.00 88.12 669 LEU A O 1
ATOM 5227 N N . HIS A 1 670 ? 1.086 9.856 19.555 1.00 84.88 670 HIS A N 1
ATOM 5228 C CA . HIS A 1 670 ? 1.984 9.603 18.425 1.00 84.88 670 HIS A CA 1
ATOM 5229 C C . HIS A 1 670 ? 1.954 10.692 17.339 1.00 84.88 670 HIS A C 1
ATOM 5231 O O . HIS A 1 670 ? 2.743 10.643 16.399 1.00 84.88 670 HIS A O 1
ATOM 5237 N N . ARG A 1 671 ? 1.033 11.654 17.462 1.00 84.56 671 ARG A N 1
ATOM 5238 C CA . ARG A 1 671 ? 0.916 12.866 16.644 1.00 84.56 671 ARG A CA 1
ATOM 5239 C C . ARG A 1 671 ? 1.353 14.116 17.415 1.00 84.56 671 ARG A C 1
ATOM 5241 O O . ARG A 1 671 ? 0.997 15.216 17.019 1.00 84.56 671 ARG A O 1
ATOM 5248 N N . GLY A 1 672 ? 2.091 13.958 18.516 1.00 89.62 672 GLY A N 1
ATOM 5249 C CA . GLY A 1 672 ? 2.630 15.076 19.291 1.00 89.62 672 GLY A CA 1
ATOM 5250 C C . GLY A 1 672 ? 1.657 15.695 20.295 1.00 89.62 672 GLY A C 1
ATOM 5251 O O . GLY A 1 672 ? 1.964 16.749 20.841 1.00 89.62 672 GLY A O 1
ATOM 5252 N N . ALA A 1 673 ? 0.509 15.062 20.559 1.00 94.31 673 ALA A N 1
ATOM 5253 C CA . ALA A 1 673 ? -0.375 15.494 21.636 1.00 94.31 673 ALA A CA 1
ATOM 5254 C C . ALA A 1 673 ? 0.280 15.305 23.014 1.00 94.31 673 ALA A C 1
ATOM 5256 O O . ALA A 1 673 ? 1.105 14.403 23.211 1.00 94.31 673 ALA A O 1
ATOM 5257 N N . ASP A 1 674 ? -0.131 16.131 23.967 1.00 96.00 674 ASP A N 1
ATOM 5258 C CA . ASP A 1 674 ? 0.264 16.026 25.367 1.00 96.00 674 ASP A CA 1
ATOM 5259 C C . ASP A 1 674 ? -0.769 15.198 26.122 1.00 96.00 674 ASP A C 1
ATOM 5261 O O . ASP A 1 674 ? -1.960 15.517 26.106 1.00 96.00 674 ASP A O 1
ATOM 5265 N N . MET A 1 675 ? -0.333 14.123 26.778 1.00 96.19 675 MET A N 1
ATOM 5266 C CA . MET A 1 675 ? -1.238 13.318 27.602 1.00 96.19 675 MET A CA 1
ATOM 5267 C C . MET A 1 675 ? -1.479 14.024 28.930 1.00 96.19 675 MET A C 1
ATOM 5269 O O . MET A 1 675 ? -0.529 14.319 29.644 1.00 96.19 675 MET A O 1
ATOM 5273 N N . VAL A 1 676 ? -2.736 14.268 29.276 1.00 97.00 676 VAL A N 1
ATOM 5274 C CA . VAL A 1 676 ? -3.115 14.954 30.514 1.00 97.00 676 VAL A CA 1
ATOM 5275 C C . VAL A 1 676 ? -3.918 14.001 31.380 1.00 97.00 676 VAL A C 1
ATOM 5277 O O . VAL A 1 676 ? -4.944 13.488 30.929 1.00 97.00 676 VAL A O 1
ATOM 5280 N N . ASP A 1 677 ? -3.460 13.760 32.607 1.00 98.12 677 ASP A N 1
ATOM 5281 C CA . ASP A 1 677 ? -4.236 13.009 33.595 1.00 98.12 677 ASP A CA 1
ATOM 5282 C C . ASP A 1 677 ? -5.480 13.808 34.001 1.00 98.12 677 ASP A C 1
ATOM 5284 O O . ASP A 1 677 ? -5.424 15.012 34.245 1.00 98.12 677 ASP A O 1
ATOM 5288 N N . ARG A 1 678 ? -6.620 13.120 34.025 1.00 97.56 678 ARG A N 1
ATOM 5289 C CA . ARG A 1 678 ? -7.949 13.670 34.320 1.00 97.56 678 ARG A CA 1
ATOM 5290 C C . ARG A 1 678 ? -8.726 12.795 35.298 1.00 97.56 678 ARG A C 1
ATOM 5292 O O . ARG A 1 678 ? -9.939 12.934 35.427 1.00 97.56 678 ARG A O 1
ATOM 5299 N N . THR A 1 679 ? -8.036 11.878 35.972 1.00 97.81 679 THR A N 1
ATOM 5300 C CA . THR A 1 679 ? -8.657 10.860 36.825 1.00 97.81 679 THR A CA 1
ATOM 5301 C C . THR A 1 679 ? -9.482 11.464 37.961 1.00 97.81 679 THR A C 1
ATOM 5303 O O . THR A 1 679 ? -10.530 10.908 38.295 1.00 97.81 679 THR A O 1
ATOM 5306 N N . ASP A 1 680 ? -9.046 12.594 38.520 1.00 96.25 680 ASP A N 1
ATOM 5307 C CA . ASP A 1 680 ? -9.722 13.252 39.647 1.00 96.25 680 ASP A CA 1
ATOM 5308 C C . ASP A 1 680 ? -10.578 14.459 39.216 1.00 96.25 680 ASP A C 1
ATOM 5310 O O . ASP A 1 680 ? -11.458 14.880 39.962 1.00 96.25 680 ASP A O 1
ATOM 5314 N N . ASP A 1 681 ? -10.365 14.974 37.999 1.00 94.06 681 ASP A N 1
ATOM 5315 C CA . ASP A 1 681 ? -11.046 16.168 37.472 1.00 94.06 681 ASP A CA 1
ATOM 5316 C C . ASP A 1 681 ? -12.375 15.843 36.767 1.00 94.06 681 ASP A C 1
ATOM 5318 O O . ASP A 1 681 ? -13.259 16.692 36.651 1.00 94.06 681 ASP A O 1
ATOM 5322 N N . VAL A 1 682 ? -12.508 14.625 36.235 1.00 96.94 682 VAL A N 1
ATOM 5323 C CA . VAL A 1 682 ? -13.709 14.166 35.523 1.00 96.94 682 VAL A CA 1
ATOM 5324 C C . VAL A 1 682 ? -14.803 13.814 36.529 1.00 96.94 682 VAL A C 1
ATOM 5326 O O . VAL A 1 682 ? -14.554 13.116 37.512 1.00 96.94 682 VAL A O 1
ATOM 5329 N N . HIS A 1 683 ? -16.034 14.259 36.260 1.00 98.25 683 HIS A N 1
ATOM 5330 C CA . HIS A 1 683 ? -17.180 14.029 37.135 1.00 98.25 683 HIS A CA 1
ATOM 5331 C C . HIS A 1 683 ? -17.346 12.523 37.451 1.00 98.25 683 HIS A C 1
ATOM 5333 O O . HIS A 1 683 ? -17.327 11.698 36.530 1.00 98.25 683 HIS A O 1
ATOM 5339 N N . PRO A 1 684 ? -17.549 12.120 38.723 1.00 96.94 684 PRO A N 1
ATOM 5340 C CA . PRO A 1 684 ? -17.518 10.708 39.123 1.00 96.94 684 PRO A CA 1
ATOM 5341 C C . PRO A 1 684 ? -18.479 9.788 38.359 1.00 96.94 684 PRO A C 1
ATOM 5343 O O . PRO A 1 684 ? -18.140 8.636 38.106 1.00 96.94 684 PRO A O 1
ATOM 5346 N N . SER A 1 685 ? -19.628 10.304 37.909 1.00 97.50 685 SER A N 1
ATOM 5347 C CA . SER A 1 685 ? -20.612 9.537 37.127 1.00 97.50 685 SER A CA 1
ATOM 5348 C C . SER A 1 685 ? -20.037 8.886 35.864 1.00 97.50 685 SER A C 1
ATOM 5350 O O . SER A 1 685 ? -20.554 7.865 35.428 1.00 97.50 685 SER A O 1
ATOM 5352 N N . TYR A 1 686 ? -18.979 9.447 35.262 1.00 98.25 686 TYR A N 1
ATOM 5353 C CA . TYR A 1 686 ? -18.340 8.828 34.095 1.00 98.25 686 TYR A CA 1
ATOM 5354 C C . TYR A 1 686 ? -17.602 7.538 34.447 1.00 98.25 686 TYR A C 1
ATOM 5356 O O . TYR A 1 686 ? -17.557 6.624 33.628 1.00 98.25 686 TYR A O 1
ATOM 5364 N N . LYS A 1 687 ? -17.036 7.444 35.659 1.00 97.69 687 LYS A N 1
ATOM 5365 C CA . LYS A 1 687 ? -16.386 6.213 36.127 1.00 97.69 687 LYS A CA 1
ATOM 5366 C C . LYS A 1 687 ? -17.412 5.089 36.217 1.00 97.69 687 LYS A C 1
ATOM 5368 O O . LYS A 1 687 ? -17.154 4.007 35.700 1.00 97.69 687 LYS A O 1
ATOM 5373 N N . ASP A 1 688 ? -18.582 5.379 36.785 1.00 96.44 688 ASP A N 1
ATOM 5374 C CA . ASP A 1 688 ? -19.682 4.419 36.907 1.00 96.44 688 ASP A CA 1
ATOM 5375 C C . ASP A 1 688 ? -20.265 4.039 35.539 1.00 96.44 688 ASP A C 1
ATOM 5377 O O . ASP A 1 688 ? -20.477 2.859 35.259 1.00 96.44 688 ASP A O 1
ATOM 5381 N N . GLU A 1 689 ? -20.492 5.018 34.660 1.00 97.19 689 GLU A N 1
ATOM 5382 C CA . GLU A 1 689 ? -21.017 4.794 33.308 1.00 97.19 689 GLU A CA 1
ATOM 5383 C C . GLU A 1 689 ? -20.103 3.872 32.492 1.00 97.19 689 GLU A C 1
ATOM 5385 O O . GLU A 1 689 ? -20.542 2.843 31.971 1.00 97.19 689 GLU A O 1
ATOM 5390 N N . VAL A 1 690 ? -18.808 4.196 32.442 1.00 97.75 690 VAL A N 1
ATOM 5391 C CA . VAL A 1 690 ? -17.815 3.419 31.694 1.00 97.75 690 VAL A CA 1
ATOM 5392 C C . VAL A 1 690 ? -17.600 2.045 32.325 1.00 97.75 690 VAL A C 1
ATOM 5394 O O . VAL A 1 690 ? -17.548 1.053 31.600 1.00 97.75 690 VAL A O 1
ATOM 5397 N N . ALA A 1 691 ? -17.533 1.950 33.657 1.00 96.94 691 ALA A N 1
ATOM 5398 C CA . ALA A 1 691 ? -17.425 0.671 34.360 1.00 96.94 691 ALA A CA 1
ATOM 5399 C C . ALA A 1 691 ? -18.597 -0.265 34.029 1.00 96.94 691 ALA A C 1
ATOM 5401 O O . ALA A 1 691 ? -18.382 -1.440 33.713 1.00 96.94 691 ALA A O 1
ATOM 5402 N N . ARG A 1 692 ? -19.837 0.250 34.026 1.00 96.38 692 ARG A N 1
ATOM 5403 C CA . ARG A 1 692 ? -21.025 -0.524 33.632 1.00 96.38 692 ARG A CA 1
ATOM 5404 C C . ARG A 1 692 ? -20.972 -0.945 32.164 1.00 96.38 692 ARG A C 1
ATOM 5406 O O . ARG A 1 692 ? -21.296 -2.094 31.861 1.00 96.38 692 ARG A O 1
ATOM 5413 N N . ALA A 1 693 ? -20.546 -0.059 31.265 1.00 95.88 693 ALA A N 1
ATOM 5414 C CA . ALA A 1 693 ? -20.441 -0.365 29.840 1.00 95.88 693 ALA A CA 1
ATOM 5415 C C . ALA A 1 693 ? -19.417 -1.473 29.5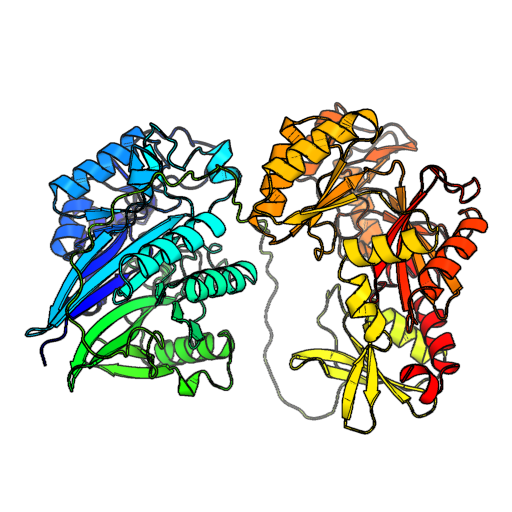64 1.00 95.88 693 ALA A C 1
ATOM 5417 O O . ALA A 1 693 ? -19.738 -2.451 28.883 1.00 95.88 693 ALA A O 1
ATOM 5418 N N . VAL A 1 694 ? -18.222 -1.364 30.153 1.00 95.06 694 VAL A N 1
ATOM 5419 C CA . VAL A 1 694 ? -17.152 -2.368 30.054 1.00 95.06 694 VAL A CA 1
ATOM 5420 C C . VAL A 1 694 ? -17.614 -3.704 30.633 1.00 95.06 694 VAL A C 1
ATOM 5422 O O . VAL A 1 694 ? -17.511 -4.725 29.957 1.00 95.06 694 VAL A O 1
ATOM 5425 N N . SER A 1 695 ? -18.214 -3.693 31.826 1.00 92.50 695 SER A N 1
ATOM 5426 C CA . SER A 1 695 ? -18.726 -4.902 32.493 1.00 92.50 695 SER A CA 1
ATOM 5427 C C . SER A 1 695 ? -19.876 -5.573 31.737 1.00 92.50 695 SER A C 1
ATOM 5429 O O . SER A 1 695 ? -20.175 -6.744 31.963 1.00 92.50 695 SER A O 1
ATOM 5431 N N . SER A 1 696 ? -20.534 -4.857 30.819 1.00 92.00 696 SER A N 1
ATOM 5432 C CA . SER A 1 696 ? -21.559 -5.446 29.959 1.00 92.00 696 SER A CA 1
ATOM 5433 C C . SER A 1 696 ? -20.973 -6.358 28.871 1.00 92.00 696 SER A C 1
ATOM 5435 O O . SER A 1 696 ? -21.709 -7.152 28.280 1.00 92.00 696 SER A O 1
ATOM 5437 N N . ILE A 1 697 ? -19.671 -6.268 28.582 1.00 91.12 697 ILE A N 1
ATOM 5438 C CA . ILE A 1 697 ? -18.978 -7.127 27.618 1.00 91.12 697 ILE A CA 1
ATOM 5439 C C . ILE A 1 697 ? -18.390 -8.337 28.368 1.00 91.12 697 ILE A C 1
ATOM 5441 O O . ILE A 1 697 ? -17.453 -8.164 29.147 1.00 91.12 697 ILE A O 1
ATOM 5445 N N . PRO A 1 698 ? -18.922 -9.561 28.170 1.00 85.75 698 PRO A N 1
ATOM 5446 C CA . PRO A 1 698 ? -18.469 -10.734 28.919 1.00 85.75 698 PRO A CA 1
ATOM 5447 C C . PRO A 1 698 ? -16.998 -11.066 28.653 1.00 85.75 698 PRO A C 1
ATOM 5449 O O . PRO A 1 698 ? -16.581 -11.099 27.495 1.00 85.75 698 PRO A O 1
ATOM 5452 N N . GLY A 1 699 ? -16.243 -11.356 29.717 1.00 85.94 699 GLY A N 1
ATOM 5453 C CA . GLY A 1 699 ? -14.820 -11.707 29.634 1.00 85.94 699 GLY A CA 1
ATOM 5454 C C . GLY A 1 699 ? -13.911 -10.509 29.341 1.00 85.94 699 GLY A C 1
ATOM 5455 O O . GLY A 1 699 ? -12.894 -10.654 28.664 1.00 85.94 699 GLY A O 1
ATOM 5456 N N . MET A 1 700 ? -14.317 -9.294 29.723 1.00 90.00 700 MET A N 1
ATOM 5457 C CA . MET A 1 700 ? -13.488 -8.091 29.624 1.00 90.00 700 MET A CA 1
ATOM 5458 C C . MET A 1 700 ? -12.820 -7.824 30.974 1.00 90.00 700 MET A C 1
ATOM 5460 O O . MET A 1 700 ? -13.462 -7.380 31.924 1.00 90.00 700 MET A O 1
ATOM 5464 N N . HIS A 1 701 ? -11.524 -8.099 31.047 1.00 92.25 701 HIS A N 1
ATOM 5465 C CA . HIS A 1 701 ? -10.699 -7.958 32.241 1.00 92.25 701 HIS A CA 1
ATOM 5466 C C . HIS A 1 701 ? -9.959 -6.623 32.253 1.00 92.25 701 HIS A C 1
ATOM 5468 O O . HIS A 1 701 ? -9.928 -5.936 33.276 1.00 92.25 701 HIS A O 1
ATOM 5474 N N . ILE A 1 702 ? -9.364 -6.255 31.114 1.00 93.81 702 ILE A N 1
ATOM 5475 C CA . ILE A 1 702 ? -8.580 -5.029 30.962 1.00 93.81 702 ILE A CA 1
ATOM 5476 C C . ILE A 1 702 ? -9.043 -4.301 29.705 1.00 93.81 702 ILE A C 1
ATOM 5478 O O . ILE A 1 702 ? -8.986 -4.828 28.595 1.00 93.81 702 ILE A O 1
ATOM 5482 N N . CYS A 1 703 ? -9.464 -3.049 29.866 1.00 94.75 703 CYS A N 1
ATOM 5483 C CA . CYS A 1 703 ? -10.012 -2.266 28.770 1.00 94.75 703 CYS A CA 1
ATOM 5484 C C . CYS A 1 703 ? -9.522 -0.818 28.794 1.00 94.75 703 CYS A C 1
ATOM 5486 O O . CYS A 1 703 ? -9.563 -0.145 29.818 1.00 94.75 703 CYS A O 1
ATOM 5488 N N . GLY A 1 704 ? -9.116 -0.310 27.633 1.00 95.50 704 GLY A N 1
ATOM 5489 C CA . GLY A 1 704 ? -9.022 1.119 27.358 1.00 95.50 704 GLY A CA 1
ATOM 5490 C C . GLY A 1 704 ? -10.293 1.571 26.652 1.00 95.50 704 GLY A C 1
ATOM 5491 O O . GLY A 1 704 ? -10.480 1.233 25.483 1.00 95.50 704 GLY A O 1
ATOM 5492 N N . ALA A 1 705 ? -11.165 2.294 27.346 1.00 96.31 705 ALA A N 1
ATOM 5493 C CA . ALA A 1 705 ? -12.399 2.828 26.783 1.00 96.31 705 ALA A CA 1
ATOM 5494 C C . ALA A 1 705 ? -12.192 4.271 26.314 1.00 96.31 705 ALA A C 1
ATOM 5496 O O . ALA A 1 705 ? -11.760 5.118 27.097 1.00 96.31 705 ALA A O 1
ATOM 5497 N N . ASP A 1 706 ? -12.514 4.545 25.053 1.00 95.25 706 ASP A N 1
ATOM 5498 C CA . ASP A 1 706 ? -12.529 5.897 24.503 1.00 95.25 706 ASP A CA 1
ATOM 5499 C C . ASP A 1 706 ? -13.944 6.455 24.540 1.00 95.25 706 ASP A C 1
ATOM 5501 O O . ASP A 1 706 ? -14.887 5.854 24.014 1.00 95.25 706 ASP A O 1
ATOM 5505 N N . VAL A 1 707 ? -14.072 7.629 25.144 1.00 97.38 707 VAL A N 1
ATOM 5506 C CA . VAL A 1 707 ? -15.340 8.326 25.337 1.00 97.38 707 VAL A CA 1
ATOM 5507 C C . VAL A 1 707 ? -15.172 9.754 24.851 1.00 97.38 707 VAL A C 1
ATOM 5509 O O . VAL A 1 707 ? -14.241 10.442 25.266 1.00 97.38 707 VAL A O 1
ATOM 5512 N N . ILE A 1 708 ? -16.064 10.206 23.973 1.00 96.31 708 ILE A N 1
ATOM 5513 C CA . ILE A 1 708 ? -16.168 11.630 23.652 1.00 96.31 708 ILE A CA 1
ATOM 5514 C C . ILE A 1 708 ? -17.028 12.277 24.728 1.00 96.31 708 ILE A C 1
ATOM 5516 O O . ILE A 1 708 ? -18.118 11.777 25.004 1.00 96.31 708 ILE A O 1
ATOM 5520 N N . ILE A 1 709 ? -16.533 13.353 25.337 1.00 97.31 709 ILE A N 1
ATOM 5521 C CA . ILE A 1 709 ? -17.229 14.090 26.392 1.00 97.31 709 ILE A CA 1
ATOM 5522 C C . ILE A 1 709 ? -17.223 15.579 26.049 1.00 97.31 709 ILE A C 1
ATOM 5524 O O . ILE A 1 709 ? -16.159 16.164 25.833 1.00 97.31 709 ILE A O 1
ATOM 5528 N N . GLN A 1 710 ? -18.405 16.194 26.015 1.00 95.75 710 GLN A N 1
ATOM 5529 C CA . GLN A 1 710 ? -18.565 17.615 25.714 1.00 95.75 710 GLN A CA 1
ATOM 5530 C C . GLN A 1 710 ? -18.179 18.493 26.912 1.00 95.75 710 GLN A C 1
ATOM 5532 O O . GLN A 1 710 ? -17.377 19.413 26.756 1.00 95.75 710 GLN A O 1
ATOM 5537 N N . ASP A 1 711 ? -18.697 18.199 28.109 1.00 96.38 711 ASP A N 1
ATOM 5538 C CA . ASP A 1 711 ? -18.209 18.787 29.361 1.00 96.38 711 ASP A CA 1
ATOM 5539 C C . ASP A 1 711 ? -17.999 17.705 30.430 1.00 96.38 711 ASP A C 1
ATOM 5541 O O . ASP A 1 711 ? -18.942 17.114 30.963 1.00 96.38 711 ASP A O 1
ATOM 5545 N N . HIS A 1 712 ? -16.731 17.456 30.758 1.00 96.69 712 HIS A N 1
ATOM 5546 C CA . HIS A 1 712 ? -16.319 16.446 31.731 1.00 96.69 712 HIS A CA 1
ATOM 5547 C C . HIS A 1 712 ? -16.635 16.807 33.183 1.00 96.69 712 HIS A C 1
ATOM 5549 O O . HIS A 1 712 ? -16.520 15.943 34.050 1.00 96.69 712 HIS A O 1
ATOM 5555 N N . ARG A 1 713 ? -17.002 18.060 33.470 1.00 96.94 713 ARG A N 1
ATOM 5556 C CA . ARG A 1 713 ? -17.254 18.549 34.835 1.00 96.94 713 ARG A CA 1
ATOM 5557 C C . ARG A 1 713 ? -18.697 18.340 35.277 1.00 96.94 713 ARG A C 1
ATOM 5559 O O . ARG A 1 713 ? -18.982 18.421 36.469 1.00 96.94 713 ARG A O 1
ATOM 5566 N N . VAL A 1 714 ? -19.600 18.085 34.334 1.00 97.00 714 VAL A N 1
ATOM 5567 C CA . VAL A 1 714 ? -21.019 17.821 34.604 1.00 97.00 714 VAL A CA 1
ATOM 5568 C C . VAL A 1 714 ? -21.326 16.326 34.430 1.00 97.00 714 VAL A C 1
ATOM 5570 O O . VAL A 1 714 ? -20.526 15.617 33.811 1.00 97.00 714 VAL A O 1
ATOM 5573 N N . PRO A 1 715 ? -22.443 15.818 34.985 1.00 97.69 715 PRO A N 1
ATOM 5574 C CA . PRO A 1 715 ? -22.744 14.391 34.971 1.00 97.69 715 PRO A CA 1
ATOM 5575 C C . PRO A 1 715 ? -22.827 13.750 33.574 1.00 97.69 715 PRO A C 1
ATOM 5577 O O . PRO A 1 715 ? -23.053 14.406 32.554 1.00 97.69 715 PRO A O 1
ATOM 5580 N N . ALA A 1 716 ? -22.667 12.425 33.556 1.00 96.00 716 ALA A N 1
ATOM 5581 C CA . ALA A 1 716 ? -22.768 11.576 32.374 1.00 96.00 716 ALA A CA 1
ATOM 5582 C C . ALA A 1 716 ? -24.241 11.398 31.973 1.00 96.00 716 ALA A C 1
ATOM 5584 O O . ALA A 1 716 ? -24.869 10.386 32.269 1.00 96.00 716 ALA A O 1
ATOM 5585 N N . GLU A 1 717 ? -24.804 12.411 31.322 1.00 92.69 717 GLU A N 1
ATOM 5586 C CA . GLU A 1 717 ? -26.185 12.408 30.832 1.00 92.69 717 GLU A CA 1
ATOM 5587 C C . GLU A 1 717 ? -26.245 12.190 29.307 1.00 92.69 717 GLU A C 1
ATOM 5589 O O . GLU A 1 717 ? -25.255 12.453 28.603 1.00 92.69 717 GLU A O 1
ATOM 5594 N N . PRO A 1 718 ? -27.387 11.713 28.766 1.00 86.94 718 PRO A N 1
ATOM 5595 C CA . PRO A 1 718 ? -27.591 11.606 27.324 1.00 86.94 718 PRO A CA 1
ATOM 5596 C C . PRO A 1 718 ? -27.323 12.938 26.612 1.00 86.94 718 PRO A C 1
ATOM 5598 O O . PRO A 1 718 ? -27.837 13.982 27.005 1.00 86.94 718 PRO A O 1
ATOM 5601 N N . GLY A 1 719 ? -26.523 12.896 25.547 1.00 88.00 719 GLY A N 1
ATOM 5602 C CA . GLY A 1 719 ? -26.138 14.076 24.765 1.00 88.00 719 GLY A CA 1
ATOM 5603 C C . GLY A 1 719 ? -24.869 14.789 25.240 1.00 88.00 719 GLY A C 1
ATOM 5604 O O . GLY A 1 719 ? -24.311 15.551 24.461 1.00 88.00 719 GLY A O 1
ATOM 5605 N N . ASN A 1 720 ? -24.370 14.516 26.452 1.00 95.50 720 ASN A N 1
ATOM 5606 C CA . ASN A 1 720 ? -23.097 15.078 26.925 1.00 95.50 720 ASN A CA 1
ATOM 5607 C C . ASN A 1 720 ? -21.885 14.175 26.620 1.00 95.50 720 ASN A C 1
ATOM 5609 O O . ASN A 1 720 ? -20.740 14.624 26.676 1.00 95.50 720 ASN A O 1
ATOM 5613 N N . HIS A 1 721 ? -22.117 12.894 26.316 1.00 97.06 721 HIS A N 1
ATOM 5614 C CA . HIS A 1 721 ? -21.048 11.936 26.048 1.00 97.06 721 HIS A CA 1
ATOM 5615 C C . HIS A 1 721 ? -21.465 10.811 25.100 1.00 97.06 721 HIS A C 1
ATOM 5617 O O . HIS A 1 721 ? -22.656 10.568 24.894 1.00 97.06 721 HIS A O 1
ATOM 5623 N N . GLY A 1 722 ? -20.482 10.071 24.590 1.00 97.06 722 GLY A N 1
ATOM 5624 C CA . GLY A 1 722 ? -20.706 8.774 23.959 1.00 97.06 722 GLY A CA 1
ATOM 5625 C C . GLY A 1 722 ? -19.454 7.902 23.929 1.00 97.06 722 GLY A C 1
ATOM 5626 O O . GLY A 1 722 ? -18.340 8.389 23.727 1.00 97.06 722 GLY A O 1
ATOM 5627 N N . ILE A 1 723 ? -19.642 6.600 24.138 1.00 96.62 723 ILE A N 1
ATOM 5628 C CA . ILE A 1 723 ? -18.582 5.589 24.118 1.00 96.62 723 ILE A CA 1
ATOM 5629 C C . ILE A 1 723 ? -18.304 5.212 22.661 1.00 96.62 723 ILE A C 1
ATOM 5631 O O . ILE A 1 723 ? -19.184 4.707 21.964 1.00 96.62 723 ILE A O 1
ATOM 5635 N N . ILE A 1 724 ? -17.082 5.465 22.186 1.00 92.31 724 ILE A N 1
ATOM 5636 C CA . ILE A 1 724 ? -16.728 5.308 20.766 1.00 92.31 724 ILE A CA 1
ATOM 5637 C C . ILE A 1 724 ? -15.910 4.049 20.468 1.00 92.31 724 ILE A C 1
ATOM 5639 O O . ILE A 1 724 ? -15.958 3.547 19.342 1.00 92.31 724 ILE A O 1
ATOM 5643 N N . GLU A 1 725 ? -15.145 3.548 21.440 1.00 92.06 725 GLU A N 1
ATOM 5644 C CA . GLU A 1 725 ? -14.293 2.367 21.278 1.00 92.06 725 GLU A CA 1
ATOM 5645 C C . GLU A 1 725 ? -13.962 1.728 22.633 1.00 92.06 725 GLU A C 1
ATOM 5647 O O . GLU A 1 725 ? -13.764 2.428 23.624 1.00 92.06 725 GLU A O 1
ATOM 5652 N N . LEU A 1 726 ? -13.851 0.397 22.663 1.00 93.81 726 LEU A N 1
ATOM 5653 C CA . LEU A 1 726 ? -13.294 -0.373 23.777 1.00 93.81 726 LEU A CA 1
ATOM 5654 C C . LEU A 1 726 ? -12.088 -1.175 23.262 1.00 93.81 726 LEU A C 1
ATOM 5656 O O . LEU A 1 726 ? -12.191 -1.864 22.250 1.00 93.81 726 LEU A O 1
ATOM 5660 N N . ASN A 1 727 ? -10.944 -1.102 23.943 1.00 90.00 727 ASN A N 1
ATOM 5661 C CA . ASN A 1 727 ? -9.682 -1.695 23.493 1.00 90.00 727 ASN A CA 1
ATOM 5662 C C . ASN A 1 727 ? -9.108 -2.670 24.531 1.00 90.00 727 ASN A C 1
ATOM 5664 O O . ASN A 1 727 ? -8.782 -2.256 25.638 1.00 90.00 727 ASN A O 1
ATOM 5668 N N . THR A 1 728 ? -8.843 -3.925 24.153 1.00 88.56 728 THR A N 1
ATOM 5669 C CA . THR A 1 728 ? -8.207 -4.935 25.037 1.00 88.56 728 THR A CA 1
ATOM 5670 C C . THR A 1 728 ? -6.687 -4.757 25.192 1.00 88.56 728 THR A C 1
ATOM 5672 O O . THR A 1 728 ? -6.003 -5.571 25.803 1.00 88.56 728 THR A O 1
ATOM 5675 N N . GLY A 1 729 ? -6.119 -3.724 24.566 1.00 86.94 729 GLY A N 1
ATOM 5676 C CA . GLY A 1 729 ? -4.720 -3.324 24.705 1.00 86.94 729 GLY A CA 1
ATOM 5677 C C . GLY A 1 729 ? -4.661 -1.844 25.071 1.00 86.94 729 GLY A C 1
ATOM 5678 O O . GLY A 1 729 ? -4.457 -1.019 24.179 1.00 86.94 729 GLY A O 1
ATOM 5679 N N . PRO A 1 730 ? -4.895 -1.471 26.342 1.00 84.81 730 PRO A N 1
ATOM 5680 C CA . PRO A 1 730 ? -5.202 -0.087 26.718 1.00 84.81 730 PRO A CA 1
ATOM 5681 C C . PRO A 1 730 ? -4.043 0.894 26.494 1.00 84.81 730 PRO A C 1
ATOM 5683 O O . PRO A 1 730 ? -4.274 2.081 26.253 1.00 84.81 730 PRO A O 1
ATOM 5686 N N . GLY A 1 731 ? -2.800 0.404 26.558 1.00 87.62 731 GLY A N 1
ATOM 5687 C CA . GLY A 1 731 ? -1.596 1.230 26.535 1.00 87.62 731 GLY A CA 1
ATOM 5688 C C . GLY A 1 731 ? -1.493 2.119 27.778 1.00 87.62 731 GLY A C 1
ATOM 5689 O O . GLY A 1 731 ? -2.052 3.213 27.824 1.00 87.62 731 GLY A O 1
ATOM 5690 N N . VAL A 1 732 ? -0.737 1.678 28.784 1.00 91.81 732 VAL A N 1
ATOM 5691 C CA . VAL A 1 732 ? -0.716 2.328 30.113 1.00 91.81 732 VAL A CA 1
ATOM 5692 C C . VAL A 1 732 ? 0.279 3.478 30.245 1.00 91.81 732 VAL A C 1
ATOM 5694 O O . VAL A 1 732 ? 0.154 4.296 31.149 1.00 91.81 732 VAL A O 1
ATOM 5697 N N . GLY A 1 733 ? 1.252 3.587 29.339 1.00 91.81 733 GLY A N 1
ATOM 5698 C CA . GLY A 1 733 ? 2.358 4.531 29.510 1.00 91.81 733 GLY A CA 1
ATOM 5699 C C . GLY A 1 733 ? 1.924 6.004 29.532 1.00 91.81 733 GLY A C 1
ATOM 5700 O O . GLY A 1 733 ? 2.510 6.804 30.248 1.00 91.81 733 GLY A O 1
ATOM 5701 N N . GLY A 1 734 ? 0.840 6.361 28.830 1.00 92.62 734 GLY A N 1
ATOM 5702 C CA . GLY A 1 734 ? 0.259 7.710 28.897 1.00 92.62 734 GLY A CA 1
ATOM 5703 C C . GLY A 1 734 ? -0.470 8.023 30.211 1.00 92.62 734 GLY A C 1
ATOM 5704 O O . GLY A 1 734 ? -0.728 9.190 30.477 1.00 92.62 734 GLY A O 1
ATOM 5705 N N . HIS A 1 735 ? -0.810 7.005 31.008 1.00 96.00 735 HIS A N 1
ATOM 5706 C CA . HIS A 1 735 ? -1.328 7.166 32.372 1.00 96.00 735 HIS A CA 1
ATOM 5707 C C . HIS A 1 735 ? -0.189 7.211 33.403 1.00 96.00 735 HIS A C 1
ATOM 5709 O O . HIS A 1 735 ? -0.280 7.955 34.372 1.00 96.00 735 HIS A O 1
ATOM 5715 N N . HIS A 1 736 ? 0.894 6.453 33.178 1.00 95.56 736 HIS A N 1
ATOM 5716 C CA . HIS A 1 736 ? 2.096 6.478 34.027 1.00 95.56 736 HIS A CA 1
ATOM 5717 C C . HIS A 1 736 ? 2.862 7.794 33.906 1.00 95.56 736 HIS A C 1
ATOM 5719 O O . HIS A 1 736 ? 3.267 8.368 34.907 1.00 95.56 736 HIS A O 1
ATOM 5725 N N . TYR A 1 737 ? 3.054 8.276 32.679 1.00 95.62 737 TYR A N 1
ATOM 5726 C CA . TYR A 1 737 ? 3.923 9.416 32.388 1.00 95.62 737 TYR A CA 1
ATOM 5727 C C . TYR A 1 737 ? 3.167 10.515 31.632 1.00 95.62 737 TYR A C 1
ATOM 5729 O O . TYR A 1 737 ? 3.520 10.833 30.487 1.00 95.62 737 TYR A O 1
ATOM 5737 N N . PRO A 1 738 ? 2.105 11.096 32.225 1.00 96.50 738 PRO A N 1
ATOM 5738 C CA . PRO A 1 738 ? 1.406 12.203 31.596 1.00 96.50 738 PRO A CA 1
ATOM 5739 C C . PRO A 1 738 ? 2.350 13.405 31.436 1.00 96.50 738 PRO A C 1
ATOM 5741 O O . PRO A 1 738 ? 3.340 13.556 32.150 1.00 96.50 738 PRO A O 1
ATOM 5744 N N . TRP A 1 739 ? 2.054 14.261 30.465 1.00 96.75 739 TRP A N 1
ATOM 5745 C CA . TRP A 1 739 ? 2.696 15.562 30.313 1.00 96.75 739 TRP A CA 1
ATOM 5746 C C . TRP A 1 739 ? 2.319 16.506 31.458 1.00 96.75 739 TRP A C 1
ATOM 5748 O O . TRP A 1 739 ? 3.152 17.272 31.935 1.00 96.75 739 TRP A O 1
ATOM 5758 N N . SER A 1 740 ? 1.064 16.442 31.910 1.00 95.31 740 SER A N 1
ATOM 5759 C CA . SER A 1 740 ? 0.568 17.195 33.061 1.00 95.31 740 SER A CA 1
ATOM 5760 C C . SER A 1 740 ? -0.520 16.429 33.821 1.00 95.31 740 SER A C 1
ATOM 5762 O O . SER A 1 740 ? -1.187 15.551 33.272 1.00 95.31 740 SER A O 1
ATOM 5764 N N . GLY A 1 741 ? -0.693 16.767 35.099 1.00 95.62 741 GLY A N 1
ATOM 5765 C CA . GLY A 1 741 ? -1.537 16.021 36.038 1.00 95.62 741 GLY A CA 1
ATOM 5766 C C . GLY A 1 741 ? -0.738 14.973 36.820 1.00 95.62 741 GLY A C 1
ATOM 5767 O O . GLY A 1 741 ? 0.492 15.029 36.849 1.00 95.62 741 GLY A O 1
ATOM 5768 N N . GLN A 1 742 ? -1.426 14.053 37.499 1.00 96.69 742 GLN A N 1
ATOM 5769 C CA . GLN A 1 742 ? -0.782 13.087 38.392 1.00 96.69 742 GLN A CA 1
ATOM 5770 C C . GLN A 1 742 ? -0.427 11.787 37.649 1.00 96.69 742 GLN A C 1
ATOM 5772 O O . GLN A 1 742 ? -1.306 11.196 37.015 1.00 96.69 742 GLN A O 1
ATOM 5777 N N . PRO A 1 743 ? 0.825 11.297 37.738 1.00 96.75 743 PRO A N 1
ATOM 5778 C CA . PRO A 1 743 ? 1.178 9.929 37.361 1.00 96.75 743 PRO A CA 1
ATOM 5779 C C . PRO A 1 743 ? 0.269 8.893 38.035 1.00 96.75 743 PRO A C 1
ATOM 5781 O O . PRO A 1 743 ? 0.027 8.966 39.240 1.00 96.75 743 PRO A O 1
ATOM 5784 N N . ARG A 1 744 ? -0.218 7.905 37.276 1.00 96.44 744 ARG A N 1
ATOM 5785 C CA . ARG A 1 744 ? -1.051 6.802 37.788 1.00 96.44 744 ARG A CA 1
ATOM 5786 C C . ARG A 1 744 ? -0.328 5.472 37.631 1.00 96.44 744 ARG A C 1
ATOM 5788 O O . ARG A 1 744 ? 0.119 5.164 36.526 1.00 96.44 744 ARG A O 1
ATOM 5795 N N . ASP A 1 745 ? -0.286 4.650 38.684 1.00 95.75 745 ASP A N 1
ATOM 5796 C CA . ASP A 1 745 ? 0.262 3.283 38.630 1.00 95.75 745 ASP A CA 1
ATOM 5797 C C . ASP A 1 745 ? -0.695 2.297 37.922 1.00 95.75 745 ASP A C 1
ATOM 5799 O O . ASP A 1 745 ? -1.087 1.262 38.444 1.00 95.75 745 ASP A O 1
ATOM 5803 N N . ALA A 1 746 ? -1.052 2.609 36.675 1.00 94.69 746 ALA A N 1
ATOM 5804 C CA . ALA A 1 746 ? -1.975 1.822 35.858 1.00 94.69 746 ALA A CA 1
ATOM 5805 C C . ALA A 1 746 ? -1.512 0.371 35.611 1.00 94.69 746 ALA A C 1
ATOM 5807 O O . ALA A 1 746 ? -2.318 -0.554 35.591 1.00 94.69 746 ALA A O 1
ATOM 5808 N N . ALA A 1 747 ? -0.214 0.156 35.375 1.00 95.56 747 ALA A N 1
ATOM 5809 C CA . ALA A 1 747 ? 0.362 -1.183 35.297 1.00 95.56 747 ALA A CA 1
ATOM 5810 C C . ALA A 1 747 ? 0.274 -1.929 36.633 1.00 95.56 747 ALA A C 1
ATOM 5812 O O . ALA A 1 747 ? 0.045 -3.135 36.637 1.00 95.56 747 ALA A O 1
ATOM 5813 N N . GLY A 1 748 ? 0.420 -1.222 37.751 1.00 96.56 748 GLY A N 1
ATOM 5814 C CA . GLY A 1 748 ? 0.213 -1.779 39.069 1.00 96.56 748 GLY A CA 1
ATOM 5815 C C . GLY A 1 748 ? -1.205 -2.256 39.320 1.00 96.56 748 GLY A C 1
ATOM 5816 O O . GLY A 1 748 ? -1.371 -3.411 39.698 1.00 96.56 748 GLY A O 1
ATOM 5817 N N . ASP A 1 749 ? -2.205 -1.431 39.002 1.00 96.75 749 ASP A N 1
ATOM 5818 C CA . ASP A 1 749 ? -3.620 -1.816 39.104 1.00 96.75 749 ASP A CA 1
ATOM 5819 C C . ASP A 1 749 ? -3.906 -3.117 38.337 1.00 96.75 749 ASP A C 1
ATOM 5821 O O . ASP A 1 749 ? -4.637 -3.992 38.800 1.00 96.75 749 ASP A O 1
ATOM 5825 N N . ILE A 1 750 ? -3.292 -3.266 37.157 1.00 96.06 750 ILE A N 1
ATOM 5826 C CA . ILE A 1 750 ? -3.369 -4.486 36.352 1.00 96.06 750 ILE A CA 1
ATOM 5827 C C . ILE A 1 750 ? -2.771 -5.679 37.102 1.00 96.06 750 ILE A C 1
ATOM 5829 O O . ILE A 1 750 ? -3.418 -6.720 37.178 1.00 96.06 750 ILE A O 1
ATOM 5833 N N . VAL A 1 751 ? -1.555 -5.564 37.646 1.00 96.31 751 VAL A N 1
ATOM 5834 C CA . VAL A 1 751 ? -0.918 -6.674 38.379 1.00 96.31 751 VAL A CA 1
ATOM 5835 C C . VAL A 1 751 ? -1.710 -7.025 39.639 1.00 96.31 751 VAL A C 1
ATOM 5837 O O . VAL A 1 751 ? -1.925 -8.208 39.896 1.00 96.31 751 VAL A O 1
ATOM 5840 N N . ASP A 1 752 ? -2.199 -6.028 40.377 1.00 96.88 752 ASP A N 1
ATOM 5841 C CA . ASP A 1 752 ? -3.047 -6.221 41.558 1.00 96.88 752 ASP A CA 1
ATOM 5842 C C . ASP A 1 752 ? -4.324 -6.979 41.207 1.00 96.88 752 ASP A C 1
ATOM 5844 O O . ASP A 1 752 ? -4.708 -7.912 41.909 1.00 96.88 752 ASP A O 1
ATOM 5848 N N . TYR A 1 753 ? -4.942 -6.662 40.071 1.00 95.81 753 TYR A N 1
ATOM 5849 C CA . TYR A 1 753 ? -6.083 -7.423 39.588 1.00 95.81 753 TYR A CA 1
ATOM 5850 C C . TYR A 1 753 ? -5.714 -8.859 39.199 1.00 95.81 753 TYR A C 1
ATOM 5852 O O . TYR A 1 753 ? -6.413 -9.790 39.600 1.00 95.81 753 TYR A O 1
ATOM 5860 N N . LEU A 1 754 ? -4.604 -9.078 38.486 1.00 95.06 754 LEU A N 1
ATOM 5861 C CA . LEU A 1 754 ? -4.149 -10.433 38.144 1.00 95.06 754 LEU A CA 1
ATOM 5862 C C . LEU A 1 754 ? -3.889 -11.291 39.394 1.00 95.06 754 LEU A C 1
ATOM 5864 O O . LEU A 1 754 ? -4.162 -12.490 39.365 1.00 95.06 754 LEU A O 1
ATOM 5868 N N . LEU A 1 755 ? -3.434 -10.689 40.501 1.00 94.69 755 LEU A N 1
ATOM 5869 C CA . LEU A 1 755 ? -3.270 -11.351 41.805 1.00 94.69 755 LEU A CA 1
ATOM 5870 C C . LEU A 1 755 ? -4.597 -11.814 42.425 1.00 94.69 755 LEU A C 1
ATOM 5872 O O . LEU A 1 755 ? -4.588 -12.698 43.281 1.00 94.69 755 LEU A O 1
ATOM 5876 N N . THR A 1 756 ? -5.736 -11.272 41.989 1.00 94.25 756 THR A N 1
ATOM 5877 C CA . THR A 1 756 ? -7.065 -11.716 42.444 1.00 94.25 756 THR A CA 1
ATOM 5878 C C . THR A 1 756 ? -7.642 -12.867 41.620 1.00 94.25 756 THR A C 1
ATOM 5880 O O . THR A 1 756 ? -8.530 -13.570 42.107 1.00 94.25 756 THR A O 1
ATOM 5883 N N . LEU A 1 757 ? -7.146 -13.081 40.396 1.00 91.94 757 LEU A N 1
ATOM 5884 C CA . LEU A 1 757 ? -7.707 -14.056 39.463 1.00 91.94 757 LEU A CA 1
ATOM 5885 C C . LEU A 1 757 ? -7.329 -15.493 39.821 1.00 91.94 757 LEU A C 1
ATOM 5887 O O . LEU A 1 757 ? -6.200 -15.785 40.225 1.00 91.94 757 LEU A O 1
ATOM 5891 N N . LYS A 1 758 ? -8.279 -16.404 39.601 1.00 89.12 758 LYS A N 1
ATOM 5892 C CA . LYS A 1 758 ? -8.092 -17.858 39.647 1.00 89.12 758 LYS A CA 1
ATOM 5893 C C . LYS A 1 758 ? -8.237 -18.444 38.239 1.00 89.12 758 LYS A C 1
ATOM 5895 O O . LYS A 1 758 ? -8.904 -17.836 37.403 1.00 89.12 758 LYS A O 1
ATOM 5900 N N . PRO A 1 759 ? -7.696 -19.648 37.963 1.00 83.19 759 PRO A N 1
ATOM 5901 C CA . PRO A 1 759 ? -7.789 -20.259 36.633 1.00 83.19 759 PRO A CA 1
ATOM 5902 C C . PRO A 1 759 ? -9.222 -20.309 36.072 1.00 83.19 759 PRO A C 1
ATOM 5904 O O . PRO A 1 759 ? -9.453 -19.960 34.920 1.00 83.19 759 PRO A O 1
ATOM 5907 N N . ALA A 1 760 ? -10.205 -20.627 36.923 1.00 81.56 760 ALA A N 1
ATOM 5908 C CA . ALA A 1 760 ? -11.619 -20.708 36.546 1.00 81.56 760 ALA A CA 1
ATOM 5909 C C . ALA A 1 760 ? -12.259 -19.368 36.128 1.00 81.56 760 ALA A C 1
ATOM 5911 O O . ALA A 1 760 ? -13.344 -19.379 35.543 1.00 81.56 760 ALA A O 1
ATOM 5912 N N . ASP A 1 761 ? -11.630 -18.232 36.441 1.00 82.69 761 ASP A N 1
ATOM 5913 C CA . ASP A 1 761 ? -12.125 -16.903 36.073 1.00 82.69 761 ASP A CA 1
ATOM 5914 C C . ASP A 1 761 ? -11.757 -16.528 34.628 1.00 82.69 761 ASP A C 1
ATOM 5916 O O . ASP A 1 761 ? -12.406 -15.659 34.056 1.00 82.69 761 ASP A O 1
ATOM 5920 N N . LEU A 1 762 ? -10.753 -17.191 34.034 1.00 80.00 762 LEU A N 1
ATOM 5921 C CA . LEU A 1 762 ? -10.267 -16.943 32.666 1.00 80.00 762 LEU A CA 1
ATOM 5922 C C . LEU A 1 762 ? -10.933 -17.833 31.600 1.00 80.00 762 LEU A C 1
ATOM 5924 O O . LEU A 1 762 ? -10.829 -17.556 30.405 1.00 80.00 762 LEU A O 1
ATOM 5928 N N . ASP A 1 763 ? -11.603 -18.910 32.019 1.00 66.06 763 ASP A N 1
ATOM 5929 C CA . ASP A 1 763 ? -12.286 -19.863 31.129 1.00 66.06 763 ASP A CA 1
ATOM 5930 C C . ASP A 1 763 ? -13.774 -19.524 30.883 1.00 66.06 763 ASP A C 1
ATOM 5932 O O . ASP A 1 763 ? -14.468 -20.263 30.177 1.00 66.06 763 ASP A O 1
ATOM 5936 N N . ARG A 1 764 ? -14.276 -18.426 31.467 1.00 55.00 764 ARG A N 1
ATOM 5937 C CA . ARG A 1 764 ? -15.655 -17.919 31.328 1.00 55.00 764 ARG A CA 1
ATOM 5938 C C . ARG A 1 764 ? -15.740 -16.806 30.292 1.00 55.00 764 ARG A C 1
ATOM 5940 O O . ARG A 1 764 ? -16.769 -16.775 29.579 1.00 55.00 764 ARG A O 1
#

Secondary structure (DSSP, 8-state):
---EEEEEEEEEE--HHHHTTS-HHHHHHHHH-GGGGTTTTHHHHSS-SEEEEEE-SEE-SSPPPTTTTTSS---EE-HHHHHHHHHHTT--EEE--SSSTTTTHHHHHHHHHHHHHHTT-EEESEEESHHHHTPPEEEEEEETTEEEEEEEEEEEE--HIIIIIS--B--SSSEEEPEE-HHHHHHHHHHHHHH-TT-EEEEEEE-S-TT-PPPHHHHHHHHHHHHHT-SEEE-B-SSS---EEEETTEEEE----EEEE-S---TTTTT---EEEEEEEEEEEETTEEEEEEEEEEEE--HHHHTS--EE--HHHHHHHHHHHHHHSS-TTTHHHHEEEEEETTEEEEEE-S-S-TTTSSB-PPPP------------TT---PPPPP--------------------PPPTT-TTTSTTSHHHHHHHHHHHTT--EEEEEEEETTEEEEEEEEEETTEEEEEETTEEEEE-TTS-EEETTHHHHHHHTSHHHHHHHHHTTT-----EEEEETT-HHHHHHHHHHHTTT-TT-EEEEESS--TTTT-EEEE-SHHHHHHHHHHHHHH-SEEEEEEPPPSEEEEEEEETTEEEEEEEEE-SEEE--SSS-HHHHHHHHHHHHHTSTTGGGS-----HHHHHHHHHTT--TT--PPTTPEEES-S---GGGTPEEEE-TTTS-THHHHHHHHHHHTSTT--EEEEEEEES-TTS---BTTEEEEEEESS---HHHHS-SBS----HHHHHHHHHHH--HHHH--

pLDDT: mean 87.34, std 16.53, range [21.86, 98.88]

Organism: NCBI:txid2752311